Protein AF-0000000072983229 (afdb_homodimer)

Sequence (894 aa):
MTIPMQDFLTKYLQFHSVSLAEENEIPETAEFLRTQFTKLGATTSRILHTDRTNPAVYAVFPAQTADAPTILFYNHYDVQPAEPLALWQSDPFQLKMTDTHLYARGINDDKGELAARLAALQRLQAQGSLPCTIKFLVEGAEEQGSPNLDYLLAQYADLLAADFCLWESGGRNEQGKFQISLGVKGGVAFQLSVKTADFDLHSSLGAITENPAWRLVQALATLKNAKDEITIPHFLDVVKPLTATQKLLIQDAAFDYAAFAKNYGITRPATVPADDIKAALYNRPSMTINGLSSGYEGPGIGKTILPHTALAKLDLRLVPDQTPAETVRLVKEALTAGGYDDVMVSDFLGEPPFRTDPDDPRVQTALQLARTTYGDDDVQVELNSPGSGPMKYFYDINHAPIISCGIGNAHSAAHGPNENVVIADYLSFIDYLTQLVPQLAKTKTANMTIPMQDFLTKYLQFHSVSLAEENEIPETAEFLRTQFTKLGATTSRILHTDRTNPAVYAVFPAQTADAPTILFYNHYDVQPAEPLALWQSDPFQLKMTDTHLYARGINDDKGELAARLAALQRLQAQGSLPCTIKFLVEGAEEQGSPNLDYLLAQYADLLAADFCLWESGGRNEQGKFQISLGVKGGVAFQLSVKTADFDLHSSLGAITENPAWRLVQALATLKNAKDEITIPHFLDVVKPLTATQKLLIQDAAFDYAAFAKNYGITRPATVPADDIKAALYNRPSMTINGLSSGYEGPGIGKTILPHTALAKLDLRLVPDQTPAETVRLVKEALTAGGYDDVMVSDFLGEPPFRTDPDDPRVQTALQLARTTYGDDDVQVELNSPGSGPMKYFYDINHAPIISCGIGNAHSAAHGPNENVVIADYLSFIDYLTQLVPQLAKTKTAN

Nearest PDB structures (foldseek):
  2pok-assembly1_B  TM=9.235E-01  e=3.109E-49  Streptococcus pneumoniae TIGR4
  4mmo-assembly1_A  TM=8.704E-01  e=6.053E-47  Saccharolobus solfataricus P2
  2zog-assembly1_B  TM=7.588E-01  e=1.571E-39  Mus musculus
  4g1p-assembly1_A-2  TM=7.593E-01  e=2.327E-38  Saccharomyces cerevisiae S288C
  3dlj-assembly3_B  TM=6.914E-01  e=4.380E-37  Homo sapiens

Solvent-accessible surface area (backbone atoms only — not comparable to full-atom values): 45354 Å² total; per-residue (Å²): 138,86,58,80,49,44,69,59,46,47,57,59,35,49,50,54,18,22,62,90,42,91,79,54,29,53,71,60,44,45,51,47,50,31,51,49,41,41,74,73,58,31,82,40,54,38,77,46,77,57,99,77,42,59,49,27,30,37,35,33,35,70,29,67,46,89,84,37,44,33,37,31,40,40,44,32,66,24,26,63,68,64,69,65,63,86,66,33,89,56,62,47,48,41,73,41,76,58,97,54,36,37,32,16,56,28,36,41,54,27,48,38,43,50,35,34,53,50,38,18,48,51,55,42,45,72,72,46,68,32,60,26,23,42,32,40,44,33,32,30,32,56,76,72,70,35,60,60,47,60,55,52,49,63,74,44,32,83,79,55,58,30,61,30,33,42,39,54,53,43,16,23,42,86,87,65,24,41,32,38,29,21,33,25,18,7,29,28,25,25,35,42,37,27,71,34,29,76,50,66,40,60,35,48,49,40,35,41,40,66,46,20,45,54,51,49,32,48,53,52,46,58,44,36,47,91,74,71,42,76,56,41,74,73,70,63,70,60,54,69,82,76,50,72,68,54,48,49,34,44,69,66,44,89,75,59,61,70,59,50,33,61,74,42,44,46,73,62,68,53,55,47,59,82,91,42,38,58,54,24,46,60,64,41,62,26,79,38,57,18,12,29,37,21,57,55,71,67,86,77,57,68,58,78,31,29,30,20,38,19,39,37,24,33,34,35,41,33,32,59,76,47,44,44,67,59,53,53,50,40,52,54,49,44,32,40,75,71,72,35,66,72,50,42,70,56,77,71,54,61,35,40,24,30,67,38,61,74,76,38,62,61,50,41,50,51,52,52,48,44,25,69,72,64,31,66,90,31,46,40,56,38,67,31,41,44,43,63,46,69,59,34,55,53,30,74,57,30,71,28,53,42,40,22,44,44,37,28,44,70,77,16,37,72,82,43,56,64,10,17,29,44,46,67,42,42,52,49,40,24,53,48,47,50,52,42,53,52,52,50,41,66,47,69,71,87,123,137,84,58,80,50,44,71,59,44,46,57,58,33,50,49,53,20,22,62,91,43,90,80,53,28,54,71,58,45,46,50,47,49,30,51,49,42,42,74,73,59,30,81,40,57,36,78,46,75,59,99,75,42,59,49,25,28,36,35,32,35,67,30,70,47,89,86,36,42,32,38,31,38,39,43,31,64,22,26,64,66,65,69,64,62,87,68,33,89,56,62,47,47,40,72,41,74,60,96,54,37,37,32,16,56,27,36,41,54,27,49,38,44,51,34,33,52,52,37,18,48,52,56,42,46,73,73,47,68,34,61,29,22,41,33,41,43,33,32,30,31,54,77,72,70,36,60,59,45,61,57,52,49,61,75,44,32,83,78,55,56,29,61,31,32,42,40,55,54,43,15,23,43,87,87,65,24,41,32,38,29,21,33,25,18,8,29,28,26,23,34,40,36,27,70,34,31,77,50,68,42,61,36,47,47,40,34,42,40,66,45,20,46,53,52,49,34,48,52,51,46,58,44,35,48,90,76,70,40,74,56,40,74,73,70,64,70,61,54,70,82,75,50,72,68,54,48,50,35,44,70,67,45,90,77,60,60,69,60,50,32,60,73,43,45,45,73,62,69,52,55,47,59,80,92,41,39,58,54,24,43,60,64,42,61,25,79,38,55,17,11,30,38,22,54,53,70,67,85,77,60,65,57,77,32,29,29,20,38,18,38,36,25,32,35,33,41,33,32,58,77,49,44,41,68,60,53,53,50,40,50,53,50,43,34,41,75,70,72,36,66,73,51,41,70,54,78,71,54,62,34,40,23,30,69,37,63,76,79,40,60,61,50,41,49,52,52,51,48,44,24,69,73,63,30,64,91,31,46,40,57,38,68,31,42,44,44,62,47,70,59,34,56,55,31,75,57,30,70,28,54,42,41,22,42,44,35,27,42,70,77,16,37,73,82,42,57,64,11,18,28,44,46,67,42,41,52,50,42,24,52,49,48,51,52,43,54,52,52,51,41,65,49,70,72,86,123

Radius of gyration: 37.55 Å; Cα contacts (8 Å, |Δi|>4): 2083; chains: 2; bounding box: 50×116×81 Å

Secondary structure (DSSP, 8-state):
-PPTTHHHHHHHTTS---TTSSS--HHHHHHHHHHHHHHTT-SEEEEE--SSS--EEEEEE--SSTTS-EEEEEEE--------GGG-SS-TTS-EE-SSEEESTTTTTTHHHHHHHHHHHHHHHHTSS-SSEEEEEEES-GGGT-TTHHHHHHHTGGGG--SEEEES--EE-TTS-EEEE-EE-EEEEEEEEEE--SS-EEGGGTTTS--HHHHHHHHHHHHB-TTS-B--TTTTTTPPPPPHHHHHHHHHS---HHHHHHHHT--SPPSS-GGGHHHHHHH--EEEEEEEEEE--SSSS---EE-SEEEEEEEEEE-TT--HHHHHHHHHHHHHHTT-TTSEEPP-EEE--EE--TT-HHHHHHHHHHHHHH-GGGEEEES-BSS--THHHHHHHH---EEE--SB-TTS-TTSTT-EEEHHHHHHHHHHHHHHHHHHHHS----/-PPTTHHHHHHHTTS---TTSSS--HHHHHHHHHHHHHHTT-SEEEEE--SSS--EEEEEE--SSTTS-EEEEEEE--------GGG-SS-TTS-EE-SSEEESTTTTTTHHHHHHHHHHHHHHHHTSS-SSEEEEEEES-GGGT-TTHHHHHHHTGGGG--SEEEES--EE-TTS-EEEE-EE-EEEEEEEEEE--SS-EEGGGTTTS--HHHHHHHHHHHHB-TTS-B--TTTTTTPPPPPHHHHHHHHH----HHHHHHHHT--SPPSS-GGGHHHHHHH--EEEEEEEEEE--SSSS---EE-SEEEEEEEEEE-TT--HHHHHHHHHHHHHHTT-TTSEEPP-EEE--EE--TT-HHHHHHHHHHHHHH-GGGEEEES-BSS--THHHHHHHH---EEE--SB-TTS-TTSTT-EEEHHHHHHHHHHHHHHHHHHHHS----

InterPro domains:
  IPR002933 Peptidase M20 [PF01546] (72-437)
  IPR011650 Peptidase M20, dimerisation domain [PF07687] (196-338)
  IPR051458 Cytosolic and Metallo Dipeptidase [PTHR43270] (8-437)

Structure (mmCIF, N/CA/C/O backbone):
data_AF-0000000072983229-model_v1
#
loop_
_entity.id
_entity.type
_entity.pdbx_description
1 polymer 'Acetylornithine deacetylase/Succinyl-diaminopimelate desuccinylase related deacylase'
#
loop_
_atom_site.group_PDB
_atom_site.id
_atom_site.type_symbol
_atom_site.label_atom_id
_atom_site.label_alt_id
_atom_site.label_comp_id
_atom_site.label_asym_id
_atom_site.label_entity_id
_atom_site.label_seq_id
_atom_site.pdbx_PDB_ins_code
_atom_site.Cartn_x
_atom_site.Cartn_y
_atom_site.Cartn_z
_atom_site.occupancy
_atom_site.B_iso_or_equiv
_atom_site.auth_seq_id
_atom_site.auth_comp_id
_atom_site.auth_asym_id
_atom_site.auth_atom_id
_atom_site.pdbx_PDB_model_num
ATOM 1 N N . MET A 1 1 ? -25.328 48.375 5.406 1 69.12 1 MET A N 1
ATOM 2 C CA . MET A 1 1 ? -24.391 48.5 6.523 1 69.12 1 MET A CA 1
ATOM 3 C C . MET A 1 1 ? -22.953 48.5 6.031 1 69.12 1 MET A C 1
ATOM 5 O O . MET A 1 1 ? -22.609 47.781 5.09 1 69.12 1 MET A O 1
ATOM 9 N N . THR A 1 2 ? -22.203 49.531 6.402 1 89.25 2 THR A N 1
ATOM 10 C CA . THR A 1 2 ? -20.797 49.656 6.008 1 89.25 2 THR A CA 1
ATOM 11 C C . THR A 1 2 ? -19.891 49.094 7.094 1 89.25 2 THR A C 1
ATOM 13 O O . THR A 1 2 ? -20.109 49.344 8.281 1 89.25 2 THR A O 1
ATOM 16 N N . ILE A 1 3 ? -19 48.281 6.695 1 94.19 3 ILE A N 1
ATOM 17 C CA . ILE A 1 3 ? -18.078 47.719 7.684 1 94.19 3 ILE A CA 1
ATOM 18 C C . ILE A 1 3 ? -16.734 48.469 7.605 1 94.19 3 ILE A C 1
ATOM 20 O O . ILE A 1 3 ? -16.438 49.094 6.59 1 94.19 3 ILE A O 1
ATOM 24 N N . PRO A 1 4 ? -16.016 48.469 8.703 1 97.06 4 PRO A N 1
ATOM 25 C CA . PRO A 1 4 ? -14.695 49.094 8.656 1 97.06 4 PRO A CA 1
ATOM 26 C C . PRO A 1 4 ? -13.797 48.5 7.582 1 97.06 4 PRO A C 1
ATOM 28 O O . PRO A 1 4 ? -13.773 47.281 7.398 1 97.06 4 PRO A O 1
ATOM 31 N N . MET A 1 5 ? -13.07 49.406 6.82 1 97.12 5 MET A N 1
ATOM 32 C CA . MET A 1 5 ? -12.109 49.031 5.785 1 97.12 5 MET A CA 1
ATOM 33 C C . MET A 1 5 ? -12.812 48.406 4.598 1 97.12 5 MET A C 1
ATOM 35 O O . MET A 1 5 ? -12.211 47.594 3.873 1 97.12 5 MET A O 1
ATOM 39 N N . GLN A 1 6 ? -14.016 48.656 4.391 1 97.06 6 GLN A N 1
ATOM 40 C CA . GLN A 1 6 ? -14.805 48.031 3.346 1 97.06 6 GLN A CA 1
ATOM 41 C C . GLN A 1 6 ? -14.211 48.281 1.965 1 97.06 6 GLN A C 1
ATOM 43 O O . GLN A 1 6 ? -14.125 47.375 1.14 1 97.06 6 GLN A O 1
ATOM 48 N N . ASP A 1 7 ? -13.844 49.5 1.681 1 96.69 7 ASP A N 1
ATOM 49 C CA . ASP A 1 7 ? -13.297 49.844 0.37 1 96.69 7 ASP A CA 1
ATOM 50 C C . ASP A 1 7 ? -11.992 49.094 0.109 1 96.69 7 ASP A C 1
ATOM 52 O O . ASP A 1 7 ? -11.781 48.562 -0.979 1 96.69 7 ASP A O 1
ATOM 56 N N . PHE A 1 8 ? -11.164 49.125 1.067 1 97.25 8 PHE A N 1
ATOM 57 C CA . PHE A 1 8 ? -9.906 48.406 0.988 1 97.25 8 PHE A CA 1
ATOM 58 C C . PHE A 1 8 ? -10.172 46.906 0.72 1 97.25 8 PHE A C 1
ATOM 60 O O . PHE A 1 8 ? -9.586 46.344 -0.193 1 97.25 8 PHE A O 1
ATOM 67 N N . LEU A 1 9 ? -11.055 46.375 1.546 1 97.69 9 LEU A N 1
ATOM 68 C CA . LEU A 1 9 ? -11.344 44.938 1.492 1 97.69 9 LEU A CA 1
ATOM 69 C C . LEU A 1 9 ? -11.953 44.562 0.149 1 97.69 9 LEU A C 1
ATOM 71 O O . LEU A 1 9 ? -11.609 43.531 -0.422 1 97.69 9 LEU A O 1
ATOM 75 N N . THR A 1 10 ? -12.836 45.375 -0.368 1 97.38 10 THR A N 1
ATOM 76 C CA . THR A 1 10 ? -13.484 45.125 -1.651 1 97.38 10 THR A CA 1
ATOM 77 C C . THR A 1 10 ? -12.453 45.031 -2.773 1 97.38 10 THR A C 1
ATOM 79 O O . THR A 1 10 ? -12.516 44.125 -3.598 1 97.38 10 THR A O 1
ATOM 82 N N . LYS A 1 11 ? -11.555 45.938 -2.76 1 97.81 11 LYS A N 1
ATOM 83 C CA . LYS A 1 11 ? -10.508 45.938 -3.777 1 97.81 11 LYS A CA 1
ATOM 84 C C . LYS A 1 11 ? -9.531 44.781 -3.559 1 97.81 11 LYS A C 1
ATOM 86 O O . LYS A 1 11 ? -9.156 44.094 -4.508 1 97.81 11 LYS A O 1
ATOM 91 N N . TYR A 1 12 ? -9.172 44.625 -2.34 1 98.19 12 TYR A N 1
ATOM 92 C CA . TYR A 1 12 ? -8.203 43.594 -1.944 1 98.19 12 TYR A CA 1
ATOM 93 C C . TYR A 1 12 ? -8.664 42.219 -2.359 1 98.19 12 TYR A C 1
ATOM 95 O O . TYR A 1 12 ? -7.863 41.406 -2.852 1 98.19 12 TYR A O 1
ATOM 103 N N . LEU A 1 13 ? -9.945 41.938 -2.25 1 98.06 13 LEU A N 1
ATOM 104 C CA . LEU A 1 13 ? -10.516 40.594 -2.498 1 98.06 13 LEU A CA 1
ATOM 105 C C . LEU A 1 13 ? -10.641 40.344 -3.996 1 98.06 13 LEU A C 1
ATOM 107 O O . LEU A 1 13 ? -10.82 39.188 -4.414 1 98.06 13 LEU A O 1
ATOM 111 N N . GLN A 1 14 ? -10.492 41.312 -4.773 1 97.62 14 GLN A N 1
ATOM 112 C CA . GLN A 1 14 ? -10.617 41.188 -6.219 1 97.62 14 GLN A CA 1
ATOM 113 C C . GLN A 1 14 ? -9.336 40.625 -6.836 1 97.62 14 GLN A C 1
ATOM 115 O O . GLN A 1 14 ? -9.352 40.125 -7.961 1 97.62 14 GLN A O 1
ATOM 120 N N . PHE A 1 15 ? -8.25 40.781 -6.117 1 97.62 15 PHE A N 1
ATOM 121 C CA . PHE A 1 15 ? -6.984 40.312 -6.641 1 97.62 15 PHE A CA 1
ATOM 122 C C . PHE A 1 15 ? -6.941 38.781 -6.609 1 97.62 15 PHE A C 1
ATOM 124 O O . PHE A 1 15 ? -7.16 38.156 -5.559 1 97.62 15 PHE A O 1
ATOM 131 N N . HIS A 1 16 ? -6.586 38.156 -7.727 1 96.19 16 HIS A N 1
ATOM 132 C CA . HIS A 1 16 ? -6.434 36.719 -7.824 1 96.19 16 HIS A CA 1
ATOM 133 C C . HIS A 1 16 ? -5.035 36.281 -7.402 1 96.19 16 HIS A C 1
ATOM 135 O O . HIS A 1 16 ? -4.281 35.75 -8.211 1 96.19 16 HIS A O 1
ATOM 141 N N . SER A 1 17 ? -4.801 36.406 -6.18 1 96.81 17 SER A N 1
ATOM 142 C CA . SER A 1 17 ? -3.488 36.031 -5.664 1 96.81 17 SER A CA 1
ATOM 143 C C . SER A 1 17 ? -3.436 34.562 -5.309 1 96.81 17 SER A C 1
ATOM 145 O O . SER A 1 17 ? -3.027 34.188 -4.203 1 96.81 17 SER A O 1
ATOM 147 N N . VAL A 1 18 ? -3.852 33.719 -6.23 1 93.88 18 VAL A N 1
ATOM 148 C CA . VAL A 1 18 ? -3.848 32.25 -6.066 1 93.88 18 VAL A CA 1
ATOM 149 C C . VAL A 1 18 ? -2.443 31.719 -6.316 1 93.88 18 VAL A C 1
ATOM 151 O O . VAL A 1 18 ? -2.107 31.344 -7.445 1 93.88 18 VAL A O 1
ATOM 154 N N . SER A 1 19 ? -1.68 31.469 -5.273 1 88.62 19 SER A N 1
ATOM 155 C CA . SER A 1 19 ? -0.259 31.156 -5.391 1 88.62 19 SER A CA 1
ATOM 156 C C . SER A 1 19 ? -0.042 29.812 -6.07 1 88.62 19 SER A C 1
ATOM 158 O O . SER A 1 19 ? 1.003 29.578 -6.684 1 88.62 19 SER A O 1
ATOM 160 N N . LEU A 1 20 ? -0.971 28.891 -5.969 1 79.44 20 LEU A N 1
ATOM 161 C CA . LEU A 1 20 ? -0.858 27.562 -6.566 1 79.44 20 LEU A CA 1
ATOM 162 C C . LEU A 1 20 ? -1.102 27.625 -8.07 1 79.44 20 LEU A C 1
ATOM 164 O O . LEU A 1 20 ? -0.804 26.672 -8.789 1 79.44 20 LEU A O 1
ATOM 168 N N . ALA A 1 21 ? -1.672 28.766 -8.492 1 82.06 21 ALA A N 1
ATOM 169 C CA . ALA A 1 21 ? -1.978 28.922 -9.914 1 82.06 21 ALA A CA 1
ATOM 170 C C . ALA A 1 21 ? -0.768 29.438 -10.68 1 82.06 21 ALA A C 1
ATOM 172 O O . ALA A 1 21 ? 0.008 30.234 -10.156 1 82.06 21 ALA A O 1
ATOM 173 N N . GLU A 1 22 ? -0.617 28.922 -11.883 1 84.56 22 GLU A N 1
ATOM 174 C CA . GLU A 1 22 ? 0.457 29.406 -12.75 1 84.56 22 GLU A CA 1
ATOM 175 C C . GLU A 1 22 ? 0.325 30.906 -13 1 84.56 22 GLU A C 1
ATOM 177 O O . GLU A 1 22 ? 1.305 31.656 -12.898 1 84.56 22 GLU A O 1
ATOM 182 N N . GLU A 1 23 ? -0.824 31.219 -13.461 1 88.81 23 GLU A N 1
ATOM 183 C CA . GLU A 1 23 ? -1.134 32.625 -13.641 1 88.81 23 GLU A CA 1
ATOM 184 C C . GLU A 1 23 ? -1.874 33.188 -12.43 1 88.81 23 GLU A C 1
ATOM 186 O O . GLU A 1 23 ? -2.945 32.688 -12.07 1 88.81 23 GLU A O 1
ATOM 191 N N . ASN A 1 24 ? -1.234 34.156 -11.766 1 94.38 24 ASN A N 1
ATOM 192 C CA . ASN A 1 24 ? -1.824 34.781 -10.586 1 94.38 24 ASN A CA 1
ATOM 193 C C . ASN A 1 24 ? -1.477 36.281 -10.5 1 94.38 24 ASN A C 1
ATOM 195 O O . ASN A 1 24 ? -0.871 36.844 -11.414 1 94.38 24 ASN A O 1
ATOM 199 N N . GLU A 1 25 ? -1.958 36.969 -9.516 1 97 25 GLU A N 1
ATOM 200 C CA . GLU A 1 25 ? -1.75 38.406 -9.344 1 97 25 GLU A CA 1
ATOM 201 C C . GLU A 1 25 ? -0.96 38.688 -8.07 1 97 25 GLU A C 1
ATOM 203 O O . GLU A 1 25 ? -1.275 39.625 -7.348 1 97 25 GLU A O 1
ATOM 208 N N . ILE A 1 26 ? 0.047 37.844 -7.832 1 97 26 ILE A N 1
ATOM 209 C CA . ILE A 1 26 ? 0.876 37.969 -6.641 1 97 26 ILE A CA 1
ATOM 210 C C . ILE A 1 26 ? 1.609 39.312 -6.668 1 97 26 ILE A C 1
ATOM 212 O O . ILE A 1 26 ? 1.549 40.094 -5.707 1 97 26 ILE A O 1
ATOM 216 N N . PRO A 1 27 ? 2.266 39.719 -7.773 1 96.88 27 PRO A N 1
ATOM 217 C CA . PRO A 1 27 ? 2.973 41 -7.777 1 96.88 27 PRO A CA 1
ATOM 218 C C . PRO A 1 27 ? 2.033 42.188 -7.59 1 96.88 27 PRO A C 1
ATOM 220 O O . PRO A 1 27 ? 2.354 43.125 -6.852 1 96.88 27 PRO A O 1
ATOM 223 N N . GLU A 1 28 ? 0.924 42.094 -8.25 1 97.81 28 GLU A N 1
ATOM 224 C CA . GLU A 1 28 ? -0.054 43.156 -8.156 1 97.81 28 GLU A CA 1
ATOM 225 C C . GLU A 1 28 ? -0.607 43.281 -6.738 1 97.81 28 GLU A C 1
ATOM 227 O O . GLU A 1 28 ? -0.812 44.406 -6.238 1 97.81 28 GLU A O 1
ATOM 232 N N . THR A 1 29 ? -0.818 42.219 -6.137 1 98.38 29 THR A N 1
ATOM 233 C CA . THR A 1 29 ? -1.366 42.219 -4.785 1 98.38 29 THR A CA 1
ATOM 234 C C . THR A 1 29 ? -0.358 42.781 -3.793 1 98.38 29 THR A C 1
ATOM 236 O O . THR A 1 29 ? -0.718 43.562 -2.92 1 98.38 29 THR A O 1
ATOM 239 N N . ALA A 1 30 ? 0.899 42.312 -3.904 1 98.19 30 ALA A N 1
ATOM 240 C CA . ALA A 1 30 ? 1.954 42.844 -3.035 1 98.19 30 ALA A CA 1
ATOM 241 C C . ALA A 1 30 ? 2.092 44.344 -3.174 1 98.19 30 ALA A C 1
ATOM 243 O O . ALA A 1 30 ? 2.229 45.062 -2.176 1 98.19 30 ALA A O 1
ATOM 244 N N . GLU A 1 31 ? 2.084 44.781 -4.387 1 98.38 31 GLU A N 1
ATOM 245 C CA . GLU A 1 31 ? 2.197 46.219 -4.641 1 98.38 31 GLU A CA 1
ATOM 246 C C . GLU A 1 31 ? 0.997 46.969 -4.078 1 98.38 31 GLU A C 1
ATOM 248 O O . GLU A 1 31 ? 1.144 48.062 -3.553 1 98.38 31 GLU A O 1
ATOM 253 N N . PHE A 1 32 ? -0.074 46.406 -4.258 1 98.31 32 PHE A N 1
ATOM 254 C CA . PHE A 1 32 ? -1.278 47.031 -3.691 1 98.31 32 PHE A CA 1
ATOM 255 C C . PHE A 1 32 ? -1.14 47.188 -2.184 1 98.31 32 PHE A C 1
ATOM 257 O O . PHE A 1 32 ? -1.427 48.25 -1.65 1 98.31 32 PHE A O 1
ATOM 264 N N . LEU A 1 33 ? -0.731 46.156 -1.534 1 98.62 33 LEU A N 1
ATOM 265 C CA . LEU A 1 33 ? -0.589 46.188 -0.083 1 98.62 33 LEU A CA 1
ATOM 266 C C . LEU A 1 33 ? 0.466 47.219 0.331 1 98.62 33 LEU A C 1
ATOM 268 O O . LEU A 1 33 ? 0.263 47.969 1.282 1 98.62 33 LEU A O 1
ATOM 272 N N . ARG A 1 34 ? 1.597 47.156 -0.354 1 98.5 34 ARG A N 1
ATOM 273 C CA . ARG A 1 34 ? 2.639 48.125 -0.046 1 98.5 34 ARG A CA 1
ATOM 274 C C . ARG A 1 34 ? 2.1 49.531 -0.125 1 98.5 34 ARG A C 1
ATOM 276 O O . ARG A 1 34 ? 2.357 50.375 0.762 1 98.5 34 ARG A O 1
ATOM 283 N N . THR A 1 35 ? 1.353 49.812 -1.162 1 98.5 35 THR A N 1
ATOM 284 C CA . THR A 1 35 ? 0.78 51.156 -1.385 1 98.5 35 THR A CA 1
ATOM 285 C C . THR A 1 35 ? -0.23 51.5 -0.294 1 98.5 35 THR A C 1
ATOM 287 O O . THR A 1 35 ? -0.245 52.625 0.216 1 98.5 35 THR A O 1
ATOM 290 N N . GLN A 1 36 ? -1.041 50.531 -0.017 1 98.25 36 GLN A N 1
ATOM 291 C CA . GLN A 1 36 ? -2.061 50.781 1 1 98.25 36 GLN A CA 1
ATOM 292 C C . GLN A 1 36 ? -1.429 51.062 2.361 1 98.25 36 GLN A C 1
ATOM 294 O O . GLN A 1 36 ? -1.901 51.906 3.111 1 98.25 36 GLN A O 1
ATOM 299 N N . PHE A 1 37 ? -0.395 50.312 2.744 1 98.56 37 PHE A N 1
ATOM 300 C CA . PHE A 1 37 ? 0.301 50.562 4.004 1 98.56 37 PHE A CA 1
ATOM 301 C C . PHE A 1 37 ? 0.855 51.969 4.062 1 98.56 37 PHE A C 1
ATOM 303 O O . PHE A 1 37 ? 0.76 52.656 5.094 1 98.56 37 PHE A O 1
ATOM 310 N N . THR A 1 38 ? 1.38 52.406 2.975 1 98.06 38 THR A N 1
ATOM 311 C CA . THR A 1 38 ? 1.889 53.781 2.895 1 98.06 38 THR A CA 1
ATOM 312 C C . THR A 1 38 ? 0.761 54.781 3.09 1 98.06 38 THR A C 1
ATOM 314 O O . THR A 1 38 ? 0.902 55.75 3.855 1 98.06 38 THR A O 1
ATOM 317 N N . LYS A 1 39 ? -0.282 54.562 2.459 1 97.44 39 LYS A N 1
ATOM 318 C CA . LYS A 1 39 ? -1.429 55.469 2.551 1 97.44 39 LYS A CA 1
ATOM 319 C C . LYS A 1 39 ? -1.974 55.5 3.977 1 97.44 39 LYS A C 1
ATOM 321 O O . LYS A 1 39 ? -2.496 56.531 4.41 1 97.44 39 LYS A O 1
ATOM 326 N N . LEU A 1 40 ? -1.824 54.469 4.652 1 97 40 LEU A N 1
ATOM 327 C CA . LEU A 1 40 ? -2.363 54.375 6.008 1 97 40 LEU A CA 1
ATOM 328 C C . LEU A 1 40 ? -1.392 54.969 7.02 1 97 40 LEU A C 1
ATOM 330 O O . LEU A 1 40 ? -1.681 55 8.219 1 97 40 LEU A O 1
ATOM 334 N N . GLY A 1 41 ? -0.19 55.312 6.566 1 95.81 41 GLY A N 1
ATOM 335 C CA . GLY A 1 41 ? 0.692 56.094 7.438 1 95.81 41 GLY A CA 1
ATOM 336 C C . GLY A 1 41 ? 1.923 55.312 7.863 1 95.81 41 GLY A C 1
ATOM 337 O O . GLY A 1 41 ? 2.631 55.719 8.789 1 95.81 41 GLY A O 1
ATOM 338 N N . ALA A 1 42 ? 2.234 54.25 7.215 1 97.75 42 ALA A N 1
ATOM 339 C CA . ALA A 1 42 ? 3.459 53.531 7.535 1 97.75 42 ALA A CA 1
ATOM 340 C C . ALA A 1 42 ? 4.695 54.344 7.215 1 97.75 42 ALA A C 1
ATOM 342 O O . ALA A 1 42 ? 4.754 55.031 6.176 1 97.75 42 ALA A O 1
ATOM 343 N N . THR A 1 43 ? 5.633 54.281 8.117 1 97 43 THR A N 1
ATOM 344 C CA . THR A 1 43 ? 6.883 55 7.855 1 97 43 THR A CA 1
ATOM 345 C C . THR A 1 43 ? 7.805 54.156 6.98 1 97 43 THR A C 1
ATOM 347 O O . THR A 1 43 ? 8.727 54.656 6.355 1 97 43 THR A O 1
ATOM 350 N N . THR A 1 44 ? 7.613 52.875 7.094 1 97 44 THR A N 1
ATOM 351 C CA . THR A 1 44 ? 8.281 51.938 6.227 1 97 44 THR A CA 1
ATOM 352 C C . THR A 1 44 ? 7.266 51 5.574 1 97 44 THR A C 1
ATOM 354 O O . THR A 1 44 ? 6.398 50.438 6.254 1 97 44 THR A O 1
ATOM 357 N N . SER A 1 45 ? 7.32 50.875 4.32 1 97.38 45 SER A N 1
ATOM 358 C CA . SER A 1 45 ? 6.539 49.938 3.525 1 97.38 45 SER A CA 1
ATOM 359 C C . SER A 1 45 ? 7.371 49.344 2.398 1 97.38 45 SER A C 1
ATOM 361 O O . SER A 1 45 ? 7.809 50.031 1.493 1 97.38 45 SER A O 1
ATOM 363 N N . ARG A 1 46 ? 7.535 48 2.514 1 98.06 46 ARG A N 1
ATOM 364 C CA . ARG A 1 46 ? 8.461 47.344 1.593 1 98.06 46 ARG A CA 1
ATOM 365 C C . ARG A 1 46 ? 7.902 46.031 1.11 1 98.06 46 ARG A C 1
ATOM 367 O O . ARG A 1 46 ? 7.172 45.344 1.84 1 98.06 46 ARG A O 1
ATOM 374 N N . ILE A 1 47 ? 8.266 45.719 -0.113 1 98.06 47 ILE A N 1
ATOM 375 C CA . ILE A 1 47 ? 8.117 44.375 -0.597 1 98.06 47 ILE A CA 1
ATOM 376 C C . ILE A 1 47 ? 9.422 43.594 -0.382 1 98.06 47 ILE A C 1
ATOM 378 O O . ILE A 1 47 ? 10.477 44 -0.875 1 98.06 47 ILE A O 1
ATOM 382 N N . LEU A 1 48 ? 9.391 42.594 0.396 1 97.31 48 LEU A N 1
ATOM 383 C CA . LEU A 1 48 ? 10.555 41.75 0.703 1 97.31 48 LEU A CA 1
ATOM 384 C C . LEU A 1 48 ? 10.68 40.594 -0.285 1 97.31 48 LEU A C 1
ATOM 386 O O . LEU A 1 48 ? 9.758 39.812 -0.425 1 97.31 48 LEU A O 1
ATOM 390 N N . HIS A 1 49 ? 11.781 40.562 -0.9 1 95.62 49 HIS A N 1
ATOM 391 C CA . HIS A 1 49 ? 12.008 39.531 -1.918 1 95.62 49 HIS A CA 1
ATOM 392 C C . HIS A 1 49 ? 13.07 38.531 -1.467 1 95.62 49 HIS A C 1
ATOM 394 O O . HIS A 1 49 ? 14.008 38.906 -0.757 1 95.62 49 HIS A O 1
ATOM 400 N N . THR A 1 50 ? 12.781 37.312 -1.778 1 92.5 50 THR A N 1
ATOM 401 C CA . THR A 1 50 ? 13.812 36.281 -1.779 1 92.5 50 THR A CA 1
ATOM 402 C C . THR A 1 50 ? 13.867 35.594 -3.129 1 92.5 50 THR A C 1
ATOM 404 O O . THR A 1 50 ? 13.039 35.844 -4.008 1 92.5 50 THR A O 1
ATOM 407 N N . ASP A 1 51 ? 14.875 34.719 -3.352 1 90.5 51 ASP A N 1
ATOM 408 C CA . ASP A 1 51 ? 14.977 33.938 -4.586 1 90.5 51 ASP A CA 1
ATOM 409 C C . ASP A 1 51 ? 14.242 32.594 -4.461 1 90.5 51 ASP A C 1
ATOM 411 O O . ASP A 1 51 ? 14.281 31.781 -5.383 1 90.5 51 ASP A O 1
ATOM 415 N N . ARG A 1 52 ? 13.484 32.438 -3.398 1 87.94 52 ARG A N 1
ATOM 416 C CA . ARG A 1 52 ? 13.023 31.094 -3.129 1 87.94 52 ARG A CA 1
ATOM 417 C C . ARG A 1 52 ? 11.508 31.047 -2.98 1 87.94 52 ARG A C 1
ATOM 419 O O . ARG A 1 52 ? 10.898 29.984 -3.107 1 87.94 52 ARG A O 1
ATOM 426 N N . THR A 1 53 ? 10.898 32.188 -2.611 1 89.44 53 THR A N 1
ATOM 427 C CA . THR A 1 53 ? 9.469 32.188 -2.324 1 89.44 53 THR A CA 1
ATOM 428 C C . THR A 1 53 ? 8.82 33.469 -2.809 1 89.44 53 THR A C 1
ATOM 430 O O . THR A 1 53 ? 9.516 34.406 -3.234 1 89.44 53 THR A O 1
ATOM 433 N N . ASN A 1 54 ? 7.473 33.438 -2.879 1 92.62 54 ASN A N 1
ATOM 434 C CA . ASN A 1 54 ? 6.742 34.656 -3.195 1 92.62 54 ASN A CA 1
ATOM 435 C C . ASN A 1 54 ? 7.105 35.812 -2.238 1 92.62 54 ASN A C 1
ATOM 437 O O . ASN A 1 54 ? 7.445 35.562 -1.079 1 92.62 54 ASN A O 1
ATOM 441 N N . PRO A 1 55 ? 7.047 37 -2.729 1 96.12 55 PRO A N 1
ATOM 442 C CA . PRO A 1 55 ? 7.438 38.125 -1.879 1 96.12 55 PRO A CA 1
ATOM 443 C C . PRO A 1 55 ? 6.48 38.344 -0.709 1 96.12 55 PRO A C 1
ATOM 445 O O . PRO A 1 55 ? 5.312 37.938 -0.783 1 96.12 55 PRO A O 1
ATOM 448 N N . ALA A 1 56 ? 7.035 38.906 0.345 1 97.38 56 ALA A N 1
ATOM 449 C CA . ALA A 1 56 ? 6.23 39.375 1.479 1 97.38 56 ALA A CA 1
ATOM 450 C C . ALA A 1 56 ? 6.156 40.906 1.523 1 97.38 56 ALA A C 1
ATOM 452 O O . ALA A 1 56 ? 6.992 41.594 0.935 1 97.38 56 ALA A O 1
ATOM 453 N N . VAL A 1 57 ? 5.125 41.406 2.051 1 98.44 57 VAL A N 1
ATOM 454 C CA . VAL A 1 57 ? 4.984 42.844 2.254 1 98.44 57 VAL A CA 1
ATOM 455 C C . VAL A 1 57 ? 5.207 43.188 3.727 1 98.44 57 VAL A C 1
ATOM 457 O O . VAL A 1 57 ? 4.672 42.5 4.609 1 98.44 57 VAL A O 1
ATOM 460 N N . TYR A 1 58 ? 6.043 44.125 3.961 1 98.06 58 TYR A N 1
ATOM 461 C CA . TYR A 1 58 ? 6.453 44.562 5.293 1 98.06 58 TYR A CA 1
ATOM 462 C C . TYR A 1 58 ? 6.109 46.031 5.527 1 98.06 58 TYR A C 1
ATOM 464 O O . TYR A 1 58 ? 6.277 46.844 4.633 1 98.06 58 TYR A O 1
ATOM 472 N N . ALA A 1 59 ? 5.598 46.344 6.727 1 98.62 59 ALA A N 1
ATOM 473 C CA . ALA A 1 59 ? 5.27 47.719 7.047 1 98.62 59 ALA A CA 1
ATOM 474 C C . ALA A 1 59 ? 5.48 48 8.531 1 98.62 59 ALA A C 1
ATOM 476 O O . ALA A 1 59 ? 5.352 47.094 9.367 1 98.62 59 ALA A O 1
ATOM 477 N N . VAL A 1 60 ? 5.797 49.281 8.805 1 98.12 60 VAL A N 1
ATOM 478 C CA . VAL A 1 60 ? 6.02 49.719 10.18 1 98.12 60 VAL A CA 1
ATOM 479 C C . VAL A 1 60 ? 5.172 50.969 10.477 1 98.12 60 VAL A C 1
ATOM 481 O O . VAL A 1 60 ? 5.191 51.938 9.719 1 98.12 60 VAL A O 1
ATOM 484 N N . PHE A 1 61 ? 4.477 50.906 11.531 1 97.62 61 PHE A N 1
ATOM 485 C CA . PHE A 1 61 ? 3.789 52.031 12.141 1 97.62 61 PHE A CA 1
ATOM 486 C C . PHE A 1 61 ? 4.379 52.375 13.508 1 97.62 61 PHE A C 1
ATOM 488 O O . PHE A 1 61 ? 4.082 51.688 14.492 1 97.62 61 PHE A O 1
ATOM 495 N N . PRO A 1 62 ? 5.105 53.375 13.57 1 95.75 62 PRO A N 1
ATOM 496 C CA . PRO A 1 62 ? 5.887 53.625 14.781 1 95.75 62 PRO A CA 1
ATOM 497 C C . PRO A 1 62 ? 5.027 54.125 15.945 1 95.75 62 PRO A C 1
ATOM 499 O O . PRO A 1 62 ? 4.047 54.844 15.734 1 95.75 62 PRO A O 1
ATOM 502 N N . ALA A 1 63 ? 5.543 53.812 17.094 1 94.69 63 ALA A N 1
ATOM 503 C CA . ALA A 1 63 ? 4.953 54.344 18.328 1 94.69 63 ALA A CA 1
ATOM 504 C C . ALA A 1 63 ? 5.316 55.812 18.516 1 94.69 63 ALA A C 1
ATOM 506 O O . ALA A 1 63 ? 6.172 56.344 17.812 1 94.69 63 ALA A O 1
ATOM 507 N N . GLN A 1 64 ? 4.609 56.312 19.547 1 88.19 64 GLN A N 1
ATOM 508 C CA . GLN A 1 64 ? 4.891 57.688 19.922 1 88.19 64 GLN A CA 1
ATOM 509 C C . GLN A 1 64 ? 6.25 57.812 20.609 1 88.19 64 GLN A C 1
ATOM 511 O O . GLN A 1 64 ? 6.965 58.781 20.422 1 88.19 64 GLN A O 1
ATOM 516 N N . THR A 1 65 ? 6.418 56.781 21.359 1 88.06 65 THR A N 1
ATOM 517 C CA . THR A 1 65 ? 7.656 56.844 22.125 1 88.06 65 THR A CA 1
ATOM 518 C C . THR A 1 65 ? 8.609 55.719 21.672 1 88.06 65 THR A C 1
ATOM 520 O O . THR A 1 65 ? 8.18 54.625 21.328 1 88.06 65 THR A O 1
ATOM 523 N N . ALA A 1 66 ? 9.836 56 21.719 1 83.62 66 ALA A N 1
ATOM 524 C CA . ALA A 1 66 ? 10.859 55.094 21.188 1 83.62 66 ALA A CA 1
ATOM 525 C C . ALA A 1 66 ? 10.961 53.812 22.031 1 83.62 66 ALA A C 1
ATOM 527 O O . ALA A 1 66 ? 11.312 52.75 21.516 1 83.62 66 ALA A O 1
ATOM 528 N N . ASP A 1 67 ? 10.625 53.969 23.297 1 87.19 67 ASP A N 1
ATOM 529 C CA . ASP A 1 67 ? 10.805 52.812 24.188 1 87.19 67 ASP A CA 1
ATOM 530 C C . ASP A 1 67 ? 9.539 51.938 24.234 1 87.19 67 ASP A C 1
ATOM 532 O O . ASP A 1 67 ? 9.492 50.969 24.969 1 87.19 67 ASP A O 1
ATOM 536 N N . ALA A 1 68 ? 8.617 52.312 23.391 1 91.88 68 ALA A N 1
ATOM 537 C CA . ALA A 1 68 ? 7.379 51.531 23.359 1 91.88 68 ALA A CA 1
ATOM 538 C C . ALA A 1 68 ? 7.609 50.156 22.75 1 91.88 68 ALA A C 1
ATOM 540 O O . ALA A 1 68 ? 8.477 49.969 21.891 1 91.88 68 ALA A O 1
ATOM 541 N N . PRO A 1 69 ? 6.91 49.156 23.266 1 95.12 69 PRO A N 1
ATOM 542 C CA . PRO A 1 69 ? 7.074 47.812 22.703 1 95.12 69 PRO A CA 1
ATOM 543 C C . PRO A 1 69 ? 6.633 47.719 21.234 1 95.12 69 PRO A C 1
ATOM 545 O O . PRO A 1 69 ? 6.004 48.656 20.719 1 95.12 69 PRO A O 1
ATOM 548 N N . THR A 1 70 ? 7.031 46.656 20.578 1 96.06 70 THR A N 1
ATOM 549 C CA . THR A 1 70 ? 6.688 46.406 19.188 1 96.06 70 THR A CA 1
ATOM 550 C C . THR A 1 70 ? 5.82 45.156 19.078 1 96.06 70 THR A C 1
ATOM 552 O O . THR A 1 70 ? 6.141 44.094 19.656 1 96.06 70 THR A O 1
ATOM 555 N N . ILE A 1 71 ? 4.746 45.281 18.375 1 97 71 ILE A N 1
ATOM 556 C CA . ILE A 1 71 ? 3.873 44.125 18.062 1 97 71 ILE A CA 1
ATOM 557 C C . ILE A 1 71 ? 3.969 43.812 16.578 1 97 71 ILE A C 1
ATOM 559 O O . ILE A 1 71 ? 3.865 44.688 15.734 1 97 71 ILE A O 1
ATOM 563 N N . LEU A 1 72 ? 4.18 42.531 16.297 1 97.38 72 LEU A N 1
ATOM 564 C CA . LEU A 1 72 ? 4.23 42.062 14.914 1 97.38 72 LEU A CA 1
ATOM 565 C C . LEU A 1 72 ? 2.953 41.312 14.555 1 97.38 72 LEU A C 1
ATOM 567 O O . LEU A 1 72 ? 2.609 40.312 15.195 1 97.38 72 LEU A O 1
ATOM 571 N N . PHE A 1 73 ? 2.238 41.781 13.562 1 97.69 73 PHE A N 1
ATOM 572 C CA . PHE A 1 73 ? 1.105 41.062 12.977 1 97.69 73 PHE A CA 1
ATOM 573 C C . PHE A 1 73 ? 1.54 40.281 11.75 1 97.69 73 PHE A C 1
ATOM 575 O O . PHE A 1 73 ? 2.141 40.812 10.828 1 97.69 73 PHE A O 1
ATOM 582 N N . TYR A 1 74 ? 1.235 39 11.805 1 96.62 74 TYR A N 1
ATOM 583 C CA . TYR A 1 74 ? 1.533 38.125 10.672 1 96.62 74 TYR A CA 1
ATOM 584 C C . TYR A 1 74 ? 0.261 37.781 9.914 1 96.62 74 TYR A C 1
ATOM 586 O O . TYR A 1 74 ? -0.724 37.344 10.523 1 96.62 74 TYR A O 1
ATOM 594 N N . ASN A 1 75 ? 0.225 37.938 8.578 1 96.88 75 ASN A N 1
ATOM 595 C CA . ASN A 1 75 ? -0.846 37.531 7.668 1 96.88 75 ASN A CA 1
ATOM 596 C C . ASN A 1 75 ? -0.294 37 6.348 1 96.88 75 ASN A C 1
ATOM 598 O O . ASN A 1 75 ? 0.922 36.938 6.168 1 96.88 75 ASN A O 1
ATOM 602 N N . HIS A 1 76 ? -1.161 36.5 5.523 1 95.81 76 HIS A N 1
ATOM 603 C CA . HIS A 1 76 ? -0.786 36.188 4.148 1 95.81 76 HIS A CA 1
ATOM 604 C C . HIS A 1 76 ? -1.81 36.75 3.16 1 95.81 76 HIS A C 1
ATOM 606 O O . HIS A 1 76 ? -2.982 36.906 3.504 1 95.81 76 HIS A O 1
ATOM 612 N N . TYR A 1 77 ? -1.283 37.031 1.956 1 97.75 77 TYR A N 1
ATOM 613 C CA . TYR A 1 77 ? -2.186 37.656 0.989 1 97.75 77 TYR A CA 1
ATOM 614 C C . TYR A 1 77 ? -2.545 36.656 -0.12 1 97.75 77 TYR A C 1
ATOM 616 O O . TYR A 1 77 ? -3.438 36.938 -0.929 1 97.75 77 TYR A O 1
ATOM 624 N N . ASP A 1 78 ? -1.862 35.531 -0.218 1 95.31 78 ASP A N 1
ATOM 625 C CA . ASP A 1 78 ? -2.256 34.531 -1.209 1 95.31 78 ASP A CA 1
ATOM 626 C C . ASP A 1 78 ? -3.488 33.781 -0.75 1 95.31 78 ASP A C 1
ATOM 628 O O . ASP A 1 78 ? -3.783 33.719 0.447 1 95.31 78 ASP A O 1
ATOM 632 N N . VAL A 1 79 ? -4.312 33.188 -1.813 1 93.69 79 VAL A N 1
ATOM 633 C CA . VAL A 1 79 ? -5.551 32.469 -1.509 1 93.69 79 VAL A CA 1
ATOM 634 C C . VAL A 1 79 ? -5.57 31.156 -2.252 1 93.69 79 VAL A C 1
ATOM 636 O O . VAL A 1 79 ? -4.73 30.906 -3.121 1 93.69 79 VAL A O 1
ATOM 639 N N . GLN A 1 80 ? -6.418 30.266 -1.795 1 87.62 80 GLN A N 1
ATOM 640 C CA . GLN A 1 80 ? -6.625 28.984 -2.463 1 87.62 80 GLN A CA 1
ATOM 641 C C . GLN A 1 80 ? -7.426 29.156 -3.75 1 87.62 80 GLN A C 1
ATOM 643 O O . GLN A 1 80 ? -8.156 30.141 -3.904 1 87.62 80 GLN A O 1
ATOM 648 N N . PRO A 1 81 ? -7.27 28.188 -4.719 1 86.44 81 PRO A N 1
ATOM 649 C CA . PRO A 1 81 ? -8.156 28.219 -5.887 1 86.44 81 PRO A CA 1
ATOM 650 C C . PRO A 1 81 ? -9.633 28.219 -5.504 1 86.44 81 PRO A C 1
ATOM 652 O O . PRO A 1 81 ? -10.008 27.656 -4.473 1 86.44 81 PRO A O 1
ATOM 655 N N . ALA A 1 82 ? -10.469 28.875 -6.332 1 89.44 82 ALA A N 1
ATOM 656 C CA . ALA A 1 82 ? -11.891 29.016 -6.012 1 89.44 82 ALA A CA 1
ATOM 657 C C . ALA A 1 82 ? -12.68 27.797 -6.477 1 89.44 82 ALA A C 1
ATOM 659 O O . ALA A 1 82 ? -13.844 27.625 -6.09 1 89.44 82 ALA A O 1
ATOM 660 N N . GLU A 1 83 ? -12.102 26.938 -7.227 1 83.5 83 GLU A N 1
ATOM 661 C CA . GLU A 1 83 ? -12.789 25.75 -7.707 1 83.5 83 GLU A CA 1
ATOM 662 C C . GLU A 1 83 ? -13.18 24.828 -6.551 1 83.5 83 GLU A C 1
ATOM 664 O O . GLU A 1 83 ? -12.453 24.734 -5.559 1 83.5 83 GLU A O 1
ATOM 669 N N . PRO A 1 84 ? -14.367 24.172 -6.789 1 81.31 84 PRO A N 1
ATOM 670 C CA . PRO A 1 84 ? -15.266 24.188 -7.945 1 81.31 84 PRO A CA 1
ATOM 671 C C . PRO A 1 84 ? -16.188 25.406 -7.957 1 81.31 84 PRO A C 1
ATOM 673 O O . PRO A 1 84 ? -17.031 25.562 -7.07 1 81.31 84 PRO A O 1
ATOM 676 N N . LEU A 1 85 ? -16.25 26.109 -8.984 1 88.94 85 LEU A N 1
ATOM 677 C CA . LEU A 1 85 ? -16.906 27.406 -9.102 1 88.94 85 LEU A CA 1
ATOM 678 C C . LEU A 1 85 ? -18.422 27.234 -9.062 1 88.94 85 LEU A C 1
ATOM 680 O O . LEU A 1 85 ? -19.141 28.109 -8.555 1 88.94 85 LEU A O 1
ATOM 684 N N . ALA A 1 86 ? -18.875 26.062 -9.477 1 89.81 86 ALA A N 1
ATOM 685 C CA . ALA A 1 86 ? -20.312 25.812 -9.578 1 89.81 86 ALA A CA 1
ATOM 686 C C . ALA A 1 86 ? -20.969 25.797 -8.203 1 89.81 86 ALA A C 1
ATOM 688 O O . ALA A 1 86 ? -22.172 26.016 -8.086 1 89.81 86 ALA A O 1
ATOM 689 N N . LEU A 1 87 ? -20.172 25.641 -7.184 1 89.19 87 LEU A N 1
ATOM 690 C CA . LEU A 1 87 ? -20.719 25.516 -5.836 1 89.19 87 LEU A CA 1
ATOM 691 C C . LEU A 1 87 ? -20.812 26.891 -5.168 1 89.19 87 LEU A C 1
ATOM 693 O O . LEU A 1 87 ? -21.422 27.016 -4.102 1 89.19 87 LEU A O 1
ATOM 697 N N . TRP A 1 88 ? -20.328 27.891 -5.746 1 93.88 88 TRP A N 1
ATOM 698 C CA . TRP A 1 88 ? -20.391 29.25 -5.195 1 93.88 88 TRP A CA 1
ATOM 699 C C . TRP A 1 88 ? -21.75 29.891 -5.469 1 93.88 88 TRP A C 1
ATOM 701 O O . TRP A 1 88 ? -22.312 29.719 -6.555 1 93.88 88 TRP A O 1
ATOM 711 N N . GLN A 1 89 ? -22.219 30.5 -4.465 1 95.62 89 GLN A N 1
ATOM 712 C CA . GLN A 1 89 ? -23.484 31.203 -4.613 1 95.62 89 GLN A CA 1
ATOM 713 C C . GLN A 1 89 ? -23.281 32.625 -5.09 1 95.62 89 GLN A C 1
ATOM 715 O O . GLN A 1 89 ? -24.25 33.344 -5.371 1 95.62 89 GLN A O 1
ATOM 720 N N . SER A 1 90 ? -22.078 33.094 -5.117 1 96.56 90 SER A N 1
ATOM 721 C CA . SER A 1 90 ? -21.656 34.406 -5.629 1 96.56 90 SER A CA 1
ATOM 722 C C . SER A 1 90 ? -20.234 34.344 -6.184 1 96.56 90 SER A C 1
ATOM 724 O O . SER A 1 90 ? -19.531 33.312 -6.012 1 96.56 90 SER A O 1
ATOM 726 N N . ASP A 1 91 ? -19.891 35.375 -6.938 1 96.81 91 ASP A N 1
ATOM 727 C CA . ASP A 1 91 ? -18.531 35.406 -7.473 1 96.81 91 ASP A CA 1
ATOM 728 C C . ASP A 1 91 ? -17.5 35.344 -6.352 1 96.81 91 ASP A C 1
ATOM 730 O O . ASP A 1 91 ? -17.484 36.219 -5.465 1 96.81 91 ASP A O 1
ATOM 734 N N . PRO A 1 92 ? -16.656 34.344 -6.41 1 97.19 92 PRO A N 1
ATOM 735 C CA . PRO A 1 92 ? -15.711 34.156 -5.312 1 97.19 92 PRO A CA 1
ATOM 736 C C . PRO A 1 92 ? -14.797 35.375 -5.102 1 97.19 92 PRO A C 1
ATOM 738 O O . PRO A 1 92 ? -14.297 35.594 -3.996 1 97.19 92 PRO A O 1
ATOM 741 N N . PHE A 1 93 ? -14.531 36.219 -6.062 1 97.56 93 PHE A N 1
ATOM 742 C CA . PHE A 1 93 ? -13.555 37.281 -5.934 1 97.56 93 PHE A CA 1
ATOM 743 C C . PHE A 1 93 ? -14.234 38.656 -5.887 1 97.56 93 PHE A C 1
ATOM 745 O O . PHE A 1 93 ? -13.617 39.656 -6.176 1 97.56 93 PHE A O 1
ATOM 752 N N . GLN A 1 94 ? -15.438 38.562 -5.59 1 97.44 94 GLN A N 1
ATOM 753 C CA . GLN A 1 94 ? -16.219 39.781 -5.297 1 97.44 94 GLN A CA 1
ATOM 754 C C . GLN A 1 94 ? -16.875 39.656 -3.922 1 97.44 94 GLN A C 1
ATOM 756 O O . GLN A 1 94 ? -17.562 38.688 -3.627 1 97.44 94 GLN A O 1
ATOM 761 N N . LEU A 1 95 ? -16.656 40.688 -3.178 1 97.56 95 LEU A N 1
ATOM 762 C CA . LEU A 1 95 ? -17.234 40.688 -1.841 1 97.56 95 LEU A CA 1
ATOM 763 C C . LEU A 1 95 ? -18.766 40.75 -1.911 1 97.56 95 LEU A C 1
ATOM 765 O O . LEU A 1 95 ? -19.344 41.625 -2.527 1 97.56 95 LEU A O 1
ATOM 769 N N . LYS A 1 96 ? -19.344 39.719 -1.396 1 97.69 96 LYS A N 1
ATOM 770 C CA . LYS A 1 96 ? -20.781 39.719 -1.167 1 97.69 96 LYS A CA 1
ATOM 771 C C . LYS A 1 96 ? -21.109 39.938 0.309 1 97.69 96 LYS A C 1
ATOM 773 O O . LYS A 1 96 ? -20.609 39.219 1.17 1 97.69 96 LYS A O 1
ATOM 778 N N . MET A 1 97 ? -21.922 40.906 0.563 1 97 97 MET A N 1
ATOM 779 C CA . MET A 1 97 ? -22.328 41.219 1.934 1 97 97 MET A CA 1
ATOM 780 C C . MET A 1 97 ? -23.812 40.938 2.141 1 97 97 MET A C 1
ATOM 782 O O . MET A 1 97 ? -24.641 41.344 1.314 1 97 97 MET A O 1
ATOM 786 N N . THR A 1 98 ? -24.062 40.219 3.16 1 96.69 98 THR A N 1
ATOM 787 C CA . THR A 1 98 ? -25.438 40.125 3.656 1 96.69 98 THR A CA 1
ATOM 788 C C . THR A 1 98 ? -25.594 40.875 4.977 1 96.69 98 THR A C 1
ATOM 790 O O . THR A 1 98 ? -24.719 41.625 5.367 1 96.69 98 THR A O 1
ATOM 793 N N . ASP A 1 99 ? -26.734 40.562 5.656 1 95.62 99 ASP A N 1
ATOM 794 C CA . ASP A 1 99 ? -26.969 41.25 6.934 1 95.62 99 ASP A CA 1
ATOM 795 C C . ASP A 1 99 ? -26.047 40.688 8.023 1 95.62 99 ASP A C 1
ATOM 797 O O . ASP A 1 99 ? -25.766 41.375 9 1 95.62 99 ASP A O 1
ATOM 801 N N . THR A 1 100 ? -25.578 39.531 7.754 1 97.12 100 THR A N 1
ATOM 802 C CA . THR A 1 100 ? -24.875 38.906 8.875 1 97.12 100 THR A CA 1
ATOM 803 C C . THR A 1 100 ? -23.5 38.406 8.438 1 97.12 100 THR A C 1
ATOM 805 O O . THR A 1 100 ? -22.641 38.094 9.281 1 97.12 100 THR A O 1
ATOM 808 N N . HIS A 1 101 ? -23.344 38.219 7.043 1 97.38 101 HIS A N 1
ATOM 809 C CA . HIS A 1 101 ? -22.125 37.562 6.609 1 97.38 101 HIS A CA 1
ATOM 810 C C . HIS A 1 101 ? -21.438 38.312 5.484 1 97.38 101 HIS A C 1
ATOM 812 O O . HIS A 1 101 ? -22.094 39.062 4.742 1 97.38 101 HIS A O 1
ATOM 818 N N . LEU A 1 102 ? -20.141 38.156 5.43 1 97.94 102 LEU A N 1
ATOM 819 C CA . LEU A 1 102 ? -19.297 38.5 4.285 1 97.94 102 LEU A CA 1
ATOM 820 C C . LEU A 1 102 ? -18.859 37.25 3.543 1 97.94 102 LEU A C 1
ATOM 822 O O . LEU A 1 102 ? -18.438 36.25 4.164 1 97.94 102 LEU A O 1
ATOM 826 N N . TYR A 1 103 ? -19.016 37.281 2.186 1 97.44 103 TYR A N 1
ATOM 827 C CA . TYR A 1 103 ? -18.625 36.125 1.396 1 97.44 103 TYR A CA 1
ATOM 828 C C . TYR A 1 103 ? -17.609 36.5 0.329 1 97.44 103 TYR A C 1
ATOM 830 O O . TYR A 1 103 ? -17.781 37.469 -0.387 1 97.44 103 TYR A O 1
ATOM 838 N N . ALA A 1 104 ? -16.578 35.75 0.276 1 98 104 ALA A N 1
ATOM 839 C CA . ALA A 1 104 ? -15.578 35.812 -0.784 1 98 104 ALA A CA 1
ATOM 840 C C . ALA A 1 104 ? -14.445 34.844 -0.546 1 98 104 ALA A C 1
ATOM 842 O O . ALA A 1 104 ? -14.234 34.375 0.58 1 98 104 ALA A O 1
ATOM 843 N N . ARG A 1 105 ? -13.758 34.5 -1.685 1 96.5 105 ARG A N 1
ATOM 844 C CA . ARG A 1 105 ? -12.492 33.781 -1.496 1 96.5 105 ARG A CA 1
ATOM 845 C C . ARG A 1 105 ? -11.461 34.688 -0.816 1 96.5 105 ARG A C 1
ATOM 847 O O . ARG A 1 105 ? -11.203 35.781 -1.273 1 96.5 105 ARG A O 1
ATOM 854 N N . GLY A 1 106 ? -10.938 34.25 0.319 1 96.06 106 GLY A N 1
ATOM 855 C CA . GLY A 1 106 ? -9.938 35 1.057 1 96.06 106 GLY A CA 1
ATOM 856 C C . GLY A 1 106 ? -10.523 35.844 2.18 1 96.06 106 GLY A C 1
ATOM 857 O O . GLY A 1 106 ? -9.781 36.375 3.008 1 96.06 106 GLY A O 1
ATOM 858 N N . ILE A 1 107 ? -11.812 35.844 2.309 1 97.25 107 ILE A N 1
ATOM 859 C CA . ILE A 1 107 ? -12.445 36.688 3.303 1 97.25 107 ILE A CA 1
ATOM 860 C C . ILE A 1 107 ? -12.078 36.219 4.707 1 97.25 107 ILE A C 1
ATOM 862 O O . ILE A 1 107 ? -11.844 37.031 5.605 1 97.25 107 ILE A O 1
ATOM 866 N N . ASN A 1 108 ? -12.078 34.969 4.922 1 95.25 108 ASN A N 1
ATOM 867 C CA . ASN A 1 108 ? -11.672 34.406 6.203 1 95.25 108 ASN A CA 1
ATOM 868 C C . ASN A 1 108 ? -10.172 34.125 6.242 1 95.25 108 ASN A C 1
ATOM 870 O O . ASN A 1 108 ? -9.516 34.375 7.262 1 95.25 108 ASN A O 1
ATOM 874 N N . ASP A 1 109 ? -9.562 33.719 5.199 1 90.88 109 ASP A N 1
ATOM 875 C CA . ASP A 1 109 ? -8.211 33.188 5.117 1 90.88 109 ASP A CA 1
ATOM 876 C C . ASP A 1 109 ? -7.48 33.719 3.887 1 90.88 109 ASP A C 1
ATOM 878 O O . ASP A 1 109 ? -7.41 33.062 2.854 1 90.88 109 ASP A O 1
ATOM 882 N N . ASP A 1 110 ? -6.941 34.906 3.971 1 94 110 ASP A N 1
ATOM 883 C CA . ASP A 1 110 ? -6.609 35.656 5.188 1 94 110 ASP A CA 1
ATOM 884 C C . ASP A 1 110 ? -6.766 37.156 4.98 1 94 110 ASP A C 1
ATOM 886 O O . ASP A 1 110 ? -6.234 37.938 5.758 1 94 110 ASP A O 1
ATOM 890 N N . LYS A 1 111 ? -7.395 37.5 3.916 1 97.75 111 LYS A N 1
ATOM 891 C CA . LYS A 1 111 ? -7.473 38.906 3.527 1 97.75 111 LYS A CA 1
ATOM 892 C C . LYS A 1 111 ? -8.414 39.688 4.449 1 97.75 111 LYS A C 1
ATOM 894 O O . LYS A 1 111 ? -8.164 40.844 4.766 1 97.75 111 LYS A O 1
ATOM 899 N N . GLY A 1 112 ? -9.492 39.062 4.805 1 97.69 112 GLY A N 1
ATOM 900 C CA . GLY A 1 112 ? -10.391 39.688 5.758 1 97.69 112 GLY A CA 1
ATOM 901 C C . GLY A 1 112 ? -9.75 39.938 7.109 1 97.69 112 GLY A C 1
ATOM 902 O O . GLY A 1 112 ? -10.039 40.938 7.766 1 97.69 112 GLY A O 1
ATOM 903 N N . GLU A 1 113 ? -8.953 39.031 7.551 1 97 113 GLU A N 1
ATOM 904 C CA . GLU A 1 113 ? -8.258 39.188 8.82 1 97 113 GLU A CA 1
ATOM 905 C C . GLU A 1 113 ? -7.332 40.406 8.789 1 97 113 GLU A C 1
ATOM 907 O O . GLU A 1 113 ? -7.27 41.188 9.75 1 97 113 GLU A O 1
ATOM 912 N N . LEU A 1 114 ? -6.57 40.531 7.723 1 98.25 114 LEU A N 1
ATOM 913 C CA . LEU A 1 114 ? -5.719 41.719 7.574 1 98.25 114 LEU A CA 1
ATOM 914 C C . LEU A 1 114 ? -6.547 43 7.633 1 98.25 114 LEU A C 1
ATOM 916 O O . LEU A 1 114 ? -6.148 43.969 8.281 1 98.25 114 LEU A O 1
ATOM 920 N N . ALA A 1 115 ? -7.66 42.969 6.934 1 98.38 115 ALA A N 1
ATOM 921 C CA . ALA A 1 115 ? -8.539 44.156 6.949 1 98.38 115 ALA A CA 1
ATOM 922 C C . ALA A 1 115 ? -8.969 44.5 8.375 1 98.38 115 ALA A C 1
ATOM 924 O O . ALA A 1 115 ? -9.016 45.656 8.75 1 98.38 115 ALA A O 1
ATOM 925 N N . ALA A 1 116 ? -9.328 43.5 9.117 1 98.12 116 ALA A N 1
ATOM 926 C CA . ALA A 1 116 ? -9.727 43.719 10.508 1 98.12 116 ALA A CA 1
ATOM 927 C C . ALA A 1 116 ? -8.586 44.312 11.312 1 98.12 116 ALA A C 1
ATOM 929 O O . ALA A 1 116 ? -8.812 45.219 12.133 1 98.12 116 ALA A O 1
ATOM 930 N N . ARG A 1 117 ? -7.402 43.844 11.133 1 98.25 117 ARG A N 1
ATOM 931 C CA . ARG A 1 117 ? -6.234 44.375 11.836 1 98.25 117 ARG A CA 1
ATOM 932 C C . ARG A 1 117 ? -5.945 45.812 11.43 1 98.25 117 ARG A C 1
ATOM 934 O O . ARG A 1 117 ? -5.605 46.656 12.266 1 98.25 117 ARG A O 1
ATOM 941 N N . LEU A 1 118 ? -6.102 46.094 10.172 1 98.38 118 LEU A N 1
ATOM 942 C CA . LEU A 1 118 ? -5.914 47.469 9.688 1 98.38 118 LEU A CA 1
ATOM 943 C C . LEU A 1 118 ? -7 48.375 10.234 1 98.38 118 LEU A C 1
ATOM 945 O O . LEU A 1 118 ? -6.742 49.562 10.508 1 98.38 118 LEU A O 1
ATOM 949 N N . ALA A 1 119 ? -8.203 47.875 10.344 1 98.19 119 ALA A N 1
ATOM 950 C CA . ALA A 1 119 ? -9.273 48.656 10.953 1 98.19 119 ALA A CA 1
ATOM 951 C C . ALA A 1 119 ? -8.938 49.031 12.391 1 98.19 119 ALA A C 1
ATOM 953 O O . ALA A 1 119 ? -9.172 50.156 12.82 1 98.19 119 ALA A O 1
ATOM 954 N N . ALA A 1 120 ? -8.461 48.062 13.117 1 97.81 120 ALA A N 1
ATOM 955 C CA . ALA A 1 120 ? -8.031 48.344 14.492 1 97.81 120 ALA A CA 1
ATOM 956 C C . ALA A 1 120 ? -6.926 49.406 14.523 1 97.81 120 ALA A C 1
ATOM 958 O O . ALA A 1 120 ? -6.93 50.312 15.367 1 97.81 120 ALA A O 1
ATOM 959 N N . LEU A 1 121 ? -5.969 49.281 13.648 1 97.69 121 LEU A N 1
ATOM 960 C CA . LEU A 1 121 ? -4.887 50.25 13.531 1 97.69 121 LEU A CA 1
ATOM 961 C C . LEU A 1 121 ? -5.438 51.656 13.305 1 97.69 121 LEU A C 1
ATOM 963 O O . LEU A 1 121 ? -5.008 52.625 13.953 1 97.69 121 LEU A O 1
ATOM 967 N N . GLN A 1 122 ? -6.367 51.75 12.383 1 96.94 122 GLN A N 1
ATOM 968 C CA . GLN A 1 122 ? -6.95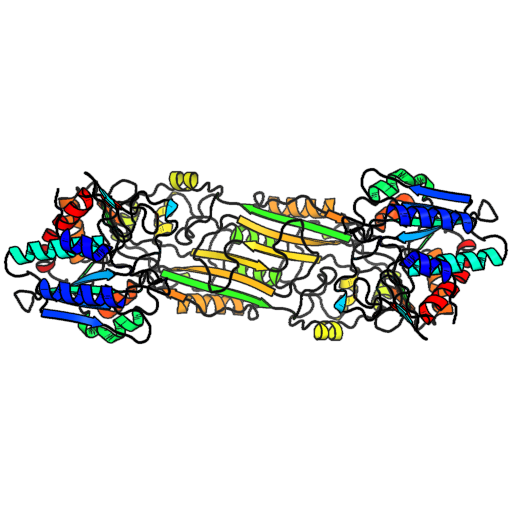7 53.031 12.086 1 96.94 122 GLN A CA 1
ATOM 969 C C . GLN A 1 122 ? -7.645 53.625 13.312 1 96.94 122 GLN A C 1
ATOM 971 O O . GLN A 1 122 ? -7.555 54.844 13.57 1 96.94 122 GLN A O 1
ATOM 976 N N . ARG A 1 123 ? -8.32 52.812 14.008 1 96.81 123 ARG A N 1
ATOM 977 C CA . ARG A 1 123 ? -8.969 53.281 15.234 1 96.81 123 ARG A CA 1
ATOM 978 C C . ARG A 1 123 ? -7.941 53.781 16.234 1 96.81 123 ARG A C 1
ATOM 980 O O . ARG A 1 123 ? -8.164 54.812 16.891 1 96.81 123 ARG A O 1
ATOM 987 N N . LEU A 1 124 ? -6.918 53.125 16.359 1 96.5 124 LEU A N 1
ATOM 988 C CA . LEU A 1 124 ? -5.859 53.5 17.281 1 96.5 124 LEU A CA 1
ATOM 989 C C . LEU A 1 124 ? -5.195 54.781 16.844 1 96.5 124 LEU A C 1
ATOM 991 O O . LEU A 1 124 ? -4.906 55.656 17.672 1 96.5 124 LEU A O 1
ATOM 995 N N . GLN A 1 125 ? -4.98 54.938 15.578 1 95.12 125 GLN A N 1
ATOM 996 C CA . GLN A 1 125 ? -4.383 56.156 15.039 1 95.12 125 GLN A CA 1
ATOM 997 C C . GLN A 1 125 ? -5.289 57.375 15.273 1 95.12 125 GLN A C 1
ATOM 999 O O . GLN A 1 125 ? -4.805 58.469 15.516 1 95.12 125 GLN A O 1
ATOM 1004 N N . ALA A 1 126 ? -6.531 57.094 15.195 1 94.25 126 ALA A N 1
ATOM 1005 C CA . ALA A 1 126 ? -7.504 58.156 15.367 1 94.25 126 ALA A CA 1
ATOM 1006 C C . ALA A 1 126 ? -7.5 58.688 16.797 1 94.25 126 ALA A C 1
ATOM 1008 O O . ALA A 1 126 ? -7.93 59.812 17.047 1 94.25 126 ALA A O 1
ATOM 1009 N N . GLN A 1 127 ? -7.043 57.875 17.625 1 91 127 GLN A N 1
ATOM 1010 C CA . GLN A 1 127 ? -6.965 58.281 19.031 1 91 127 GLN A CA 1
ATOM 1011 C C . GLN A 1 127 ? -5.699 59.094 19.312 1 91 127 GLN A C 1
ATOM 1013 O O . GLN A 1 127 ? -5.504 59.594 20.422 1 91 127 GLN A O 1
ATOM 1018 N N . GLY A 1 128 ? -4.883 59.312 18.297 1 87.31 128 GLY A N 1
ATOM 1019 C CA . GLY A 1 128 ? -3.637 60.031 18.422 1 87.31 128 GLY A CA 1
ATOM 1020 C C . GLY A 1 128 ? -2.416 59.219 18.062 1 87.31 128 GLY A C 1
ATOM 1021 O O . GLY A 1 128 ? -2.375 58.594 17 1 87.31 128 GLY A O 1
ATOM 1022 N N . SER A 1 129 ? -1.53 59.188 19.031 1 86.31 129 SER A N 1
ATOM 1023 C CA . SER A 1 129 ? -0.302 58.438 18.75 1 86.31 129 SER A CA 1
ATOM 1024 C C . SER A 1 129 ? -0.436 56.969 19.172 1 86.31 129 SER A C 1
ATOM 1026 O O . SER A 1 129 ? -1.154 56.656 20.125 1 86.31 129 SER A O 1
ATOM 1028 N N . LEU A 1 130 ? 0.209 56.125 18.438 1 94.88 130 LEU A N 1
ATOM 1029 C CA . LEU A 1 130 ? 0.192 54.719 18.734 1 94.88 130 LEU A CA 1
ATOM 1030 C C . LEU A 1 130 ? 0.968 54.406 20.016 1 94.88 130 LEU A C 1
ATOM 1032 O O . LEU A 1 130 ? 2.078 54.906 20.203 1 94.88 130 LEU A O 1
ATOM 1036 N N . PRO A 1 131 ? 0.357 53.625 20.844 1 93.75 131 PRO A N 1
ATOM 1037 C CA . PRO A 1 131 ? 1.025 53.281 22.109 1 93.75 131 PRO A CA 1
ATOM 1038 C C . PRO A 1 131 ? 2.184 52.312 21.922 1 93.75 131 PRO A C 1
ATOM 1040 O O . PRO A 1 131 ? 3.004 52.156 22.828 1 93.75 131 PRO A O 1
ATOM 1043 N N . CYS A 1 132 ? 2.258 51.688 20.891 1 95.25 132 CYS A N 1
ATOM 1044 C CA . CYS A 1 132 ? 3.354 50.781 20.531 1 95.25 132 CYS A CA 1
ATOM 1045 C C . CYS A 1 132 ? 3.613 50.812 19.031 1 95.25 132 CYS A C 1
ATOM 1047 O O . CYS A 1 132 ? 2.811 51.344 18.266 1 95.25 132 CYS A O 1
ATOM 1049 N N . THR A 1 133 ? 4.816 50.344 18.688 1 96.44 133 THR A N 1
ATOM 1050 C CA . THR A 1 133 ? 5.098 50.156 17.281 1 96.44 133 THR A CA 1
ATOM 1051 C C . THR A 1 133 ? 4.395 48.938 16.734 1 96.44 133 THR A C 1
ATOM 1053 O O . THR A 1 133 ? 4.395 47.875 17.375 1 96.44 133 THR A O 1
ATOM 1056 N N . ILE A 1 134 ? 3.748 49.062 15.641 1 97.62 134 ILE A N 1
ATOM 1057 C CA . ILE A 1 134 ? 3.072 47.938 14.992 1 97.62 134 ILE A CA 1
ATOM 1058 C C . ILE A 1 134 ? 3.768 47.625 13.672 1 97.62 134 ILE A C 1
ATOM 1060 O O . ILE A 1 134 ? 3.963 48.5 12.828 1 97.62 134 ILE A O 1
ATOM 1064 N N . LYS A 1 135 ? 4.18 46.406 13.578 1 97.94 135 LYS A N 1
ATOM 1065 C CA . LYS A 1 135 ? 4.754 45.875 12.336 1 97.94 135 LYS A CA 1
ATOM 1066 C C . LYS A 1 135 ? 3.83 44.875 11.68 1 97.94 135 LYS A C 1
ATOM 1068 O O . LYS A 1 135 ? 3.135 44.125 12.367 1 97.94 135 LYS A O 1
ATOM 1073 N N . PHE A 1 136 ? 3.812 44.906 10.359 1 98.25 136 PHE A N 1
ATOM 1074 C CA . PHE A 1 136 ? 3.098 43.906 9.57 1 98.25 136 PHE A CA 1
ATOM 1075 C C . PHE A 1 136 ? 4.066 43.094 8.719 1 98.25 136 PHE A C 1
ATOM 1077 O O . PHE A 1 136 ? 4.98 43.656 8.109 1 98.25 136 PHE A O 1
ATOM 1084 N N . LEU A 1 137 ? 3.965 41.812 8.781 1 97.81 137 LEU A N 1
ATOM 1085 C CA . LEU A 1 137 ? 4.527 40.906 7.789 1 97.81 137 LEU A CA 1
ATOM 1086 C C . LEU A 1 137 ? 3.428 40.125 7.098 1 97.81 137 LEU A C 1
ATOM 1088 O O . LEU A 1 137 ? 2.783 39.281 7.723 1 97.81 137 LEU A O 1
ATOM 1092 N N . VAL A 1 138 ? 3.217 40.312 5.816 1 97.75 138 VAL A N 1
ATOM 1093 C CA . VAL A 1 138 ? 2.166 39.688 5.035 1 97.75 138 VAL A CA 1
ATOM 1094 C C . VAL A 1 138 ? 2.787 38.844 3.918 1 97.75 138 VAL A C 1
ATOM 1096 O O . VAL A 1 138 ? 3.254 39.406 2.914 1 97.75 138 VAL A O 1
ATOM 1099 N N . GLU A 1 139 ? 2.756 37.562 4.062 1 95.44 139 GLU A N 1
ATOM 1100 C CA . GLU A 1 139 ? 3.492 36.719 3.129 1 95.44 139 GLU A CA 1
ATOM 1101 C C . GLU A 1 139 ? 2.611 36.312 1.959 1 95.44 139 GLU A C 1
ATOM 1103 O O . GLU A 1 139 ? 1.392 36.469 1.995 1 95.44 139 GLU A O 1
ATOM 1108 N N . GLY A 1 140 ? 3.281 35.688 0.885 1 94.75 140 GLY A N 1
ATOM 1109 C CA . GLY A 1 140 ? 2.568 35.375 -0.348 1 94.75 140 GLY A CA 1
ATOM 1110 C C . GLY A 1 140 ? 2.547 33.906 -0.686 1 94.75 140 GLY A C 1
ATOM 1111 O O . GLY A 1 140 ? 2.121 33.531 -1.776 1 94.75 140 GLY A O 1
ATOM 1112 N N . ALA A 1 141 ? 2.955 33.031 0.301 1 91.25 141 ALA A N 1
ATOM 1113 C CA . ALA A 1 141 ? 3.072 31.609 -0.059 1 91.25 141 ALA A CA 1
ATOM 1114 C C . ALA A 1 141 ? 2.516 30.719 1.045 1 91.25 141 ALA A C 1
ATOM 1116 O O . ALA A 1 141 ? 2.889 29.547 1.148 1 91.25 141 ALA A O 1
ATOM 1117 N N . GLU A 1 142 ? 1.679 31.219 1.898 1 86.62 142 GLU A N 1
ATOM 1118 C CA . GLU A 1 142 ? 1.124 30.453 3.008 1 86.62 142 GLU A CA 1
ATOM 1119 C C . GLU A 1 142 ? 0.289 29.266 2.502 1 86.62 142 GLU A C 1
ATOM 1121 O O . GLU A 1 142 ? 0.388 28.156 3.027 1 86.62 142 GLU A O 1
ATOM 1126 N N . GLU A 1 143 ? -0.42 29.5 1.419 1 79.62 143 GLU A N 1
ATOM 1127 C CA . GLU A 1 143 ? -1.348 28.5 0.894 1 79.62 143 GLU A CA 1
ATOM 1128 C C . GLU A 1 143 ? -0.603 27.375 0.188 1 79.62 143 GLU A C 1
ATOM 1130 O O . GLU A 1 143 ? -1.193 26.344 -0.136 1 79.62 143 GLU A O 1
ATOM 1135 N N . GLN A 1 144 ? 0.684 27.578 -0.023 1 75.94 144 GLN A N 1
ATOM 1136 C CA . GLN A 1 144 ? 1.562 26.531 -0.536 1 75.94 144 GLN A CA 1
ATOM 1137 C C . GLN A 1 144 ? 2.27 25.812 0.602 1 75.94 144 GLN A C 1
ATOM 1139 O O . GLN A 1 144 ? 3.158 24.984 0.363 1 75.94 144 GLN A O 1
ATOM 1144 N N . GLY A 1 145 ? 1.855 26.156 1.857 1 75.75 145 GLY A N 1
ATOM 1145 C CA . GLY A 1 145 ? 2.521 25.562 3.01 1 75.75 145 GLY A CA 1
ATOM 1146 C C . GLY A 1 145 ? 3.701 26.375 3.498 1 75.75 145 GLY A C 1
ATOM 1147 O O . GLY A 1 145 ? 4.535 25.875 4.258 1 75.75 145 GLY A O 1
ATOM 1148 N N . SER A 1 146 ? 3.846 27.641 2.924 1 85.56 146 SER A N 1
ATOM 1149 C CA . SER A 1 146 ? 4.93 28.547 3.279 1 85.56 146 SER A CA 1
ATOM 1150 C C . SER A 1 146 ? 6.289 27.891 3.062 1 85.56 146 SER A C 1
ATOM 1152 O O . SER A 1 146 ? 7.141 27.906 3.959 1 85.56 146 SER A O 1
ATOM 1154 N N . PRO A 1 147 ? 6.391 27.422 1.803 1 79.62 147 PRO A N 1
ATOM 1155 C CA . PRO A 1 147 ? 7.73 26.875 1.562 1 79.62 147 PRO A CA 1
ATOM 1156 C C . PRO A 1 147 ? 8.828 27.922 1.679 1 79.62 147 PRO A C 1
ATOM 1158 O O . PRO A 1 147 ? 8.688 29.047 1.16 1 79.62 147 PRO A O 1
ATOM 1161 N N . ASN A 1 148 ? 9.883 27.797 2.455 1 85.88 148 ASN A N 1
ATOM 1162 C CA . ASN A 1 148 ? 11.078 28.641 2.547 1 85.88 148 ASN A CA 1
ATOM 1163 C C . ASN A 1 148 ? 10.828 29.891 3.377 1 85.88 148 ASN A C 1
ATOM 1165 O O . ASN A 1 148 ? 11.531 30.891 3.223 1 85.88 148 ASN A O 1
ATOM 1169 N N . LEU A 1 149 ? 9.711 29.938 4.07 1 89.75 149 LEU A N 1
ATOM 1170 C CA . LEU A 1 149 ? 9.469 31.078 4.949 1 89.75 149 LEU A CA 1
ATOM 1171 C C . LEU A 1 149 ? 10.641 31.281 5.91 1 89.75 149 LEU A C 1
ATOM 1173 O O . LEU A 1 149 ? 10.977 32.406 6.258 1 89.75 149 LEU A O 1
ATOM 1177 N N . ASP A 1 150 ? 11.25 30.203 6.312 1 89.94 150 ASP A N 1
ATOM 1178 C CA . ASP A 1 150 ? 12.414 30.266 7.191 1 89.94 150 ASP A CA 1
ATOM 1179 C C . ASP A 1 150 ? 13.531 31.078 6.562 1 89.94 150 ASP A C 1
ATOM 1181 O O . ASP A 1 150 ? 14.203 31.859 7.25 1 89.94 150 ASP A O 1
ATOM 1185 N N . TYR A 1 151 ? 13.688 30.984 5.242 1 91.31 151 TYR A N 1
ATOM 1186 C CA . TYR A 1 151 ? 14.711 31.75 4.535 1 91.31 151 TYR A CA 1
ATOM 1187 C C . TYR A 1 151 ? 14.383 33.25 4.52 1 91.31 151 TYR A C 1
ATOM 1189 O O . TYR A 1 151 ? 15.258 34.062 4.754 1 91.31 151 TYR A O 1
ATOM 1197 N N . LEU A 1 152 ? 13.141 33.5 4.223 1 93.81 152 LEU A N 1
ATOM 1198 C CA . LEU A 1 152 ? 12.719 34.875 4.223 1 93.81 152 LEU A CA 1
ATOM 1199 C C . LEU A 1 152 ? 12.914 35.531 5.598 1 93.81 152 LEU A C 1
ATOM 1201 O O . LEU A 1 152 ? 13.461 36.625 5.711 1 93.81 152 LEU A O 1
ATOM 1205 N N . LEU A 1 153 ? 12.492 34.812 6.602 1 94.44 153 LEU A N 1
ATOM 1206 C CA . LEU A 1 153 ? 12.57 35.344 7.969 1 94.44 153 LEU A CA 1
ATOM 1207 C C . LEU A 1 153 ? 14.023 35.531 8.391 1 94.44 153 LEU A C 1
ATOM 1209 O O . LEU A 1 153 ? 14.352 36.531 9.023 1 94.44 153 LEU A O 1
ATOM 1213 N N . ALA A 1 154 ? 14.828 34.656 8.031 1 92.75 154 ALA A N 1
ATOM 1214 C CA . ALA A 1 154 ? 16.25 34.75 8.359 1 92.75 154 ALA A CA 1
ATOM 1215 C C . ALA A 1 154 ? 16.891 35.938 7.645 1 92.75 154 ALA A C 1
ATOM 1217 O O . ALA A 1 154 ? 17.672 36.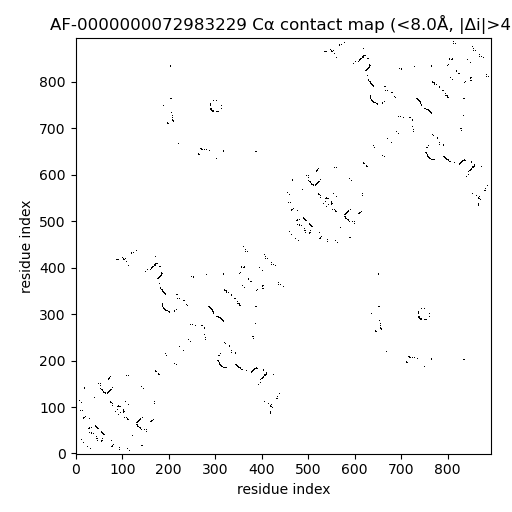688 8.242 1 92.75 154 ALA A O 1
ATOM 1218 N N . GLN A 1 155 ? 16.562 36.094 6.414 1 94.81 155 GLN A N 1
ATOM 1219 C CA . GLN A 1 155 ? 17.125 37.156 5.602 1 94.81 155 GLN A CA 1
ATOM 1220 C C . GLN A 1 155 ? 16.75 38.531 6.152 1 94.81 155 GLN A C 1
ATOM 1222 O O . GLN A 1 155 ? 17.531 39.469 6.078 1 94.81 155 GLN A O 1
ATOM 1227 N N . TYR A 1 156 ? 15.594 38.656 6.703 1 95.88 156 TYR A N 1
ATOM 1228 C CA . TYR A 1 156 ? 15.102 39.938 7.156 1 95.88 156 TYR A CA 1
ATOM 1229 C C . TYR A 1 156 ? 14.906 39.938 8.672 1 95.88 156 TYR A C 1
ATOM 1231 O O . TYR A 1 156 ? 14 40.625 9.18 1 95.88 156 TYR A O 1
ATOM 1239 N N . ALA A 1 157 ? 15.664 39.219 9.367 1 94.81 157 ALA A N 1
ATOM 1240 C CA . ALA A 1 157 ? 15.523 39.031 10.805 1 94.81 157 ALA A CA 1
ATOM 1241 C C . ALA A 1 157 ? 15.57 40.344 11.555 1 94.81 157 ALA A C 1
ATOM 1243 O O . ALA A 1 157 ? 14.82 40.562 12.516 1 94.81 157 ALA A O 1
ATOM 1244 N N . ASP A 1 158 ? 16.344 41.281 11.117 1 94.06 158 ASP A N 1
ATOM 1245 C CA . ASP A 1 158 ? 16.516 42.562 11.797 1 94.06 158 ASP A CA 1
ATOM 1246 C C . ASP A 1 158 ? 15.234 43.375 11.75 1 94.06 158 ASP A C 1
ATOM 1248 O O . ASP A 1 158 ? 14.945 44.156 12.672 1 94.06 158 ASP A O 1
ATOM 1252 N N . LEU A 1 159 ? 14.531 43.188 10.711 1 94.81 159 LEU A N 1
ATOM 1253 C CA . LEU A 1 159 ? 13.305 43.969 10.531 1 94.81 159 LEU A CA 1
ATOM 1254 C C . LEU A 1 159 ? 12.18 43.406 11.398 1 94.81 159 LEU A C 1
ATOM 1256 O O . LEU A 1 159 ? 11.195 44.094 11.664 1 94.81 159 LEU A O 1
ATOM 1260 N N . LEU A 1 160 ? 12.391 42.156 11.867 1 94.31 160 LEU A N 1
ATOM 1261 C CA . LEU A 1 160 ? 11.219 41.438 12.367 1 94.31 160 LEU A CA 1
ATOM 1262 C C . LEU A 1 160 ? 11.266 41.344 13.883 1 94.31 160 LEU A C 1
ATOM 1264 O O . LEU A 1 160 ? 10.43 40.656 14.484 1 94.31 160 LEU A O 1
ATOM 1268 N N . ALA A 1 161 ? 12.203 41.969 14.453 1 92.31 161 ALA A N 1
ATOM 1269 C CA . ALA A 1 161 ? 12.227 42.031 15.914 1 92.31 161 ALA A CA 1
ATOM 1270 C C . ALA A 1 161 ? 10.898 42.562 16.469 1 92.31 161 ALA A C 1
ATOM 1272 O O . ALA A 1 161 ? 10.328 43.5 15.93 1 92.31 161 ALA A O 1
ATOM 1273 N N . ALA A 1 162 ? 10.359 41.906 17.469 1 95.31 162 ALA A N 1
ATOM 1274 C CA . ALA A 1 162 ? 9.086 42.281 18.078 1 95.31 162 ALA A CA 1
ATOM 1275 C C . ALA A 1 162 ? 9 41.75 19.5 1 95.31 162 ALA A C 1
ATOM 1277 O O . ALA A 1 162 ? 9.773 40.875 19.906 1 95.31 162 ALA A O 1
ATOM 1278 N N . ASP A 1 163 ? 8.109 42.344 20.25 1 95.5 163 ASP A N 1
ATOM 1279 C CA . ASP A 1 163 ? 7.902 41.938 21.641 1 95.5 163 ASP A CA 1
ATOM 1280 C C . ASP A 1 163 ? 6.688 41.031 21.781 1 95.5 163 ASP A C 1
ATOM 1282 O O . ASP A 1 163 ? 6.512 40.375 22.812 1 95.5 163 ASP A O 1
ATOM 1286 N N . PHE A 1 164 ? 5.902 41 20.812 1 96.62 164 PHE A N 1
ATOM 1287 C CA . PHE A 1 164 ? 4.688 40.188 20.75 1 96.62 164 PHE A CA 1
ATOM 1288 C C . PHE A 1 164 ? 4.293 39.938 19.297 1 96.62 164 PHE A C 1
ATOM 1290 O O . PHE A 1 164 ? 4.457 40.812 18.438 1 96.62 164 PHE A O 1
ATOM 1297 N N . CYS A 1 165 ? 3.824 38.719 19.031 1 97.19 165 CYS A N 1
ATOM 1298 C CA . CYS A 1 165 ? 3.4 38.406 17.672 1 97.19 165 CYS A CA 1
ATOM 1299 C C . CYS A 1 165 ? 1.96 37.906 17.656 1 97.19 165 CYS A C 1
ATOM 1301 O O . CYS A 1 165 ? 1.594 37.031 18.438 1 97.19 165 CYS A O 1
ATOM 1303 N N . LEU A 1 166 ? 1.151 38.5 16.859 1 97.12 166 LEU A N 1
ATOM 1304 C CA . LEU A 1 166 ? -0.184 38 16.578 1 97.12 166 LEU A CA 1
ATOM 1305 C C . LEU A 1 166 ? -0.191 37.188 15.266 1 97.12 166 LEU A C 1
ATOM 1307 O O . LEU A 1 166 ? -0.017 37.781 14.188 1 97.12 166 LEU A O 1
ATOM 1311 N N . TRP A 1 167 ? -0.417 35.906 15.414 1 95.5 167 TRP A N 1
ATOM 1312 C CA . TRP A 1 167 ? -0.39 34.969 14.312 1 95.5 167 TRP A CA 1
ATOM 1313 C C . TRP A 1 167 ? -1.666 35.062 13.484 1 95.5 167 TRP A C 1
ATOM 1315 O O . TRP A 1 167 ? -2.682 35.562 13.945 1 95.5 167 TRP A O 1
ATOM 1325 N N . GLU A 1 168 ? -1.59 34.5 12.328 1 90.5 168 GLU A N 1
ATOM 1326 C CA . GLU A 1 168 ? -2.75 34.5 11.445 1 90.5 168 GLU A CA 1
ATOM 1327 C C . GLU A 1 168 ? -3.799 33.5 11.906 1 90.5 168 GLU A C 1
ATOM 1329 O O . GLU A 1 168 ? -3.525 32.656 12.766 1 90.5 168 GLU A O 1
ATOM 1334 N N . SER A 1 169 ? -4.918 33.656 11.438 1 86.44 169 SER A N 1
ATOM 1335 C CA . SER A 1 169 ? -6.012 32.719 11.547 1 86.44 169 SER A CA 1
ATOM 1336 C C . SER A 1 169 ? -6.508 32.594 12.984 1 86.44 169 SER A C 1
ATOM 1338 O O . SER A 1 169 ? -5.871 33.094 13.906 1 86.44 169 SER A O 1
ATOM 1340 N N . GLY A 1 170 ? -7.617 31.938 13.094 1 88.38 170 GLY A N 1
ATOM 1341 C CA . GLY A 1 170 ? -8.32 31.766 14.352 1 88.38 170 GLY A CA 1
ATOM 1342 C C . GLY A 1 170 ? -9.734 32.344 14.328 1 88.38 170 GLY A C 1
ATOM 1343 O O . GLY A 1 170 ? -10.18 32.875 13.312 1 88.38 170 GLY A O 1
ATOM 1344 N N . GLY A 1 171 ? -10.352 32.156 15.469 1 93.19 171 GLY A N 1
ATOM 1345 C CA . GLY A 1 171 ? -11.734 32.594 15.609 1 93.19 171 GLY A CA 1
ATOM 1346 C C . GLY A 1 171 ? -12.516 31.781 16.641 1 93.19 171 GLY A C 1
ATOM 1347 O O . GLY A 1 171 ? -12.039 31.562 17.75 1 93.19 171 GLY A O 1
ATOM 1348 N N . ARG A 1 172 ? -13.734 31.5 16.188 1 93.31 172 ARG A N 1
ATOM 1349 C CA . ARG A 1 172 ? -14.609 30.766 17.094 1 93.31 172 ARG A CA 1
ATOM 1350 C C . ARG A 1 172 ? -14.617 29.281 16.781 1 93.31 172 ARG A C 1
ATOM 1352 O O . ARG A 1 172 ? -14.641 28.891 15.609 1 93.31 172 ARG A O 1
ATOM 1359 N N . ASN A 1 173 ? -14.602 28.453 17.859 1 88.31 173 ASN A N 1
ATOM 1360 C CA . ASN A 1 173 ? -14.602 27 17.656 1 88.31 173 ASN A CA 1
ATOM 1361 C C . ASN A 1 173 ? -16 26.469 17.406 1 88.31 173 ASN A C 1
ATOM 1363 O O . ASN A 1 173 ? -16.938 27.25 17.188 1 88.31 173 ASN A O 1
ATOM 1367 N N . GLU A 1 174 ? -16.188 25.234 17.312 1 82.31 174 GLU A N 1
ATOM 1368 C CA . GLU A 1 174 ? -17.453 24.578 16.984 1 82.31 174 GLU A CA 1
ATOM 1369 C C . GLU A 1 174 ? -18.531 24.906 18 1 82.31 174 GLU A C 1
ATOM 1371 O O . GLU A 1 174 ? -19.719 24.891 17.688 1 82.31 174 GLU A O 1
ATOM 1376 N N . GLN A 1 175 ? -18.062 25.203 19.188 1 87.06 175 GLN A N 1
ATOM 1377 C CA . GLN A 1 175 ? -19.016 25.531 20.25 1 87.06 175 GLN A CA 1
ATOM 1378 C C . GLN A 1 175 ? -19.344 27.031 20.25 1 87.06 175 GLN A C 1
ATOM 1380 O O . GLN A 1 175 ? -20.078 27.5 21.109 1 87.06 175 GLN A O 1
ATOM 1385 N N . GLY A 1 176 ? -18.688 27.766 19.359 1 90.25 176 GLY A N 1
ATOM 1386 C CA . GLY A 1 176 ? -18.969 29.188 19.25 1 90.25 176 GLY A CA 1
ATOM 1387 C C . GLY A 1 176 ? -18.094 30.031 20.172 1 90.25 176 GLY A C 1
ATOM 1388 O O . GLY A 1 176 ? -18.297 31.25 20.266 1 90.25 176 GLY A O 1
ATOM 1389 N N . LYS A 1 177 ? -17.141 29.391 20.766 1 93.44 177 LYS A N 1
ATOM 1390 C CA . LYS A 1 177 ? -16.266 30.125 21.688 1 93.44 177 LYS A CA 1
ATOM 1391 C C . LYS A 1 177 ? -15.102 30.766 20.953 1 93.44 177 LYS A C 1
ATOM 1393 O O . LYS A 1 177 ? -14.531 30.188 20.031 1 93.44 177 LYS A O 1
ATOM 1398 N N . PHE A 1 178 ? -14.789 32 21.406 1 95.56 178 PHE A N 1
ATOM 1399 C CA . PHE A 1 178 ? -13.57 32.625 20.906 1 95.56 178 PHE A CA 1
ATOM 1400 C C . PHE A 1 178 ? -12.336 31.844 21.328 1 95.56 178 PHE A C 1
ATOM 1402 O O . PHE A 1 178 ? -12.117 31.625 22.531 1 95.56 178 PHE A O 1
ATOM 1409 N N . GLN A 1 179 ? -11.57 31.453 20.391 1 94.19 179 GLN A N 1
ATOM 1410 C CA . GLN A 1 179 ? -10.461 30.547 20.688 1 94.19 179 GLN A CA 1
ATOM 1411 C C . GLN A 1 179 ? -9.117 31.25 20.469 1 94.19 179 GLN A C 1
ATOM 1413 O O . GLN A 1 179 ? -8.922 31.922 19.469 1 94.19 179 GLN A O 1
ATOM 1418 N N . ILE A 1 180 ? -8.195 31.156 21.406 1 96 180 ILE A N 1
ATOM 1419 C CA . ILE A 1 180 ? -6.805 31.578 21.281 1 96 180 ILE A CA 1
ATOM 1420 C C . ILE A 1 180 ? -5.883 30.375 21.328 1 96 180 ILE A C 1
ATOM 1422 O O . ILE A 1 180 ? -5.922 29.594 22.281 1 96 180 ILE A O 1
ATOM 1426 N N . SER A 1 181 ? -5.117 30.188 20.328 1 95.62 181 SER A N 1
ATOM 1427 C CA . SER A 1 181 ? -4.141 29.109 20.297 1 95.62 181 SER A CA 1
ATOM 1428 C C . SER A 1 181 ? -2.746 29.609 20.656 1 95.62 181 SER A C 1
ATOM 1430 O O . SER A 1 181 ? -2.332 30.672 20.219 1 95.62 181 SER A O 1
ATOM 1432 N N . LEU A 1 182 ? -2.008 28.844 21.391 1 97.25 182 LEU A N 1
ATOM 1433 C CA . LEU A 1 182 ? -0.712 29.266 21.906 1 97.25 182 LEU A CA 1
ATOM 1434 C C . LEU A 1 182 ? 0.422 28.547 21.188 1 97.25 182 LEU A C 1
ATOM 1436 O O . LEU A 1 182 ? 1.58 28.625 21.609 1 97.25 182 LEU A O 1
ATOM 1440 N N . GLY A 1 183 ? 0.049 27.812 20.156 1 96.69 183 GLY A N 1
ATOM 1441 C CA . GLY A 1 183 ? 1.115 27.109 19.469 1 96.69 183 GLY A CA 1
ATOM 1442 C C . GLY A 1 183 ? 0.606 26.109 18.453 1 96.69 183 GLY A C 1
ATOM 1443 O O . GLY A 1 183 ? -0.577 26.109 18.094 1 96.69 183 GLY A O 1
ATOM 1444 N N . VAL A 1 184 ? 1.599 25.312 17.938 1 95.56 184 VAL A N 1
ATOM 1445 C CA . VAL A 1 184 ? 1.336 24.25 16.953 1 95.56 184 VAL A CA 1
ATOM 1446 C C . VAL A 1 184 ? 2.238 23.062 17.234 1 95.56 184 VAL A C 1
ATOM 1448 O O . VAL A 1 184 ? 3.387 23.219 17.656 1 95.56 184 VAL A O 1
ATOM 1451 N N . LYS A 1 185 ? 1.661 21.875 16.984 1 96 185 LYS A N 1
ATOM 1452 C CA . LYS A 1 185 ? 2.553 20.719 16.906 1 96 185 LYS A CA 1
ATOM 1453 C C . LYS A 1 185 ? 3.439 20.781 15.672 1 96 185 LYS A C 1
ATOM 1455 O O . LYS A 1 185 ? 3.127 21.5 14.711 1 96 185 LYS A O 1
ATOM 1460 N N . GLY A 1 186 ? 4.609 20.141 15.797 1 95.62 186 GLY A N 1
ATOM 1461 C CA . GLY A 1 186 ? 5.438 19.953 14.609 1 95.62 186 GLY A CA 1
ATOM 1462 C C . GLY A 1 186 ? 4.965 18.828 13.719 1 95.62 186 GLY A C 1
ATOM 1463 O O . GLY A 1 186 ? 4.062 18.078 14.086 1 95.62 186 GLY A O 1
ATOM 1464 N N . GLY A 1 187 ? 5.508 18.781 12.578 1 93.88 187 GLY A N 1
ATOM 1465 C CA . GLY A 1 187 ? 5.238 17.719 11.625 1 93.88 187 GLY A CA 1
ATOM 1466 C C . GLY A 1 187 ? 6.426 17.406 10.734 1 93.88 187 GLY A C 1
ATOM 1467 O O . GLY A 1 187 ? 7.191 18.297 10.367 1 93.88 187 GLY A O 1
ATOM 1468 N N . VAL A 1 188 ? 6.574 16.188 10.438 1 95.38 188 VAL A N 1
ATOM 1469 C CA . VAL A 1 188 ? 7.598 15.781 9.477 1 95.38 188 VAL A CA 1
ATOM 1470 C C . VAL A 1 188 ? 7.086 14.617 8.633 1 95.38 188 VAL A C 1
ATOM 1472 O O . VAL A 1 188 ? 6.445 13.695 9.156 1 95.38 188 VAL A O 1
ATOM 1475 N N . ALA A 1 189 ? 7.234 14.75 7.363 1 93.94 189 ALA A N 1
ATOM 1476 C CA . ALA A 1 189 ? 6.812 13.719 6.418 1 93.94 189 ALA A CA 1
ATOM 1477 C C . ALA A 1 189 ? 8.008 13.148 5.66 1 93.94 189 ALA A C 1
ATOM 1479 O O . ALA A 1 189 ? 8.922 13.883 5.281 1 93.94 189 ALA A O 1
ATOM 1480 N N . PHE A 1 190 ? 8.031 11.859 5.52 1 96.12 190 PHE A N 1
ATOM 1481 C CA . PHE A 1 190 ? 9.078 11.148 4.789 1 96.12 190 PHE A CA 1
ATOM 1482 C C . PHE A 1 190 ? 8.562 9.82 4.258 1 96.12 190 PHE A C 1
ATOM 1484 O O . PHE A 1 190 ? 7.395 9.477 4.449 1 96.12 190 PHE A O 1
ATOM 1491 N N . GLN A 1 191 ? 9.438 9.164 3.492 1 96.62 191 GLN A N 1
ATOM 1492 C CA . GLN A 1 191 ? 9.062 7.895 2.883 1 96.62 191 GLN A CA 1
ATOM 1493 C C . GLN A 1 191 ? 10.078 6.805 3.207 1 96.62 191 GLN A C 1
ATOM 1495 O O . GLN A 1 191 ? 11.281 7.066 3.277 1 96.62 191 GLN A O 1
ATOM 1500 N N . LEU A 1 192 ? 9.555 5.586 3.443 1 98 192 LEU A N 1
ATOM 1501 C CA . LEU A 1 192 ? 10.359 4.371 3.486 1 98 192 LEU A CA 1
ATOM 1502 C C . LEU A 1 192 ? 10.164 3.545 2.219 1 98 192 LEU A C 1
ATOM 1504 O O . LEU A 1 192 ? 9.047 3.408 1.728 1 98 192 LEU A O 1
ATOM 1508 N N . SER A 1 193 ? 11.258 3.082 1.652 1 97.62 193 SER A N 1
ATOM 1509 C CA . SER A 1 193 ? 11.148 2.275 0.442 1 97.62 193 SER A CA 1
ATOM 1510 C C . SER A 1 193 ? 12.102 1.089 0.48 1 97.62 193 SER A C 1
ATOM 1512 O O . SER A 1 193 ? 13.188 1.176 1.065 1 97.62 193 SER A O 1
ATOM 1514 N N . VAL A 1 194 ? 11.68 0.008 -0.074 1 98 194 VAL A N 1
ATOM 1515 C CA . VAL A 1 194 ? 12.477 -1.205 -0.226 1 98 194 VAL A CA 1
ATOM 1516 C C . VAL A 1 194 ? 12.43 -1.677 -1.677 1 98 194 VAL A C 1
ATOM 1518 O O . VAL A 1 194 ? 11.359 -1.718 -2.289 1 98 194 VAL A O 1
ATOM 1521 N N . LYS A 1 195 ? 13.523 -1.932 -2.283 1 97.06 195 LYS A N 1
ATOM 1522 C CA . LYS A 1 195 ? 13.664 -2.584 -3.582 1 97.06 195 LYS A CA 1
ATOM 1523 C C . LYS A 1 195 ? 14.539 -3.828 -3.48 1 97.06 195 LYS A C 1
ATOM 1525 O O . LYS A 1 195 ? 15.672 -3.76 -2.992 1 97.06 195 LYS A O 1
ATOM 1530 N N . THR A 1 196 ? 14.008 -4.953 -3.91 1 96.81 196 THR A N 1
ATOM 1531 C CA . THR A 1 196 ? 14.773 -6.176 -3.701 1 96.81 196 THR A CA 1
ATOM 1532 C C . THR A 1 196 ? 15.102 -6.844 -5.035 1 96.81 196 THR A C 1
ATOM 1534 O O . THR A 1 196 ? 15.836 -7.836 -5.074 1 96.81 196 THR A O 1
ATOM 1537 N N . ALA A 1 197 ? 14.562 -6.422 -6.152 1 95.25 197 ALA A N 1
ATOM 1538 C CA . ALA A 1 197 ? 14.812 -6.969 -7.484 1 95.25 197 ALA A CA 1
ATOM 1539 C C . ALA A 1 197 ? 14.523 -5.93 -8.57 1 95.25 197 ALA A C 1
ATOM 1541 O O . ALA A 1 197 ? 14.031 -4.84 -8.273 1 95.25 197 ALA A O 1
ATOM 1542 N N . ASP A 1 198 ? 14.891 -6.211 -9.773 1 90.88 198 ASP A N 1
ATOM 1543 C CA . ASP A 1 198 ? 14.727 -5.273 -10.875 1 90.88 198 ASP A CA 1
ATOM 1544 C C . ASP A 1 198 ? 13.305 -5.32 -11.43 1 90.88 198 ASP A C 1
ATOM 1546 O O . ASP A 1 198 ? 12.812 -4.336 -11.984 1 90.88 198 ASP A O 1
ATOM 1550 N N . PHE A 1 199 ? 12.648 -6.488 -11.273 1 84.56 199 PHE A N 1
ATOM 1551 C CA . PHE A 1 199 ? 11.289 -6.68 -11.773 1 84.56 199 PHE A CA 1
ATOM 1552 C C . PHE A 1 199 ? 10.492 -7.594 -10.852 1 84.56 199 PHE A C 1
ATOM 1554 O O . PHE A 1 199 ? 11.07 -8.281 -10.008 1 84.56 199 PHE A O 1
ATOM 1561 N N . ASP A 1 200 ? 9.203 -7.48 -11.031 1 87.31 200 ASP A N 1
ATOM 1562 C CA . ASP A 1 200 ? 8.359 -8.414 -10.297 1 87.31 200 ASP A CA 1
ATOM 1563 C C . ASP A 1 200 ? 8.648 -9.859 -10.711 1 87.31 200 ASP A C 1
ATOM 1565 O O . ASP A 1 200 ? 9.023 -10.117 -11.859 1 87.31 200 ASP A O 1
ATOM 1569 N N . LEU A 1 201 ? 8.531 -10.789 -9.781 1 87.5 201 LEU A N 1
ATOM 1570 C CA . LEU A 1 201 ? 8.695 -12.219 -10.031 1 87.5 201 LEU A CA 1
ATOM 1571 C C . LEU A 1 201 ? 7.371 -12.953 -9.844 1 87.5 201 LEU A C 1
ATOM 1573 O O . LEU A 1 201 ? 6.41 -12.391 -9.312 1 87.5 201 LEU A O 1
ATOM 1577 N N . HIS A 1 202 ? 7.297 -14.203 -10.398 1 86.19 202 HIS A N 1
ATOM 1578 C CA . HIS A 1 202 ? 6.168 -15.086 -10.117 1 86.19 202 HIS A CA 1
ATOM 1579 C C . HIS A 1 202 ? 6.148 -15.5 -8.648 1 86.19 202 HIS A C 1
ATOM 1581 O O . HIS A 1 202 ? 7.191 -15.812 -8.07 1 86.19 202 HIS A O 1
ATOM 1587 N N . SER A 1 203 ? 4.984 -15.5 -7.996 1 91.69 203 SER A N 1
ATOM 1588 C CA . SER A 1 203 ? 4.898 -15.75 -6.559 1 91.69 203 SER A CA 1
ATOM 1589 C C . SER A 1 203 ? 5.305 -17.188 -6.227 1 91.69 203 SER A C 1
ATOM 1591 O O . SER A 1 203 ? 5.551 -17.5 -5.062 1 91.69 203 SER A O 1
ATOM 1593 N N . SER A 1 204 ? 5.402 -18.094 -7.215 1 90.56 204 SER A N 1
ATOM 1594 C CA . SER A 1 204 ? 5.883 -19.453 -6.996 1 90.56 204 SER A CA 1
ATOM 1595 C C . SER A 1 204 ? 7.305 -19.453 -6.445 1 90.56 204 SER A C 1
ATOM 1597 O O . SER A 1 204 ? 7.773 -20.469 -5.918 1 90.56 204 SER A O 1
ATOM 1599 N N . LEU A 1 205 ? 7.98 -18.344 -6.582 1 92.56 205 LEU A N 1
ATOM 1600 C CA . LEU A 1 205 ? 9.359 -18.234 -6.121 1 92.56 205 LEU A CA 1
ATOM 1601 C C . LEU A 1 205 ? 9.414 -17.656 -4.707 1 92.56 205 LEU A C 1
ATOM 1603 O O . LEU A 1 205 ? 10.5 -17.406 -4.176 1 92.56 205 LEU A O 1
ATOM 1607 N N . GLY A 1 206 ? 8.289 -17.516 -4.066 1 95.94 206 GLY A N 1
ATOM 1608 C CA . GLY A 1 206 ? 8.188 -16.891 -2.762 1 95.94 206 GLY A CA 1
ATOM 1609 C C . GLY A 1 206 ? 8.883 -17.672 -1.665 1 95.94 206 GLY A C 1
ATOM 1610 O O . GLY A 1 206 ? 9.25 -17.109 -0.63 1 95.94 206 GLY A O 1
ATOM 1611 N N . ALA A 1 207 ? 9.109 -18.938 -1.904 1 96.88 207 ALA A N 1
ATOM 1612 C CA . ALA A 1 207 ? 9.75 -19.766 -0.887 1 96.88 207 ALA A CA 1
ATOM 1613 C C . ALA A 1 207 ? 11.242 -19.484 -0.803 1 96.88 207 ALA A C 1
ATOM 1615 O O . ALA A 1 207 ? 11.891 -19.812 0.198 1 96.88 207 ALA A O 1
ATOM 1616 N N . ILE A 1 208 ? 11.789 -18.859 -1.868 1 97.06 208 ILE A N 1
ATOM 1617 C CA . ILE A 1 208 ? 13.242 -18.75 -1.89 1 97.06 208 ILE A CA 1
ATOM 1618 C C . ILE A 1 208 ? 13.656 -17.297 -2.131 1 97.06 208 ILE A C 1
ATOM 1620 O O . ILE A 1 208 ? 14.844 -17 -2.234 1 97.06 208 ILE A O 1
ATOM 1624 N N . THR A 1 209 ? 12.719 -16.391 -2.264 1 96.38 209 THR A N 1
ATOM 1625 C CA . THR A 1 209 ? 13.016 -14.992 -2.572 1 96.38 209 THR A CA 1
ATOM 1626 C C . THR A 1 209 ? 12.352 -14.062 -1.561 1 96.38 209 THR A C 1
ATOM 1628 O O . THR A 1 209 ? 11.156 -14.195 -1.28 1 96.38 209 THR A O 1
ATOM 1631 N N . GLU A 1 210 ? 13.102 -13.117 -1.094 1 95.81 210 GLU A N 1
ATOM 1632 C CA . GLU A 1 210 ? 12.562 -12.156 -0.13 1 95.81 210 GLU A CA 1
ATOM 1633 C C . GLU A 1 210 ? 11.523 -11.242 -0.78 1 95.81 210 GLU A C 1
ATOM 1635 O O . GLU A 1 210 ? 11.68 -10.852 -1.938 1 95.81 210 GLU A O 1
ATOM 1640 N N . ASN A 1 211 ? 10.547 -10.945 -0.098 1 97.06 211 ASN A N 1
ATOM 1641 C CA . ASN A 1 211 ? 9.445 -10.062 -0.468 1 97.06 211 ASN A CA 1
ATOM 1642 C C . ASN A 1 211 ? 9.602 -8.68 0.154 1 97.06 211 ASN A C 1
ATOM 1644 O O . ASN A 1 211 ? 9.562 -8.539 1.377 1 97.06 211 ASN A O 1
ATOM 1648 N N . PRO A 1 212 ? 9.828 -7.641 -0.722 1 97.88 212 PRO A N 1
ATOM 1649 C CA . PRO A 1 212 ? 10.055 -6.309 -0.16 1 97.88 212 PRO A CA 1
ATOM 1650 C C . PRO A 1 212 ? 8.875 -5.816 0.679 1 97.88 212 PRO A C 1
ATOM 1652 O O . PRO A 1 212 ? 9.062 -5.039 1.619 1 97.88 212 PRO A O 1
ATOM 1655 N N . ALA A 1 213 ? 7.668 -6.199 0.321 1 98.19 213 ALA A N 1
ATOM 1656 C CA . ALA A 1 213 ? 6.504 -5.816 1.113 1 98.19 213 ALA A CA 1
ATOM 1657 C C . ALA A 1 213 ? 6.57 -6.418 2.514 1 98.19 213 ALA A C 1
ATOM 1659 O O . ALA A 1 213 ? 6.285 -5.742 3.502 1 98.19 213 ALA A O 1
ATOM 1660 N N . TRP A 1 214 ? 6.922 -7.699 2.619 1 98.44 214 TRP A N 1
ATOM 1661 C CA . TRP A 1 214 ? 7.129 -8.305 3.93 1 98.44 214 TRP A CA 1
ATOM 1662 C C . TRP A 1 214 ? 8.258 -7.605 4.684 1 98.44 214 TRP A C 1
ATOM 1664 O O . TRP A 1 214 ? 8.148 -7.367 5.887 1 98.44 214 TRP A O 1
ATOM 1674 N N . ARG A 1 215 ? 9.312 -7.336 3.969 1 98.19 215 ARG A N 1
ATOM 1675 C CA . ARG A 1 215 ? 10.438 -6.641 4.582 1 98.19 215 ARG A CA 1
ATOM 1676 C C . ARG A 1 215 ? 10 -5.305 5.172 1 98.19 215 ARG A C 1
ATOM 1678 O O . ARG A 1 215 ? 10.367 -4.965 6.297 1 98.19 215 ARG A O 1
ATOM 1685 N N . LEU A 1 216 ? 9.258 -4.57 4.398 1 98.56 216 LEU A N 1
ATOM 1686 C CA . LEU A 1 216 ? 8.734 -3.283 4.84 1 98.56 216 LEU A CA 1
ATOM 1687 C C . LEU A 1 216 ? 7.824 -3.451 6.055 1 98.56 216 LEU A C 1
ATOM 1689 O O . LEU A 1 216 ? 7.934 -2.699 7.023 1 98.56 216 LEU A O 1
ATOM 1693 N N . VAL A 1 217 ? 6.902 -4.41 6.008 1 98.62 217 VAL A N 1
ATOM 1694 C CA . VAL A 1 217 ? 5.977 -4.699 7.098 1 98.62 217 VAL A CA 1
ATOM 1695 C C . VAL A 1 217 ? 6.758 -4.996 8.375 1 98.62 217 VAL A C 1
ATOM 1697 O O . VAL A 1 217 ? 6.457 -4.445 9.438 1 98.62 217 VAL A O 1
ATOM 1700 N N . GLN A 1 218 ? 7.766 -5.824 8.281 1 98.06 218 GLN A N 1
ATOM 1701 C CA . GLN A 1 218 ? 8.57 -6.195 9.445 1 98.06 218 GLN A CA 1
ATOM 1702 C C . GLN A 1 218 ? 9.336 -4.996 9.992 1 98.06 218 GLN A C 1
ATOM 1704 O O . GLN A 1 218 ? 9.422 -4.805 11.203 1 98.06 218 GLN A O 1
ATOM 1709 N N . ALA A 1 219 ? 9.883 -4.23 9.102 1 98.44 219 ALA A N 1
ATOM 1710 C CA . ALA A 1 219 ? 10.586 -3.02 9.516 1 98.44 219 ALA A CA 1
ATOM 1711 C C . ALA A 1 219 ? 9.648 -2.062 10.25 1 98.44 219 ALA A C 1
ATOM 1713 O O . ALA A 1 219 ? 9.961 -1.592 11.344 1 98.44 219 ALA A O 1
ATOM 1714 N N . LEU A 1 220 ? 8.5 -1.769 9.672 1 98.62 220 LEU A N 1
ATOM 1715 C CA . LEU A 1 220 ? 7.516 -0.866 10.258 1 98.62 220 LEU A CA 1
ATOM 1716 C C . LEU A 1 220 ? 7.09 -1.351 11.641 1 98.62 220 LEU A C 1
ATOM 1718 O O . LEU A 1 220 ? 6.965 -0.552 12.57 1 98.62 220 LEU A O 1
ATOM 1722 N N . ALA A 1 221 ? 6.922 -2.627 11.758 1 97.94 221 ALA A N 1
ATOM 1723 C CA . ALA A 1 221 ? 6.426 -3.207 13 1 97.94 221 ALA A CA 1
ATOM 1724 C C . ALA A 1 221 ? 7.426 -3.014 14.133 1 97.94 221 ALA A C 1
ATOM 1726 O O . ALA A 1 221 ? 7.082 -3.17 15.305 1 97.94 221 ALA A O 1
ATOM 1727 N N . THR A 1 222 ? 8.656 -2.701 13.812 1 97.94 222 THR A N 1
ATOM 1728 C CA . THR A 1 222 ? 9.648 -2.443 14.859 1 97.94 222 THR A CA 1
ATOM 1729 C C . THR A 1 222 ? 9.531 -1.009 15.367 1 97.94 222 THR A C 1
ATOM 1731 O O . THR A 1 222 ? 10.055 -0.679 16.438 1 97.94 222 THR A O 1
ATOM 1734 N N . LEU A 1 223 ? 8.914 -0.119 14.625 1 98.5 223 LEU A N 1
ATOM 1735 C CA . LEU A 1 223 ? 8.93 1.31 14.922 1 98.5 223 LEU A CA 1
ATOM 1736 C C . LEU A 1 223 ? 7.766 1.685 15.828 1 98.5 223 LEU A C 1
ATOM 1738 O O . LEU A 1 223 ? 7.809 2.715 16.516 1 98.5 223 LEU A O 1
ATOM 1742 N N . LYS A 1 224 ? 6.684 0.922 15.82 1 97.88 224 LYS A N 1
ATOM 1743 C CA . LYS A 1 224 ? 5.469 1.118 16.609 1 97.88 224 LYS A CA 1
ATOM 1744 C C . LYS A 1 224 ? 4.805 -0.216 16.938 1 97.88 224 LYS A C 1
ATOM 1746 O O . LYS A 1 224 ? 4.727 -1.103 16.078 1 97.88 224 LYS A O 1
ATOM 1751 N N . ASN A 1 225 ? 4.344 -0.392 18.156 1 96.94 225 ASN A N 1
ATOM 1752 C CA . ASN A 1 225 ? 3.779 -1.681 18.531 1 96.94 225 ASN A CA 1
ATOM 1753 C C . ASN A 1 225 ? 2.254 -1.659 18.5 1 96.94 225 ASN A C 1
ATOM 1755 O O . ASN A 1 225 ? 1.651 -0.652 18.125 1 96.94 225 ASN A O 1
ATOM 1759 N N . ALA A 1 226 ? 1.592 -2.717 18.844 1 94.69 226 ALA A N 1
ATOM 1760 C CA . ALA A 1 226 ? 0.151 -2.91 18.688 1 94.69 226 ALA A CA 1
ATOM 1761 C C . ALA A 1 226 ? -0.621 -2.057 19.703 1 94.69 226 ALA A C 1
ATOM 1763 O O . ALA A 1 226 ? -1.836 -1.89 19.578 1 94.69 226 ALA A O 1
ATOM 1764 N N . LYS A 1 227 ? 0.039 -1.547 20.719 1 94.56 227 LYS A N 1
ATOM 1765 C CA . LYS A 1 227 ? -0.584 -0.654 21.688 1 94.56 227 LYS A CA 1
ATOM 1766 C C . LYS A 1 227 ? -0.47 0.803 21.25 1 94.56 227 LYS A C 1
ATOM 1768 O O . LYS A 1 227 ? -0.676 1.717 22.062 1 94.56 227 LYS A O 1
ATOM 1773 N N . ASP A 1 228 ? -0.015 1.025 20.016 1 95.75 228 ASP A N 1
ATOM 1774 C CA . ASP A 1 228 ? 0.131 2.33 19.375 1 95.75 228 ASP A CA 1
ATOM 1775 C C . ASP A 1 228 ? 1.286 3.117 19.984 1 95.75 228 ASP A C 1
ATOM 1777 O O . ASP A 1 228 ? 1.302 4.348 19.938 1 95.75 228 ASP A O 1
ATOM 1781 N N . GLU A 1 229 ? 2.232 2.449 20.562 1 97.12 229 GLU A N 1
ATOM 1782 C CA . GLU A 1 229 ? 3.406 3.094 21.141 1 97.12 229 GLU A CA 1
ATOM 1783 C C . GLU A 1 229 ? 4.559 3.139 20.141 1 97.12 229 GLU A C 1
ATOM 1785 O O . GLU A 1 229 ? 4.891 2.129 19.531 1 97.12 229 GLU A O 1
ATOM 1790 N N . ILE A 1 230 ? 5.113 4.316 19.984 1 98.12 230 ILE A N 1
ATOM 1791 C CA . ILE A 1 230 ? 6.348 4.449 19.219 1 98.12 230 ILE A CA 1
ATOM 1792 C C . ILE A 1 230 ? 7.5 3.797 19.969 1 98.12 230 ILE A C 1
ATOM 1794 O O . ILE A 1 230 ? 7.812 4.195 21.094 1 98.12 230 ILE A O 1
ATOM 1798 N N . THR A 1 231 ? 8.172 2.818 19.344 1 98.25 231 THR A N 1
ATOM 1799 C CA . THR A 1 231 ? 9.156 1.994 20.047 1 98.25 231 THR A CA 1
ATOM 1800 C C . THR A 1 231 ? 10.57 2.418 19.672 1 98.25 231 THR A C 1
ATOM 1802 O O . THR A 1 231 ? 11.539 1.726 20 1 98.25 231 THR A O 1
ATOM 1805 N N . ILE A 1 232 ? 10.758 3.459 19 1 98.5 232 ILE A N 1
ATOM 1806 C CA . ILE A 1 232 ? 12.047 3.988 18.578 1 98.5 232 ILE A CA 1
ATOM 1807 C C . ILE A 1 232 ? 12.844 4.449 19.797 1 98.5 232 ILE A C 1
ATOM 1809 O O . ILE A 1 232 ? 12.391 5.316 20.547 1 98.5 232 ILE A O 1
ATOM 1813 N N . PRO A 1 233 ? 14.062 3.949 19.984 1 98.31 233 PRO A N 1
ATOM 1814 C CA . PRO A 1 233 ? 14.867 4.344 21.141 1 98.31 233 PRO A CA 1
ATOM 1815 C C . PRO A 1 233 ? 15.125 5.848 21.203 1 98.31 233 PRO A C 1
ATOM 1817 O O . PRO A 1 233 ? 15.422 6.465 20.172 1 98.31 233 PRO A O 1
ATOM 1820 N N . HIS A 1 234 ? 14.945 6.445 22.359 1 97.88 234 HIS A N 1
ATOM 1821 C CA . HIS A 1 234 ? 15.297 7.824 22.672 1 97.88 234 HIS A CA 1
ATOM 1822 C C . HIS A 1 234 ? 14.32 8.805 22.031 1 97.88 234 HIS A C 1
ATOM 1824 O O . HIS A 1 234 ? 14.484 10.023 22.156 1 97.88 234 HIS A O 1
ATOM 1830 N N . PHE A 1 235 ? 13.258 8.289 21.406 1 98.12 235 PHE A N 1
ATOM 1831 C CA . PHE A 1 235 ? 12.336 9.125 20.641 1 98.12 235 PHE A CA 1
ATOM 1832 C C . PHE A 1 235 ? 11.633 10.125 21.547 1 98.12 235 PHE A C 1
ATOM 1834 O O . PHE A 1 235 ? 11.352 11.258 21.141 1 98.12 235 PHE A O 1
ATOM 1841 N N . LEU A 1 236 ? 11.367 9.711 22.781 1 97.12 236 LEU A N 1
ATOM 1842 C CA . LEU A 1 236 ? 10.57 10.531 23.688 1 97.12 236 LEU A CA 1
ATOM 1843 C C . LEU A 1 236 ? 11.461 11.203 24.734 1 97.12 236 LEU A C 1
ATOM 1845 O O . LEU A 1 236 ? 10.961 11.891 25.625 1 97.12 236 LEU A O 1
ATOM 1849 N N . ASP A 1 237 ? 12.781 11.086 24.672 1 97.44 237 ASP A N 1
ATOM 1850 C CA . ASP A 1 237 ? 13.703 11.5 25.719 1 97.44 237 ASP A CA 1
ATOM 1851 C C . ASP A 1 237 ? 13.617 13.008 25.953 1 97.44 237 ASP A C 1
ATOM 1853 O O . ASP A 1 237 ? 13.766 13.477 27.094 1 97.44 237 ASP A O 1
ATOM 1857 N N . VAL A 1 238 ? 13.352 13.789 24.906 1 96.62 238 VAL A N 1
ATOM 1858 C CA . VAL A 1 238 ? 13.477 15.242 25 1 96.62 238 VAL A CA 1
ATOM 1859 C C . VAL A 1 238 ? 12.125 15.852 25.391 1 96.62 238 VAL A C 1
ATOM 1861 O O . VAL A 1 238 ? 12.039 17.047 25.672 1 96.62 238 VAL A O 1
ATOM 1864 N N . VAL A 1 239 ? 11.07 15.055 25.359 1 95.69 239 VAL A N 1
ATOM 1865 C CA . VAL A 1 239 ? 9.727 15.555 25.641 1 95.69 239 VAL A CA 1
ATOM 1866 C C . VAL A 1 239 ? 9.602 15.844 27.141 1 95.69 239 VAL A C 1
ATOM 1868 O O . VAL A 1 239 ? 9.742 14.945 27.969 1 95.69 239 VAL A O 1
ATOM 1871 N N . LYS A 1 240 ? 9.266 17.062 27.5 1 93.25 240 LYS A N 1
ATOM 1872 C CA . LYS A 1 240 ? 9.164 17.484 28.891 1 93.25 240 LYS A CA 1
ATOM 1873 C C . LYS A 1 240 ? 7.738 17.297 29.406 1 93.25 240 LYS A C 1
ATOM 1875 O O . LYS A 1 240 ? 6.777 17.406 28.656 1 93.25 240 LYS A O 1
ATOM 1880 N N . PRO A 1 241 ? 7.645 17.062 30.703 1 94.5 241 PRO A N 1
ATOM 1881 C CA . PRO A 1 241 ? 6.301 17.016 31.281 1 94.5 241 PRO A CA 1
ATOM 1882 C C . PRO A 1 241 ? 5.57 18.359 31.188 1 94.5 241 PRO A C 1
ATOM 1884 O O . PRO A 1 241 ? 6.207 19.422 31.219 1 94.5 241 PRO A O 1
ATOM 1887 N N . LEU A 1 242 ? 4.305 18.297 31.141 1 96.25 242 LEU A N 1
ATOM 1888 C CA . LEU A 1 242 ? 3.473 19.5 31.141 1 96.25 242 LEU A CA 1
ATOM 1889 C C . LEU A 1 242 ? 3.521 20.203 32.469 1 96.25 242 LEU A C 1
ATOM 1891 O O . LEU A 1 242 ? 3.523 19.562 33.531 1 96.25 242 LEU A O 1
ATOM 1895 N N . THR A 1 243 ? 3.5 21.516 32.438 1 96.12 243 THR A N 1
ATOM 1896 C CA . THR A 1 243 ? 3.377 22.312 33.688 1 96.12 243 THR A CA 1
ATOM 1897 C C . THR A 1 243 ? 1.949 22.25 34.219 1 96.12 243 THR A C 1
ATOM 1899 O O . THR A 1 243 ? 1.039 21.797 33.531 1 96.12 243 THR A O 1
ATOM 1902 N N . ALA A 1 244 ? 1.791 22.703 35.438 1 96.38 244 ALA A N 1
ATOM 1903 C CA . ALA A 1 244 ? 0.462 22.734 36.062 1 96.38 244 ALA A CA 1
ATOM 1904 C C . ALA A 1 244 ? -0.493 23.594 35.219 1 96.38 244 ALA A C 1
ATOM 1906 O O . ALA A 1 244 ? -1.643 23.203 35 1 96.38 244 ALA A O 1
ATOM 1907 N N . THR A 1 245 ? -0.032 24.734 34.781 1 96.12 245 THR A N 1
ATOM 1908 C CA . THR A 1 245 ? -0.844 25.625 33.969 1 96.12 245 THR A CA 1
ATOM 1909 C C . THR A 1 245 ? -1.243 24.953 32.656 1 96.12 245 THR A C 1
ATOM 1911 O O . THR A 1 245 ? -2.4 25.031 32.219 1 96.12 245 THR A O 1
ATOM 1914 N N . GLN A 1 246 ? -0.345 24.281 32 1 96.44 246 GLN A N 1
ATOM 1915 C CA . GLN A 1 246 ? -0.611 23.594 30.75 1 96.44 246 GLN A CA 1
ATOM 1916 C C . GLN A 1 246 ? -1.635 22.469 30.938 1 96.44 246 GLN A C 1
ATOM 1918 O O . GLN A 1 246 ? -2.539 22.312 30.109 1 96.44 246 GLN A O 1
ATOM 1923 N N . LYS A 1 247 ? -1.507 21.781 32 1 96.69 247 LYS A N 1
ATOM 1924 C CA . LYS A 1 247 ? -2.465 20.719 32.312 1 96.69 247 LYS A CA 1
ATOM 1925 C C . LYS A 1 247 ? -3.871 21.281 32.469 1 96.69 247 LYS A C 1
ATOM 1927 O O . LYS A 1 247 ? -4.852 20.688 32.031 1 96.69 247 LYS A O 1
ATOM 1932 N N . LEU A 1 248 ? -3.918 22.359 33.156 1 95.38 248 LEU A N 1
ATOM 1933 C CA . LEU A 1 248 ? -5.211 23 33.375 1 95.38 248 LEU A CA 1
ATOM 1934 C C . LEU A 1 248 ? -5.836 23.438 32.062 1 95.38 248 LEU A C 1
ATOM 1936 O O . LEU A 1 248 ? -7.047 23.312 31.859 1 95.38 248 LEU A O 1
ATOM 1940 N N . LEU A 1 249 ? -5.031 23.984 31.172 1 94.5 249 LEU A N 1
ATOM 1941 C CA . LEU A 1 249 ? -5.531 24.391 29.859 1 94.5 249 LEU A CA 1
ATOM 1942 C C . LEU A 1 249 ? -6.094 23.203 29.094 1 94.5 249 LEU A C 1
ATOM 1944 O O . LEU A 1 249 ? -7.137 23.297 28.438 1 94.5 249 LEU A O 1
ATOM 1948 N N . ILE A 1 250 ? -5.43 22.094 29.156 1 95.5 250 ILE A N 1
ATOM 1949 C CA . ILE A 1 250 ? -5.863 20.875 28.484 1 95.5 250 ILE A CA 1
ATOM 1950 C C . ILE A 1 250 ? -7.191 20.406 29.078 1 95.5 250 ILE A C 1
ATOM 1952 O O . ILE A 1 250 ? -8.117 20.047 28.344 1 95.5 250 ILE A O 1
ATOM 1956 N N . GLN A 1 251 ? -7.25 20.406 30.359 1 93.25 251 GLN A N 1
ATOM 1957 C CA . GLN A 1 251 ? -8.461 19.984 31.047 1 93.25 251 GLN A CA 1
ATOM 1958 C C . GLN A 1 251 ? -9.648 20.859 30.641 1 93.25 251 GLN A C 1
ATOM 1960 O O . GLN A 1 251 ? -10.766 20.359 30.484 1 93.25 251 GLN A O 1
ATOM 1965 N N . ASP A 1 252 ? -9.406 22.094 30.453 1 90.38 252 ASP A N 1
ATOM 1966 C CA . ASP A 1 252 ? -10.469 23.062 30.172 1 90.38 252 ASP A CA 1
ATOM 1967 C C . ASP A 1 252 ? -10.875 23.016 28.703 1 90.38 252 ASP A C 1
ATOM 1969 O O . ASP A 1 252 ? -11.914 23.562 28.328 1 90.38 252 ASP A O 1
ATOM 1973 N N . ALA A 1 253 ? -10.047 22.438 27.906 1 88.56 253 ALA A N 1
ATOM 1974 C CA . ALA A 1 253 ? -10.328 22.406 26.469 1 88.56 253 ALA A CA 1
ATOM 1975 C C . ALA A 1 253 ? -11.609 21.625 26.188 1 88.56 253 ALA A C 1
ATOM 1977 O O . ALA A 1 253 ? -11.891 20.609 26.844 1 88.56 253 ALA A O 1
ATOM 1978 N N . ALA A 1 254 ? -12.383 22.125 25.297 1 82.56 254 ALA A N 1
ATOM 1979 C CA . ALA A 1 254 ? -13.609 21.438 24.891 1 82.56 254 ALA A CA 1
ATOM 1980 C C . ALA A 1 254 ? -13.359 20.516 23.703 1 82.56 254 ALA A C 1
ATOM 1982 O O . ALA A 1 254 ? -13.164 20.969 22.578 1 82.56 254 ALA A O 1
ATOM 1983 N N . PHE A 1 255 ? -13.367 19.219 23.953 1 86.44 255 PHE A N 1
ATOM 1984 C CA . PHE A 1 255 ? -13.289 18.219 22.891 1 86.44 255 PHE A CA 1
ATOM 1985 C C . PHE A 1 255 ? -14.141 17 23.219 1 86.44 255 PHE A C 1
ATOM 1987 O O . PHE A 1 255 ? -13.906 16.328 24.219 1 86.44 255 PHE A O 1
ATOM 1994 N N . ASP A 1 256 ? -15.102 16.828 22.375 1 88.75 256 ASP A N 1
ATOM 1995 C CA . ASP A 1 256 ? -15.984 15.68 22.531 1 88.75 256 ASP A CA 1
ATOM 1996 C C . ASP A 1 256 ? -15.594 14.555 21.578 1 88.75 256 ASP A C 1
ATOM 1998 O O . ASP A 1 256 ? -16.078 14.5 20.438 1 88.75 256 ASP A O 1
ATOM 2002 N N . TYR A 1 257 ? -14.828 13.625 22.125 1 92.62 257 TYR A N 1
ATOM 2003 C CA . TYR A 1 257 ? -14.328 12.562 21.266 1 92.62 257 TYR A CA 1
ATOM 2004 C C . TYR A 1 257 ? -15.469 11.695 20.734 1 92.62 257 TYR A C 1
ATOM 2006 O O . TYR A 1 257 ? -15.43 11.227 19.594 1 92.62 257 TYR A O 1
ATOM 2014 N N . ALA A 1 258 ? -16.406 11.414 21.578 1 93.19 258 ALA A N 1
ATOM 2015 C CA . ALA A 1 258 ? -17.516 10.562 21.156 1 93.19 258 ALA A CA 1
ATOM 2016 C C . ALA A 1 258 ? -18.25 11.172 19.969 1 93.19 258 ALA A C 1
ATOM 2018 O O . ALA A 1 258 ? -18.578 10.469 19 1 93.19 258 ALA A O 1
ATOM 2019 N N . ALA A 1 259 ? -18.484 12.43 20.094 1 88.75 259 ALA A N 1
ATOM 2020 C CA . ALA A 1 259 ? -19.141 13.125 18.984 1 88.75 259 ALA A CA 1
ATOM 2021 C C . ALA A 1 259 ? -18.25 13.117 17.734 1 88.75 259 ALA A C 1
ATOM 2023 O O . ALA A 1 259 ? -18.719 12.898 16.625 1 88.75 259 ALA A O 1
ATOM 2024 N N . PHE A 1 260 ? -17.047 13.352 18 1 87.62 260 PHE A N 1
ATOM 2025 C CA . PHE A 1 260 ? -16.062 13.328 16.922 1 87.62 260 PHE A CA 1
ATOM 2026 C C . PHE A 1 260 ? -16.047 11.977 16.234 1 87.62 260 PHE A C 1
ATOM 2028 O O . PHE A 1 260 ? -16.141 11.898 15.008 1 87.62 260 PHE A O 1
ATOM 2035 N N . ALA A 1 261 ? -15.961 10.914 16.969 1 93.81 261 ALA A N 1
ATOM 2036 C CA . ALA A 1 261 ? -15.914 9.555 16.438 1 93.81 261 ALA A CA 1
ATOM 2037 C C . ALA A 1 261 ? -17.172 9.227 15.648 1 93.81 261 ALA A C 1
ATOM 2039 O O . ALA A 1 261 ? -17.109 8.617 14.578 1 93.81 261 ALA A O 1
ATOM 2040 N N . LYS A 1 262 ? -18.234 9.578 16.156 1 91.38 262 LYS A N 1
ATOM 2041 C CA . LYS A 1 262 ? -19.516 9.352 15.484 1 91.38 262 LYS A CA 1
ATOM 2042 C C . LYS A 1 262 ? -19.562 10.07 14.141 1 91.38 262 LYS A C 1
ATOM 2044 O O . LYS A 1 262 ? -19.969 9.492 13.133 1 91.38 262 LYS A O 1
ATOM 2049 N N . ASN A 1 263 ? -19.125 11.273 14.172 1 85 263 ASN A N 1
ATOM 2050 C CA . ASN A 1 263 ? -19.172 12.109 12.977 1 85 263 ASN A CA 1
ATOM 2051 C C . ASN A 1 263 ? -18.281 11.539 11.867 1 85 263 ASN A C 1
ATOM 2053 O O . ASN A 1 263 ? -18.609 11.672 10.688 1 85 263 ASN A O 1
ATOM 2057 N N . TYR A 1 264 ? -17.234 10.906 12.211 1 89 264 TYR A N 1
ATOM 2058 C CA . TYR A 1 264 ? -16.297 10.414 11.219 1 89 264 TYR A CA 1
ATOM 2059 C C . TYR A 1 264 ? -16.469 8.914 11 1 89 264 TYR A C 1
ATOM 2061 O O . TYR A 1 264 ? -15.758 8.312 10.195 1 89 264 TYR A O 1
ATOM 2069 N N . GLY A 1 265 ? -17.375 8.305 11.688 1 92.81 265 GLY A N 1
ATOM 2070 C CA . GLY A 1 265 ? -17.609 6.875 11.555 1 92.81 265 GLY A CA 1
ATOM 2071 C C . GLY A 1 265 ? -16.453 6.027 12.047 1 92.81 265 GLY A C 1
ATOM 2072 O O . GLY A 1 265 ? -16.109 5.016 11.43 1 92.81 265 GLY A O 1
ATOM 2073 N N . ILE A 1 266 ? -15.797 6.496 13.078 1 95.44 266 ILE A N 1
ATOM 2074 C CA . ILE A 1 266 ? -14.664 5.766 13.633 1 95.44 266 ILE A CA 1
ATOM 2075 C C . ILE A 1 266 ? -15.164 4.508 14.344 1 95.44 266 ILE A C 1
ATOM 2077 O O . ILE A 1 266 ? -16.062 4.574 15.172 1 95.44 266 ILE A O 1
ATOM 2081 N N . THR A 1 267 ? -14.586 3.393 13.984 1 94.81 267 THR A N 1
ATOM 2082 C CA . THR A 1 267 ? -15.125 2.123 14.461 1 94.81 267 THR A CA 1
ATOM 2083 C C . THR A 1 267 ? -14.211 1.515 15.523 1 94.81 267 THR A C 1
ATOM 2085 O O . THR A 1 267 ? -14.617 0.603 16.25 1 94.81 267 THR A O 1
ATOM 2088 N N . ARG A 1 268 ? -13.008 1.98 15.648 1 94.88 268 ARG A N 1
ATOM 2089 C CA . ARG A 1 268 ? -12.055 1.476 16.625 1 94.88 268 ARG A CA 1
ATOM 2090 C C . ARG A 1 268 ? -11.953 2.418 17.828 1 94.88 268 ARG A C 1
ATOM 2092 O O . ARG A 1 268 ? -12.219 3.615 17.703 1 94.88 268 ARG A O 1
ATOM 2099 N N . PRO A 1 269 ? -11.555 1.856 18.953 1 94.44 269 PRO A N 1
ATOM 2100 C CA . PRO A 1 269 ? -11.328 2.732 20.109 1 94.44 269 PRO A CA 1
ATOM 2101 C C . PRO A 1 269 ? -10.195 3.729 19.875 1 94.44 269 PRO A C 1
ATOM 2103 O O . PRO A 1 269 ? -9.344 3.512 19 1 94.44 269 PRO A O 1
ATOM 2106 N N . ALA A 1 270 ? -10.258 4.824 20.672 1 96.69 270 ALA A N 1
ATOM 2107 C CA . ALA A 1 270 ? -9.141 5.762 20.656 1 96.69 270 ALA A CA 1
ATOM 2108 C C . ALA A 1 270 ? -7.832 5.059 21.016 1 96.69 270 ALA A C 1
ATOM 2110 O O . ALA A 1 270 ? -7.84 4.027 21.688 1 96.69 270 ALA A O 1
ATOM 2111 N N . THR A 1 271 ? -6.742 5.617 20.578 1 96.62 271 THR A N 1
ATOM 2112 C CA . THR A 1 271 ? -5.426 5.023 20.797 1 96.62 271 THR A CA 1
ATOM 2113 C C . THR A 1 271 ? -5.016 5.137 22.266 1 96.62 271 THR A C 1
ATOM 2115 O O . THR A 1 271 ? -4.051 4.504 22.688 1 96.62 271 THR A O 1
ATOM 2118 N N . VAL A 1 272 ? -5.719 6.004 23.031 1 97.06 272 VAL A N 1
ATOM 2119 C CA . VAL A 1 272 ? -5.461 6.199 24.453 1 97.06 272 VAL A CA 1
ATOM 2120 C C . VAL A 1 272 ? -6.77 6.102 25.25 1 97.06 272 VAL A C 1
ATOM 2122 O O . VAL A 1 272 ? -7.852 6.207 24.672 1 97.06 272 VAL A O 1
ATOM 2125 N N . PRO A 1 273 ? -6.652 5.91 26.594 1 96.38 273 PRO A N 1
ATOM 2126 C CA . PRO A 1 273 ? -7.871 5.922 27.406 1 96.38 273 PRO A CA 1
ATOM 2127 C C . PRO A 1 273 ? -8.625 7.25 27.328 1 96.38 273 PRO A C 1
ATOM 2129 O O . PRO A 1 273 ? -8.016 8.289 27.062 1 96.38 273 PRO A O 1
ATOM 2132 N N . ALA A 1 274 ? -9.875 7.188 27.594 1 94.81 274 ALA A N 1
ATOM 2133 C CA . ALA A 1 274 ? -10.781 8.32 27.438 1 94.81 274 ALA A CA 1
ATOM 2134 C C . ALA A 1 274 ? -10.266 9.539 28.203 1 94.81 274 ALA A C 1
ATOM 2136 O O . ALA A 1 274 ? -10.281 10.656 27.672 1 94.81 274 ALA A O 1
ATOM 2137 N N . ASP A 1 275 ? -9.688 9.336 29.328 1 94.81 275 ASP A N 1
ATOM 2138 C CA . ASP A 1 275 ? -9.266 10.43 30.203 1 94.81 275 ASP A CA 1
ATOM 2139 C C . ASP A 1 275 ? -7.984 11.086 29.688 1 94.81 275 ASP A C 1
ATOM 2141 O O . ASP A 1 275 ? -7.613 12.172 30.125 1 94.81 275 ASP A O 1
ATOM 2145 N N . ASP A 1 276 ? -7.348 10.438 28.719 1 96.06 276 ASP A N 1
ATOM 2146 C CA . ASP A 1 276 ? -6.059 10.922 28.234 1 96.06 276 ASP A CA 1
ATOM 2147 C C . ASP A 1 276 ? -6.18 11.523 26.844 1 96.06 276 ASP A C 1
ATOM 2149 O O . ASP A 1 276 ? -5.195 11.992 26.266 1 96.06 276 ASP A O 1
ATOM 2153 N N . ILE A 1 277 ? -7.363 11.531 26.297 1 96.5 277 ILE A N 1
ATOM 2154 C CA . ILE A 1 277 ? -7.562 11.883 24.891 1 96.5 277 ILE A CA 1
ATOM 2155 C C . ILE A 1 277 ? -7.133 13.328 24.656 1 96.5 277 ILE A C 1
ATOM 2157 O O . ILE A 1 277 ? -6.367 13.609 23.734 1 96.5 277 ILE A O 1
ATOM 2161 N N . LYS A 1 278 ? -7.52 14.273 25.5 1 94.88 278 LYS A N 1
ATOM 2162 C CA . LYS A 1 278 ? -7.16 15.672 25.312 1 94.88 278 LYS A CA 1
ATOM 2163 C C . LYS A 1 278 ? -5.656 15.883 25.453 1 94.88 278 LYS A C 1
ATOM 2165 O O . LYS A 1 278 ? -5.043 16.594 24.656 1 94.88 278 LYS A O 1
ATOM 2170 N N . ALA A 1 279 ? -5.102 15.266 26.438 1 96.25 279 ALA A N 1
ATOM 2171 C CA . ALA A 1 279 ? -3.66 15.375 26.641 1 96.25 279 ALA A CA 1
ATOM 2172 C C . ALA A 1 279 ? -2.9 14.844 25.422 1 96.25 279 ALA A C 1
ATOM 2174 O O . ALA A 1 279 ? -1.896 15.43 25.016 1 96.25 279 ALA A O 1
ATOM 2175 N N . ALA A 1 280 ? -3.391 13.742 24.875 1 96.44 280 ALA A N 1
ATOM 2176 C CA . ALA A 1 280 ? -2.746 13.148 23.703 1 96.44 280 ALA A CA 1
ATOM 2177 C C . ALA A 1 280 ? -2.879 14.047 22.484 1 96.44 280 ALA A C 1
ATOM 2179 O O . ALA A 1 280 ? -1.922 14.227 21.734 1 96.44 280 ALA A O 1
ATOM 2180 N N . LEU A 1 281 ? -4.012 14.578 22.375 1 94.81 281 LEU A N 1
ATOM 2181 C CA . LEU A 1 281 ? -4.262 15.469 21.25 1 94.81 281 LEU A CA 1
ATOM 2182 C C . LEU A 1 281 ? -3.244 16.609 21.219 1 94.81 281 LEU A C 1
ATOM 2184 O O . LEU A 1 281 ? -2.756 16.984 20.156 1 94.81 281 LEU A O 1
ATOM 2188 N N . TYR A 1 282 ? -2.795 17.109 22.344 1 94.56 282 TYR A N 1
ATOM 2189 C CA . TYR A 1 282 ? -1.988 18.328 22.406 1 94.56 282 TYR A CA 1
ATOM 2190 C C . TYR A 1 282 ? -0.515 17.984 22.609 1 94.56 282 TYR A C 1
ATOM 2192 O O . TYR A 1 282 ? 0.363 18.766 22.219 1 94.56 282 TYR A O 1
ATOM 2200 N N . ASN A 1 283 ? -0.258 16.844 23.234 1 96.44 283 ASN A N 1
ATOM 2201 C CA . ASN A 1 283 ? 1.111 16.719 23.719 1 96.44 283 ASN A CA 1
ATOM 2202 C C . ASN A 1 283 ? 1.653 15.305 23.5 1 96.44 283 ASN A C 1
ATOM 2204 O O . ASN A 1 283 ? 2.668 14.93 24.094 1 96.44 283 ASN A O 1
ATOM 2208 N N . ARG A 1 284 ? 1.023 14.438 22.797 1 96.75 284 ARG A N 1
ATOM 2209 C CA . ARG A 1 284 ? 1.558 13.125 22.438 1 96.75 284 ARG A CA 1
ATOM 2210 C C . ARG A 1 284 ? 2.002 13.102 20.969 1 96.75 284 ARG A C 1
ATOM 2212 O O . ARG A 1 284 ? 1.211 13.391 20.078 1 96.75 284 ARG A O 1
ATOM 2219 N N . PRO A 1 285 ? 3.311 12.766 20.734 1 97.81 285 PRO A N 1
ATOM 2220 C CA . PRO A 1 285 ? 3.693 12.562 19.344 1 97.81 285 PRO A CA 1
ATOM 2221 C C . PRO A 1 285 ? 2.973 11.383 18.703 1 97.81 285 PRO A C 1
ATOM 2223 O O . PRO A 1 285 ? 2.535 10.461 19.406 1 97.81 285 PRO A O 1
ATOM 2226 N N . SER A 1 286 ? 2.771 11.406 17.422 1 97.5 286 SER A N 1
ATOM 2227 C CA . SER A 1 286 ? 2.137 10.305 16.703 1 97.5 286 SER A CA 1
ATOM 2228 C C . SER A 1 286 ? 2.92 9.938 15.438 1 97.5 286 SER A C 1
ATOM 2230 O O . SER A 1 286 ? 3.691 10.75 14.93 1 97.5 286 SER A O 1
ATOM 2232 N N . MET A 1 287 ? 2.869 8.766 15.039 1 97.94 287 MET A N 1
ATOM 2233 C CA . MET A 1 287 ? 3.404 8.227 13.797 1 97.94 287 MET A CA 1
ATOM 2234 C C . MET A 1 287 ? 2.295 7.625 12.938 1 97.94 287 MET A C 1
ATOM 2236 O O . MET A 1 287 ? 1.711 6.602 13.305 1 97.94 287 MET A O 1
ATOM 2240 N N . THR A 1 288 ? 2.082 8.258 11.852 1 96.94 288 THR A N 1
ATOM 2241 C CA . THR A 1 288 ? 0.979 7.859 10.984 1 96.94 288 THR A CA 1
ATOM 2242 C C . THR A 1 288 ? 1.505 7.316 9.656 1 96.94 288 THR A C 1
ATOM 2244 O O . THR A 1 288 ? 2.441 7.875 9.078 1 96.94 288 THR A O 1
ATOM 2247 N N . ILE A 1 289 ? 0.984 6.172 9.242 1 97.88 289 ILE A N 1
ATOM 2248 C CA . ILE A 1 289 ? 1.163 5.773 7.852 1 97.88 289 ILE A CA 1
ATOM 2249 C C . ILE A 1 289 ? 0.139 6.484 6.973 1 97.88 289 ILE A C 1
ATOM 2251 O O . ILE A 1 289 ? -1.066 6.262 7.105 1 97.88 289 ILE A O 1
ATOM 2255 N N . ASN A 1 290 ? 0.662 7.297 6.043 1 95.75 290 ASN A N 1
ATOM 2256 C CA . ASN A 1 290 ? -0.192 8.086 5.164 1 95.75 290 ASN A CA 1
ATOM 2257 C C . ASN A 1 290 ? -0.508 7.348 3.869 1 95.75 290 ASN A C 1
ATOM 2259 O O . ASN A 1 290 ? -1.48 7.672 3.186 1 95.75 290 ASN A O 1
ATOM 2263 N N . GLY A 1 291 ? 0.376 6.438 3.598 1 95.25 291 GLY A N 1
ATOM 2264 C CA . GLY A 1 291 ? 0.261 5.668 2.367 1 95.25 291 GLY A CA 1
ATOM 2265 C C . GLY A 1 291 ? 1.04 4.367 2.402 1 95.25 291 GLY A C 1
ATOM 2266 O O . GLY A 1 291 ? 2.125 4.305 2.982 1 95.25 291 GLY A O 1
ATOM 2267 N N . LEU A 1 292 ? 0.515 3.359 1.811 1 96.62 292 LEU A N 1
ATOM 2268 C CA . LEU A 1 292 ? 1.147 2.064 1.577 1 96.62 292 LEU A CA 1
ATOM 2269 C C . LEU A 1 292 ? 0.987 1.635 0.123 1 96.62 292 LEU A C 1
ATOM 2271 O O . LEU A 1 292 ? -0.092 1.778 -0.456 1 96.62 292 LEU A O 1
ATOM 2275 N N . SER A 1 293 ? 2.131 1.172 -0.441 1 95.56 293 SER A N 1
ATOM 2276 C CA . SER A 1 293 ? 2.064 0.784 -1.847 1 95.56 293 SER A CA 1
ATOM 2277 C C . SER A 1 293 ? 3.057 -0.331 -2.16 1 95.56 293 SER A C 1
ATOM 2279 O O . SER A 1 293 ? 4.234 -0.24 -1.805 1 95.56 293 SER A O 1
ATOM 2281 N N . SER A 1 294 ? 2.574 -1.41 -2.791 1 96.69 294 SER A N 1
ATOM 2282 C CA . SER A 1 294 ? 3.404 -2.492 -3.309 1 96.69 294 SER A CA 1
ATOM 2283 C C . SER A 1 294 ? 2.621 -3.375 -4.277 1 96.69 294 SER A C 1
ATOM 2285 O O . SER A 1 294 ? 1.446 -3.668 -4.047 1 96.69 294 SER A O 1
ATOM 2287 N N . GLY A 1 295 ? 3.287 -3.768 -5.316 1 94 295 GLY A N 1
ATOM 2288 C CA . GLY A 1 295 ? 2.744 -4.785 -6.203 1 94 295 GLY A CA 1
ATOM 2289 C C . GLY A 1 295 ? 1.423 -4.383 -6.832 1 94 295 GLY A C 1
ATOM 2290 O O . GLY A 1 295 ? 1.29 -3.277 -7.359 1 94 295 GLY A O 1
ATOM 2291 N N . TYR A 1 296 ? 0.468 -5.301 -6.91 1 89.81 296 TYR A N 1
ATOM 2292 C CA . TYR A 1 296 ? -0.817 -5.102 -7.57 1 89.81 296 TYR A CA 1
ATOM 2293 C C . TYR A 1 296 ? -1.825 -4.461 -6.625 1 89.81 296 TYR A C 1
ATOM 2295 O O . TYR A 1 296 ? -2.209 -5.059 -5.617 1 89.81 296 TYR A O 1
ATOM 2303 N N . GLU A 1 297 ? -2.324 -3.348 -6.973 1 89.06 297 GLU A N 1
ATOM 2304 C CA . GLU A 1 297 ? -3.217 -2.578 -6.109 1 89.06 297 GLU A CA 1
ATOM 2305 C C . GLU A 1 297 ? -4.598 -2.422 -6.742 1 89.06 297 GLU A C 1
ATOM 2307 O O . GLU A 1 297 ? -5.445 -1.696 -6.219 1 89.06 297 GLU A O 1
ATOM 2312 N N . GLY A 1 298 ? -4.836 -3.107 -7.852 1 80.5 298 GLY A N 1
ATOM 2313 C CA . GLY A 1 298 ? -6.098 -3.014 -8.57 1 80.5 298 GLY A CA 1
ATOM 2314 C C . GLY A 1 298 ? -7.18 -3.908 -8 1 80.5 298 GLY A C 1
ATOM 2315 O O . GLY A 1 298 ? -7 -4.504 -6.938 1 80.5 298 GLY A O 1
ATOM 2316 N N . PRO A 1 299 ? -8.383 -3.969 -8.695 1 82.38 299 PRO A N 1
ATOM 2317 C CA . PRO A 1 299 ? -9.5 -4.762 -8.18 1 82.38 299 PRO A CA 1
ATOM 2318 C C . PRO A 1 299 ? -9.242 -6.266 -8.258 1 82.38 299 PRO A C 1
ATOM 2320 O O . PRO A 1 299 ? -8.383 -6.711 -9.016 1 82.38 299 PRO A O 1
ATOM 2323 N N . GLY A 1 300 ? -10.078 -7.062 -7.43 1 78.94 300 GLY A N 1
ATOM 2324 C CA . GLY A 1 300 ? -10 -8.516 -7.473 1 78.94 300 GLY A CA 1
ATOM 2325 C C . GLY A 1 300 ? -8.969 -9.086 -6.512 1 78.94 300 GLY A C 1
ATOM 2326 O O . GLY A 1 300 ? -8.344 -8.344 -5.754 1 78.94 300 GLY A O 1
ATOM 2327 N N . ILE A 1 301 ? -8.844 -10.453 -6.449 1 72 301 ILE A N 1
ATOM 2328 C CA . ILE A 1 301 ? -8.07 -11.148 -5.43 1 72 301 ILE A CA 1
ATOM 2329 C C . ILE A 1 301 ? -6.605 -11.203 -5.844 1 72 301 ILE A C 1
ATOM 2331 O O . ILE A 1 301 ? -5.766 -11.734 -5.109 1 72 301 ILE A O 1
ATOM 2335 N N . GLY A 1 302 ? -6.172 -10.586 -6.883 1 64.56 302 GLY A N 1
ATOM 2336 C CA . GLY A 1 302 ? -4.75 -10.312 -7.027 1 64.56 302 GLY A CA 1
ATOM 2337 C C . GLY A 1 302 ? -4.137 -10.969 -8.25 1 64.56 302 GLY A C 1
ATOM 2338 O O . GLY A 1 302 ? -4.848 -11.547 -9.07 1 64.56 302 GLY A O 1
ATOM 2339 N N . LYS A 1 303 ? -2.939 -10.602 -8.562 1 72.38 303 LYS A N 1
ATOM 2340 C CA . LYS A 1 303 ? -1.92 -11.133 -9.461 1 72.38 303 LYS A CA 1
ATOM 2341 C C . LYS A 1 303 ? -0.851 -11.898 -8.688 1 72.38 303 LYS A C 1
ATOM 2343 O O . LYS A 1 303 ? -0.267 -11.375 -7.734 1 72.38 303 LYS A O 1
ATOM 2348 N N . THR A 1 304 ? -0.731 -13.219 -8.828 1 83.12 304 THR A N 1
ATOM 2349 C CA . THR A 1 304 ? 0.219 -14.031 -8.07 1 83.12 304 THR A CA 1
ATOM 2350 C C . THR A 1 304 ? 1.654 -13.656 -8.43 1 83.12 304 THR A C 1
ATOM 2352 O O . THR A 1 304 ? 2.393 -14.461 -8.992 1 83.12 304 THR A O 1
ATOM 2355 N N . ILE A 1 305 ? 1.98 -12.43 -7.973 1 86.69 305 ILE A N 1
ATOM 2356 C CA . ILE A 1 305 ? 3.309 -11.891 -8.242 1 86.69 305 ILE A CA 1
ATOM 2357 C C . ILE A 1 305 ? 4.055 -11.68 -6.922 1 86.69 305 ILE A C 1
ATOM 2359 O O . ILE A 1 305 ? 3.438 -11.586 -5.859 1 86.69 305 ILE A O 1
ATOM 2363 N N . LEU A 1 306 ? 5.324 -11.719 -7.012 1 93.5 306 LEU A N 1
ATOM 2364 C CA . LEU A 1 306 ? 6.246 -11.203 -6 1 93.5 306 LEU A CA 1
ATOM 2365 C C . LEU A 1 306 ? 6.75 -9.82 -6.379 1 93.5 306 LEU A C 1
ATOM 2367 O O . LEU A 1 306 ? 7.551 -9.68 -7.309 1 93.5 306 LEU A O 1
ATOM 2371 N N . PRO A 1 307 ? 6.23 -8.781 -5.664 1 94.31 307 PRO A N 1
ATOM 2372 C CA . PRO A 1 307 ? 6.672 -7.438 -6.035 1 94.31 307 PRO A CA 1
ATOM 2373 C C . PRO A 1 307 ? 8.18 -7.246 -5.875 1 94.31 307 PRO A C 1
ATOM 2375 O O . PRO A 1 307 ? 8.828 -8.008 -5.16 1 94.31 307 PRO A O 1
ATOM 2378 N N . HIS A 1 308 ? 8.695 -6.227 -6.629 1 95.56 308 HIS A N 1
ATOM 2379 C CA . HIS A 1 308 ? 10.125 -5.973 -6.48 1 95.56 308 HIS A CA 1
ATOM 2380 C C . HIS A 1 308 ? 10.375 -4.723 -5.648 1 95.56 308 HIS A C 1
ATOM 2382 O O . HIS A 1 308 ? 11.516 -4.445 -5.273 1 95.56 308 HIS A O 1
ATOM 2388 N N . THR A 1 309 ? 9.289 -3.938 -5.32 1 96.94 309 THR A N 1
ATOM 2389 C CA . THR A 1 309 ? 9.406 -2.744 -4.492 1 96.94 309 THR A CA 1
ATOM 2390 C C . THR A 1 309 ? 8.242 -2.643 -3.514 1 96.94 309 THR A C 1
ATOM 2392 O O . THR A 1 309 ? 7.195 -3.256 -3.725 1 96.94 309 THR A O 1
ATOM 2395 N N . ALA A 1 310 ? 8.406 -1.97 -2.447 1 97.81 310 ALA A N 1
ATOM 2396 C CA . ALA A 1 310 ? 7.395 -1.591 -1.466 1 97.81 310 ALA A CA 1
ATOM 2397 C C . ALA A 1 310 ? 7.703 -0.224 -0.861 1 97.81 310 ALA A C 1
ATOM 2399 O O . ALA A 1 310 ? 8.867 0.133 -0.677 1 97.81 310 ALA A O 1
ATOM 2400 N N . LEU A 1 311 ? 6.625 0.505 -0.625 1 96.88 311 LEU A N 1
ATOM 2401 C CA . LEU A 1 311 ? 6.781 1.885 -0.176 1 96.88 311 LEU A CA 1
ATOM 2402 C C . LEU A 1 311 ? 5.77 2.219 0.915 1 96.88 311 LEU A C 1
ATOM 2404 O O . LEU A 1 311 ? 4.605 1.815 0.835 1 96.88 311 LEU A O 1
ATOM 2408 N N . ALA A 1 312 ? 6.223 2.951 1.939 1 97.81 312 ALA A N 1
ATOM 2409 C CA . ALA A 1 312 ? 5.352 3.537 2.957 1 97.81 312 ALA A CA 1
ATOM 2410 C C . ALA A 1 312 ? 5.617 5.031 3.107 1 97.81 312 ALA A C 1
ATOM 2412 O O . ALA A 1 312 ? 6.773 5.461 3.195 1 97.81 312 ALA A O 1
ATOM 2413 N N . LYS A 1 313 ? 4.605 5.785 3.047 1 96.5 313 LYS A N 1
ATOM 2414 C CA . LYS A 1 313 ? 4.66 7.207 3.375 1 96.5 313 LYS A CA 1
ATOM 2415 C C . LYS A 1 313 ? 4.219 7.457 4.812 1 96.5 313 LYS A C 1
ATOM 2417 O O . LYS A 1 313 ? 3.164 6.98 5.234 1 96.5 313 LYS A O 1
ATOM 2422 N N . LEU A 1 314 ? 5.066 8.164 5.555 1 97.38 314 LEU A N 1
ATOM 2423 C CA . LEU A 1 314 ? 4.828 8.367 6.98 1 97.38 314 LEU A CA 1
ATOM 2424 C C . LEU A 1 314 ? 4.879 9.852 7.328 1 97.38 314 LEU A C 1
ATOM 2426 O O . LEU A 1 314 ? 5.535 10.641 6.641 1 97.38 314 LEU A O 1
ATOM 2430 N N . ASP A 1 315 ? 4.156 10.188 8.336 1 95.81 315 ASP A N 1
ATOM 2431 C CA . ASP A 1 315 ? 4.43 11.461 9 1 95.81 315 ASP A CA 1
ATOM 2432 C C . ASP A 1 315 ? 4.449 11.297 10.516 1 95.81 315 ASP A C 1
ATOM 2434 O O . ASP A 1 315 ? 3.855 10.359 11.055 1 95.81 315 ASP A O 1
ATOM 2438 N N . LEU A 1 316 ? 5.195 12.156 11.164 1 97.12 316 LEU A N 1
ATOM 2439 C CA . LEU A 1 316 ? 5.242 12.297 12.609 1 97.12 316 LEU A CA 1
ATOM 2440 C C . LEU A 1 316 ? 4.652 13.641 13.039 1 97.12 316 LEU A C 1
ATOM 2442 O O . LEU A 1 316 ? 4.961 14.68 12.453 1 97.12 316 LEU A O 1
ATOM 2446 N N . ARG A 1 317 ? 3.75 13.625 13.93 1 97.06 317 ARG A N 1
ATOM 2447 C CA . ARG A 1 317 ? 3.438 14.844 14.664 1 97.06 317 ARG A CA 1
ATOM 2448 C C . ARG A 1 317 ? 4.332 14.992 15.891 1 97.06 317 ARG A C 1
ATOM 2450 O O . ARG A 1 317 ? 4.484 14.047 16.672 1 97.06 317 ARG A O 1
ATOM 2457 N N . LEU A 1 318 ? 4.906 16.125 16.016 1 97.94 318 LEU A N 1
ATOM 2458 C CA . LEU A 1 318 ? 5.941 16.344 17.016 1 97.94 318 LEU A CA 1
ATOM 2459 C C . LEU A 1 318 ? 5.457 17.312 18.094 1 97.94 318 LEU A C 1
ATOM 2461 O O . LEU A 1 318 ? 4.578 18.141 17.844 1 97.94 318 LEU A O 1
ATOM 2465 N N . VAL A 1 319 ? 6.062 17.25 19.25 1 97.81 319 VAL A N 1
ATOM 2466 C CA . VAL A 1 319 ? 5.766 18.141 20.359 1 97.81 319 VAL A CA 1
ATOM 2467 C C . VAL A 1 319 ? 7.016 18.922 20.75 1 97.81 319 VAL A C 1
ATOM 2469 O O . VAL A 1 319 ? 8.109 18.641 20.25 1 97.81 319 VAL A O 1
ATOM 2472 N N . PRO A 1 320 ? 6.879 19.953 21.578 1 96.38 320 PRO A N 1
ATOM 2473 C CA . PRO A 1 320 ? 8.016 20.844 21.859 1 96.38 320 PRO A CA 1
ATOM 2474 C C . PRO A 1 320 ? 9.273 20.078 22.266 1 96.38 320 PRO A C 1
ATOM 2476 O O . PRO A 1 320 ? 9.188 19.094 22.984 1 96.38 320 PRO A O 1
ATOM 2479 N N . ASP A 1 321 ? 10.414 20.5 21.781 1 96 321 ASP A N 1
ATOM 2480 C CA . ASP A 1 321 ? 11.773 20.031 22.016 1 96 321 ASP A CA 1
ATOM 2481 C C . ASP A 1 321 ? 12.133 18.875 21.078 1 96 321 ASP A C 1
ATOM 2483 O O . ASP A 1 321 ? 13.281 18.438 21.031 1 96 321 ASP A O 1
ATOM 2487 N N . GLN A 1 322 ? 11.188 18.344 20.312 1 97.56 322 GLN A N 1
ATOM 2488 C CA . GLN A 1 322 ? 11.492 17.469 19.188 1 97.56 322 GLN A CA 1
ATOM 2489 C C . GLN A 1 322 ? 11.734 18.281 17.922 1 97.56 322 GLN A C 1
ATOM 2491 O O . GLN A 1 322 ? 11.219 19.391 17.781 1 97.56 322 GLN A O 1
ATOM 2496 N N . THR A 1 323 ? 12.531 17.75 17 1 96.75 323 THR A N 1
ATOM 2497 C CA . THR A 1 323 ? 12.766 18.391 15.711 1 96.75 323 THR A CA 1
ATOM 2498 C C . THR A 1 323 ? 12.594 17.375 14.578 1 96.75 323 THR A C 1
ATOM 2500 O O . THR A 1 323 ? 12.852 16.188 14.758 1 96.75 323 THR A O 1
ATOM 2503 N N . PRO A 1 324 ? 12.211 17.875 13.422 1 96.06 324 PRO A N 1
ATOM 2504 C CA . PRO A 1 324 ? 12.094 16.969 12.273 1 96.06 324 PRO A CA 1
ATOM 2505 C C . PRO A 1 324 ? 13.391 16.219 11.984 1 96.06 324 PRO A C 1
ATOM 2507 O O . PRO A 1 324 ? 13.375 14.984 11.875 1 96.06 324 PRO A O 1
ATOM 2510 N N . ALA A 1 325 ? 14.469 16.922 11.992 1 97.12 325 ALA A N 1
ATOM 2511 C CA . ALA A 1 325 ? 15.75 16.312 11.633 1 97.12 325 ALA A CA 1
ATOM 2512 C C . ALA A 1 325 ? 16.141 15.219 12.625 1 97.12 325 ALA A C 1
ATOM 2514 O O . ALA A 1 325 ? 16.516 14.117 12.234 1 97.12 325 ALA A O 1
ATOM 2515 N N . GLU A 1 326 ? 16.016 15.492 13.883 1 98.19 326 GLU A N 1
ATOM 2516 C CA . GLU A 1 326 ? 16.422 14.531 14.906 1 98.19 326 GLU A CA 1
ATOM 2517 C C . GLU A 1 326 ? 15.5 13.305 14.906 1 98.19 326 GLU A C 1
ATOM 2519 O O . GLU A 1 326 ? 15.969 12.18 15.078 1 98.19 326 GLU A O 1
ATOM 2524 N N . THR A 1 327 ? 14.242 13.492 14.766 1 98.38 327 THR A N 1
ATOM 2525 C CA . THR A 1 327 ? 13.305 12.375 14.82 1 98.38 327 THR A CA 1
ATOM 2526 C C . THR A 1 327 ? 13.492 11.453 13.617 1 98.38 327 THR A C 1
ATOM 2528 O O . THR A 1 327 ? 13.445 10.227 13.75 1 98.38 327 THR A O 1
ATOM 2531 N N . VAL A 1 328 ? 13.734 11.992 12.414 1 98.12 328 VAL A N 1
ATOM 2532 C CA . VAL A 1 328 ? 13.992 11.172 11.234 1 98.12 328 VAL A CA 1
ATOM 2533 C C . VAL A 1 328 ? 15.32 10.43 11.398 1 98.12 328 VAL A C 1
ATOM 2535 O O . VAL A 1 328 ? 15.438 9.266 11.023 1 98.12 328 VAL A O 1
ATOM 2538 N N . ARG A 1 329 ? 16.312 11.133 11.969 1 98.38 329 ARG A N 1
ATOM 2539 C CA . ARG A 1 329 ? 17.594 10.469 12.258 1 98.38 329 ARG A CA 1
ATOM 2540 C C . ARG A 1 329 ? 17.375 9.266 13.172 1 98.38 329 ARG A C 1
ATOM 2542 O O . ARG A 1 329 ? 17.953 8.203 12.938 1 98.38 329 ARG A O 1
ATOM 2549 N N . LEU A 1 330 ? 16.578 9.422 14.234 1 98.69 330 LEU A N 1
ATOM 2550 C CA . LEU A 1 330 ? 16.312 8.336 15.172 1 98.69 330 LEU A CA 1
ATOM 2551 C C . LEU A 1 330 ? 15.602 7.18 14.469 1 98.69 330 LEU A C 1
ATOM 2553 O O . LEU A 1 330 ? 15.859 6.012 14.766 1 98.69 330 LEU A O 1
ATOM 2557 N N . VAL A 1 331 ? 14.672 7.457 13.531 1 98.62 331 VAL A N 1
ATOM 2558 C CA . VAL A 1 331 ? 14.008 6.43 12.742 1 98.62 331 VAL A CA 1
ATOM 2559 C C . VAL A 1 331 ? 15.039 5.629 11.953 1 98.62 331 VAL A C 1
ATOM 2561 O O . VAL A 1 331 ? 15.039 4.398 11.984 1 98.62 331 VAL A O 1
ATOM 2564 N N . LYS A 1 332 ? 15.906 6.375 11.25 1 98.44 332 LYS A N 1
ATOM 2565 C CA . LYS A 1 332 ? 16.938 5.73 10.453 1 98.44 332 LYS A CA 1
ATOM 2566 C C . LYS A 1 332 ? 17.828 4.844 11.32 1 98.44 332 LYS A C 1
ATOM 2568 O O . LYS A 1 332 ? 18.141 3.713 10.945 1 98.44 332 LYS A O 1
ATOM 2573 N N . GLU A 1 333 ? 18.219 5.359 12.453 1 98.5 333 GLU A N 1
ATOM 2574 C CA . GLU A 1 333 ? 19.062 4.609 13.375 1 98.5 333 GLU A CA 1
ATOM 2575 C C . GLU A 1 333 ? 18.359 3.355 13.883 1 98.5 333 GLU A C 1
ATOM 2577 O O . GLU A 1 333 ? 18.969 2.293 14 1 98.5 333 GLU A O 1
ATOM 2582 N N . ALA A 1 334 ? 17.109 3.477 14.242 1 98.56 334 ALA A N 1
ATOM 2583 C CA . ALA A 1 334 ? 16.328 2.338 14.727 1 98.56 334 ALA A CA 1
ATOM 2584 C C . ALA A 1 334 ? 16.234 1.246 13.664 1 98.56 334 ALA A C 1
ATOM 2586 O O . ALA A 1 334 ? 16.375 0.059 13.969 1 98.56 334 ALA A O 1
ATOM 2587 N N . LEU A 1 335 ? 15.992 1.641 12.383 1 98.44 335 LEU A N 1
ATOM 2588 C CA . LEU A 1 335 ? 15.93 0.686 11.281 1 98.44 335 LEU A CA 1
ATOM 2589 C C . LEU A 1 335 ? 17.266 -0.039 11.117 1 98.44 335 LEU A C 1
ATOM 2591 O O . LEU A 1 335 ? 17.297 -1.266 10.992 1 98.44 335 LEU A O 1
ATOM 2595 N N . THR A 1 336 ? 18.312 0.733 11.172 1 98 336 THR A N 1
ATOM 2596 C CA . THR A 1 336 ? 19.641 0.149 11.039 1 98 336 THR A CA 1
ATOM 2597 C C . THR A 1 336 ? 19.922 -0.824 12.18 1 98 336 THR A C 1
ATOM 2599 O O . THR A 1 336 ? 20.359 -1.951 11.953 1 98 336 THR A O 1
ATOM 2602 N N . ALA A 1 337 ? 19.641 -0.396 13.398 1 97.75 337 ALA A N 1
ATOM 2603 C CA . ALA A 1 337 ? 19.859 -1.232 14.578 1 97.75 337 ALA A CA 1
ATOM 2604 C C . ALA A 1 337 ? 19.031 -2.512 14.508 1 97.75 337 ALA A C 1
ATOM 2606 O O . ALA A 1 337 ? 19.453 -3.557 15.016 1 97.75 337 ALA A O 1
ATOM 2607 N N . GLY A 1 338 ? 17.922 -2.395 13.898 1 96.5 338 GLY A N 1
ATOM 2608 C CA . GLY A 1 338 ? 17.031 -3.537 13.789 1 96.5 338 GLY A CA 1
ATOM 2609 C C . GLY A 1 338 ? 17.359 -4.445 12.617 1 96.5 338 GLY A C 1
ATOM 2610 O O . GLY A 1 338 ? 16.688 -5.449 12.391 1 96.5 338 GLY A O 1
ATOM 2611 N N . GLY A 1 339 ? 18.391 -4.156 11.844 1 96.75 339 GLY A N 1
ATOM 2612 C CA . GLY A 1 339 ? 18.797 -4.969 10.711 1 96.75 339 GLY A CA 1
ATOM 2613 C C . GLY A 1 339 ? 18.078 -4.598 9.422 1 96.75 339 GLY A C 1
ATOM 2614 O O . GLY A 1 339 ? 17.984 -5.418 8.508 1 96.75 339 GLY A O 1
ATOM 2615 N N . TYR A 1 340 ? 17.531 -3.422 9.312 1 97.81 340 TYR A N 1
ATOM 2616 C CA . TYR A 1 340 ? 16.766 -2.971 8.148 1 97.81 340 TYR A CA 1
ATOM 2617 C C . TYR A 1 340 ? 17.453 -1.79 7.473 1 97.81 340 TYR A C 1
ATOM 2619 O O . TYR A 1 340 ? 16.812 -0.807 7.109 1 97.81 340 TYR A O 1
ATOM 2627 N N . ASP A 1 341 ? 18.734 -1.84 7.379 1 95.44 341 ASP A N 1
ATOM 2628 C CA . ASP A 1 341 ? 19.5 -0.756 6.773 1 95.44 341 ASP A CA 1
ATOM 2629 C C . ASP A 1 341 ? 19.234 -0.657 5.273 1 95.44 341 ASP A C 1
ATOM 2631 O O . ASP A 1 341 ? 19.562 0.345 4.641 1 95.44 341 ASP A O 1
ATOM 2635 N N . ASP A 1 342 ? 18.594 -1.678 4.703 1 96.19 342 ASP A N 1
ATOM 2636 C CA . ASP A 1 342 ? 18.234 -1.682 3.289 1 96.19 342 ASP A CA 1
ATOM 2637 C C . ASP A 1 342 ? 16.922 -0.949 3.057 1 96.19 342 ASP A C 1
ATOM 2639 O O . ASP A 1 342 ? 16.547 -0.693 1.912 1 96.19 342 ASP A O 1
ATOM 2643 N N . VAL A 1 343 ? 16.203 -0.686 4.086 1 97.94 343 VAL A N 1
ATOM 2644 C CA . VAL A 1 343 ? 15.039 0.177 3.977 1 97.94 343 VAL A CA 1
ATOM 2645 C C . VAL A 1 343 ? 15.477 1.633 3.846 1 97.94 343 VAL A C 1
ATOM 2647 O O . VAL A 1 343 ? 15.977 2.225 4.805 1 97.94 343 VAL A O 1
ATOM 2650 N N . MET A 1 344 ? 15.242 2.199 2.699 1 97.75 344 MET A N 1
ATOM 2651 C CA . MET A 1 344 ? 15.703 3.553 2.408 1 97.75 344 MET A CA 1
ATOM 2652 C C . MET A 1 344 ? 14.758 4.594 2.998 1 97.75 344 MET A C 1
ATOM 2654 O O . MET A 1 344 ? 13.539 4.496 2.83 1 97.75 344 MET A O 1
ATOM 2658 N N . VAL A 1 345 ? 15.336 5.531 3.713 1 97.69 345 VAL A N 1
ATOM 2659 C CA . VAL A 1 345 ? 14.602 6.676 4.238 1 97.69 345 VAL A CA 1
ATOM 2660 C C . VAL A 1 345 ? 14.844 7.898 3.354 1 97.69 345 VAL A C 1
ATOM 2662 O O . VAL A 1 345 ? 15.984 8.281 3.105 1 97.69 345 VAL A O 1
ATOM 2665 N N . SER A 1 346 ? 13.828 8.477 2.848 1 95.5 346 SER A N 1
ATOM 2666 C CA . SER A 1 346 ? 13.953 9.617 1.948 1 95.5 346 SER A CA 1
ATOM 2667 C C . SER A 1 346 ? 14.383 10.875 2.703 1 95.5 346 SER A C 1
ATOM 2669 O O . SER A 1 346 ? 14.445 10.875 3.934 1 95.5 346 SER A O 1
ATOM 2671 N N . ASP A 1 347 ? 14.648 11.891 1.915 1 94.31 347 ASP A N 1
ATOM 2672 C CA . ASP A 1 347 ? 14.625 13.227 2.508 1 94.31 347 ASP A CA 1
ATOM 2673 C C . ASP A 1 347 ? 13.242 13.547 3.074 1 94.31 347 ASP A C 1
ATOM 2675 O O . ASP A 1 347 ? 12.273 12.844 2.791 1 94.31 347 ASP A O 1
ATOM 2679 N N . PHE A 1 348 ? 13.289 14.539 3.957 1 92.75 348 PHE A N 1
ATOM 2680 C CA . PHE A 1 348 ? 12.031 14.836 4.637 1 92.75 348 PHE A CA 1
ATOM 2681 C C . PHE A 1 348 ? 11.68 16.312 4.5 1 92.75 348 PHE A C 1
ATOM 2683 O O . PHE A 1 348 ? 12.523 17.125 4.133 1 92.75 348 PHE A O 1
ATOM 2690 N N . LEU A 1 349 ? 10.406 16.578 4.629 1 86.81 349 LEU A N 1
ATOM 2691 C CA . LEU A 1 349 ? 9.859 17.922 4.801 1 86.81 349 LEU A CA 1
ATOM 2692 C C . LEU A 1 349 ? 9.164 18.047 6.152 1 86.81 349 LEU A C 1
ATOM 2694 O O . LEU A 1 349 ? 8.406 17.172 6.555 1 86.81 349 LEU A O 1
ATOM 2698 N N . GLY A 1 350 ? 9.594 19.078 6.875 1 90.06 350 GLY A N 1
ATOM 2699 C CA . GLY A 1 350 ? 8.961 19.172 8.18 1 90.06 350 GLY A CA 1
ATOM 2700 C C . GLY A 1 350 ? 9.062 20.547 8.797 1 90.06 350 GLY A C 1
ATOM 2701 O O . GLY A 1 350 ? 9.773 21.422 8.281 1 90.06 350 GLY A O 1
ATOM 2702 N N . GLU A 1 351 ? 8.266 20.828 9.766 1 91.12 351 GLU A N 1
ATOM 2703 C CA . GLU A 1 351 ? 8.219 22.047 10.586 1 91.12 351 GLU A CA 1
ATOM 2704 C C . GLU A 1 351 ? 8.328 21.703 12.07 1 91.12 351 GLU A C 1
ATOM 2706 O O . GLU A 1 351 ? 7.727 20.734 12.547 1 91.12 351 GLU A O 1
ATOM 2711 N N . PRO A 1 352 ? 9.133 22.453 12.742 1 94.94 352 PRO A N 1
ATOM 2712 C CA . PRO A 1 352 ? 9.25 22.203 14.18 1 94.94 352 PRO A CA 1
ATOM 2713 C C . PRO A 1 352 ? 8.016 22.656 14.953 1 94.94 352 PRO A C 1
ATOM 2715 O O . PRO A 1 352 ? 7.285 23.547 14.508 1 94.94 352 PRO A O 1
ATOM 2718 N N . PRO A 1 353 ? 7.84 22.031 16.125 1 97.06 353 PRO A N 1
ATOM 2719 C CA . PRO A 1 353 ? 6.766 22.469 17.016 1 97.06 353 PRO A CA 1
ATOM 2720 C C . PRO A 1 353 ? 7.098 23.781 17.734 1 97.06 353 PRO A C 1
ATOM 2722 O O . PRO A 1 353 ? 8.266 24.172 17.812 1 97.06 353 PRO A O 1
ATOM 2725 N N . PHE A 1 354 ? 6.035 24.469 18.141 1 96.44 354 PHE A N 1
ATOM 2726 C CA . PHE A 1 354 ? 6.211 25.672 18.938 1 96.44 354 PHE A CA 1
ATOM 2727 C C . PHE A 1 354 ? 5.062 25.844 19.922 1 96.44 354 PHE A C 1
ATOM 2729 O O . PHE A 1 354 ? 3.908 25.562 19.594 1 96.44 354 PHE A O 1
ATOM 2736 N N . ARG A 1 355 ? 5.422 26.281 21.141 1 96.81 355 ARG A N 1
ATOM 2737 C CA . ARG A 1 355 ? 4.441 26.625 22.172 1 96.81 355 ARG A CA 1
ATOM 2738 C C . ARG A 1 355 ? 4.859 27.891 22.922 1 96.81 355 ARG A C 1
ATOM 2740 O O . ARG A 1 355 ? 5.973 27.969 23.438 1 96.81 355 ARG A O 1
ATOM 2747 N N . THR A 1 356 ? 3.939 28.844 22.922 1 96.75 356 THR A N 1
ATOM 2748 C CA . THR A 1 356 ? 4.121 30.031 23.766 1 96.75 356 THR A CA 1
ATOM 2749 C C . THR A 1 356 ? 3.893 29.688 25.234 1 96.75 356 THR A C 1
ATOM 2751 O O . THR A 1 356 ? 3.014 28.875 25.547 1 96.75 356 THR A O 1
ATOM 2754 N N . ASP A 1 357 ? 4.711 30.266 26.094 1 95.5 357 ASP A N 1
ATOM 2755 C CA . ASP A 1 357 ? 4.484 30.125 27.531 1 95.5 357 ASP A CA 1
ATOM 2756 C C . ASP A 1 357 ? 3.158 30.75 27.938 1 95.5 357 ASP A C 1
ATOM 2758 O O . ASP A 1 357 ? 2.986 31.969 27.844 1 95.5 357 ASP A O 1
ATOM 2762 N N . PRO A 1 358 ? 2.252 29.891 28.406 1 96.44 358 PRO A N 1
ATOM 2763 C CA . PRO A 1 358 ? 0.947 30.453 28.766 1 96.44 358 PRO A CA 1
ATOM 2764 C C . PRO A 1 358 ? 1.025 31.438 29.938 1 96.44 358 PRO A C 1
ATOM 2766 O O . PRO A 1 358 ? 0.102 32.219 30.156 1 96.44 358 PRO A O 1
ATOM 2769 N N . ASP A 1 359 ? 2.109 31.406 30.641 1 95.75 359 ASP A N 1
ATOM 2770 C CA . ASP A 1 359 ? 2.229 32.25 31.844 1 95.75 359 ASP A CA 1
ATOM 2771 C C . ASP A 1 359 ? 2.918 33.562 31.516 1 95.75 359 ASP A C 1
ATOM 2773 O O . ASP A 1 359 ? 3.043 34.438 32.375 1 95.75 359 ASP A O 1
ATOM 2777 N N . ASP A 1 360 ? 3.406 33.688 30.281 1 96.44 360 ASP A N 1
ATOM 2778 C CA . ASP A 1 360 ? 3.957 35 29.875 1 96.44 360 ASP A CA 1
ATOM 2779 C C . ASP A 1 360 ? 2.975 36.125 30.172 1 96.44 360 ASP A C 1
ATOM 2781 O O . ASP A 1 360 ? 1.793 36.031 29.828 1 96.44 360 ASP A O 1
ATOM 2785 N N . PRO A 1 361 ? 3.43 37.188 30.781 1 96.38 361 PRO A N 1
ATOM 2786 C CA . PRO A 1 361 ? 2.521 38.281 31.172 1 96.38 361 PRO A CA 1
ATOM 2787 C C . PRO A 1 361 ? 1.779 38.875 29.984 1 96.38 361 PRO A C 1
ATOM 2789 O O . PRO A 1 361 ? 0.634 39.312 30.109 1 96.38 361 PRO A O 1
ATOM 2792 N N . ARG A 1 362 ? 2.404 38.938 28.828 1 96.62 362 ARG A N 1
ATOM 2793 C CA . ARG A 1 362 ? 1.747 39.469 27.641 1 96.62 362 ARG A CA 1
ATOM 2794 C C . ARG A 1 362 ? 0.635 38.531 27.172 1 96.62 362 ARG A C 1
ATOM 2796 O O . ARG A 1 362 ? -0.421 39 26.734 1 96.62 362 ARG A O 1
ATOM 2803 N N . VAL A 1 363 ? 0.893 37.312 27.266 1 97.06 363 VAL A N 1
ATOM 2804 C CA . VAL A 1 363 ? -0.115 36.312 26.906 1 97.06 363 VAL A CA 1
ATOM 2805 C C . VAL A 1 363 ? -1.288 36.406 27.891 1 97.06 363 VAL A C 1
ATOM 2807 O O . VAL A 1 363 ? -2.449 36.438 27.469 1 97.06 363 VAL A O 1
ATOM 2810 N N . GLN A 1 364 ? -0.951 36.531 29.141 1 96.5 364 GLN A N 1
ATOM 2811 C CA . GLN A 1 364 ? -1.992 36.656 30.156 1 96.5 364 GLN A CA 1
ATOM 2812 C C . GLN A 1 364 ? -2.842 37.906 29.922 1 96.5 364 GLN A C 1
ATOM 2814 O O . GLN A 1 364 ? -4.059 37.875 30.109 1 96.5 364 GLN A O 1
ATOM 2819 N N . THR A 1 365 ? -2.227 38.938 29.531 1 97.06 365 THR A N 1
ATOM 2820 C CA . THR A 1 365 ? -2.938 40.188 29.203 1 97.06 365 THR A CA 1
ATOM 2821 C C . THR A 1 365 ? -3.934 39.938 28.078 1 97.06 365 THR A C 1
ATOM 2823 O O . THR A 1 365 ? -5.094 40.344 28.172 1 97.06 365 THR A O 1
ATOM 2826 N N . ALA A 1 366 ? -3.49 39.312 27.047 1 97.31 366 ALA A N 1
ATOM 2827 C CA . ALA A 1 366 ? -4.344 39 25.906 1 97.31 366 ALA A CA 1
ATOM 2828 C C . ALA A 1 366 ? -5.512 38.094 26.297 1 97.31 366 ALA A C 1
ATOM 2830 O O . ALA A 1 366 ? -6.648 38.344 25.891 1 97.31 366 ALA A O 1
ATOM 2831 N N . LEU A 1 367 ? -5.23 37.094 27.141 1 96.38 367 LEU A N 1
ATOM 2832 C CA . LEU A 1 367 ? -6.246 36.156 27.562 1 96.38 367 LEU A CA 1
ATOM 2833 C C . LEU A 1 367 ? -7.281 36.812 28.453 1 96.38 367 LEU A C 1
ATOM 2835 O O . LEU A 1 367 ? -8.484 36.594 28.297 1 96.38 367 LEU A O 1
ATOM 2839 N N . GLN A 1 368 ? -6.832 37.594 29.328 1 96.19 368 GLN A N 1
ATOM 2840 C CA . GLN A 1 368 ? -7.734 38.312 30.234 1 96.19 368 GLN A CA 1
ATOM 2841 C C . GLN A 1 368 ? -8.633 39.281 29.484 1 96.19 368 GLN A C 1
ATOM 2843 O O . GLN A 1 368 ? -9.836 39.344 29.75 1 96.19 368 GLN A O 1
ATOM 2848 N N . LEU A 1 369 ? -8.047 39.938 28.578 1 97.25 369 LEU A N 1
ATOM 2849 C CA . LEU A 1 369 ? -8.844 40.875 27.781 1 97.25 369 LEU A CA 1
ATOM 2850 C C . LEU A 1 369 ? -9.891 40.125 26.969 1 97.25 369 LEU A C 1
ATOM 2852 O O . LEU A 1 369 ? -11.016 40.594 26.812 1 97.25 369 LEU A O 1
ATOM 2856 N N . ALA A 1 370 ? -9.508 39 26.406 1 97.31 370 ALA A N 1
ATOM 2857 C CA . ALA A 1 370 ? -10.453 38.188 25.641 1 97.31 370 ALA A CA 1
ATOM 2858 C C . ALA A 1 370 ? -11.648 37.781 26.5 1 97.31 370 ALA A C 1
ATOM 2860 O O . ALA A 1 370 ? -12.797 37.875 26.062 1 97.31 370 ALA A O 1
ATOM 2861 N N . ARG A 1 371 ? -11.336 37.406 27.672 1 95.75 371 ARG A N 1
ATOM 2862 C CA . ARG A 1 371 ? -12.398 37 28.594 1 95.75 371 ARG A CA 1
ATOM 2863 C C . ARG A 1 371 ? -13.312 38.188 28.922 1 95.75 371 ARG A C 1
ATOM 2865 O O . ARG A 1 371 ? -14.523 38 29.062 1 95.75 371 ARG A O 1
ATOM 2872 N N . THR A 1 372 ? -12.719 39.312 29.078 1 94.62 372 THR A N 1
ATOM 2873 C CA . THR A 1 372 ? -13.484 40.5 29.375 1 94.62 372 THR A CA 1
ATOM 2874 C C . THR A 1 372 ? -14.336 40.906 28.172 1 94.62 372 THR A C 1
ATOM 2876 O O . THR A 1 372 ? -15.477 41.344 28.328 1 94.62 372 THR A O 1
ATOM 2879 N N . THR A 1 373 ? -13.797 40.781 27.047 1 94.12 373 THR A N 1
ATOM 2880 C CA . THR A 1 373 ? -14.422 41.219 25.812 1 94.12 373 THR A CA 1
ATOM 2881 C C . THR A 1 373 ? -15.523 40.281 25.359 1 94.12 373 THR A C 1
ATOM 2883 O O . THR A 1 373 ? -16.594 40.688 24.953 1 94.12 373 THR A O 1
ATOM 2886 N N . TYR A 1 374 ? -15.273 39 25.422 1 95.19 374 TYR A N 1
ATOM 2887 C CA . TYR A 1 374 ? -16.172 38.031 24.844 1 95.19 374 TYR A CA 1
ATOM 2888 C C . TYR A 1 374 ? -16.984 37.312 25.906 1 95.19 374 TYR A C 1
ATOM 2890 O O . TYR A 1 374 ? -18 36.688 25.625 1 95.19 374 TYR A O 1
ATOM 2898 N N . GLY A 1 375 ? -16.531 37.375 27.109 1 93.38 375 GLY A N 1
ATOM 2899 C CA . GLY A 1 375 ? -17.109 36.625 28.203 1 93.38 375 GLY A CA 1
ATOM 2900 C C . GLY A 1 375 ? -16.266 35.438 28.625 1 93.38 375 GLY A C 1
ATOM 2901 O O . GLY A 1 375 ? -15.766 34.688 27.766 1 93.38 375 GLY A O 1
ATOM 2902 N N . ASP A 1 376 ? -16.188 35.25 29.906 1 88.5 376 ASP A N 1
ATOM 2903 C CA . ASP A 1 376 ? -15.305 34.25 30.469 1 88.5 376 ASP A CA 1
ATOM 2904 C C . ASP A 1 376 ? -15.672 32.844 29.938 1 88.5 376 ASP A C 1
ATOM 2906 O O . ASP A 1 376 ? -14.797 32.094 29.531 1 88.5 376 ASP A O 1
ATOM 2910 N N . ASP A 1 377 ? -16.938 32.625 29.875 1 89.81 377 ASP A N 1
ATOM 2911 C CA . ASP A 1 377 ? -17.406 31.312 29.453 1 89.81 377 ASP A CA 1
ATOM 2912 C C . ASP A 1 377 ? -17.375 31.172 27.938 1 89.81 377 ASP A C 1
ATOM 2914 O O . ASP A 1 377 ? -17.578 30.078 27.406 1 89.81 377 ASP A O 1
ATOM 2918 N N . ASP A 1 378 ? -16.984 32.188 27.266 1 93.31 378 ASP A N 1
ATOM 2919 C CA . ASP A 1 378 ? -17.062 32.188 25.797 1 93.31 378 ASP A CA 1
ATOM 2920 C C . ASP A 1 378 ? -15.688 32.281 25.172 1 93.31 378 ASP A C 1
ATOM 2922 O O . ASP A 1 378 ? -15.555 32.594 23.984 1 93.31 378 ASP A O 1
ATOM 2926 N N . VAL A 1 379 ? -14.656 32.062 26.031 1 95.12 379 VAL A N 1
ATOM 2927 C CA . VAL A 1 379 ? -13.281 32.062 25.547 1 95.12 379 VAL A CA 1
ATOM 2928 C C . VAL A 1 379 ? -12.648 30.688 25.812 1 95.12 379 VAL A C 1
ATOM 2930 O O . VAL A 1 379 ? -12.836 30.109 26.891 1 95.12 379 VAL A O 1
ATOM 2933 N N . GLN A 1 380 ? -12.039 30.156 24.812 1 94.12 380 GLN A N 1
ATOM 2934 C CA . GLN A 1 380 ? -11.289 28.922 24.938 1 94.12 380 GLN A CA 1
ATOM 2935 C C . GLN A 1 380 ? -9.82 29.125 24.562 1 94.12 380 GLN A C 1
ATOM 2937 O O . GLN A 1 380 ? -9.516 29.719 23.531 1 94.12 380 GLN A O 1
ATOM 2942 N N . VAL A 1 381 ? -8.922 28.703 25.469 1 95.19 381 VAL A N 1
ATOM 2943 C CA . VAL A 1 381 ? -7.496 28.75 25.188 1 95.19 381 VAL A CA 1
ATOM 2944 C C . VAL A 1 381 ? -7.012 27.359 24.781 1 95.19 381 VAL A C 1
ATOM 2946 O O . VAL A 1 381 ? -7.195 26.391 25.531 1 95.19 381 VAL A O 1
ATOM 2949 N N . GLU A 1 382 ? -6.484 27.25 23.672 1 93.69 382 GLU A N 1
ATOM 2950 C CA . GLU A 1 382 ? -5.883 26.016 23.188 1 93.69 382 GLU A CA 1
ATOM 2951 C C . GLU A 1 382 ? -4.371 26.016 23.406 1 93.69 382 GLU A C 1
ATOM 2953 O O . GLU A 1 382 ? -3.678 26.938 22.953 1 93.69 382 GLU A O 1
ATOM 2958 N N . LEU A 1 383 ? -3.869 25.016 24.078 1 95.44 383 LEU A N 1
ATOM 2959 C CA . LEU A 1 383 ? -2.441 24.938 24.375 1 95.44 383 LEU A CA 1
ATOM 2960 C C . LEU A 1 383 ? -1.618 25.016 23.094 1 95.44 383 LEU A C 1
ATOM 2962 O O . LEU A 1 383 ? -0.605 25.719 23.031 1 95.44 383 LEU A O 1
ATOM 2966 N N . ASN A 1 384 ? -1.973 24.281 22.141 1 94.62 384 ASN A N 1
ATOM 2967 C CA . ASN A 1 384 ? -1.467 24.312 20.781 1 94.62 384 ASN A CA 1
ATOM 2968 C C . ASN A 1 384 ? -2.395 23.578 19.812 1 94.62 384 ASN A C 1
ATOM 2970 O O . ASN A 1 384 ? -3.121 22.656 20.219 1 94.62 384 ASN A O 1
ATOM 2974 N N . SER A 1 385 ? -2.377 23.969 18.578 1 90.25 385 SER A N 1
ATOM 2975 C CA . SER A 1 385 ? -3.074 23.219 17.547 1 90.25 385 SER A CA 1
ATOM 2976 C C . SER A 1 385 ? -2.432 21.859 17.312 1 90.25 385 SER A C 1
ATOM 2978 O O . SER A 1 385 ? -1.205 21.734 17.344 1 90.25 385 SER A O 1
ATOM 2980 N N . PRO A 1 386 ? -3.273 20.812 17.078 1 89 386 PRO A N 1
ATOM 2981 C CA . PRO A 1 386 ? -2.693 19.516 16.719 1 89 386 PRO A CA 1
ATOM 2982 C C . PRO A 1 386 ? -2.031 19.531 15.344 1 89 386 PRO A C 1
ATOM 2984 O O . PRO A 1 386 ? -1.286 18.609 15 1 89 386 PRO A O 1
ATOM 2987 N N . GLY A 1 387 ? -2.352 20.484 14.594 1 84.62 387 GLY A N 1
ATOM 2988 C CA . GLY A 1 387 ? -1.709 20.672 13.305 1 84.62 387 GLY A CA 1
ATOM 2989 C C . GLY A 1 387 ? -0.374 21.375 13.398 1 84.62 387 GLY A C 1
ATOM 2990 O O . GLY A 1 387 ? 0.067 21.734 14.492 1 84.62 387 GLY A O 1
ATOM 2991 N N . SER A 1 388 ? 0.266 21.484 12.211 1 86.44 388 SER A N 1
ATOM 2992 C CA . SER A 1 388 ? 1.589 22.109 12.164 1 86.44 388 SER A CA 1
ATOM 2993 C C . SER A 1 388 ? 1.551 23.453 11.453 1 86.44 388 SER A C 1
ATOM 2995 O O . SER A 1 388 ? 0.532 23.828 10.867 1 86.44 388 SER A O 1
ATOM 2997 N N . GLY A 1 389 ? 2.678 24.203 11.656 1 85.75 389 GLY A N 1
ATOM 2998 C CA . GLY A 1 389 ? 2.891 25.5 11.023 1 85.75 389 GLY A CA 1
ATOM 2999 C C . GLY A 1 389 ?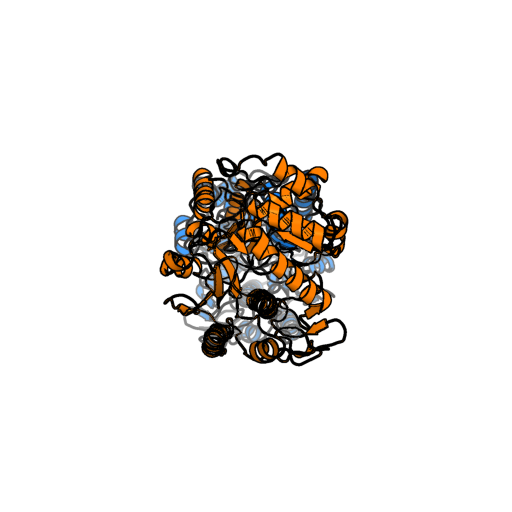 4.25 26.094 11.336 1 85.75 389 GLY A C 1
ATOM 3000 O O . GLY A 1 389 ? 4.988 25.578 12.164 1 85.75 389 GLY A O 1
ATOM 3001 N N . PRO A 1 390 ? 4.578 27.141 10.703 1 89 390 PRO A N 1
ATOM 3002 C CA . PRO A 1 390 ? 5.934 27.688 10.773 1 89 390 PRO A CA 1
ATOM 3003 C C . PRO A 1 390 ? 6.117 28.672 11.93 1 89 390 PRO A C 1
ATOM 3005 O O . PRO A 1 390 ? 6.938 29.594 11.844 1 89 390 PRO A O 1
ATOM 3008 N N . MET A 1 391 ? 5.383 28.531 13.031 1 92.81 391 MET A N 1
ATOM 3009 C CA . MET A 1 391 ? 5.438 29.469 14.156 1 92.81 391 MET A CA 1
ATOM 3010 C C . MET A 1 391 ? 6.836 29.5 14.766 1 92.81 391 MET A C 1
ATOM 3012 O O . MET A 1 391 ? 7.316 30.562 15.156 1 92.81 391 MET A O 1
ATOM 3016 N N . LYS A 1 392 ? 7.43 28.359 14.797 1 94.38 392 LYS A N 1
ATOM 3017 C CA . LYS A 1 392 ? 8.742 28.281 15.43 1 94.38 392 LYS A CA 1
ATOM 3018 C C . LYS A 1 392 ? 9.75 29.188 14.734 1 94.38 392 LYS A C 1
ATOM 3020 O O . LYS A 1 392 ? 10.633 29.75 15.383 1 94.38 392 LYS A O 1
ATOM 3025 N N . TYR A 1 393 ? 9.648 29.297 13.492 1 92.06 393 TYR A N 1
ATOM 3026 C CA . TYR A 1 393 ? 10.586 30.125 12.742 1 92.06 393 TYR A CA 1
ATOM 3027 C C . TYR A 1 393 ? 10.445 31.594 13.141 1 92.06 393 TYR A C 1
ATOM 3029 O O . TYR A 1 393 ? 11.438 32.344 13.195 1 92.06 393 TYR A O 1
ATOM 3037 N N . PHE A 1 394 ? 9.227 32.031 13.398 1 92.69 394 PHE A N 1
ATOM 3038 C CA . PHE A 1 394 ? 9.008 33.375 13.883 1 92.69 394 PHE A CA 1
ATOM 3039 C C . PHE A 1 394 ? 9.633 33.594 15.258 1 92.69 394 PHE A C 1
ATOM 3041 O O . PHE A 1 394 ? 10.336 34.562 15.484 1 92.69 394 PHE A O 1
ATOM 3048 N N . TYR A 1 395 ? 9.406 32.625 16.062 1 94.5 395 TYR A N 1
ATOM 3049 C CA . TYR A 1 395 ? 9.945 32.719 17.422 1 94.5 395 TYR A CA 1
ATOM 3050 C C . TYR A 1 395 ? 11.469 32.75 17.391 1 94.5 395 TYR A C 1
ATOM 3052 O O . TYR A 1 395 ? 12.094 33.438 18.188 1 94.5 395 TYR A O 1
ATOM 3060 N N . ASP A 1 396 ? 12.07 32 16.562 1 92.88 396 ASP A N 1
ATOM 3061 C CA . ASP A 1 396 ? 13.523 31.906 16.5 1 92.88 396 ASP A CA 1
ATOM 3062 C C . ASP A 1 396 ? 14.148 33.25 16.125 1 92.88 396 ASP A C 1
ATOM 3064 O O . ASP A 1 396 ? 15.312 33.5 16.438 1 92.88 396 ASP A O 1
ATOM 3068 N N . ILE A 1 397 ? 13.375 34.062 15.531 1 91 397 ILE A N 1
ATOM 3069 C CA . ILE A 1 397 ? 13.906 35.344 15.07 1 91 397 ILE A CA 1
ATOM 3070 C C . ILE A 1 397 ? 13.578 36.438 16.078 1 91 397 ILE A C 1
ATOM 3072 O O . ILE A 1 397 ? 14.414 37.281 16.375 1 91 397 ILE A O 1
ATOM 3076 N N . ASN A 1 398 ? 12.453 36.406 16.703 1 90.81 398 ASN A N 1
ATOM 3077 C CA . ASN A 1 398 ? 12.055 37.562 17.516 1 90.81 398 ASN A CA 1
ATOM 3078 C C . ASN A 1 398 ? 11.953 37.188 19 1 90.81 398 ASN A C 1
ATOM 3080 O O . ASN A 1 398 ? 11.914 38.062 19.859 1 90.81 398 ASN A O 1
ATOM 3084 N N . HIS A 1 399 ? 11.828 35.906 19.25 1 93.19 399 HIS A N 1
ATOM 3085 C CA . HIS A 1 399 ? 11.781 35.375 20.609 1 93.19 399 HIS A CA 1
ATOM 3086 C C . HIS A 1 399 ? 10.617 35.969 21.406 1 93.19 399 HIS A C 1
ATOM 3088 O O . HIS A 1 399 ? 10.742 36.219 22.609 1 93.19 399 HIS A O 1
ATOM 3094 N N . ALA A 1 400 ? 9.602 36.375 20.688 1 95.06 400 ALA A N 1
ATOM 3095 C CA . ALA A 1 400 ? 8.406 36.938 21.297 1 95.06 400 ALA A CA 1
ATOM 3096 C C . ALA A 1 400 ? 7.297 35.906 21.406 1 95.06 400 ALA A C 1
ATOM 3098 O O . ALA A 1 400 ? 7.207 35 20.594 1 95.06 400 ALA A O 1
ATOM 3099 N N . PRO A 1 401 ? 6.438 36.031 22.5 1 97 401 PRO A N 1
ATOM 3100 C CA . PRO A 1 401 ? 5.262 35.156 22.5 1 97 401 PRO A CA 1
ATOM 3101 C C . PRO A 1 401 ? 4.371 35.344 21.281 1 97 401 PRO A C 1
ATOM 3103 O O . PRO A 1 401 ? 4.25 36.469 20.766 1 97 401 PRO A O 1
ATOM 3106 N N . ILE A 1 402 ? 3.801 34.25 20.844 1 97.38 402 ILE A N 1
ATOM 3107 C CA . ILE A 1 402 ? 2.922 34.219 19.688 1 97.38 402 ILE A CA 1
ATOM 3108 C C . ILE A 1 402 ? 1.556 33.656 20.078 1 97.38 402 ILE A C 1
ATOM 3110 O O . ILE A 1 402 ? 1.468 32.625 20.719 1 97.38 402 ILE A O 1
ATOM 3114 N N . ILE A 1 403 ? 0.46 34.344 19.797 1 97.5 403 ILE A N 1
ATOM 3115 C CA . ILE A 1 403 ? -0.879 33.781 19.938 1 97.5 403 ILE A CA 1
ATOM 3116 C C . ILE A 1 403 ? -1.623 33.844 18.609 1 97.5 403 ILE A C 1
ATOM 3118 O O . ILE A 1 403 ? -1.335 34.719 17.781 1 97.5 403 ILE A O 1
ATOM 3122 N N . SER A 1 404 ? -2.498 32.938 18.422 1 96.19 404 SER A N 1
ATOM 3123 C CA . SER A 1 404 ? -3.336 32.938 17.234 1 96.19 404 SER A CA 1
ATOM 3124 C C . SER A 1 404 ? -4.805 33.125 17.594 1 96.19 404 SER A C 1
ATOM 3126 O O . SER A 1 404 ? -5.375 32.375 18.359 1 96.19 404 SER A O 1
ATOM 3128 N N . CYS A 1 405 ? -5.422 34.094 17.094 1 95.44 405 CYS A N 1
ATOM 3129 C CA . CYS A 1 405 ? -6.848 34.406 17.156 1 95.44 405 CYS A CA 1
ATOM 3130 C C . CYS A 1 405 ? -7.277 35.281 15.992 1 95.44 405 CYS A C 1
ATOM 3132 O O . CYS A 1 405 ? -6.445 35.906 15.359 1 95.44 405 CYS A O 1
ATOM 3134 N N . GLY A 1 406 ? -8.547 35.219 15.672 1 96.06 406 GLY A N 1
ATOM 3135 C CA . GLY A 1 406 ? -8.938 35.938 14.469 1 96.06 406 GLY A CA 1
ATOM 3136 C C . GLY A 1 406 ? -10.438 36.031 14.297 1 96.06 406 GLY A C 1
ATOM 3137 O O . GLY A 1 406 ? -11.18 36.125 15.273 1 96.06 406 GLY A O 1
ATOM 3138 N N . ILE A 1 407 ? -10.867 36.094 13.008 1 97 407 ILE A N 1
ATOM 3139 C CA . ILE A 1 407 ? -12.234 36.5 12.711 1 97 407 ILE A CA 1
ATOM 3140 C C . ILE A 1 407 ? -13.031 35.312 12.219 1 97 407 ILE A C 1
ATOM 3142 O O . ILE A 1 407 ? -14.227 35.406 11.938 1 97 407 ILE A O 1
ATOM 3146 N N . GLY A 1 408 ? -12.398 34.219 12.117 1 94.75 408 GLY A N 1
ATOM 3147 C CA . GLY A 1 408 ? -13.062 33.062 11.555 1 94.75 408 GLY A CA 1
ATOM 3148 C C . GLY A 1 408 ? -13.984 32.375 12.539 1 94.75 408 GLY A C 1
ATOM 3149 O O . GLY A 1 408 ? -14.117 32.812 13.68 1 94.75 408 GLY A O 1
ATOM 3150 N N . ASN A 1 409 ? -14.734 31.375 12.07 1 91.62 409 ASN A N 1
ATOM 3151 C CA . ASN A 1 409 ? -15.508 30.438 12.898 1 91.62 409 ASN A CA 1
ATOM 3152 C C . ASN A 1 409 ? -15.57 29.062 12.266 1 91.62 409 ASN A C 1
ATOM 3154 O O . ASN A 1 409 ? -15.086 28.844 11.156 1 91.62 409 ASN A O 1
ATOM 3158 N N . ALA A 1 410 ? -16.188 28.094 12.977 1 84.44 410 ALA A N 1
ATOM 3159 C CA . ALA A 1 410 ? -16.188 26.688 12.57 1 84.44 410 ALA A CA 1
ATOM 3160 C C . ALA A 1 410 ? -16.922 26.5 11.25 1 84.44 410 ALA A C 1
ATOM 3162 O O . ALA A 1 410 ? -16.75 25.5 10.562 1 84.44 410 ALA A O 1
ATOM 3163 N N . HIS A 1 411 ? -17.641 27.516 10.758 1 87.12 411 HIS A N 1
ATOM 3164 C CA . HIS A 1 411 ? -18.453 27.391 9.547 1 87.12 411 HIS A CA 1
ATOM 3165 C C . HIS A 1 411 ? -18 28.375 8.477 1 87.12 411 HIS A C 1
ATOM 3167 O O . HIS A 1 411 ? -18.734 28.641 7.512 1 87.12 411 HIS A O 1
ATOM 3173 N N . SER A 1 412 ? -16.828 28.859 8.594 1 92.88 412 SER A N 1
ATOM 3174 C CA . SER A 1 412 ? -16.328 29.875 7.676 1 92.88 412 SER A CA 1
ATOM 3175 C C . SER A 1 412 ? -15.977 29.281 6.32 1 92.88 412 SER A C 1
ATOM 3177 O O . SER A 1 412 ? -15.805 30 5.336 1 92.88 412 SER A O 1
ATOM 3179 N N . ALA A 1 413 ? -15.867 27.953 6.211 1 84 413 ALA A N 1
ATOM 3180 C CA . ALA A 1 413 ? -15.641 27.219 4.965 1 84 413 ALA A CA 1
ATOM 3181 C C . ALA A 1 413 ? -14.367 27.703 4.277 1 84 413 ALA A C 1
ATOM 3183 O O . ALA A 1 413 ? -14.359 27.922 3.062 1 84 413 ALA A O 1
ATOM 3184 N N . ALA A 1 414 ? -13.289 27.922 5.109 1 83.75 414 ALA A N 1
ATOM 3185 C CA . ALA A 1 414 ? -11.992 28.25 4.516 1 83.75 414 ALA A CA 1
ATOM 3186 C C . ALA A 1 414 ? -11.594 27.203 3.473 1 83.75 414 ALA A C 1
ATOM 3188 O O . ALA A 1 414 ? -11.828 26.016 3.658 1 83.75 414 ALA A O 1
ATOM 3189 N N . HIS A 1 415 ? -10.961 27.641 2.336 1 78 415 HIS A N 1
ATOM 3190 C CA . HIS A 1 415 ? -10.477 26.797 1.247 1 78 415 HIS A CA 1
ATOM 3191 C C . HIS A 1 415 ? -11.633 26.203 0.448 1 78 415 HIS A C 1
ATOM 3193 O O . HIS A 1 415 ? -11.422 25.516 -0.555 1 78 415 HIS A O 1
ATOM 3199 N N . GLY A 1 416 ? -12.977 26.484 0.919 1 80.38 416 GLY A N 1
ATOM 3200 C CA . GLY A 1 416 ? -14.133 25.938 0.23 1 80.38 416 GLY A CA 1
ATOM 3201 C C . GLY A 1 416 ? -15.031 27 -0.374 1 80.38 416 GLY A C 1
ATOM 3202 O O . GLY A 1 416 ? -14.82 28.203 -0.15 1 80.38 416 GLY A O 1
ATOM 3203 N N . PRO A 1 417 ? -16.031 26.469 -1.18 1 88.69 417 PRO A N 1
ATOM 3204 C CA . PRO A 1 417 ? -17 27.422 -1.712 1 88.69 417 PRO A CA 1
ATOM 3205 C C . PRO A 1 417 ? -17.797 28.141 -0.614 1 88.69 417 PRO A C 1
ATOM 3207 O O . PRO A 1 417 ? -18.016 27.562 0.458 1 88.69 417 PRO A O 1
ATOM 3210 N N . ASN A 1 418 ? -18.062 29.344 -0.874 1 95 418 ASN A N 1
ATOM 3211 C CA . ASN A 1 418 ? -18.859 30.172 0.023 1 95 418 ASN A CA 1
ATOM 3212 C C . ASN A 1 418 ? -18.125 30.453 1.331 1 95 418 ASN A C 1
ATOM 3214 O O . ASN A 1 418 ? -18.734 30.438 2.404 1 95 418 ASN A O 1
ATOM 3218 N N . GLU A 1 419 ? -16.797 30.516 1.208 1 94.81 419 GLU A N 1
ATOM 3219 C CA . GLU A 1 419 ? -16.016 31.031 2.33 1 94.81 419 GLU A CA 1
ATOM 3220 C C . GLU A 1 419 ? -16.625 32.312 2.895 1 94.81 419 GLU A C 1
ATOM 3222 O O . GLU A 1 419 ? -17.094 33.156 2.141 1 94.81 419 GLU A O 1
ATOM 3227 N N . ASN A 1 420 ? -16.641 32.375 4.258 1 96.75 420 ASN A N 1
ATOM 3228 C CA . ASN A 1 420 ? -17.391 33.5 4.824 1 96.75 420 ASN A CA 1
ATOM 3229 C C . ASN A 1 420 ? -16.859 33.906 6.199 1 96.75 420 ASN A C 1
ATOM 3231 O O . ASN A 1 420 ? -16.062 33.156 6.793 1 96.75 420 ASN A O 1
ATOM 3235 N N . VAL A 1 421 ? -17.25 35.031 6.637 1 97.06 421 VAL A N 1
ATOM 3236 C CA . VAL A 1 421 ? -17.016 35.562 7.977 1 97.06 421 VAL A CA 1
ATOM 3237 C C . VAL A 1 421 ? -18.297 36.219 8.492 1 97.06 421 VAL A C 1
ATOM 3239 O O . VAL A 1 421 ? -19 36.906 7.742 1 97.06 421 VAL A O 1
ATOM 3242 N N . VAL A 1 422 ? -18.594 35.938 9.742 1 97.38 422 VAL A N 1
ATOM 3243 C CA . VAL A 1 422 ? -19.719 36.625 10.383 1 97.38 422 VAL A CA 1
ATOM 3244 C C . VAL A 1 422 ? -19.328 38.062 10.695 1 97.38 422 VAL A C 1
ATOM 3246 O O . VAL A 1 422 ? -18.312 38.312 11.328 1 97.38 422 VAL A O 1
ATOM 3249 N N . ILE A 1 423 ? -20.188 38.969 10.312 1 97.88 423 ILE A N 1
ATOM 3250 C CA . ILE A 1 423 ? -19.891 40.406 10.492 1 97.88 423 ILE A CA 1
ATOM 3251 C C . ILE A 1 423 ? -19.688 40.688 11.977 1 97.88 423 ILE A C 1
ATOM 3253 O O . ILE A 1 423 ? -18.781 41.438 12.344 1 97.88 423 ILE A O 1
ATOM 3257 N N . ALA A 1 424 ? -20.422 40.062 12.781 1 96.81 424 ALA A N 1
ATOM 3258 C CA . ALA A 1 424 ? -20.297 40.281 14.219 1 96.81 424 ALA A CA 1
ATOM 3259 C C . ALA A 1 424 ? -18.906 39.875 14.711 1 96.81 424 ALA A C 1
ATOM 3261 O O . ALA A 1 424 ? -18.328 40.531 15.594 1 96.81 424 ALA A O 1
ATOM 3262 N N . ASP A 1 425 ? -18.422 38.812 14.227 1 96.81 425 ASP A N 1
ATOM 3263 C CA . ASP A 1 425 ? -17.094 38.344 14.594 1 96.81 425 ASP A CA 1
ATOM 3264 C C . ASP A 1 425 ? -16.016 39.312 14.102 1 96.81 425 ASP A C 1
ATOM 3266 O O . ASP A 1 425 ? -15.047 39.562 14.82 1 96.81 425 ASP A O 1
ATOM 3270 N N . TYR A 1 426 ? -16.203 39.781 12.922 1 97.5 426 TYR A N 1
ATOM 3271 C CA . TYR A 1 426 ? -15.32 40.781 12.336 1 97.5 426 TYR A CA 1
ATOM 3272 C C . TYR A 1 426 ? -15.25 42.031 13.203 1 97.5 426 TYR A C 1
ATOM 3274 O O . TYR A 1 426 ? -14.156 42.469 13.562 1 97.5 426 TYR A O 1
ATOM 3282 N N . LEU A 1 427 ? -16.328 42.5 13.594 1 97.56 427 LEU A N 1
ATOM 3283 C CA . LEU A 1 427 ? -16.406 43.719 14.375 1 97.56 427 LEU A CA 1
ATOM 3284 C C . LEU A 1 427 ? -15.875 43.5 15.781 1 97.56 427 LEU A C 1
ATOM 3286 O O . LEU A 1 427 ? -15.148 44.344 16.312 1 97.56 427 LEU A O 1
ATOM 3290 N N . SER A 1 428 ? -16.25 42.406 16.328 1 96.94 428 SER A N 1
ATOM 3291 C CA . SER A 1 428 ? -15.812 42.125 17.688 1 96.94 428 SER A CA 1
ATOM 3292 C C . SER A 1 428 ? -14.297 41.969 17.75 1 96.94 428 SER A C 1
ATOM 3294 O O . SER A 1 428 ? -13.664 42.344 18.75 1 96.94 428 SER A O 1
ATOM 3296 N N . PHE A 1 429 ? -13.734 41.406 16.766 1 97.56 429 PHE A N 1
ATOM 3297 C CA . PHE A 1 429 ? -12.289 41.219 16.734 1 97.56 429 PHE A CA 1
ATOM 3298 C C . PHE A 1 429 ? -11.578 42.562 16.625 1 97.56 429 PHE A C 1
ATOM 3300 O O . PHE A 1 429 ? -10.539 42.781 17.25 1 97.5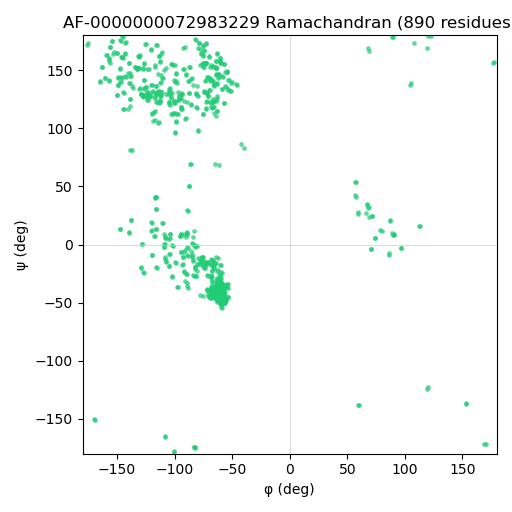6 429 PHE A O 1
ATOM 3307 N N . ILE A 1 430 ? -12.125 43.469 15.852 1 97.5 430 ILE A N 1
ATOM 3308 C CA . ILE A 1 430 ? -11.586 44.812 15.766 1 97.5 430 ILE A CA 1
ATOM 3309 C C . ILE A 1 430 ? -11.602 45.469 17.141 1 97.5 430 ILE A C 1
ATOM 3311 O O . ILE A 1 430 ? -10.617 46.062 17.562 1 97.5 430 ILE A O 1
ATOM 3315 N N . ASP A 1 431 ? -12.703 45.281 17.797 1 97.19 431 ASP A N 1
ATOM 3316 C CA . ASP A 1 431 ? -12.82 45.844 19.141 1 97.19 431 ASP A CA 1
ATOM 3317 C C . ASP A 1 431 ? -11.766 45.25 20.078 1 97.19 431 ASP A C 1
ATOM 3319 O O . ASP A 1 431 ? -11.117 45.969 20.828 1 97.19 431 ASP A O 1
ATOM 3323 N N . TYR A 1 432 ? -11.633 44.031 20.016 1 97.5 432 TYR A N 1
ATOM 3324 C CA . TYR A 1 432 ? -10.664 43.312 20.844 1 97.5 432 TYR A CA 1
ATOM 3325 C C . TYR A 1 432 ? -9.25 43.812 20.578 1 97.5 432 TYR A C 1
ATOM 3327 O O . TYR A 1 432 ? -8.523 44.156 21.516 1 97.5 432 TYR A O 1
ATOM 3335 N N . LEU A 1 433 ? -8.875 43.938 19.312 1 97.38 433 LEU A N 1
ATOM 3336 C CA . LEU A 1 433 ? -7.516 44.375 18.969 1 97.38 433 LEU A CA 1
ATOM 3337 C C . LEU A 1 433 ? -7.266 45.812 19.375 1 97.38 433 LEU A C 1
ATOM 3339 O O . LEU A 1 433 ? -6.164 46.156 19.812 1 97.38 433 LEU A O 1
ATOM 3343 N N . THR A 1 434 ? -8.281 46.625 19.203 1 97.06 434 THR A N 1
ATOM 3344 C CA . THR A 1 434 ? -8.156 48.031 19.562 1 97.06 434 THR A CA 1
ATOM 3345 C C . THR A 1 434 ? -7.863 48.188 21.047 1 97.06 434 THR A C 1
ATOM 3347 O O . THR A 1 434 ? -7.172 49.125 21.469 1 97.06 434 THR A O 1
ATOM 3350 N N . GLN A 1 435 ? -8.367 47.219 21.781 1 97.06 435 GLN A N 1
ATOM 3351 C CA . GLN A 1 435 ? -8.133 47.281 23.219 1 97.06 435 GLN A CA 1
ATOM 3352 C C . GLN A 1 435 ? -6.848 46.531 23.578 1 97.06 435 GLN A C 1
ATOM 3354 O O . GLN A 1 435 ? -6.172 46.906 24.547 1 97.06 435 GLN A O 1
ATOM 3359 N N . LEU A 1 436 ? -6.512 45.531 22.875 1 97.31 436 LEU A N 1
ATOM 3360 C CA . LEU A 1 436 ? -5.379 44.656 23.203 1 97.31 436 LEU A CA 1
ATOM 3361 C C . LEU A 1 436 ? -4.062 45.406 23.031 1 97.31 436 LEU A C 1
ATOM 3363 O O . LEU A 1 436 ? -3.172 45.312 23.875 1 97.31 436 LEU A O 1
ATOM 3367 N N . VAL A 1 437 ? -3.926 46.188 21.984 1 96.25 437 VAL A N 1
ATOM 3368 C CA . VAL A 1 437 ? -2.67 46.844 21.609 1 96.25 437 VAL A CA 1
ATOM 3369 C C . VAL A 1 437 ? -2.219 47.75 22.734 1 96.25 437 VAL A C 1
ATOM 3371 O O . VAL A 1 437 ? -1.107 47.625 23.25 1 96.25 437 VAL A O 1
ATOM 3374 N N . PRO A 1 438 ? -3.082 48.625 23.203 1 95.06 438 PRO A N 1
ATOM 3375 C CA . PRO A 1 438 ? -2.658 49.469 24.312 1 95.06 438 PRO A CA 1
ATOM 3376 C C . PRO A 1 438 ? -2.359 48.688 25.594 1 95.06 438 PRO A C 1
ATOM 3378 O O . PRO A 1 438 ? -1.481 49.094 26.375 1 95.06 438 PRO A O 1
ATOM 3381 N N . GLN A 1 439 ? -3.107 47.719 25.812 1 95.81 439 GLN A N 1
ATOM 3382 C CA . GLN A 1 439 ? -2.859 46.938 27.016 1 95.81 439 GLN A CA 1
ATOM 3383 C C . GLN A 1 439 ? -1.508 46.219 26.953 1 95.81 439 GLN A C 1
ATOM 3385 O O . GLN A 1 439 ? -0.797 46.125 27.953 1 95.81 439 GLN A O 1
ATOM 3390 N N . LEU A 1 440 ? -1.172 45.75 25.797 1 95.5 440 LEU A N 1
ATOM 3391 C CA . LEU A 1 440 ? 0.127 45.094 25.625 1 95.5 440 LEU A CA 1
ATOM 3392 C C . LEU A 1 440 ? 1.257 46.125 25.766 1 95.5 440 LEU A C 1
ATOM 3394 O O . LEU A 1 440 ? 2.33 45.781 26.281 1 95.5 440 LEU A O 1
ATOM 3398 N N . ALA A 1 441 ? 1.025 47.312 25.312 1 93.38 441 ALA A N 1
ATOM 3399 C CA . ALA A 1 441 ? 2.02 48.375 25.422 1 93.38 441 ALA A CA 1
ATOM 3400 C C . ALA A 1 441 ? 2.363 48.656 26.875 1 93.38 441 ALA A C 1
ATOM 3402 O O . ALA A 1 441 ? 3.484 49.062 27.188 1 93.38 441 ALA A O 1
ATOM 3403 N N . LYS A 1 442 ? 1.456 48.406 27.719 1 92.31 442 LYS A N 1
ATOM 3404 C CA . LYS A 1 442 ? 1.628 48.719 29.141 1 92.31 442 LYS A CA 1
ATOM 3405 C C . LYS A 1 442 ? 2.172 47.5 29.891 1 92.31 442 LYS A C 1
ATOM 3407 O O . LYS A 1 442 ? 2.629 47.656 31.031 1 92.31 442 LYS A O 1
ATOM 3412 N N . THR A 1 443 ? 2.035 46.406 29.266 1 89.62 443 THR A N 1
ATOM 3413 C CA . THR A 1 443 ? 2.424 45.188 29.938 1 89.62 443 THR A CA 1
ATOM 3414 C C . THR A 1 443 ? 3.943 45.062 30.031 1 89.62 443 THR A C 1
ATOM 3416 O O . THR A 1 443 ? 4.645 45.25 29.031 1 89.62 443 THR A O 1
ATOM 3419 N N . LYS A 1 444 ? 4.488 45.062 31.328 1 72.88 444 LYS A N 1
ATOM 3420 C CA . LYS A 1 444 ? 5.922 44.969 31.594 1 72.88 444 LYS A CA 1
ATOM 3421 C C . LYS A 1 444 ? 6.461 43.594 31.203 1 72.88 444 LYS A C 1
ATOM 3423 O O . LYS A 1 444 ? 5.824 42.562 31.469 1 72.88 444 LYS A O 1
ATOM 3428 N N . THR A 1 445 ? 7.387 43.562 30.234 1 66.38 445 THR A N 1
ATOM 3429 C CA . THR A 1 445 ? 8.031 42.312 29.859 1 66.38 445 THR A CA 1
ATOM 3430 C C . THR A 1 445 ? 8.844 41.75 31.016 1 66.38 445 THR A C 1
ATOM 3432 O O . THR A 1 445 ? 9.367 42.531 31.844 1 66.38 445 THR A O 1
ATOM 3435 N N . ALA A 1 446 ? 8.484 40.625 31.672 1 49.16 446 ALA A N 1
ATOM 3436 C CA . ALA A 1 446 ? 9.336 40.062 32.719 1 49.16 446 ALA A CA 1
ATOM 3437 C C . ALA A 1 446 ? 10.812 40.156 32.344 1 49.16 446 ALA A C 1
ATOM 3439 O O . ALA A 1 446 ? 11.227 39.656 31.297 1 49.16 446 ALA A O 1
ATOM 3440 N N . ASN A 1 447 ? 11.508 41.312 32.562 1 42.22 447 ASN A N 1
ATOM 3441 C CA . ASN A 1 447 ? 12.961 41.188 32.5 1 42.22 447 ASN A CA 1
ATOM 3442 C C . ASN A 1 447 ? 13.469 40.031 33.344 1 42.22 447 ASN A C 1
ATOM 3444 O O . ASN A 1 447 ? 12.984 39.781 34.469 1 42.22 447 ASN A O 1
ATOM 3448 N N . MET B 1 1 ? 10.008 -29.828 -45.75 1 69.75 1 MET B N 1
ATOM 3449 C CA . MET B 1 1 ? 9.875 -30.938 -44.812 1 69.75 1 MET B CA 1
ATOM 3450 C C . MET B 1 1 ? 8.477 -30.984 -44.219 1 69.75 1 MET B C 1
ATOM 3452 O O . MET B 1 1 ? 7.867 -29.938 -43.969 1 69.75 1 MET B O 1
ATOM 3456 N N . THR B 1 2 ? 7.816 -32.156 -44.344 1 89.25 2 THR B N 1
ATOM 3457 C CA . THR B 1 2 ? 6.469 -32.312 -43.812 1 89.25 2 THR B CA 1
ATOM 3458 C C . THR B 1 2 ? 6.52 -32.969 -42.438 1 89.25 2 THR B C 1
ATOM 3460 O O . THR B 1 2 ? 7.297 -33.875 -42.188 1 89.25 2 THR B O 1
ATOM 3463 N N . ILE B 1 3 ? 5.836 -32.375 -41.531 1 94.19 3 ILE B N 1
ATOM 3464 C CA . ILE B 1 3 ? 5.824 -32.938 -40.188 1 94.19 3 ILE B CA 1
ATOM 3465 C C . ILE B 1 3 ? 4.539 -33.75 -39.969 1 94.19 3 ILE B C 1
ATOM 3467 O O . ILE B 1 3 ? 3.553 -33.531 -40.688 1 94.19 3 ILE B O 1
ATOM 3471 N N . PRO B 1 4 ? 4.59 -34.688 -39.094 1 97.06 4 PRO B N 1
ATOM 3472 C CA . PRO B 1 4 ? 3.365 -35.438 -38.781 1 97.06 4 PRO B CA 1
ATOM 3473 C C . PRO B 1 4 ? 2.217 -34.531 -38.344 1 97.06 4 PRO B C 1
ATOM 3475 O O . PRO B 1 4 ? 2.426 -33.594 -37.562 1 97.06 4 PRO B O 1
ATOM 3478 N N . MET B 1 5 ? 0.977 -34.812 -38.906 1 97.12 5 MET B N 1
ATOM 3479 C CA . MET B 1 5 ? -0.258 -34.125 -38.594 1 97.12 5 MET B CA 1
ATOM 3480 C C . MET B 1 5 ? -0.203 -32.656 -39.062 1 97.12 5 MET B C 1
ATOM 3482 O O . MET B 1 5 ? -0.867 -31.797 -38.5 1 97.12 5 MET B O 1
ATOM 3486 N N . GLN B 1 6 ? 0.549 -32.375 -40.031 1 97.06 6 GLN B N 1
ATOM 3487 C CA . GLN B 1 6 ? 0.751 -31.031 -40.5 1 97.06 6 GLN B CA 1
ATOM 3488 C C . GLN B 1 6 ? -0.564 -30.406 -40.969 1 97.06 6 GLN B C 1
ATOM 3490 O O . GLN B 1 6 ? -0.852 -29.25 -40.656 1 97.06 6 GLN B O 1
ATOM 3495 N N . ASP B 1 7 ? -1.339 -31.109 -41.719 1 96.62 7 ASP B N 1
ATOM 3496 C CA . ASP B 1 7 ? -2.596 -30.578 -42.25 1 96.62 7 ASP B CA 1
ATOM 3497 C C . ASP B 1 7 ? -3.562 -30.25 -41.094 1 96.62 7 ASP B C 1
ATOM 3499 O O . ASP B 1 7 ? -4.191 -29.188 -41.094 1 96.62 7 ASP B O 1
ATOM 3503 N N . PHE B 1 8 ? -3.678 -31.172 -40.219 1 97.25 8 PHE B N 1
ATOM 3504 C CA . PHE B 1 8 ? -4.496 -30.953 -39.062 1 97.25 8 PHE B CA 1
ATOM 3505 C C . PHE B 1 8 ? -4.043 -29.703 -38.312 1 97.25 8 PHE B C 1
ATOM 3507 O O . PHE B 1 8 ? -4.855 -28.844 -37.969 1 97.25 8 PHE B O 1
ATOM 3514 N N . LEU B 1 9 ? -2.738 -29.688 -38.062 1 97.69 9 LEU B N 1
ATOM 3515 C CA . LEU B 1 9 ? -2.156 -28.609 -37.25 1 97.69 9 LEU B CA 1
ATOM 3516 C C . LEU B 1 9 ? -2.332 -27.266 -37.938 1 97.69 9 LEU B C 1
ATOM 3518 O O . LEU B 1 9 ? -2.641 -26.266 -37.281 1 97.69 9 LEU B O 1
ATOM 3522 N N . THR B 1 10 ? -2.16 -27.203 -39.219 1 97.31 10 THR B N 1
ATOM 3523 C CA . THR B 1 10 ? -2.311 -25.984 -40 1 97.31 10 THR B CA 1
ATOM 3524 C C . THR B 1 10 ? -3.721 -25.406 -39.844 1 97.31 10 THR B C 1
ATOM 3526 O O . THR B 1 10 ? -3.893 -24.219 -39.625 1 97.31 10 THR B O 1
ATOM 3529 N N . LYS B 1 11 ? -4.66 -26.266 -39.969 1 97.81 11 LYS B N 1
ATOM 3530 C CA . LYS B 1 11 ? -6.051 -25.844 -39.812 1 97.81 11 LYS B CA 1
ATOM 3531 C C . LYS B 1 11 ? -6.371 -25.469 -38.375 1 97.81 11 LYS B C 1
ATOM 3533 O O . LYS B 1 11 ? -7.012 -24.453 -38.094 1 97.81 11 LYS B O 1
ATOM 3538 N N . TYR B 1 12 ? -5.922 -26.312 -37.5 1 98.12 12 TYR B N 1
ATOM 3539 C CA . TYR B 1 12 ? -6.184 -26.172 -36.062 1 98.12 12 TYR B CA 1
ATOM 3540 C C . TYR B 1 12 ? -5.676 -24.828 -35.562 1 98.12 12 TYR B C 1
ATOM 3542 O O . TYR B 1 12 ? -6.359 -24.156 -34.781 1 98.12 12 TYR B O 1
ATOM 3550 N N . LEU B 1 13 ? -4.531 -24.359 -36.062 1 98 13 LEU B N 1
ATOM 3551 C CA . LEU B 1 13 ? -3.869 -23.156 -35.562 1 98 13 LEU B CA 1
ATOM 3552 C C . LEU B 1 13 ? -4.543 -21.906 -36.125 1 98 13 LEU B C 1
ATOM 3554 O O . LEU B 1 13 ? -4.328 -20.797 -35.625 1 98 13 LEU B O 1
ATOM 3558 N N . GLN B 1 14 ? -5.367 -22.062 -37.062 1 97.62 14 GLN B N 1
ATOM 3559 C CA . GLN B 1 14 ? -6.039 -20.922 -37.688 1 97.62 14 GLN B CA 1
ATOM 3560 C C . GLN B 1 14 ? -7.234 -20.469 -36.875 1 97.62 14 GLN B C 1
ATOM 3562 O O . GLN B 1 14 ? -7.719 -19.359 -37.031 1 97.62 14 GLN B O 1
ATOM 3567 N N . PHE B 1 15 ? -7.727 -21.375 -36.031 1 97.56 15 PHE B N 1
ATOM 3568 C CA . PHE B 1 15 ? -8.875 -21.031 -35.219 1 97.56 15 PHE B CA 1
ATOM 3569 C C . PHE B 1 15 ? -8.477 -20.047 -34.125 1 97.56 15 PHE B C 1
ATOM 3571 O O . PHE B 1 15 ? -7.539 -20.297 -33.375 1 97.56 15 PHE B O 1
ATOM 3578 N N . HIS B 1 16 ? -9.219 -18.969 -34 1 96.25 16 HIS B N 1
ATOM 3579 C CA . HIS B 1 16 ? -9 -17.969 -32.969 1 96.25 16 HIS B CA 1
ATOM 3580 C C . HIS B 1 16 ? -9.727 -18.344 -31.672 1 96.25 16 HIS B C 1
ATOM 3582 O O . HIS B 1 16 ? -10.617 -17.609 -31.219 1 96.25 16 HIS B O 1
ATOM 3588 N N . SER B 1 17 ? -9.258 -19.328 -31.078 1 96.88 17 SER B N 1
ATOM 3589 C CA . SER B 1 17 ? -9.891 -19.797 -29.844 1 96.88 17 SER B CA 1
ATOM 3590 C C . SER B 1 17 ? -9.328 -19.062 -28.641 1 96.88 17 SER B C 1
ATOM 3592 O O . SER B 1 17 ? -8.914 -19.688 -27.656 1 96.88 17 SER B O 1
ATOM 3594 N N . VAL B 1 18 ? -9.297 -17.734 -28.703 1 93.94 18 VAL B N 1
ATOM 3595 C CA . VAL B 1 18 ? -8.812 -16.875 -27.625 1 93.94 18 VAL B CA 1
ATOM 3596 C C . VAL B 1 18 ? -9.898 -16.719 -26.562 1 93.94 18 VAL B C 1
ATOM 3598 O O . VAL B 1 18 ? -10.703 -15.781 -26.625 1 93.94 18 VAL B O 1
ATOM 3601 N N . SER B 1 19 ? -9.836 -17.484 -25.484 1 88.62 19 SER B N 1
ATOM 3602 C CA . SER B 1 19 ? -10.93 -17.578 -24.531 1 88.62 19 SER B CA 1
ATOM 3603 C C . SER B 1 19 ? -11.109 -16.266 -23.766 1 88.62 19 SER B C 1
ATOM 3605 O O . SER B 1 19 ? -12.211 -15.969 -23.297 1 88.62 19 SER B O 1
ATOM 3607 N N . LEU B 1 20 ? -10.078 -15.469 -23.625 1 79.44 20 LEU B N 1
ATOM 3608 C CA . LEU B 1 20 ? -10.148 -14.195 -22.906 1 79.44 20 LEU B CA 1
ATOM 3609 C C . LEU B 1 20 ? -10.82 -13.125 -23.766 1 79.44 20 LEU B C 1
ATOM 3611 O O . LEU B 1 20 ? -11.195 -12.062 -23.25 1 79.44 20 LEU B O 1
ATOM 3615 N N . ALA B 1 21 ? -10.914 -13.438 -25.062 1 82.06 21 ALA B N 1
ATOM 3616 C CA . ALA B 1 21 ? -11.516 -12.469 -25.984 1 82.06 21 ALA B CA 1
ATOM 3617 C C . ALA B 1 21 ? -13.039 -12.609 -26 1 82.06 21 ALA B C 1
ATOM 3619 O O . ALA B 1 21 ? -13.562 -13.719 -25.891 1 82.06 21 ALA B O 1
ATOM 3620 N N . GLU B 1 22 ? -13.695 -11.469 -26.109 1 84.5 22 GLU B N 1
ATOM 3621 C CA . GLU B 1 22 ? -15.148 -11.484 -26.219 1 84.5 22 GLU B CA 1
ATOM 3622 C C . GLU B 1 22 ? -15.594 -12.273 -27.453 1 84.5 22 GLU B C 1
ATOM 3624 O O . GLU B 1 22 ? -16.5 -13.109 -27.359 1 84.5 22 GLU B O 1
ATOM 3629 N N . GLU B 1 23 ? -15.039 -11.859 -28.531 1 88.75 23 GLU B N 1
ATOM 3630 C CA . GLU B 1 23 ? -15.281 -12.602 -29.766 1 88.75 23 GLU B CA 1
ATOM 3631 C C . GLU B 1 23 ? -14.18 -13.617 -30.016 1 88.75 23 GLU B C 1
ATOM 3633 O O . GLU B 1 23 ? -13 -13.258 -30.125 1 88.75 23 GLU B O 1
ATOM 3638 N N . ASN B 1 24 ? -14.57 -14.906 -30.047 1 94.31 24 ASN B N 1
ATOM 3639 C CA . ASN B 1 24 ? -13.617 -15.984 -30.266 1 94.31 24 ASN B CA 1
ATOM 3640 C C . ASN B 1 24 ? -14.234 -17.125 -31.062 1 94.31 24 ASN B C 1
ATOM 3642 O O . ASN B 1 24 ? -15.375 -17.031 -31.531 1 94.31 24 ASN B O 1
ATOM 3646 N N . GLU B 1 25 ? -13.5 -18.141 -31.344 1 97 25 GLU B N 1
ATOM 3647 C CA . GLU B 1 25 ? -13.953 -19.281 -32.156 1 97 25 GLU B CA 1
ATOM 3648 C C . GLU B 1 25 ? -13.938 -20.578 -31.328 1 97 25 GLU B C 1
ATOM 3650 O O . GLU B 1 25 ? -13.539 -21.625 -31.844 1 97 25 GLU B O 1
ATOM 3655 N N . ILE B 1 26 ? -14.367 -20.453 -30.078 1 97.06 26 ILE B N 1
ATOM 3656 C CA . ILE B 1 26 ? -14.383 -21.594 -29.156 1 97.06 26 ILE B CA 1
ATOM 3657 C C . ILE B 1 26 ? -15.328 -22.656 -29.688 1 97.06 26 ILE B C 1
ATOM 3659 O O . ILE B 1 26 ? -14.953 -23.828 -29.828 1 97.06 26 ILE B O 1
ATOM 3663 N N . PRO B 1 27 ? -16.562 -22.312 -30.078 1 96.88 27 PRO B N 1
ATOM 3664 C CA . PRO B 1 27 ? -17.469 -23.359 -30.578 1 96.88 27 PRO B CA 1
ATOM 3665 C C . PRO B 1 27 ? -16.953 -24.031 -31.844 1 96.88 27 PRO B C 1
ATOM 3667 O O . PRO B 1 27 ? -17.031 -25.266 -31.969 1 96.88 27 PRO B O 1
ATOM 3670 N N . GLU B 1 28 ? -16.438 -23.219 -32.719 1 97.81 28 GLU B N 1
ATOM 3671 C CA . GLU B 1 28 ? -15.906 -23.75 -33.969 1 97.81 28 GLU B CA 1
ATOM 3672 C C . GLU B 1 28 ? -14.711 -24.672 -33.719 1 97.81 28 GLU B C 1
ATOM 3674 O O . GLU B 1 28 ? -14.57 -25.703 -34.375 1 97.81 28 GLU B O 1
ATOM 3679 N N . THR B 1 29 ? -13.914 -24.297 -32.812 1 98.38 29 THR B N 1
ATOM 3680 C CA . THR B 1 29 ? -12.727 -25.094 -32.531 1 98.38 29 THR B CA 1
ATOM 3681 C C . THR B 1 29 ? -13.109 -26.438 -31.891 1 98.38 29 THR B C 1
ATOM 3683 O O . THR B 1 29 ? -12.555 -27.469 -32.25 1 98.38 29 THR B O 1
ATOM 3686 N N . ALA B 1 30 ? -14.023 -26.391 -30.922 1 98.25 30 ALA B N 1
ATOM 3687 C CA . ALA B 1 30 ? -14.5 -27.609 -30.297 1 98.25 30 ALA B CA 1
ATOM 3688 C C . ALA B 1 30 ? -15.094 -28.562 -31.328 1 98.25 30 ALA B C 1
ATOM 3690 O O . ALA B 1 30 ? -14.82 -29.766 -31.297 1 98.25 30 ALA B O 1
ATOM 3691 N N . GLU B 1 31 ? -15.891 -28.016 -32.156 1 98.38 31 GLU B N 1
ATOM 3692 C CA . GLU B 1 31 ? -16.516 -28.828 -33.188 1 98.38 31 GLU B CA 1
ATOM 3693 C C . GLU B 1 31 ? -15.469 -29.406 -34.156 1 98.38 31 GLU B C 1
ATOM 3695 O O . GLU B 1 31 ? -15.578 -30.547 -34.594 1 98.38 31 GLU B O 1
ATOM 3700 N N . PHE B 1 32 ? -14.578 -28.625 -34.469 1 98.31 32 PHE B N 1
ATOM 3701 C CA . PHE B 1 32 ? -13.484 -29.094 -35.312 1 98.31 32 PHE B CA 1
ATOM 3702 C C . PHE B 1 32 ? -12.789 -30.297 -34.688 1 98.31 32 PHE B C 1
ATOM 3704 O O . PHE B 1 32 ? -12.562 -31.297 -35.344 1 98.31 32 PHE B O 1
ATOM 3711 N N . LEU B 1 33 ? -12.461 -30.156 -33.438 1 98.69 33 LEU B N 1
ATOM 3712 C CA . LEU B 1 33 ? -11.758 -31.219 -32.719 1 98.69 33 LEU B CA 1
ATOM 3713 C C . LEU B 1 33 ? -12.625 -32.469 -32.656 1 98.69 33 LEU B C 1
ATOM 3715 O O . LEU B 1 33 ? -12.141 -33.594 -32.875 1 98.69 33 LEU B O 1
ATOM 3719 N N . ARG B 1 34 ? -13.875 -32.25 -32.281 1 98.5 34 ARG B N 1
ATOM 3720 C CA . ARG B 1 34 ? -14.781 -33.406 -32.219 1 98.5 34 ARG B CA 1
ATOM 3721 C C . ARG B 1 34 ? -14.789 -34.156 -33.531 1 98.5 34 ARG B C 1
ATOM 3723 O O . ARG B 1 34 ? -14.703 -35.406 -33.562 1 98.5 34 ARG B O 1
ATOM 3730 N N . THR B 1 35 ? -14.875 -33.438 -34.625 1 98.5 35 THR B N 1
ATOM 3731 C CA . THR B 1 35 ? -14.914 -34 -35.969 1 98.5 35 THR B CA 1
ATOM 3732 C C . THR B 1 35 ? -13.602 -34.719 -36.281 1 98.5 35 THR B C 1
ATOM 3734 O O . THR B 1 35 ? -13.609 -35.812 -36.844 1 98.5 35 THR B O 1
ATOM 3737 N N . GLN B 1 36 ? -12.562 -34.062 -35.969 1 98.25 36 GLN B N 1
ATOM 3738 C CA . GLN B 1 36 ? -11.258 -34.656 -36.25 1 98.25 36 GLN B CA 1
ATOM 3739 C C . GLN B 1 36 ? -11.055 -35.938 -35.469 1 98.25 36 GLN B C 1
ATOM 3741 O O . GLN B 1 36 ? -10.5 -36.906 -35.969 1 98.25 36 GLN B O 1
ATOM 3746 N N . PHE B 1 37 ? -11.445 -36 -34.188 1 98.56 37 PHE B N 1
ATOM 3747 C CA . PHE B 1 37 ? -11.336 -37.219 -33.406 1 98.56 37 PHE B CA 1
ATOM 3748 C C . PHE B 1 37 ? -12.125 -38.344 -34.031 1 98.56 37 PHE B C 1
ATOM 3750 O O . PHE B 1 37 ? -11.641 -39.5 -34.094 1 98.56 37 PHE B O 1
ATOM 3757 N N . THR B 1 38 ? -13.273 -38.031 -34.562 1 98.06 38 THR B N 1
ATOM 3758 C CA . THR B 1 38 ? -14.086 -39.031 -35.25 1 98.06 38 THR B CA 1
ATOM 3759 C C . THR B 1 38 ? -13.367 -39.531 -36.5 1 98.06 38 THR B C 1
ATOM 3761 O O . THR B 1 38 ? -13.305 -40.75 -36.719 1 98.06 38 THR B O 1
ATOM 3764 N N . LYS B 1 39 ? -12.852 -38.656 -37.188 1 97.44 39 LYS B N 1
ATOM 3765 C CA . LYS B 1 39 ? -12.148 -39 -38.438 1 97.44 39 LYS B CA 1
ATOM 3766 C C . LYS B 1 39 ? -10.93 -39.875 -38.125 1 97.44 39 LYS B C 1
ATOM 3768 O O . LYS B 1 39 ? -10.562 -40.75 -38.938 1 97.44 39 LYS B O 1
ATOM 3773 N N . LEU B 1 40 ? -10.383 -39.688 -37 1 97 40 LEU B N 1
ATOM 3774 C CA . LEU B 1 40 ? -9.172 -40.438 -36.656 1 97 40 LEU B CA 1
ATOM 3775 C C . LEU B 1 40 ? -9.523 -41.781 -36.062 1 97 40 LEU B C 1
ATOM 3777 O O . LEU B 1 40 ? -8.633 -42.562 -35.688 1 97 40 LEU B O 1
ATOM 3781 N N . GLY B 1 41 ? -10.812 -42.031 -35.844 1 95.81 41 GLY B N 1
ATOM 3782 C CA . GLY B 1 41 ? -11.219 -43.406 -35.469 1 95.81 41 GLY B CA 1
ATOM 3783 C C . GLY B 1 41 ? -11.727 -43.5 -34.031 1 95.81 41 GLY B C 1
ATOM 3784 O O . GLY B 1 41 ? -11.867 -44.594 -33.5 1 95.81 41 GLY B O 1
ATOM 3785 N N . ALA B 1 42 ? -12.039 -42.438 -33.438 1 97.75 42 ALA B N 1
ATOM 3786 C CA . ALA B 1 42 ? -12.617 -42.5 -32.094 1 97.75 42 ALA B CA 1
ATOM 3787 C C . ALA B 1 42 ? -13.984 -43.156 -32.094 1 97.75 42 ALA B C 1
ATOM 3789 O O . ALA B 1 42 ? -14.797 -42.906 -33 1 97.75 42 ALA B O 1
ATOM 3790 N N . THR B 1 43 ? -14.195 -43.969 -31.125 1 97 43 THR B N 1
ATOM 3791 C CA . THR B 1 43 ? -15.508 -44.594 -31.031 1 97 43 THR B CA 1
ATOM 3792 C C . THR B 1 43 ? -16.5 -43.688 -30.312 1 97 43 THR B C 1
ATOM 3794 O O . THR B 1 43 ? -17.703 -43.844 -30.422 1 97 43 THR B O 1
ATOM 3797 N N . THR B 1 44 ? -15.938 -42.875 -29.5 1 97 44 THR B N 1
ATOM 3798 C CA . THR B 1 44 ? -16.688 -41.812 -28.844 1 97 44 THR B CA 1
ATOM 3799 C C . THR B 1 44 ? -16 -40.438 -29.062 1 97 44 THR B C 1
ATOM 3801 O O . THR B 1 44 ? -14.797 -40.312 -28.859 1 97 44 THR B O 1
ATOM 3804 N N . SER B 1 45 ? -16.719 -39.531 -29.531 1 97.44 45 SER B N 1
ATOM 3805 C CA . SER B 1 45 ? -16.297 -38.125 -29.656 1 97.44 45 SER B CA 1
ATOM 3806 C C . SER B 1 45 ? -17.422 -37.188 -29.266 1 97.44 45 SER B C 1
ATOM 3808 O O . SER B 1 45 ? -18.484 -37.156 -29.922 1 97.44 45 SER B O 1
ATOM 3810 N N . ARG B 1 46 ? -17.125 -36.406 -28.219 1 98.06 46 ARG B N 1
ATOM 3811 C CA . ARG B 1 46 ? -18.188 -35.594 -27.656 1 98.06 46 ARG B CA 1
ATOM 3812 C C . ARG B 1 46 ? -17.672 -34.219 -27.266 1 98.06 46 ARG B C 1
ATOM 3814 O O . ARG B 1 46 ? -16.5 -34.062 -26.891 1 98.06 46 ARG B O 1
ATOM 3821 N N . ILE B 1 47 ? -18.562 -33.281 -27.391 1 98.06 47 ILE B N 1
ATOM 3822 C CA . ILE B 1 47 ? -18.344 -31.984 -26.75 1 98.06 47 ILE B CA 1
ATOM 3823 C C . ILE B 1 47 ? -19.031 -31.969 -25.391 1 98.06 47 ILE B C 1
ATOM 3825 O O . ILE B 1 47 ? -20.25 -32.188 -25.297 1 98.06 47 ILE B O 1
ATOM 3829 N N . LEU B 1 48 ? -18.297 -31.812 -24.359 1 97.31 48 LEU B N 1
ATOM 3830 C CA . LEU B 1 48 ? -18.812 -31.797 -22.984 1 97.31 48 LEU B CA 1
ATOM 3831 C C . LEU B 1 48 ? -19.141 -30.359 -22.562 1 97.31 48 LEU B C 1
ATOM 3833 O O . LEU B 1 48 ? -18.281 -29.484 -22.594 1 97.31 48 LEU B O 1
ATOM 3837 N N . HIS B 1 49 ? -20.328 -30.203 -22.188 1 95.62 49 HIS B N 1
ATOM 3838 C CA . HIS B 1 49 ? -20.812 -28.875 -21.797 1 95.62 49 HIS B CA 1
ATOM 3839 C C . HIS B 1 49 ? -21.125 -28.812 -20.312 1 95.62 49 HIS B C 1
ATOM 3841 O O . HIS B 1 49 ? -21.562 -29.797 -19.719 1 95.62 49 HIS B O 1
ATOM 3847 N N . THR B 1 50 ? -20.75 -27.719 -19.766 1 92.56 50 THR B N 1
ATOM 3848 C CA . THR B 1 50 ? -21.281 -27.297 -18.469 1 92.56 50 THR B CA 1
ATOM 3849 C C . THR B 1 50 ? -21.875 -25.891 -18.562 1 92.56 50 THR B C 1
ATOM 3851 O O . THR B 1 50 ? -21.812 -25.25 -19.609 1 92.56 50 THR B O 1
ATOM 3854 N N . ASP B 1 51 ? -22.547 -25.422 -17.5 1 90.62 51 ASP B N 1
ATOM 3855 C CA . ASP B 1 51 ? -23.109 -24.078 -17.453 1 90.62 51 ASP B CA 1
ATOM 3856 C C . ASP B 1 51 ? -22.094 -23.078 -16.891 1 90.62 51 ASP B C 1
ATOM 3858 O O . ASP B 1 51 ? -22.422 -21.891 -16.703 1 90.62 51 ASP B O 1
ATOM 3862 N N . ARG B 1 52 ? -20.859 -23.516 -16.75 1 88.44 52 ARG B N 1
ATOM 3863 C CA . ARG B 1 52 ? -19.984 -22.672 -15.945 1 88.44 52 ARG B CA 1
ATOM 3864 C C . ARG B 1 52 ? -18.703 -22.344 -16.703 1 88.44 52 ARG B C 1
ATOM 3866 O O . ARG B 1 52 ? -18 -21.391 -16.359 1 88.44 52 ARG B O 1
ATOM 3873 N N . THR B 1 53 ? -18.344 -23.172 -17.656 1 89.56 53 THR B N 1
ATOM 3874 C CA . THR B 1 53 ? -17.062 -23 -18.344 1 89.56 53 THR B CA 1
ATOM 3875 C C . THR B 1 53 ? -17.188 -23.344 -19.828 1 89.56 53 THR B C 1
ATOM 3877 O O . THR B 1 53 ? -18.219 -23.844 -20.266 1 89.56 53 THR B O 1
ATOM 3880 N N . ASN B 1 54 ? -16.172 -22.906 -20.609 1 92.69 54 ASN B N 1
ATOM 3881 C CA . ASN B 1 54 ? -16.109 -23.312 -22 1 92.69 54 ASN B CA 1
ATOM 3882 C C . ASN B 1 54 ? -16.156 -24.828 -22.156 1 92.69 54 ASN B C 1
ATOM 3884 O O . ASN B 1 54 ? -15.695 -25.562 -21.266 1 92.69 54 ASN B O 1
ATOM 3888 N N . PRO B 1 55 ? -16.719 -25.281 -23.234 1 96.12 55 PRO B N 1
ATOM 3889 C CA . PRO B 1 55 ? -16.844 -26.734 -23.406 1 96.12 55 PRO B CA 1
ATOM 3890 C C . PRO B 1 55 ? -15.5 -27.438 -23.578 1 96.12 55 PRO B C 1
ATOM 3892 O O . PRO B 1 55 ? -14.523 -26.812 -24 1 96.12 55 PRO B O 1
ATOM 3895 N N . ALA B 1 56 ? -15.492 -28.703 -23.188 1 97.44 56 ALA B N 1
ATOM 3896 C CA . ALA B 1 56 ? -14.344 -29.562 -23.438 1 97.44 56 ALA B CA 1
ATOM 3897 C C . ALA B 1 56 ? -14.672 -30.609 -24.516 1 97.44 56 ALA B C 1
ATOM 3899 O O . ALA B 1 56 ? -15.844 -30.891 -24.766 1 97.44 56 ALA B O 1
ATOM 3900 N N . VAL B 1 57 ? -13.711 -31.016 -25.234 1 98.44 57 VAL B N 1
ATOM 3901 C CA . VAL B 1 57 ? -13.875 -32.094 -26.219 1 98.44 57 VAL B CA 1
ATOM 3902 C C . VAL B 1 57 ? -13.312 -33.375 -25.656 1 98.44 57 VAL B C 1
ATOM 3904 O O . VAL B 1 57 ? -12.219 -33.406 -25.094 1 98.44 57 VAL B O 1
ATOM 3907 N N . TYR B 1 58 ? -14.094 -34.406 -25.734 1 98.12 58 TYR B N 1
ATOM 3908 C CA . TYR B 1 58 ? -13.781 -35.719 -25.203 1 98.12 58 TYR B CA 1
ATOM 3909 C C . TYR B 1 58 ? -13.781 -36.781 -26.312 1 98.12 58 TYR B C 1
ATOM 3911 O O . TYR B 1 58 ? -14.641 -36.75 -27.188 1 98.12 58 TYR B O 1
ATOM 3919 N N . ALA B 1 59 ? -12.789 -37.688 -26.281 1 98.62 59 ALA B N 1
ATOM 3920 C CA . ALA B 1 59 ? -12.734 -38.75 -27.281 1 98.62 59 ALA B CA 1
ATOM 3921 C C . ALA B 1 59 ? -12.141 -40.031 -26.688 1 98.62 59 ALA B C 1
ATOM 3923 O O . ALA B 1 59 ? -11.328 -39.969 -25.766 1 98.62 59 ALA B O 1
ATOM 3924 N N . VAL B 1 60 ? -12.57 -41.156 -27.266 1 98.06 60 VAL B N 1
ATOM 3925 C CA . VAL B 1 60 ? -12.094 -42.469 -26.828 1 98.06 60 VAL B CA 1
ATOM 3926 C C . VAL B 1 60 ? -11.594 -43.281 -28.016 1 98.06 60 VAL B C 1
ATOM 3928 O O . VAL B 1 60 ? -12.297 -43.406 -29.031 1 98.06 60 VAL B O 1
ATOM 3931 N N . PHE B 1 61 ? -10.445 -43.781 -27.922 1 97.62 61 PHE B N 1
ATOM 3932 C CA . PHE B 1 61 ? -9.867 -44.781 -28.812 1 97.62 61 PHE B CA 1
ATOM 3933 C C . PHE B 1 61 ? -9.648 -46.094 -28.078 1 97.62 61 PHE B C 1
ATOM 3935 O O . PHE B 1 61 ? -8.672 -46.25 -27.344 1 97.62 61 PHE B O 1
ATOM 3942 N N . PRO B 1 62 ? -10.469 -47.031 -28.344 1 95.69 62 PRO B N 1
ATOM 3943 C CA . PRO B 1 62 ? -10.461 -48.219 -27.531 1 95.69 62 PRO B CA 1
ATOM 3944 C C . PRO B 1 62 ? -9.273 -49.156 -27.828 1 95.69 62 PRO B C 1
ATOM 3946 O O . PRO B 1 62 ? -8.82 -49.219 -28.984 1 95.69 62 PRO B O 1
ATOM 3949 N N . ALA B 1 63 ? -8.93 -49.875 -26.797 1 94.62 63 ALA B N 1
ATOM 3950 C CA . ALA B 1 63 ? -7.926 -50.906 -26.953 1 94.62 63 ALA B CA 1
ATOM 3951 C C . ALA B 1 63 ? -8.508 -52.125 -27.672 1 94.62 63 ALA B C 1
ATOM 3953 O O . ALA B 1 63 ? -9.727 -52.219 -27.859 1 94.62 63 ALA B O 1
ATOM 3954 N N . GLN B 1 64 ? -7.531 -52.969 -27.984 1 87.88 64 GLN B N 1
ATOM 3955 C CA . GLN B 1 64 ? -7.922 -54.25 -28.609 1 87.88 64 GLN B CA 1
ATOM 3956 C C . GLN B 1 64 ? -8.609 -55.156 -27.609 1 87.88 64 GLN B C 1
ATOM 3958 O O . GLN B 1 64 ? -9.555 -55.875 -27.953 1 87.88 64 GLN B O 1
ATOM 3963 N N . THR B 1 65 ? -8.023 -55.062 -26.469 1 87.75 65 THR B N 1
ATOM 3964 C CA . THR B 1 65 ? -8.547 -55.938 -25.453 1 87.75 65 THR B CA 1
ATOM 3965 C C . THR B 1 65 ? -9.258 -55.156 -24.359 1 87.75 65 THR B C 1
ATOM 3967 O O . THR B 1 65 ? -8.82 -54.062 -23.984 1 87.75 65 THR B O 1
ATOM 3970 N N . ALA B 1 66 ? -10.258 -55.719 -23.828 1 83.5 66 ALA B N 1
ATOM 3971 C CA . ALA B 1 66 ? -11.117 -55.031 -22.859 1 83.5 66 ALA B CA 1
ATOM 3972 C C . ALA B 1 66 ? -10.383 -54.781 -21.547 1 83.5 66 ALA B C 1
ATOM 3974 O O . ALA B 1 66 ? -10.664 -53.812 -20.844 1 83.5 66 ALA B O 1
ATOM 3975 N N . ASP B 1 67 ? -9.422 -55.625 -21.25 1 87 67 ASP B N 1
ATOM 3976 C CA . ASP B 1 67 ? -8.75 -55.531 -19.969 1 87 67 ASP B CA 1
ATOM 3977 C C . ASP B 1 67 ? -7.508 -54.656 -20.062 1 87 67 ASP B C 1
ATOM 3979 O O . ASP B 1 67 ? -6.789 -54.469 -19.078 1 87 67 ASP B O 1
ATOM 3983 N N . ALA B 1 68 ? -7.375 -54.031 -21.219 1 91.75 68 ALA B N 1
ATOM 3984 C CA . ALA B 1 68 ? -6.219 -53.156 -21.391 1 91.75 68 ALA B CA 1
ATOM 3985 C C . ALA B 1 68 ? -6.359 -51.875 -20.578 1 91.75 68 ALA B C 1
ATOM 3987 O O . ALA B 1 68 ? -7.477 -51.406 -20.359 1 91.75 68 ALA B O 1
ATOM 3988 N N . PRO B 1 69 ? -5.254 -51.375 -20.047 1 95 69 PRO B N 1
ATOM 3989 C CA . PRO B 1 69 ? -5.336 -50.125 -19.281 1 95 69 PRO B CA 1
ATOM 3990 C C . PRO B 1 69 ? -5.793 -48.938 -20.125 1 95 69 PRO B C 1
ATOM 3992 O O . PRO B 1 69 ? -5.848 -49.062 -21.359 1 95 69 PRO B O 1
ATOM 3995 N N . THR B 1 70 ? -6.188 -47.906 -19.469 1 96 70 THR B N 1
ATOM 3996 C CA . THR B 1 70 ? -6.637 -46.656 -20.094 1 96 70 THR B CA 1
ATOM 3997 C C . THR B 1 70 ? -5.684 -45.531 -19.766 1 96 70 THR B C 1
ATOM 3999 O O . THR B 1 70 ? -5.316 -45.312 -18.609 1 96 70 THR B O 1
ATOM 4002 N N . ILE B 1 71 ? -5.273 -44.812 -20.781 1 96.94 71 ILE B N 1
ATOM 4003 C CA . ILE B 1 71 ? -4.461 -43.625 -20.625 1 96.94 71 ILE B CA 1
ATOM 4004 C C . ILE B 1 71 ? -5.285 -42.375 -21.016 1 96.94 71 ILE B C 1
ATOM 4006 O O . ILE B 1 71 ? -5.926 -42.375 -22.062 1 96.94 71 ILE B O 1
ATOM 4010 N N . LEU B 1 72 ? -5.266 -41.406 -20.141 1 97.38 72 LEU B N 1
ATOM 4011 C CA . LEU B 1 72 ? -5.949 -40.125 -20.406 1 97.38 72 LEU B CA 1
ATOM 4012 C C . LEU B 1 72 ? -4.953 -39.031 -20.766 1 97.38 72 LEU B C 1
ATOM 4014 O O . LEU B 1 72 ? -4.051 -38.719 -19.984 1 97.38 72 LEU B O 1
ATOM 4018 N N . PHE B 1 73 ? -5.082 -38.469 -21.953 1 97.69 73 PHE B N 1
ATOM 4019 C CA . PHE B 1 73 ? -4.34 -37.281 -22.359 1 97.69 73 PHE B CA 1
ATOM 4020 C C . PHE B 1 73 ? -5.148 -36.031 -22.109 1 97.69 73 PHE B C 1
ATOM 4022 O O . PHE B 1 73 ? -6.289 -35.906 -22.562 1 97.69 73 PHE B O 1
ATOM 4029 N N . TYR B 1 74 ? -4.539 -35.125 -21.391 1 96.69 74 TYR B N 1
ATOM 4030 C CA . TYR B 1 74 ? -5.172 -33.844 -21.125 1 96.69 74 TYR B CA 1
ATOM 4031 C C . TYR B 1 74 ? -4.504 -32.75 -21.922 1 96.69 74 TYR B C 1
ATOM 4033 O O . TYR B 1 74 ? -3.275 -32.594 -21.922 1 96.69 74 TYR B O 1
ATOM 4041 N N . ASN B 1 75 ? -5.262 -31.906 -22.656 1 96.94 75 ASN B N 1
ATOM 4042 C CA . ASN B 1 75 ? -4.836 -30.734 -23.406 1 96.94 75 ASN B CA 1
ATOM 4043 C C . ASN B 1 75 ? -5.867 -29.609 -23.328 1 96.94 75 ASN B C 1
ATOM 4045 O O . ASN B 1 75 ? -6.895 -29.766 -22.656 1 96.94 75 ASN B O 1
ATOM 4049 N N . HIS B 1 76 ? -5.523 -28.484 -23.844 1 95.94 76 HIS B N 1
ATOM 4050 C CA . HIS B 1 76 ? -6.508 -27.422 -24.031 1 95.94 76 HIS B CA 1
ATOM 4051 C C . HIS B 1 76 ? -6.418 -26.828 -25.438 1 95.94 76 HIS B C 1
ATOM 4053 O O . HIS B 1 76 ? -5.355 -26.859 -26.062 1 95.94 76 HIS B O 1
ATOM 4059 N N . TYR B 1 77 ? -7.586 -26.328 -25.875 1 97.81 77 TYR B N 1
ATOM 4060 C CA . TYR B 1 77 ? -7.594 -25.828 -27.234 1 97.81 77 TYR B CA 1
ATOM 4061 C C . TYR B 1 77 ? -7.676 -24.297 -27.266 1 97.81 77 TYR B C 1
ATOM 4063 O O . TYR B 1 77 ? -7.508 -23.688 -28.312 1 97.81 77 TYR B O 1
ATOM 4071 N N . ASP B 1 78 ? -7.949 -23.672 -26.141 1 95.38 78 ASP B N 1
ATOM 4072 C CA . ASP B 1 78 ? -7.93 -22.203 -26.125 1 95.38 78 ASP B CA 1
ATOM 4073 C C . ASP B 1 78 ? -6.496 -21.672 -26.078 1 95.38 78 ASP B C 1
ATOM 4075 O O . ASP B 1 78 ? -5.578 -22.391 -25.672 1 95.38 78 ASP B O 1
ATOM 4079 N N . VAL B 1 79 ? -6.297 -20.344 -26.625 1 93.62 79 VAL B N 1
ATOM 4080 C CA . VAL B 1 79 ? -4.969 -19.734 -26.688 1 93.62 79 VAL B CA 1
ATOM 4081 C C . VAL B 1 79 ? -5.008 -18.328 -26.125 1 93.62 79 VAL B C 1
ATOM 4083 O O . VAL B 1 79 ? -6.086 -17.781 -25.875 1 93.62 79 VAL B O 1
ATOM 4086 N N . GLN B 1 80 ? -3.859 -17.828 -25.781 1 87.81 80 GLN B N 1
ATOM 4087 C CA . GLN B 1 80 ? -3.725 -16.438 -25.312 1 87.81 80 GLN B CA 1
ATOM 4088 C C . GLN B 1 80 ? -3.879 -15.453 -26.469 1 87.81 80 GLN B C 1
ATOM 4090 O O . GLN B 1 80 ? -3.662 -15.812 -27.625 1 87.81 80 GLN B O 1
ATOM 4095 N N . PRO B 1 81 ? -4.281 -14.172 -26.125 1 86.38 81 PRO B N 1
ATOM 4096 C CA . PRO B 1 81 ? -4.262 -13.148 -27.188 1 86.38 81 PRO B CA 1
ATOM 4097 C C . PRO B 1 81 ? -2.891 -13.008 -27.844 1 86.38 81 PRO B C 1
ATOM 4099 O O . PRO B 1 81 ? -1.864 -13.25 -27.203 1 86.38 81 PRO B O 1
ATOM 4102 N N . ALA B 1 82 ? -2.881 -12.656 -29.141 1 89.44 82 ALA B N 1
ATOM 4103 C CA . ALA B 1 82 ? -1.633 -12.594 -29.906 1 89.44 82 ALA B CA 1
ATOM 4104 C C . ALA B 1 82 ? -0.945 -11.242 -29.719 1 89.44 82 ALA B C 1
ATOM 4106 O O . ALA B 1 82 ? 0.223 -11.078 -30.078 1 89.44 82 ALA B O 1
ATOM 4107 N N . GLU B 1 83 ? -1.592 -10.305 -29.141 1 83.31 83 GLU B N 1
ATOM 4108 C CA . GLU B 1 83 ? -1 -8.984 -28.922 1 83.31 83 GLU B CA 1
ATOM 4109 C C . GLU B 1 83 ? 0.201 -9.062 -27.984 1 83.31 83 GLU B C 1
ATOM 4111 O O . GLU B 1 83 ? 0.22 -9.875 -27.062 1 83.31 83 GLU B O 1
ATOM 4116 N N . PRO B 1 84 ? 1.167 -8.125 -28.297 1 81.44 84 PRO B N 1
ATOM 4117 C CA . PRO B 1 84 ? 1.21 -7.098 -29.344 1 81.44 84 PRO B CA 1
ATOM 4118 C C . PRO B 1 84 ? 1.597 -7.66 -30.719 1 81.44 84 PRO B C 1
ATOM 4120 O O . PRO B 1 84 ? 2.715 -8.156 -30.891 1 81.44 84 PRO B O 1
ATOM 4123 N N . LEU B 1 85 ? 0.876 -7.414 -31.703 1 88.94 85 LEU B N 1
ATOM 4124 C CA . LEU B 1 85 ? 0.981 -8.016 -33.031 1 88.94 85 LEU B CA 1
ATOM 4125 C C . LEU B 1 85 ? 2.232 -7.523 -33.75 1 88.94 85 LEU B C 1
ATOM 4127 O O . LEU B 1 85 ? 2.838 -8.266 -34.531 1 88.94 85 LEU B O 1
ATOM 4131 N N . ALA B 1 86 ? 2.658 -6.32 -33.375 1 89.75 86 ALA B N 1
ATOM 4132 C CA . ALA B 1 86 ? 3.783 -5.695 -34.062 1 89.75 86 ALA B CA 1
ATOM 4133 C C . ALA B 1 86 ? 5.078 -6.465 -33.812 1 89.75 86 ALA B C 1
ATOM 4135 O O . ALA B 1 86 ? 6.027 -6.359 -34.594 1 89.75 86 ALA B O 1
ATOM 4136 N N . LEU B 1 87 ? 5.078 -7.281 -32.781 1 89 87 LEU B N 1
ATOM 4137 C CA . LEU B 1 87 ? 6.297 -7.988 -32.406 1 89 87 LEU B CA 1
ATOM 4138 C C . LEU B 1 87 ? 6.379 -9.344 -33.094 1 89 87 LEU B C 1
ATOM 4140 O O . LEU B 1 87 ? 7.414 -10.008 -33.062 1 89 87 LEU B O 1
ATOM 4144 N N . TRP B 1 88 ? 5.402 -9.75 -33.812 1 93.94 88 TRP B N 1
ATOM 4145 C CA . TRP B 1 88 ? 5.391 -11.023 -34.5 1 93.94 88 TRP B CA 1
ATOM 4146 C C . TRP B 1 88 ? 6.117 -10.898 -35.844 1 93.94 88 TRP B C 1
ATOM 4148 O O . TRP B 1 88 ? 5.984 -9.891 -36.562 1 93.94 88 TRP B O 1
ATOM 4158 N N . GLN B 1 89 ? 6.883 -11.883 -36.094 1 95.62 89 GLN B N 1
ATOM 4159 C CA . GLN B 1 89 ? 7.605 -11.906 -37.344 1 95.62 89 GLN B CA 1
ATOM 4160 C C . GLN B 1 89 ? 6.785 -12.594 -38.438 1 95.62 89 GLN B C 1
ATOM 4162 O O . GLN B 1 89 ? 7.188 -12.617 -39.594 1 95.62 89 GLN B O 1
ATOM 4167 N N . SER B 1 90 ? 5.707 -13.203 -38.094 1 96.5 90 SER B N 1
ATOM 4168 C CA . SER B 1 90 ? 4.73 -13.836 -38.969 1 96.5 90 SER B CA 1
ATOM 4169 C C . SER B 1 90 ? 3.328 -13.789 -38.375 1 96.5 90 SER B C 1
ATOM 4171 O O . SER B 1 90 ? 3.158 -13.414 -37.219 1 96.5 90 SER B O 1
ATOM 4173 N N . ASP B 1 91 ? 2.354 -14.062 -39.25 1 96.81 91 ASP B N 1
ATOM 4174 C CA . ASP B 1 91 ? 0.983 -14.086 -38.75 1 96.81 91 ASP B CA 1
ATOM 4175 C C . ASP B 1 91 ? 0.831 -15.086 -37.625 1 96.81 91 ASP B C 1
ATOM 4177 O O . ASP B 1 91 ? 1.09 -16.281 -37.781 1 96.81 91 ASP B O 1
ATOM 4181 N N . PRO B 1 92 ? 0.405 -14.609 -36.469 1 97.19 92 PRO B N 1
ATOM 4182 C CA . PRO B 1 92 ? 0.338 -15.5 -35.312 1 97.19 92 PRO B CA 1
ATOM 4183 C C . PRO B 1 92 ? -0.583 -16.688 -35.531 1 97.19 92 PRO B C 1
ATOM 4185 O O . PRO B 1 92 ? -0.407 -17.734 -34.906 1 97.19 92 PRO B O 1
ATOM 4188 N N . PHE B 1 93 ? -1.553 -16.672 -36.406 1 97.56 93 PHE B N 1
ATOM 4189 C CA . PHE B 1 93 ? -2.533 -17.734 -36.531 1 97.56 93 PHE B CA 1
ATOM 4190 C C . PHE B 1 93 ? -2.344 -18.5 -37.844 1 97.56 93 PHE B C 1
ATOM 4192 O O . PHE B 1 93 ? -3.27 -19.156 -38.312 1 97.56 93 PHE B O 1
ATOM 4199 N N . GLN B 1 94 ? -1.217 -18.328 -38.344 1 97.38 94 GLN B N 1
ATOM 4200 C CA . GLN B 1 94 ? -0.764 -19.125 -39.469 1 97.38 94 GLN B CA 1
ATOM 4201 C C . GLN B 1 94 ? 0.549 -19.844 -39.156 1 97.38 94 GLN B C 1
ATOM 4203 O O . GLN B 1 94 ? 1.521 -19.203 -38.75 1 97.38 94 GLN B O 1
ATOM 4208 N N . LEU B 1 95 ? 0.512 -21.094 -39.406 1 97.5 95 LEU B N 1
ATOM 4209 C CA . LEU B 1 95 ? 1.713 -21.875 -39.125 1 97.5 95 LEU B CA 1
ATOM 4210 C C . LEU B 1 95 ? 2.852 -21.438 -40.062 1 97.5 95 LEU B C 1
ATOM 4212 O O . LEU B 1 95 ? 2.711 -21.469 -41.281 1 97.5 95 LEU B O 1
ATOM 4216 N N . LYS B 1 96 ? 3.881 -20.953 -39.438 1 97.69 96 LYS B N 1
ATOM 4217 C CA . LYS B 1 96 ? 5.129 -20.734 -40.156 1 97.69 96 LYS B CA 1
ATOM 4218 C C . LYS B 1 96 ? 6.156 -21.812 -39.844 1 97.69 96 LYS B C 1
ATOM 4220 O O . LYS B 1 96 ? 6.438 -22.062 -38.656 1 97.69 96 LYS B O 1
ATOM 4225 N N . MET B 1 97 ? 6.68 -22.406 -40.844 1 97 97 MET B N 1
ATOM 4226 C CA . MET B 1 97 ? 7.684 -23.453 -40.656 1 97 97 MET B CA 1
ATOM 4227 C C . MET B 1 97 ? 9.031 -23.031 -41.25 1 97 97 MET B C 1
ATOM 4229 O O . MET B 1 97 ? 9.102 -22.484 -42.344 1 97 97 MET B O 1
ATOM 4233 N N . THR B 1 98 ? 10 -23.172 -40.438 1 96.69 98 THR B N 1
ATOM 4234 C CA . THR B 1 98 ? 11.375 -23.078 -40.906 1 96.69 98 THR B CA 1
ATOM 4235 C C . THR B 1 98 ? 12.047 -24.453 -40.906 1 96.69 98 THR B C 1
ATOM 4237 O O . THR B 1 98 ? 11.375 -25.469 -40.781 1 96.69 98 THR B O 1
ATOM 4240 N N . ASP B 1 99 ? 13.398 -24.422 -41.031 1 95.62 99 ASP B N 1
ATOM 4241 C CA . ASP B 1 99 ? 14.117 -25.703 -41.062 1 95.62 99 ASP B CA 1
ATOM 4242 C C . ASP B 1 99 ? 14.156 -26.328 -39.688 1 95.62 99 ASP B C 1
ATOM 4244 O O . ASP B 1 99 ? 14.281 -27.562 -39.562 1 95.62 99 ASP B O 1
ATOM 4248 N N . THR B 1 100 ? 13.953 -25.484 -38.719 1 97.06 100 THR B N 1
ATOM 4249 C CA . THR B 1 100 ? 14.203 -26.047 -37.375 1 97.06 100 THR B CA 1
ATOM 4250 C C . THR B 1 100 ? 13.016 -25.766 -36.469 1 97.06 100 THR B C 1
ATOM 4252 O O . THR B 1 100 ? 12.906 -26.375 -35.406 1 97.06 100 THR B O 1
ATOM 4255 N N . HIS B 1 101 ? 12.156 -24.734 -36.875 1 97.38 101 HIS B N 1
ATOM 4256 C CA . HIS B 1 101 ? 11.148 -24.312 -35.906 1 97.38 101 HIS B CA 1
ATOM 4257 C C . HIS B 1 101 ? 9.766 -24.219 -36.562 1 97.38 101 HIS B C 1
ATOM 4259 O O . HIS B 1 101 ? 9.664 -24.031 -37.781 1 97.38 101 HIS B O 1
ATOM 4265 N N . LEU B 1 102 ? 8.773 -24.422 -35.75 1 97.94 102 LEU B N 1
ATOM 4266 C CA . LEU B 1 102 ? 7.379 -24.094 -36 1 97.94 102 LEU B CA 1
ATOM 4267 C C . LEU B 1 102 ? 6.965 -22.844 -35.219 1 97.94 102 LEU B C 1
ATOM 4269 O O . LEU B 1 102 ? 7.242 -22.734 -34.031 1 97.94 102 LEU B O 1
ATOM 4273 N N . TYR B 1 103 ? 6.293 -21.906 -35.969 1 97.44 103 TYR B N 1
ATOM 4274 C CA . TYR B 1 103 ? 5.867 -20.672 -35.312 1 97.44 103 TYR B CA 1
ATOM 4275 C C . TYR B 1 103 ? 4.367 -20.469 -35.469 1 97.44 103 TYR B C 1
ATOM 4277 O O . TYR B 1 103 ? 3.834 -20.578 -36.562 1 97.44 103 TYR B O 1
ATOM 4285 N N . ALA B 1 104 ? 3.748 -20.188 -34.375 1 97.94 104 ALA B N 1
ATOM 4286 C CA . ALA B 1 104 ? 2.346 -19.781 -34.344 1 97.94 104 ALA B CA 1
ATOM 4287 C C . ALA B 1 104 ? 1.86 -19.594 -32.906 1 97.94 104 ALA B C 1
ATOM 4289 O O . ALA B 1 104 ? 2.455 -20.109 -31.969 1 97.94 104 ALA B O 1
ATOM 4290 N N . ARG B 1 105 ? 0.775 -18.75 -32.812 1 96.44 105 ARG B N 1
ATOM 4291 C CA . ARG B 1 105 ? 0.087 -18.75 -31.516 1 96.44 105 ARG B CA 1
ATOM 4292 C C . ARG B 1 105 ? -0.577 -20.094 -31.25 1 96.44 105 ARG B C 1
ATOM 4294 O O . ARG B 1 105 ? -1.339 -20.594 -32.062 1 96.44 105 ARG B O 1
ATOM 4301 N N . GLY B 1 106 ? -0.218 -20.734 -30.141 1 96.06 106 GLY B N 1
ATOM 4302 C CA . GLY B 1 106 ? -0.789 -22.016 -29.75 1 96.06 106 GLY B CA 1
ATOM 4303 C C . GLY B 1 106 ? 0.073 -23.188 -30.156 1 96.06 106 GLY B C 1
ATOM 4304 O O . GLY B 1 106 ? -0.188 -24.328 -29.75 1 96.06 106 GLY B O 1
ATOM 4305 N N . ILE B 1 107 ? 1.148 -22.938 -30.828 1 97.19 107 ILE B N 1
ATOM 4306 C CA . ILE B 1 107 ? 1.97 -24.031 -31.344 1 97.19 107 ILE B CA 1
ATOM 4307 C C . ILE B 1 107 ? 2.604 -24.781 -30.172 1 97.19 107 ILE B C 1
ATOM 4309 O O . ILE B 1 107 ? 2.705 -26.016 -30.188 1 97.19 107 ILE B O 1
ATOM 4313 N N . ASN B 1 108 ? 3.07 -24.109 -29.219 1 95.19 108 ASN B N 1
ATOM 4314 C CA . ASN B 1 108 ? 3.629 -24.719 -28.016 1 95.19 108 ASN B CA 1
ATOM 4315 C C . ASN B 1 108 ? 2.557 -24.969 -26.969 1 95.19 108 ASN B C 1
ATOM 4317 O O . ASN B 1 108 ? 2.535 -26.016 -26.328 1 95.19 108 ASN B O 1
ATOM 4321 N N . ASP B 1 109 ? 1.598 -24.125 -26.797 1 90.81 109 ASP B N 1
ATOM 4322 C CA . ASP B 1 109 ? 0.64 -24.062 -25.703 1 90.81 109 ASP B CA 1
ATOM 4323 C C . ASP B 1 109 ? -0.771 -23.781 -26.219 1 90.81 109 ASP B C 1
ATOM 4325 O O . ASP B 1 109 ? -1.236 -22.641 -26.172 1 90.81 109 ASP B O 1
ATOM 4329 N N . ASP B 1 110 ? -1.462 -24.797 -26.688 1 94 110 ASP B N 1
ATOM 4330 C CA . ASP B 1 110 ? -1.223 -26.219 -26.469 1 94 110 ASP B CA 1
ATOM 4331 C C . ASP B 1 110 ? -1.631 -27.031 -27.688 1 94 110 ASP B C 1
ATOM 4333 O O . ASP B 1 110 ? -1.831 -28.25 -27.594 1 94 110 ASP B O 1
ATOM 4337 N N . LYS B 1 111 ? -1.844 -26.359 -28.781 1 97.75 111 LYS B N 1
ATOM 4338 C CA . LYS B 1 111 ? -2.383 -27 -29.969 1 97.75 111 LYS B CA 1
ATOM 4339 C C . LYS B 1 111 ? -1.343 -27.906 -30.625 1 97.75 111 LYS B C 1
ATOM 4341 O O . LYS B 1 111 ? -1.68 -28.984 -31.141 1 97.75 111 LYS B O 1
ATOM 4346 N N . GLY B 1 112 ? -0.125 -27.453 -30.625 1 97.69 112 GLY B N 1
ATOM 4347 C CA . GLY B 1 112 ? 0.94 -28.281 -31.156 1 97.69 112 GLY B CA 1
ATOM 4348 C C . GLY B 1 112 ? 1.136 -29.562 -30.359 1 97.69 112 GLY B C 1
ATOM 4349 O O . GLY B 1 112 ? 1.446 -30.609 -30.922 1 97.69 112 GLY B O 1
ATOM 4350 N N . GLU B 1 113 ? 1.021 -29.469 -29.094 1 97 113 GLU B N 1
ATOM 4351 C CA . GLU B 1 113 ? 1.153 -30.656 -28.25 1 97 113 GLU B CA 1
ATOM 4352 C C . GLU B 1 113 ? 0.079 -31.688 -28.562 1 97 113 GLU B C 1
ATOM 4354 O O . GLU B 1 113 ? 0.361 -32.875 -28.625 1 97 113 GLU B O 1
ATOM 4359 N N . LEU B 1 114 ? -1.151 -31.25 -28.703 1 98.25 114 LEU B N 1
ATOM 4360 C CA . LEU B 1 114 ? -2.219 -32.156 -29.094 1 98.25 114 LEU B CA 1
ATOM 4361 C C . LEU B 1 114 ? -1.896 -32.844 -30.422 1 98.25 114 LEU B C 1
ATOM 4363 O O . LEU B 1 114 ? -2.098 -34.031 -30.562 1 98.25 114 LEU B O 1
ATOM 4367 N N . ALA B 1 115 ? -1.424 -32.031 -31.359 1 98.38 115 ALA B N 1
ATOM 4368 C CA . ALA B 1 115 ? -1.051 -32.594 -32.656 1 98.38 115 ALA B CA 1
ATOM 4369 C C . ALA B 1 115 ? -0.002 -33.688 -32.5 1 98.38 115 ALA B C 1
ATOM 4371 O O . ALA B 1 115 ? -0.078 -34.75 -33.156 1 98.38 115 ALA B O 1
ATOM 4372 N N . ALA B 1 116 ? 0.97 -33.438 -31.688 1 98.12 116 ALA B N 1
ATOM 4373 C CA . ALA B 1 116 ? 2.004 -34.438 -31.438 1 98.12 116 ALA B CA 1
ATOM 4374 C C . ALA B 1 116 ? 1.403 -35.719 -30.859 1 98.12 116 ALA B C 1
ATOM 4376 O O . ALA B 1 116 ? 1.796 -36.844 -31.234 1 98.12 116 ALA B O 1
ATOM 4377 N N . ARG B 1 117 ? 0.507 -35.594 -29.938 1 98.25 117 ARG B N 1
ATOM 4378 C CA . ARG B 1 117 ? -0.145 -36.75 -29.312 1 98.25 117 ARG B CA 1
ATOM 4379 C C . ARG B 1 117 ? -0.995 -37.5 -30.328 1 98.25 117 ARG B C 1
ATOM 4381 O O . ARG B 1 117 ? -1.006 -38.75 -30.344 1 98.25 117 ARG B O 1
ATOM 4388 N N . LEU B 1 118 ? -1.662 -36.781 -31.188 1 98.38 118 LEU B N 1
ATOM 4389 C CA . LEU B 1 118 ? -2.451 -37.406 -32.25 1 98.38 118 LEU B CA 1
ATOM 4390 C C . LEU B 1 118 ? -1.549 -38.125 -33.25 1 98.38 118 LEU B C 1
ATOM 4392 O O . LEU B 1 118 ? -1.917 -39.156 -33.781 1 98.38 118 LEU B O 1
ATOM 4396 N N . ALA B 1 119 ? -0.412 -37.531 -33.531 1 98.19 119 ALA B N 1
ATOM 4397 C CA . ALA B 1 119 ? 0.554 -38.188 -34.406 1 98.19 119 ALA B CA 1
ATOM 4398 C C . ALA B 1 119 ? 1.007 -39.531 -33.812 1 98.19 119 ALA B C 1
ATOM 4400 O O . ALA B 1 119 ? 1.117 -40.5 -34.531 1 98.19 119 ALA B O 1
ATOM 4401 N N . ALA B 1 120 ? 1.298 -39.531 -32.562 1 97.81 120 ALA B N 1
ATOM 4402 C CA . ALA B 1 120 ? 1.664 -40.75 -31.891 1 97.81 120 ALA B CA 1
ATOM 4403 C C . ALA B 1 120 ? 0.534 -41.781 -31.984 1 97.81 120 ALA B C 1
ATOM 4405 O O . ALA B 1 120 ? 0.774 -42.969 -32.219 1 97.81 120 ALA B O 1
ATOM 4406 N N . LEU B 1 121 ? -0.667 -41.344 -31.75 1 97.69 121 LEU B N 1
ATOM 4407 C CA . LEU B 1 121 ? -1.839 -42.219 -31.859 1 97.69 121 LEU B CA 1
ATOM 4408 C C . LEU B 1 121 ? -1.919 -42.844 -33.25 1 97.69 121 LEU B C 1
ATOM 4410 O O . LEU B 1 121 ? -2.141 -44.062 -33.375 1 97.69 121 LEU B O 1
ATOM 4414 N N . GLN B 1 122 ? -1.741 -42.031 -34.25 1 96.88 122 GLN B N 1
ATOM 4415 C CA . GLN B 1 122 ? -1.8 -42.531 -35.625 1 96.88 122 GLN B CA 1
ATOM 4416 C C . GLN B 1 122 ? -0.73 -43.594 -35.844 1 96.88 122 GLN B C 1
ATOM 4418 O O . GLN B 1 122 ? -0.985 -44.594 -36.531 1 96.88 122 GLN B O 1
ATOM 4423 N N . ARG B 1 123 ? 0.405 -43.344 -35.375 1 96.75 123 ARG B N 1
ATOM 4424 C CA . ARG B 1 123 ? 1.477 -44.344 -35.5 1 96.75 123 ARG B CA 1
ATOM 4425 C C . ARG B 1 123 ? 1.104 -45.656 -34.812 1 96.75 123 ARG B C 1
ATOM 4427 O O . ARG B 1 123 ? 1.363 -46.719 -35.344 1 96.75 123 ARG B O 1
ATOM 4434 N N . LEU B 1 124 ? 0.552 -45.531 -33.719 1 96.5 124 LEU B N 1
ATOM 4435 C CA . LEU B 1 124 ? 0.147 -46.719 -32.969 1 96.5 124 LEU B CA 1
ATOM 4436 C C . LEU B 1 124 ? -0.971 -47.469 -33.688 1 96.5 124 LEU B C 1
ATOM 4438 O O . LEU B 1 124 ? -0.96 -48.719 -33.75 1 96.5 124 LEU B O 1
ATOM 4442 N N . GLN B 1 125 ? -1.894 -46.75 -34.219 1 95.06 125 GLN B N 1
ATOM 4443 C CA . GLN B 1 125 ? -2.994 -47.344 -34.969 1 95.06 125 GLN B CA 1
ATOM 4444 C C . GLN B 1 125 ? -2.486 -48.094 -36.219 1 95.06 125 GLN B C 1
ATOM 4446 O O . GLN B 1 125 ? -3.033 -49.125 -36.594 1 95.06 125 GLN B O 1
ATOM 4451 N N . ALA B 1 126 ? -1.483 -47.5 -36.75 1 94.19 126 ALA B N 1
ATOM 4452 C CA . ALA B 1 126 ? -0.923 -48.094 -37.969 1 94.19 126 ALA B CA 1
ATOM 4453 C C . ALA B 1 126 ? -0.264 -49.438 -37.688 1 94.19 126 ALA B C 1
ATOM 4455 O O . ALA B 1 126 ? -0.085 -50.25 -38.594 1 94.19 126 ALA B O 1
ATOM 4456 N N . GLN B 1 127 ? 0.072 -49.594 -36.5 1 90.94 127 GLN B N 1
ATOM 4457 C CA . GLN B 1 127 ? 0.692 -50.844 -36.094 1 90.94 127 GLN B CA 1
ATOM 4458 C C . GLN B 1 127 ? -0.362 -51.906 -35.844 1 90.94 127 GLN B C 1
ATOM 4460 O O . GLN B 1 127 ? -0.025 -53.062 -35.562 1 90.94 127 GLN B O 1
ATOM 4465 N N . GLY B 1 128 ? -1.626 -51.594 -35.969 1 86.94 128 GLY B N 1
ATOM 4466 C CA . GLY B 1 128 ? -2.729 -52.5 -35.719 1 86.94 128 GLY B CA 1
ATOM 4467 C C . GLY B 1 128 ? -3.662 -52.031 -34.625 1 86.94 128 GLY B C 1
ATOM 4468 O O . GLY B 1 128 ? -4.137 -50.906 -34.656 1 86.94 128 GLY B O 1
ATOM 4469 N N . SER B 1 129 ? -3.777 -52.906 -33.656 1 86.06 129 SER B N 1
ATOM 4470 C CA . SER B 1 129 ? -4.684 -52.562 -32.562 1 86.06 129 SER B CA 1
ATOM 4471 C C . SER B 1 129 ? -3.949 -51.812 -31.453 1 86.06 129 SER B C 1
ATOM 4473 O O . SER B 1 129 ? -2.766 -52.062 -31.203 1 86.06 129 SER B O 1
ATOM 4475 N N . LEU B 1 130 ? -4.645 -50.906 -30.828 1 94.75 130 LEU B N 1
ATOM 4476 C CA . LEU B 1 130 ? -4.074 -50.156 -29.719 1 94.75 130 LEU B CA 1
ATOM 4477 C C . LEU B 1 130 ? -3.883 -51.062 -28.5 1 94.75 130 LEU B C 1
ATOM 4479 O O . LEU B 1 130 ? -4.781 -51.812 -28.125 1 94.75 130 LEU B O 1
ATOM 4483 N N . PRO B 1 131 ? -2.725 -50.969 -27.922 1 93.56 131 PRO B N 1
ATOM 4484 C CA . PRO B 1 131 ? -2.447 -51.781 -26.75 1 93.56 131 PRO B CA 1
ATOM 4485 C C . PRO B 1 131 ? -3.188 -51.312 -25.5 1 93.56 131 PRO B C 1
ATOM 4487 O O . PRO B 1 131 ? -3.271 -52.062 -24.516 1 93.56 131 PRO B O 1
ATOM 4490 N N . CYS B 1 132 ? -3.65 -50.188 -25.484 1 95.19 132 CYS B N 1
ATOM 4491 C CA . CYS B 1 132 ? -4.461 -49.625 -24.406 1 95.19 132 CYS B CA 1
ATOM 4492 C C . CYS B 1 132 ? -5.52 -48.688 -24.953 1 95.19 132 CYS B C 1
ATOM 4494 O O . CYS B 1 132 ? -5.473 -48.281 -26.125 1 95.19 132 CYS B O 1
ATOM 4496 N N . THR B 1 133 ? -6.516 -48.469 -24.109 1 96.38 133 THR B N 1
ATOM 4497 C CA . THR B 1 133 ? -7.492 -47.438 -24.453 1 96.38 133 THR B CA 1
ATOM 4498 C C . THR B 1 133 ? -6.914 -46.031 -24.25 1 96.38 133 THR B C 1
ATOM 4500 O O . THR B 1 133 ? -6.273 -45.781 -23.234 1 96.38 133 THR B O 1
ATOM 4503 N N . ILE B 1 134 ? -7.059 -45.188 -25.203 1 97.62 134 ILE B N 1
ATOM 4504 C CA . ILE B 1 134 ? -6.594 -43.812 -25.094 1 97.62 134 ILE B CA 1
ATOM 4505 C C . ILE B 1 134 ? -7.793 -42.875 -25.078 1 97.62 134 ILE B C 1
ATOM 4507 O O . ILE B 1 134 ? -8.664 -42.938 -25.938 1 97.62 134 ILE B O 1
ATOM 4511 N N . LYS B 1 135 ? -7.844 -42.094 -24.047 1 97.94 135 LYS B N 1
ATOM 4512 C CA . LYS B 1 135 ? -8.852 -41.062 -23.922 1 97.94 135 LYS B CA 1
ATOM 4513 C C . LYS B 1 135 ? -8.227 -39.656 -24.031 1 97.94 135 LYS B C 1
ATOM 4515 O O . LYS B 1 135 ? -7.094 -39.469 -23.594 1 97.94 135 LYS B O 1
ATOM 4520 N N . PHE B 1 136 ? -8.969 -38.781 -24.656 1 98.25 136 PHE B N 1
ATOM 4521 C CA . PHE B 1 136 ? -8.578 -37.375 -24.719 1 98.25 136 PHE B CA 1
ATOM 4522 C C . PHE B 1 136 ? -9.594 -36.5 -24 1 98.25 136 PHE B C 1
ATOM 4524 O O . PHE B 1 136 ? -10.805 -36.688 -24.125 1 98.25 136 PHE B O 1
ATOM 4531 N N . LEU B 1 137 ? -9.125 -35.656 -23.141 1 97.88 137 LEU B N 1
ATOM 4532 C CA . LEU B 1 137 ? -9.883 -34.5 -22.641 1 97.88 137 LEU B CA 1
ATOM 4533 C C . LEU B 1 137 ? -9.195 -33.219 -23.016 1 97.88 137 LEU B C 1
ATOM 4535 O O . LEU B 1 137 ? -8.109 -32.906 -22.516 1 97.88 137 LEU B O 1
ATOM 4539 N N . VAL B 1 138 ? -9.812 -32.406 -23.875 1 97.81 138 VAL B N 1
ATOM 4540 C CA . VAL B 1 138 ? -9.258 -31.156 -24.375 1 97.81 138 VAL B CA 1
ATOM 4541 C C . VAL B 1 138 ? -10.141 -29.984 -23.938 1 97.81 138 VAL B C 1
ATOM 4543 O O . VAL B 1 138 ? -11.227 -29.797 -24.5 1 97.81 138 VAL B O 1
ATOM 4546 N N . GLU B 1 139 ? -9.688 -29.219 -23.016 1 95.5 139 GLU B N 1
ATOM 4547 C CA . GLU B 1 139 ? -10.562 -28.203 -22.422 1 95.5 139 GLU B CA 1
ATOM 4548 C C . GLU B 1 139 ? -10.414 -26.875 -23.156 1 95.5 139 GLU B C 1
ATOM 4550 O O . GLU B 1 139 ? -9.492 -26.688 -23.953 1 95.5 139 GLU B O 1
ATOM 4555 N N . GLY B 1 140 ? -11.375 -25.891 -22.828 1 94.88 140 GLY B N 1
ATOM 4556 C CA . GLY B 1 140 ? -11.438 -24.656 -23.594 1 94.88 140 GLY B CA 1
ATOM 4557 C C . GLY B 1 140 ? -11.211 -23.422 -22.734 1 94.88 140 GLY B C 1
ATOM 4558 O O . GLY B 1 140 ? -11.391 -22.297 -23.188 1 94.88 140 GLY B O 1
ATOM 4559 N N . ALA B 1 141 ? -10.734 -23.625 -21.438 1 91.31 141 ALA B N 1
ATOM 4560 C CA . ALA B 1 141 ? -10.648 -22.469 -20.562 1 91.31 141 ALA B CA 1
ATOM 4561 C C . ALA B 1 141 ? -9.352 -22.484 -19.766 1 91.31 141 ALA B C 1
ATOM 4563 O O . ALA B 1 141 ? -9.266 -21.875 -18.688 1 91.31 141 ALA B O 1
ATOM 4564 N N . GLU B 1 142 ? -8.359 -23.188 -20.203 1 86.88 142 GLU B N 1
ATOM 4565 C CA . GLU B 1 142 ? -7.09 -23.297 -19.484 1 86.88 142 GLU B CA 1
ATOM 4566 C C . GLU B 1 142 ? -6.406 -21.938 -19.375 1 86.88 142 GLU B C 1
ATOM 4568 O O . GLU B 1 142 ? -5.891 -21.578 -18.312 1 86.88 142 GLU B O 1
ATOM 4573 N N . GLU B 1 143 ? -6.52 -21.141 -20.406 1 80 143 GLU B N 1
ATOM 4574 C CA . GLU B 1 143 ? -5.816 -19.859 -20.484 1 80 143 GLU B CA 1
ATOM 4575 C C . GLU B 1 143 ? -6.488 -18.812 -19.594 1 80 143 GLU B C 1
ATOM 4577 O O . GLU B 1 143 ? -5.93 -17.734 -19.344 1 80 143 GLU B O 1
ATOM 4582 N N . GLN B 1 144 ? -7.668 -19.156 -19.109 1 76.31 144 GLN B N 1
ATOM 4583 C CA . GLN B 1 144 ? -8.359 -18.328 -18.109 1 76.31 144 GLN B CA 1
ATOM 4584 C C . GLN B 1 144 ? -8.07 -18.828 -16.703 1 76.31 144 GLN B C 1
ATOM 4586 O O . GLN B 1 144 ? -8.672 -18.359 -15.734 1 76.31 144 GLN B O 1
ATOM 4591 N N . GLY B 1 145 ? -7.129 -19.812 -16.609 1 75.94 145 GLY B N 1
ATOM 4592 C CA . GLY B 1 145 ? -6.836 -20.391 -15.312 1 75.94 145 GLY B CA 1
ATOM 4593 C C . GLY B 1 145 ? -7.695 -21.609 -14.992 1 75.94 145 GLY B C 1
ATOM 4594 O O . GLY B 1 145 ? -7.781 -22.031 -13.836 1 75.94 145 GLY B O 1
ATOM 4595 N N . SER B 1 146 ? -8.469 -22.078 -16.031 1 85.94 146 SER B N 1
ATOM 4596 C CA . SER B 1 146 ? -9.359 -23.234 -15.891 1 85.94 146 SER B CA 1
ATOM 4597 C C . SER B 1 146 ? -10.367 -23.016 -14.766 1 85.94 146 SER B C 1
ATOM 4599 O O . SER B 1 146 ? -10.531 -23.875 -13.898 1 85.94 146 SER B O 1
ATOM 4601 N N . PRO B 1 147 ? -11.031 -21.859 -14.938 1 80 147 PRO B N 1
ATOM 4602 C CA . PRO B 1 147 ? -12.062 -21.688 -13.914 1 80 147 PRO B CA 1
ATOM 4603 C C . PRO B 1 147 ? -13.141 -22.766 -13.977 1 80 147 PRO B C 1
ATOM 4605 O O . PRO B 1 147 ? -13.617 -23.109 -15.062 1 80 147 PRO B O 1
ATOM 4608 N N . ASN B 1 148 ? -13.508 -23.484 -12.938 1 85.81 148 ASN B N 1
ATOM 4609 C CA . ASN B 1 148 ? -14.617 -24.422 -12.805 1 85.81 148 ASN B CA 1
ATOM 4610 C C . ASN B 1 148 ? -14.297 -25.766 -13.453 1 85.81 148 ASN B C 1
ATOM 4612 O O . ASN B 1 148 ? -15.203 -26.516 -13.82 1 85.81 148 ASN B O 1
ATOM 4616 N N . LEU B 1 149 ? -13.047 -25.984 -13.797 1 89.88 149 LEU B N 1
ATOM 4617 C CA . LEU B 1 149 ? -12.68 -27.297 -14.328 1 89.88 149 LEU B CA 1
ATOM 4618 C C . LEU B 1 149 ? -13.102 -28.406 -13.375 1 89.88 149 LEU B C 1
ATOM 4620 O O . LEU B 1 149 ? -13.469 -29.5 -13.812 1 89.88 149 LEU B O 1
ATOM 4624 N N . ASP B 1 150 ? -13.047 -28.141 -12.102 1 90.06 150 ASP B N 1
ATOM 4625 C CA . ASP B 1 150 ? -13.469 -29.109 -11.094 1 90.06 150 ASP B CA 1
ATOM 4626 C C . ASP B 1 150 ? -14.93 -29.516 -11.312 1 90.06 150 ASP B C 1
ATOM 4628 O O . ASP B 1 150 ? -15.273 -30.688 -11.164 1 90.06 150 ASP B O 1
ATOM 4632 N N . TYR B 1 151 ? -15.773 -28.562 -11.758 1 91.31 151 TYR B N 1
ATOM 4633 C CA . TYR B 1 151 ? -17.172 -28.859 -12.016 1 91.31 151 TYR B CA 1
ATOM 4634 C C . TYR B 1 151 ? -17.328 -29.766 -13.234 1 91.31 151 TYR B C 1
ATOM 4636 O O . TYR B 1 151 ? -18.109 -30.719 -13.211 1 91.31 151 TYR B O 1
ATOM 4644 N N . LEU B 1 152 ? -16.609 -29.391 -14.25 1 93.88 152 LEU B N 1
ATOM 4645 C CA . LEU B 1 152 ? -16.656 -30.219 -15.453 1 93.88 152 LEU B CA 1
ATOM 4646 C C . LEU B 1 152 ? -16.203 -31.641 -15.156 1 93.88 152 LEU B C 1
ATOM 4648 O O . LEU B 1 152 ? -16.875 -32.594 -15.547 1 93.88 152 LEU B O 1
ATOM 4652 N N . LEU B 1 153 ? -15.109 -31.766 -14.461 1 94.56 153 LEU B N 1
ATOM 4653 C CA . LEU B 1 153 ? -14.539 -33.062 -14.156 1 94.56 153 LEU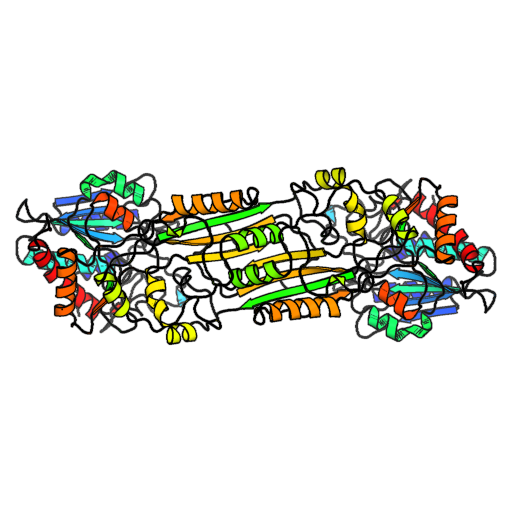 B CA 1
ATOM 4654 C C . LEU B 1 153 ? -15.492 -33.875 -13.281 1 94.56 153 LEU B C 1
ATOM 4656 O O . LEU B 1 153 ? -15.664 -35.094 -13.508 1 94.56 153 LEU B O 1
ATOM 4660 N N . ALA B 1 154 ? -16.078 -33.25 -12.383 1 92.81 154 ALA B N 1
ATOM 4661 C CA . ALA B 1 154 ? -17.031 -33.938 -11.508 1 92.81 154 ALA B CA 1
ATOM 4662 C C . ALA B 1 154 ? -18.266 -34.406 -12.289 1 92.81 154 ALA B C 1
ATOM 4664 O O . ALA B 1 154 ? -18.734 -35.531 -12.102 1 92.81 154 ALA B O 1
ATOM 4665 N N . GLN B 1 155 ? -18.734 -33.562 -13.125 1 94.81 155 GLN B N 1
ATOM 4666 C CA . GLN B 1 155 ? -19.938 -33.875 -13.906 1 94.81 155 GLN B CA 1
ATOM 4667 C C . GLN B 1 155 ? -19.688 -35.062 -14.82 1 94.81 155 GLN B C 1
ATOM 4669 O O . GLN B 1 155 ? -20.609 -35.875 -15.062 1 94.81 155 GLN B O 1
ATOM 4674 N N . TYR B 1 156 ? -18.516 -35.219 -15.312 1 95.88 156 TYR B N 1
ATOM 4675 C CA . TYR B 1 156 ? -18.219 -36.281 -16.281 1 95.88 156 TYR B CA 1
ATOM 4676 C C . TYR B 1 156 ? -17.219 -37.281 -15.719 1 95.88 156 TYR B C 1
ATOM 4678 O O . TYR B 1 156 ? -16.406 -37.844 -16.469 1 95.88 156 TYR B O 1
ATOM 4686 N N . ALA B 1 157 ? -17.219 -37.469 -14.477 1 94.81 157 ALA B N 1
ATOM 4687 C CA . ALA B 1 157 ? -16.25 -38.312 -13.773 1 94.81 157 ALA B CA 1
ATOM 4688 C C . ALA B 1 157 ? -16.219 -39.719 -14.336 1 94.81 157 ALA B C 1
ATOM 4690 O O . ALA B 1 157 ? -15.141 -40.312 -14.469 1 94.81 157 ALA B O 1
ATOM 4691 N N . ASP B 1 158 ? -17.312 -40.219 -14.727 1 93.94 158 ASP B N 1
ATOM 4692 C CA . ASP B 1 158 ? -17.406 -41.594 -15.211 1 93.94 158 ASP B CA 1
ATOM 4693 C C . ASP B 1 158 ? -16.656 -41.781 -16.531 1 93.94 158 ASP B C 1
ATOM 4695 O O . ASP B 1 158 ? -16.109 -42.844 -16.812 1 93.94 158 ASP B O 1
ATOM 4699 N N . LEU B 1 159 ? -16.656 -40.75 -17.266 1 94.75 159 LEU B N 1
ATOM 4700 C CA . LEU B 1 159 ? -16.016 -40.812 -18.562 1 94.75 159 LEU B CA 1
ATOM 4701 C C . LEU B 1 159 ? -14.5 -40.719 -18.438 1 94.75 159 LEU B C 1
ATOM 4703 O O . LEU B 1 159 ? -13.773 -41.094 -19.359 1 94.75 159 LEU B O 1
ATOM 4707 N N . LEU B 1 160 ? -14.062 -40.281 -17.25 1 94.38 160 LEU B N 1
ATOM 4708 C CA . LEU B 1 160 ? -12.68 -39.812 -17.188 1 94.38 160 LEU B CA 1
ATOM 4709 C C . LEU B 1 160 ? -11.82 -40.812 -16.406 1 94.38 160 LEU B C 1
ATOM 4711 O O . LEU B 1 160 ? -10.648 -40.531 -16.125 1 94.38 160 LEU B O 1
ATOM 4715 N N . ALA B 1 161 ? -12.406 -41.875 -16.062 1 92.25 161 ALA B N 1
ATOM 4716 C CA . ALA B 1 161 ? -11.617 -42.938 -15.422 1 92.25 161 ALA B CA 1
ATOM 4717 C C . ALA B 1 161 ? -10.414 -43.312 -16.281 1 92.25 161 ALA B C 1
ATOM 4719 O O . ALA B 1 161 ? -10.531 -43.438 -17.5 1 92.25 161 ALA B O 1
ATOM 4720 N N . ALA B 1 162 ? -9.25 -43.438 -15.695 1 95.31 162 ALA B N 1
ATOM 4721 C CA . ALA B 1 162 ? -8.016 -43.75 -16.391 1 95.31 162 ALA B CA 1
ATOM 4722 C C . ALA B 1 162 ? -6.996 -44.375 -15.438 1 95.31 162 ALA B C 1
ATOM 4724 O O . ALA B 1 162 ? -7.145 -44.281 -14.219 1 95.31 162 ALA B O 1
ATOM 4725 N N . ASP B 1 163 ? -6.051 -45.062 -16.016 1 95.44 163 ASP B N 1
ATOM 4726 C CA . ASP B 1 163 ? -5 -45.719 -15.234 1 95.44 163 ASP B CA 1
ATOM 4727 C C . ASP B 1 163 ? -3.727 -44.875 -15.227 1 95.44 163 ASP B C 1
ATOM 4729 O O . ASP B 1 163 ? -2.832 -45.094 -14.406 1 95.44 163 ASP B O 1
ATOM 4733 N N . PHE B 1 164 ? -3.645 -43.969 -16.078 1 96.62 164 PHE B N 1
ATOM 4734 C CA . PHE B 1 164 ? -2.52 -43.062 -16.234 1 96.62 164 PHE B CA 1
ATOM 4735 C C . PHE B 1 164 ? -2.955 -41.781 -16.938 1 96.62 164 PHE B C 1
ATOM 4737 O O . PHE B 1 164 ? -3.797 -41.812 -17.844 1 96.62 164 PHE B O 1
ATOM 4744 N N . CYS B 1 165 ? -2.42 -40.656 -16.484 1 97.19 165 CYS B N 1
ATOM 4745 C CA . CYS B 1 165 ? -2.762 -39.375 -17.109 1 97.19 165 CYS B CA 1
ATOM 4746 C C . CYS B 1 165 ? -1.511 -38.656 -17.578 1 97.19 165 CYS B C 1
ATOM 4748 O O . CYS B 1 165 ? -0.543 -38.531 -16.828 1 97.19 165 CYS B O 1
ATOM 4750 N N . LEU B 1 166 ? -1.485 -38.281 -18.797 1 97.19 166 LEU B N 1
ATOM 4751 C CA . LEU B 1 166 ? -0.469 -37.375 -19.328 1 97.19 166 LEU B CA 1
ATOM 4752 C C . LEU B 1 166 ? -0.984 -35.938 -19.375 1 97.19 166 LEU B C 1
ATOM 4754 O O . LEU B 1 166 ? -1.882 -35.625 -20.156 1 97.19 166 LEU B O 1
ATOM 4758 N N . TRP B 1 167 ? -0.383 -35.125 -18.547 1 95.5 167 TRP B N 1
ATOM 4759 C CA . TRP B 1 167 ? -0.768 -33.75 -18.375 1 95.5 167 TRP B CA 1
ATOM 4760 C C . TRP B 1 167 ? -0.268 -32.875 -19.531 1 95.5 167 TRP B C 1
ATOM 4762 O O . TRP B 1 167 ? 0.638 -33.281 -20.266 1 95.5 167 TRP B O 1
ATOM 4772 N N . GLU B 1 168 ? -0.824 -31.719 -19.625 1 90.81 168 GLU B N 1
ATOM 4773 C CA . GLU B 1 168 ? -0.418 -30.797 -20.672 1 90.81 168 GLU B CA 1
ATOM 4774 C C . GLU B 1 168 ? 0.924 -30.156 -20.344 1 90.81 168 GLU B C 1
ATOM 4776 O O . GLU B 1 168 ? 1.412 -30.25 -19.219 1 90.81 168 GLU B O 1
ATOM 4781 N N . SER B 1 169 ? 1.509 -29.641 -21.297 1 86.75 169 SER B N 1
ATOM 4782 C CA . SER B 1 169 ? 2.68 -28.781 -21.203 1 86.75 169 SER B CA 1
ATOM 4783 C C . SER B 1 169 ? 3.91 -29.562 -20.75 1 86.75 169 SER B C 1
ATOM 4785 O O . SER B 1 169 ? 3.795 -30.703 -20.297 1 86.75 169 SER B O 1
ATOM 4787 N N . GLY B 1 170 ? 5.008 -28.906 -20.922 1 88.62 170 GLY B N 1
ATOM 4788 C CA . GLY B 1 170 ? 6.316 -29.469 -20.625 1 88.62 170 GLY B CA 1
ATOM 4789 C C . GLY B 1 170 ? 7.25 -29.469 -21.828 1 88.62 170 GLY B C 1
ATOM 4790 O O . GLY B 1 170 ? 6.875 -29 -22.906 1 88.62 170 GLY B O 1
ATOM 4791 N N . GLY B 1 171 ? 8.422 -29.969 -21.547 1 93.12 171 GLY B N 1
ATOM 4792 C CA . GLY B 1 171 ? 9.461 -30 -22.562 1 93.12 171 GLY B CA 1
ATOM 4793 C C . GLY B 1 171 ? 10.867 -29.969 -22 1 93.12 171 GLY B C 1
ATOM 4794 O O . GLY B 1 171 ? 11.188 -30.719 -21.078 1 93.12 171 GLY B O 1
ATOM 4795 N N . ARG B 1 172 ? 11.641 -29.125 -22.688 1 93.31 172 ARG B N 1
ATOM 4796 C CA . ARG B 1 172 ? 13.039 -29.031 -22.266 1 93.31 172 ARG B CA 1
ATOM 4797 C C . ARG B 1 172 ? 13.273 -27.812 -21.391 1 93.31 172 ARG B C 1
ATOM 4799 O O . ARG B 1 172 ? 12.734 -26.734 -21.656 1 93.31 172 ARG B O 1
ATOM 4806 N N . ASN B 1 173 ? 14.094 -28 -20.328 1 88.25 173 ASN B N 1
ATOM 4807 C CA . ASN B 1 173 ? 14.375 -26.906 -19.422 1 88.25 173 ASN B CA 1
ATOM 4808 C C . ASN B 1 173 ? 15.469 -25.984 -19.953 1 88.25 173 ASN B C 1
ATOM 4810 O O . ASN B 1 173 ? 15.867 -26.109 -21.109 1 88.25 173 ASN B O 1
ATOM 4814 N N . GLU B 1 174 ? 15.898 -25.047 -19.234 1 82.25 174 GLU B N 1
ATOM 4815 C CA . GLU B 1 174 ? 16.875 -24.047 -19.656 1 82.25 174 GLU B CA 1
ATOM 4816 C C . GLU B 1 174 ? 18.203 -24.688 -20.031 1 82.25 174 GLU B C 1
ATOM 4818 O O . GLU B 1 174 ? 18.953 -24.141 -20.844 1 82.25 174 GLU B O 1
ATOM 4823 N N . GLN B 1 175 ? 18.422 -25.828 -19.453 1 87.12 175 GLN B N 1
ATOM 4824 C CA . GLN B 1 175 ? 19.672 -26.531 -19.734 1 87.12 175 GLN B CA 1
ATOM 4825 C C . GLN B 1 175 ? 19.516 -27.453 -20.953 1 87.12 175 GLN B C 1
ATOM 4827 O O . GLN B 1 175 ? 20.453 -28.156 -21.312 1 87.12 175 GLN B O 1
ATOM 4832 N N . GLY B 1 176 ? 18.312 -27.5 -21.5 1 90.25 176 GLY B N 1
ATOM 4833 C CA . GLY B 1 176 ? 18.078 -28.297 -22.688 1 90.25 176 GLY B CA 1
ATOM 4834 C C . GLY B 1 176 ? 17.688 -29.734 -22.359 1 90.25 176 GLY B C 1
ATOM 4835 O O . GLY B 1 176 ? 17.562 -30.562 -23.266 1 90.25 176 GLY B O 1
ATOM 4836 N N . LYS B 1 177 ? 17.438 -29.969 -21.109 1 93.44 177 LYS B N 1
ATOM 4837 C CA . LYS B 1 177 ? 17.094 -31.328 -20.703 1 93.44 177 LYS B CA 1
ATOM 4838 C C . LYS B 1 177 ? 15.586 -31.562 -20.812 1 93.44 177 LYS B C 1
ATOM 4840 O O . LYS B 1 177 ? 14.789 -30.688 -20.5 1 93.44 177 LYS B O 1
ATOM 4845 N N . PHE B 1 178 ? 15.266 -32.781 -21.281 1 95.5 178 PHE B N 1
ATOM 4846 C CA . PHE B 1 178 ? 13.859 -33.188 -21.266 1 95.5 178 PHE B CA 1
ATOM 4847 C C . PHE B 1 178 ? 13.359 -33.281 -19.828 1 95.5 178 PHE B C 1
ATOM 4849 O O . PHE B 1 178 ? 13.922 -34.031 -19.016 1 95.5 178 PHE B O 1
ATOM 4856 N N . GLN B 1 179 ? 12.344 -32.594 -19.531 1 94.12 179 GLN B N 1
ATOM 4857 C CA . GLN B 1 179 ? 11.891 -32.5 -18.156 1 94.12 179 GLN B CA 1
ATOM 4858 C C . GLN B 1 179 ? 10.531 -33.156 -17.969 1 94.12 179 GLN B C 1
ATOM 4860 O O . GLN B 1 179 ? 9.625 -32.969 -18.781 1 94.12 179 GLN B O 1
ATOM 4865 N N . ILE B 1 180 ? 10.359 -34 -16.969 1 96 180 ILE B N 1
ATOM 4866 C CA . ILE B 1 180 ? 9.094 -34.562 -16.531 1 96 180 ILE B CA 1
ATOM 4867 C C . ILE B 1 180 ? 8.727 -34.031 -15.148 1 96 180 ILE B C 1
ATOM 4869 O O . ILE B 1 180 ? 9.508 -34.156 -14.203 1 96 180 ILE B O 1
ATOM 4873 N N . SER B 1 181 ? 7.613 -33.438 -15.039 1 95.69 181 SER B N 1
ATOM 4874 C CA . SER B 1 181 ? 7.129 -32.969 -13.75 1 95.69 181 SER B CA 1
ATOM 4875 C C . SER B 1 181 ? 6.105 -33.906 -13.141 1 95.69 181 SER B C 1
ATOM 4877 O O . SER B 1 181 ? 5.246 -34.438 -13.852 1 95.69 181 SER B O 1
ATOM 4879 N N . LEU B 1 182 ? 6.148 -34.094 -11.867 1 97.25 182 LEU B N 1
ATOM 4880 C CA . LEU B 1 182 ? 5.312 -35.094 -11.203 1 97.25 182 LEU B CA 1
ATOM 4881 C C . LEU B 1 182 ? 4.219 -34.406 -10.375 1 97.25 182 LEU B C 1
ATOM 4883 O O . LEU B 1 182 ? 3.525 -35.062 -9.602 1 97.25 182 LEU B O 1
ATOM 4887 N N . GLY B 1 183 ? 4.117 -33.125 -10.555 1 96.69 183 GLY B N 1
ATOM 4888 C CA . GLY B 1 183 ? 3.092 -32.438 -9.773 1 96.69 183 GLY B CA 1
ATOM 4889 C C . GLY B 1 183 ? 3.189 -30.938 -9.812 1 96.69 183 GLY B C 1
ATOM 4890 O O . GLY B 1 183 ? 3.918 -30.375 -10.641 1 96.69 183 GLY B O 1
ATOM 4891 N N . VAL B 1 184 ? 2.34 -30.312 -8.938 1 95.69 184 VAL B N 1
ATOM 4892 C CA . VAL B 1 184 ? 2.281 -28.875 -8.789 1 95.69 184 VAL B CA 1
ATOM 4893 C C . VAL B 1 184 ? 2.059 -28.5 -7.328 1 95.69 184 VAL B C 1
ATOM 4895 O O . VAL B 1 184 ? 1.354 -29.219 -6.605 1 95.69 184 VAL B O 1
ATOM 4898 N N . LYS B 1 185 ? 2.691 -27.391 -6.938 1 96.06 185 LYS B N 1
ATOM 4899 C CA . LYS B 1 185 ? 2.268 -26.812 -5.664 1 96.06 185 LYS B CA 1
ATOM 4900 C C . LYS B 1 185 ? 0.858 -26.234 -5.766 1 96.06 185 LYS B C 1
ATOM 4902 O O . LYS B 1 185 ? 0.376 -25.938 -6.863 1 96.06 185 LYS B O 1
ATOM 4907 N N . GLY B 1 186 ? 0.192 -26.188 -4.609 1 95.75 186 GLY B N 1
ATOM 4908 C CA . GLY B 1 186 ? -1.073 -25.484 -4.547 1 95.75 186 GLY B CA 1
ATOM 4909 C C . GLY B 1 186 ? -0.903 -23.969 -4.434 1 95.75 186 GLY B C 1
ATOM 4910 O O . GLY B 1 186 ? 0.214 -23.484 -4.258 1 95.75 186 GLY B O 1
ATOM 4911 N N . GLY B 1 187 ? -1.964 -23.312 -4.598 1 94.06 187 GLY B N 1
ATOM 4912 C CA . GLY B 1 187 ? -2.006 -21.859 -4.445 1 94.06 187 GLY B CA 1
ATOM 4913 C C . GLY B 1 187 ? -3.348 -21.359 -3.959 1 94.06 187 GLY B C 1
ATOM 4914 O O . GLY B 1 187 ? -4.395 -21.906 -4.312 1 94.06 187 GLY B O 1
ATOM 4915 N N . VAL B 1 188 ? -3.299 -20.359 -3.166 1 95.38 188 VAL B N 1
ATOM 4916 C CA . VAL B 1 188 ? -4.531 -19.703 -2.742 1 95.38 188 VAL B CA 1
ATOM 4917 C C . VAL B 1 188 ? -4.293 -18.203 -2.602 1 95.38 188 VAL B C 1
ATOM 4919 O O . VAL B 1 188 ? -3.254 -17.781 -2.098 1 95.38 188 VAL B O 1
ATOM 4922 N N . ALA B 1 189 ? -5.168 -17.453 -3.184 1 93.88 189 ALA B N 1
ATOM 4923 C CA . ALA B 1 189 ? -5.094 -16 -3.137 1 93.88 189 ALA B CA 1
ATOM 4924 C C . ALA B 1 189 ? -6.301 -15.414 -2.406 1 93.88 189 ALA B C 1
ATOM 4926 O O . ALA B 1 189 ? -7.426 -15.891 -2.574 1 93.88 189 ALA B O 1
ATOM 4927 N N . PHE B 1 190 ? -6.051 -14.453 -1.557 1 96.12 190 PHE B N 1
ATOM 4928 C CA . PHE B 1 190 ? -7.09 -13.758 -0.807 1 96.12 190 PHE B CA 1
ATOM 4929 C C . PHE B 1 190 ? -6.629 -12.359 -0.413 1 96.12 190 PHE B C 1
ATOM 4931 O O . PHE B 1 190 ? -5.516 -11.945 -0.754 1 96.12 190 PHE B O 1
ATOM 4938 N N . GLN B 1 191 ? -7.566 -11.633 0.177 1 96.62 191 GLN B N 1
ATOM 4939 C CA . GLN B 1 191 ? -7.273 -10.258 0.566 1 96.62 191 GLN B CA 1
ATOM 4940 C C . GLN B 1 191 ? -7.59 -10.023 2.039 1 96.62 191 GLN B C 1
ATOM 4942 O O . GLN B 1 191 ? -8.562 -10.562 2.562 1 96.62 191 GLN B O 1
ATOM 4947 N N . LEU B 1 192 ? -6.719 -9.234 2.699 1 98 192 LEU B N 1
ATOM 4948 C CA . LEU B 1 192 ? -7 -8.664 4.016 1 98 192 LEU B CA 1
ATOM 4949 C C . LEU B 1 192 ? -7.344 -7.184 3.908 1 98 192 LEU B C 1
ATOM 4951 O O . LEU B 1 192 ? -6.711 -6.449 3.145 1 98 192 LEU B O 1
ATOM 4955 N N . SER B 1 193 ? -8.383 -6.773 4.594 1 97.62 193 SER B N 1
ATOM 4956 C CA . SER B 1 193 ? -8.766 -5.367 4.547 1 97.62 193 SER B CA 1
ATOM 4957 C C . SER B 1 193 ? -9.164 -4.855 5.926 1 97.62 193 SER B C 1
ATOM 4959 O O . SER B 1 193 ? -9.703 -5.613 6.738 1 97.62 193 SER B O 1
ATOM 4961 N N . VAL B 1 194 ? -8.859 -3.641 6.188 1 98 194 VAL B N 1
ATOM 4962 C CA . VAL B 1 194 ? -9.242 -2.941 7.41 1 98 194 VAL B CA 1
ATOM 4963 C C . VAL B 1 194 ? -9.898 -1.607 7.062 1 98 194 VAL B C 1
ATOM 4965 O O . VAL B 1 194 ? -9.398 -0.868 6.207 1 98 194 VAL B O 1
ATOM 4968 N N . LYS B 1 195 ? -11.016 -1.311 7.594 1 97.19 195 LYS B N 1
ATOM 4969 C CA . LYS B 1 195 ? -11.688 -0.013 7.543 1 97.19 195 LYS B CA 1
ATOM 4970 C C . LYS B 1 195 ? -11.977 0.513 8.945 1 97.19 195 LYS B C 1
ATOM 4972 O O . LYS B 1 195 ? -12.594 -0.176 9.758 1 97.19 195 LYS B O 1
ATOM 4977 N N . THR B 1 196 ? -11.5 1.703 9.227 1 96.88 196 THR B N 1
ATOM 4978 C CA . THR B 1 196 ? -11.648 2.172 10.602 1 96.88 196 THR B CA 1
ATOM 4979 C C . THR B 1 196 ? -12.477 3.451 10.648 1 96.88 196 THR B C 1
ATOM 4981 O O . THR B 1 196 ? -12.805 3.943 11.734 1 96.88 196 THR B O 1
ATOM 4984 N N . ALA B 1 197 ? -12.805 4.086 9.547 1 95.25 197 ALA B N 1
ATOM 4985 C CA . ALA B 1 197 ? -13.602 5.309 9.469 1 95.25 197 ALA B CA 1
ATOM 4986 C C . ALA B 1 197 ? -14.266 5.438 8.102 1 95.25 197 ALA B C 1
ATOM 4988 O O . ALA B 1 197 ? -14.008 4.637 7.195 1 95.25 197 ALA B O 1
ATOM 4989 N N . ASP B 1 198 ? -15.156 6.355 7.965 1 91 198 ASP B N 1
ATOM 4990 C CA . ASP B 1 198 ? -15.906 6.539 6.727 1 91 198 ASP B CA 1
ATOM 4991 C C . ASP B 1 198 ? -15.102 7.332 5.703 1 91 198 ASP B C 1
ATOM 4993 O O . ASP B 1 198 ? -15.305 7.191 4.496 1 91 198 ASP B O 1
ATOM 4997 N N . PHE B 1 199 ? -14.188 8.188 6.215 1 84.69 199 PHE B N 1
ATOM 4998 C CA . PHE B 1 199 ? -13.359 9.031 5.352 1 84.69 199 PHE B CA 1
ATOM 4999 C C . PHE B 1 199 ? -11.969 9.219 5.953 1 84.69 199 PHE B C 1
ATOM 5001 O O . PHE B 1 199 ? -11.758 8.945 7.133 1 84.69 199 PHE B O 1
ATOM 5008 N N . ASP B 1 200 ? -11.102 9.617 5.07 1 87.38 200 ASP B N 1
ATOM 5009 C CA . ASP B 1 200 ? -9.773 9.969 5.566 1 87.38 200 ASP B CA 1
ATOM 5010 C C . ASP B 1 200 ? -9.852 11.141 6.543 1 87.38 200 ASP B C 1
ATOM 5012 O O . ASP B 1 200 ? -10.719 12.008 6.422 1 87.38 200 ASP B O 1
ATOM 5016 N N . LEU B 1 201 ? -8.977 11.156 7.535 1 87.56 201 LEU B N 1
ATOM 5017 C CA . LEU B 1 201 ? -8.852 12.242 8.5 1 87.56 201 LEU B CA 1
ATOM 5018 C C . LEU B 1 201 ? -7.52 12.961 8.352 1 87.56 201 LEU B C 1
ATOM 5020 O O . LEU B 1 201 ? -6.625 12.477 7.652 1 87.56 201 LEU B O 1
ATOM 5024 N N . HIS B 1 202 ? -7.434 14.203 8.93 1 86.19 202 HIS B N 1
ATOM 5025 C CA . HIS B 1 202 ? -6.152 14.891 9.023 1 86.19 202 HIS B CA 1
ATOM 5026 C C . HIS B 1 202 ? -5.195 14.156 9.953 1 86.19 202 HIS B C 1
ATOM 5028 O O . HIS B 1 202 ? -5.598 13.688 11.023 1 86.19 202 HIS B O 1
ATOM 5034 N N . SER B 1 203 ? -3.92 14.016 9.586 1 91.69 203 SER B N 1
ATOM 5035 C CA . SER B 1 203 ? -2.975 13.211 10.359 1 91.69 203 SER B CA 1
ATOM 5036 C C . SER B 1 203 ? -2.715 13.828 11.727 1 91.69 203 SER B C 1
ATOM 5038 O O . SER B 1 203 ? -2.16 13.172 12.617 1 91.69 203 SER 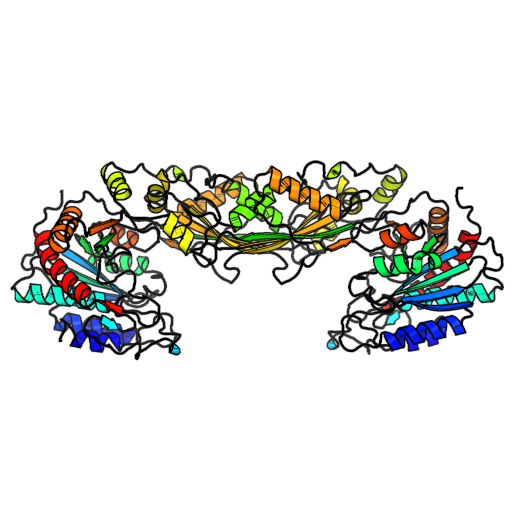B O 1
ATOM 5040 N N . SER B 1 204 ? -3.109 15.094 11.969 1 90.56 204 SER B N 1
ATOM 5041 C CA . SER B 1 204 ? -2.992 15.727 13.281 1 90.56 204 SER B CA 1
ATOM 5042 C C . SER B 1 204 ? -3.793 14.961 14.328 1 90.56 204 SER B C 1
ATOM 5044 O O . SER B 1 204 ? -3.586 15.148 15.531 1 90.56 204 SER B O 1
ATOM 5046 N N . LEU B 1 205 ? -4.695 14.133 13.883 1 92.5 205 LEU B N 1
ATOM 5047 C CA . LEU B 1 205 ? -5.539 13.367 14.797 1 92.5 205 LEU B CA 1
ATOM 5048 C C . LEU B 1 205 ? -4.941 11.992 15.062 1 92.5 205 LEU B C 1
ATOM 5050 O O . LEU B 1 205 ? -5.555 11.164 15.742 1 92.5 205 LEU B O 1
ATOM 5054 N N . GLY B 1 206 ? -3.734 11.766 14.609 1 95.94 206 GLY B N 1
ATOM 5055 C CA . GLY B 1 206 ? -3.088 10.469 14.703 1 95.94 206 GLY B CA 1
ATOM 5056 C C . GLY B 1 206 ? -2.797 10.047 16.125 1 95.94 206 GLY B C 1
ATOM 5057 O O . GLY B 1 206 ? -2.65 8.852 16.406 1 95.94 206 GLY B O 1
ATOM 5058 N N . ALA B 1 207 ? -2.771 11 17.031 1 96.88 207 ALA B N 1
ATOM 5059 C CA . ALA B 1 207 ? -2.467 10.68 18.422 1 96.88 207 ALA B CA 1
ATOM 5060 C C . ALA B 1 207 ? -3.662 10.023 19.109 1 96.88 207 ALA B C 1
ATOM 5062 O O . ALA B 1 207 ? -3.51 9.367 20.141 1 96.88 207 ALA B O 1
ATOM 5063 N N . ILE B 1 208 ? -4.863 10.18 18.516 1 97.12 208 ILE B N 1
ATOM 5064 C CA . ILE B 1 208 ? -6.039 9.734 19.25 1 97.12 208 ILE B CA 1
ATOM 5065 C C . ILE B 1 208 ? -6.887 8.82 18.375 1 97.12 208 ILE B C 1
ATOM 5067 O O . ILE B 1 208 ? -7.957 8.367 18.781 1 97.12 208 ILE B O 1
ATOM 5071 N N . THR B 1 209 ? -6.48 8.555 17.141 1 96.44 209 THR B N 1
ATOM 5072 C CA . THR B 1 209 ? -7.262 7.754 16.203 1 96.44 209 THR B CA 1
ATOM 5073 C C . THR B 1 209 ? -6.422 6.613 15.641 1 96.44 209 THR B C 1
ATOM 5075 O O . THR B 1 209 ? -5.305 6.832 15.172 1 96.44 209 THR B O 1
ATOM 5078 N N . GLU B 1 210 ? -7.004 5.453 15.617 1 95.81 210 GLU B N 1
ATOM 5079 C CA . GLU B 1 210 ? -6.297 4.293 15.086 1 95.81 210 GLU B CA 1
ATOM 5080 C C . GLU B 1 210 ? -6.105 4.41 13.578 1 95.81 210 GLU B C 1
ATOM 5082 O O . GLU B 1 210 ? -6.988 4.895 12.867 1 95.81 210 GLU B O 1
ATOM 5087 N N . ASN B 1 211 ? -5.023 4.02 13.125 1 97.12 211 ASN B N 1
ATOM 5088 C CA . ASN B 1 211 ? -4.613 3.984 11.719 1 97.12 211 ASN B CA 1
ATOM 5089 C C . ASN B 1 211 ? -4.758 2.584 11.133 1 97.12 211 ASN B C 1
ATOM 5091 O O . ASN B 1 211 ? -4.07 1.652 11.555 1 97.12 211 ASN B O 1
ATOM 5095 N N . PRO B 1 212 ? -5.707 2.432 10.156 1 97.88 212 PRO B N 1
ATOM 5096 C CA . PRO B 1 212 ? -5.922 1.089 9.609 1 97.88 212 PRO B CA 1
ATOM 5097 C C . PRO B 1 212 ? -4.664 0.499 8.984 1 97.88 212 PRO B C 1
ATOM 5099 O O . PRO B 1 212 ? -4.488 -0.722 8.969 1 97.88 212 PRO B O 1
ATOM 5102 N N . ALA B 1 213 ? -3.82 1.32 8.398 1 98.25 213 ALA B N 1
ATOM 5103 C CA . ALA B 1 213 ? -2.568 0.827 7.832 1 98.25 213 ALA B CA 1
ATOM 5104 C C . ALA B 1 213 ? -1.667 0.244 8.914 1 98.25 213 ALA B C 1
ATOM 5106 O O . ALA B 1 213 ? -1.068 -0.818 8.727 1 98.25 213 ALA B O 1
ATOM 5107 N N . TRP B 1 214 ? -1.534 0.938 10.047 1 98.44 214 TRP B N 1
ATOM 5108 C CA . TRP B 1 214 ? -0.793 0.381 11.172 1 98.44 214 TRP B CA 1
ATOM 5109 C C . TRP B 1 214 ? -1.438 -0.912 11.664 1 98.44 214 TRP B C 1
ATOM 5111 O O . TRP B 1 214 ? -0.742 -1.881 11.977 1 98.44 214 TRP B O 1
ATOM 5121 N N . ARG B 1 215 ? -2.738 -0.887 11.75 1 98.19 215 ARG B N 1
ATOM 5122 C CA . ARG B 1 215 ? -3.459 -2.08 12.18 1 98.19 215 ARG B CA 1
ATOM 5123 C C . ARG B 1 215 ? -3.148 -3.266 11.273 1 98.19 215 ARG B C 1
ATOM 5125 O O . ARG B 1 215 ? -2.887 -4.371 11.75 1 98.19 215 ARG B O 1
ATOM 5132 N N . LEU B 1 216 ? -3.201 -3.023 10 1 98.56 216 LEU B N 1
ATOM 5133 C CA . LEU B 1 216 ? -2.896 -4.055 9.016 1 98.56 216 LEU B CA 1
ATOM 5134 C C . LEU B 1 216 ? -1.457 -4.535 9.156 1 98.56 216 LEU B C 1
ATOM 5136 O O . LEU B 1 216 ? -1.197 -5.742 9.141 1 98.56 216 LEU B O 1
ATOM 5140 N N . VAL B 1 217 ? -0.494 -3.609 9.273 1 98.62 217 VAL B N 1
ATOM 5141 C CA . VAL B 1 217 ? 0.921 -3.926 9.438 1 98.62 217 VAL B CA 1
ATOM 5142 C C . VAL B 1 217 ? 1.113 -4.82 10.656 1 98.62 217 VAL B C 1
ATOM 5144 O O . VAL B 1 217 ? 1.799 -5.844 10.586 1 98.62 217 VAL B O 1
ATOM 5147 N N . GLN B 1 218 ? 0.496 -4.461 11.758 1 98.06 218 GLN B N 1
ATOM 5148 C CA . GLN B 1 218 ? 0.623 -5.23 12.992 1 98.06 218 GLN B CA 1
ATOM 5149 C C . GLN B 1 218 ? 0.01 -6.617 12.844 1 98.06 218 GLN B C 1
ATOM 5151 O O . GLN B 1 218 ? 0.577 -7.605 13.312 1 98.06 218 GLN B O 1
ATOM 5156 N N . ALA B 1 219 ? -1.12 -6.672 12.227 1 98.44 219 ALA B N 1
ATOM 5157 C CA . ALA B 1 219 ? -1.759 -7.961 11.977 1 98.44 219 ALA B CA 1
ATOM 5158 C C . ALA B 1 219 ? -0.871 -8.852 11.117 1 98.44 219 ALA B C 1
ATOM 5160 O O . ALA B 1 219 ? -0.623 -10.016 11.461 1 98.44 219 ALA B O 1
ATOM 5161 N N . LEU B 1 220 ? -0.381 -8.352 10.008 1 98.69 220 LEU B N 1
ATOM 5162 C CA . LEU B 1 220 ? 0.474 -9.094 9.086 1 98.69 220 LEU B CA 1
ATOM 5163 C C . LEU B 1 220 ? 1.717 -9.609 9.805 1 98.69 220 LEU B C 1
ATOM 5165 O O . LEU B 1 220 ? 2.123 -10.758 9.602 1 98.69 220 LEU B O 1
ATOM 5169 N N . ALA B 1 221 ? 2.258 -8.789 10.641 1 97.94 221 ALA B N 1
ATOM 5170 C CA . ALA B 1 221 ? 3.504 -9.133 11.32 1 97.94 221 ALA B CA 1
ATOM 5171 C C . ALA B 1 221 ? 3.311 -10.32 12.266 1 97.94 221 ALA B C 1
ATOM 5173 O O . ALA B 1 221 ? 4.285 -10.93 12.711 1 97.94 221 ALA B O 1
ATOM 5174 N N . THR B 1 222 ? 2.086 -10.633 12.602 1 97.94 222 THR B N 1
ATOM 5175 C CA . THR B 1 222 ? 1.834 -11.789 13.445 1 97.94 222 THR B CA 1
ATOM 5176 C C . THR B 1 222 ? 1.82 -13.07 12.625 1 97.94 222 THR B C 1
ATOM 5178 O O . THR B 1 222 ? 1.924 -14.172 13.172 1 97.94 222 THR B O 1
ATOM 5181 N N . LEU B 1 223 ? 1.644 -12.992 11.328 1 98.5 223 LEU B N 1
ATOM 5182 C CA . LEU B 1 223 ? 1.417 -14.156 10.477 1 98.5 223 LEU B CA 1
ATOM 5183 C C . LEU B 1 223 ? 2.738 -14.727 9.969 1 98.5 223 LEU B C 1
ATOM 5185 O O . LEU B 1 223 ? 2.809 -15.891 9.578 1 98.5 223 LEU B O 1
ATOM 5189 N N . LYS B 1 224 ? 3.783 -13.922 9.875 1 97.94 224 LYS B N 1
ATOM 5190 C CA . LYS B 1 224 ? 5.121 -14.266 9.398 1 97.94 224 LYS B CA 1
ATOM 5191 C C . LYS B 1 224 ? 6.184 -13.414 10.094 1 97.94 224 LYS B C 1
ATOM 5193 O O . LYS B 1 224 ? 6 -12.211 10.281 1 97.94 224 LYS B O 1
ATOM 5198 N N . ASN B 1 225 ? 7.289 -14.008 10.492 1 96.94 225 ASN B N 1
ATOM 5199 C CA . ASN B 1 225 ? 8.297 -13.25 11.242 1 96.94 225 ASN B CA 1
ATOM 5200 C C . ASN B 1 225 ? 9.453 -12.828 10.344 1 96.94 225 ASN B C 1
ATOM 5202 O O . ASN B 1 225 ? 9.438 -13.078 9.141 1 96.94 225 ASN B O 1
ATOM 5206 N N . ALA B 1 226 ? 10.445 -12.18 10.859 1 94.69 226 ALA B N 1
ATOM 5207 C CA . ALA B 1 226 ? 11.539 -11.562 10.117 1 94.69 226 ALA B CA 1
ATOM 5208 C C . ALA B 1 226 ? 12.477 -12.617 9.539 1 94.69 226 ALA B C 1
ATOM 5210 O O . ALA B 1 226 ? 13.305 -12.312 8.68 1 94.69 226 ALA B O 1
ATOM 5211 N N . LYS B 1 227 ? 12.406 -13.844 10.016 1 94.56 227 LYS B N 1
ATOM 5212 C CA . LYS B 1 227 ? 13.195 -14.953 9.477 1 94.56 227 LYS B CA 1
ATOM 5213 C C . LYS B 1 227 ? 12.469 -15.656 8.344 1 94.56 227 LYS B C 1
ATOM 5215 O O . LYS B 1 227 ? 12.828 -16.766 7.957 1 94.56 227 LYS B O 1
ATOM 5220 N N . ASP B 1 228 ? 11.352 -15.07 7.887 1 95.75 228 ASP B N 1
ATOM 5221 C CA . ASP B 1 228 ? 10.523 -15.539 6.781 1 95.75 228 ASP B CA 1
ATOM 5222 C C . ASP B 1 228 ? 9.758 -16.812 7.168 1 95.75 228 ASP B C 1
ATOM 5224 O O . ASP B 1 228 ? 9.391 -17.609 6.305 1 95.75 228 ASP B O 1
ATOM 5228 N N . GLU B 1 229 ? 9.531 -17.016 8.43 1 97.19 229 GLU B N 1
ATOM 5229 C CA . GLU B 1 229 ? 8.766 -18.156 8.906 1 97.19 229 GLU B CA 1
ATOM 5230 C C . GLU B 1 229 ? 7.293 -17.812 9.078 1 97.19 229 GLU B C 1
ATOM 5232 O O . GLU B 1 229 ? 6.953 -16.797 9.695 1 97.19 229 GLU B O 1
ATOM 5237 N N . ILE B 1 230 ? 6.449 -18.641 8.508 1 98.12 230 ILE B N 1
ATOM 5238 C CA . ILE B 1 230 ? 5.02 -18.531 8.766 1 98.12 230 ILE B CA 1
ATOM 5239 C C . ILE B 1 230 ? 4.723 -18.938 10.211 1 98.12 230 ILE B C 1
ATOM 5241 O O . ILE B 1 230 ? 5.008 -20.062 10.617 1 98.12 230 ILE B O 1
ATOM 5245 N N . THR B 1 231 ? 4.105 -18.016 10.984 1 98.25 231 THR B N 1
ATOM 5246 C CA . THR B 1 231 ? 3.951 -18.219 12.422 1 98.25 231 THR B CA 1
ATOM 5247 C C . THR B 1 231 ? 2.52 -18.625 12.758 1 98.25 231 THR B C 1
ATOM 5249 O O . THR B 1 231 ? 2.139 -18.641 13.93 1 98.25 231 THR B O 1
ATOM 5252 N N . ILE B 1 232 ? 1.72 -18.906 11.844 1 98.5 232 ILE B N 1
ATOM 5253 C CA . ILE B 1 232 ? 0.33 -19.312 12.016 1 98.5 232 ILE B CA 1
ATOM 5254 C C . ILE B 1 232 ? 0.273 -20.688 12.695 1 98.5 232 ILE B C 1
ATOM 5256 O O . ILE B 1 232 ? 0.813 -21.656 12.18 1 98.5 232 ILE B O 1
ATOM 5260 N N . PRO B 1 233 ? -0.443 -20.797 13.812 1 98.31 233 PRO B N 1
ATOM 5261 C CA . PRO B 1 233 ? -0.515 -22.078 14.516 1 98.31 233 PRO B CA 1
ATOM 5262 C C . PRO B 1 233 ? -1.091 -23.203 13.648 1 98.31 233 PRO B C 1
ATOM 5264 O O . PRO B 1 233 ? -2.068 -22.984 12.922 1 98.31 233 PRO B O 1
ATOM 5267 N N . HIS B 1 234 ? -0.474 -24.344 13.648 1 97.88 234 HIS B N 1
ATOM 5268 C CA . HIS B 1 234 ? -0.942 -25.594 13.031 1 97.88 234 HIS B CA 1
ATOM 5269 C C . HIS B 1 234 ? -0.802 -25.531 11.516 1 97.88 234 HIS B C 1
ATOM 5271 O O . HIS B 1 234 ? -1.194 -26.484 10.82 1 97.88 234 HIS B O 1
ATOM 5277 N N . PHE B 1 235 ? -0.201 -24.484 10.984 1 98.06 235 PHE B N 1
ATOM 5278 C CA . PHE B 1 235 ? -0.138 -24.266 9.547 1 98.06 235 PHE B CA 1
ATOM 5279 C C . PHE B 1 235 ? 0.655 -25.375 8.859 1 98.06 235 PHE B C 1
ATOM 5281 O O . PHE B 1 235 ? 0.343 -25.766 7.738 1 98.06 235 PHE B O 1
ATOM 5288 N N . LEU B 1 236 ? 1.669 -25.859 9.562 1 97.19 236 LEU B N 1
ATOM 5289 C CA . LEU B 1 236 ? 2.58 -26.828 8.953 1 97.19 236 LEU B CA 1
ATOM 5290 C C . LEU B 1 236 ? 2.297 -28.234 9.461 1 97.19 236 LEU B C 1
ATOM 5292 O O . LEU B 1 236 ? 2.996 -29.188 9.094 1 97.19 236 LEU B O 1
ATOM 5296 N N . ASP B 1 237 ? 1.269 -28.469 10.25 1 97.44 237 ASP B N 1
ATOM 5297 C CA . ASP B 1 237 ? 1.031 -29.734 10.961 1 97.44 237 ASP B CA 1
ATOM 5298 C C . ASP B 1 237 ? 0.822 -30.875 9.977 1 97.44 237 ASP B C 1
ATOM 5300 O O . ASP B 1 237 ? 1.227 -32 10.25 1 97.44 237 ASP B O 1
ATOM 5304 N N . VAL B 1 238 ? 0.222 -30.609 8.812 1 96.69 238 VAL B N 1
ATOM 5305 C CA . VAL B 1 238 ? -0.213 -31.688 7.93 1 96.69 238 VAL B CA 1
ATOM 5306 C C . VAL B 1 238 ? 0.89 -32 6.922 1 96.69 238 VAL B C 1
ATOM 5308 O O . VAL B 1 238 ? 0.8 -32.969 6.184 1 96.69 238 VAL B O 1
ATOM 5311 N N . VAL B 1 239 ? 1.909 -31.156 6.855 1 95.75 239 VAL B N 1
ATOM 5312 C CA . VAL B 1 239 ? 2.98 -31.344 5.879 1 95.75 239 VAL B CA 1
ATOM 5313 C C . VAL B 1 239 ? 3.842 -32.531 6.277 1 95.75 239 VAL B C 1
ATOM 5315 O O . VAL B 1 239 ? 4.445 -32.531 7.352 1 95.75 239 VAL B O 1
ATOM 5318 N N . LYS B 1 240 ? 3.979 -33.5 5.414 1 93.56 240 LYS B N 1
ATOM 5319 C CA . LYS B 1 240 ? 4.734 -34.719 5.688 1 93.56 240 LYS B CA 1
ATOM 5320 C C . LYS B 1 240 ? 6.188 -34.594 5.234 1 93.56 240 LYS B C 1
ATOM 5322 O O . LYS B 1 240 ? 6.477 -33.844 4.277 1 93.56 240 LYS B O 1
ATOM 5327 N N . PRO B 1 241 ? 7.055 -35.312 5.926 1 94.62 241 PRO B N 1
ATOM 5328 C CA . PRO B 1 241 ? 8.445 -35.312 5.457 1 94.62 241 PRO B CA 1
ATOM 5329 C C . PRO B 1 241 ? 8.602 -35.938 4.074 1 94.62 241 PRO B C 1
ATOM 5331 O O . PRO B 1 241 ? 7.832 -36.844 3.711 1 94.62 241 PRO B O 1
ATOM 5334 N N . LEU B 1 242 ? 9.57 -35.531 3.377 1 96.25 242 LEU B N 1
ATOM 5335 C CA . LEU B 1 242 ? 9.883 -36.094 2.07 1 96.25 242 LEU B CA 1
ATOM 5336 C C . LEU B 1 242 ? 10.414 -37.5 2.209 1 96.25 242 LEU B C 1
ATOM 5338 O O . LEU B 1 242 ? 11.172 -37.812 3.131 1 96.25 242 LEU B O 1
ATOM 5342 N N . THR B 1 243 ? 10.055 -38.344 1.271 1 96.12 243 THR B N 1
ATOM 5343 C CA . THR B 1 243 ? 10.633 -39.688 1.207 1 96.12 243 THR B CA 1
ATOM 5344 C C . THR B 1 243 ? 12.062 -39.656 0.677 1 96.12 243 THR B C 1
ATOM 5346 O O . THR B 1 243 ? 12.508 -38.625 0.173 1 96.12 243 THR B O 1
ATOM 5349 N N . ALA B 1 244 ? 12.758 -40.75 0.841 1 96.44 244 ALA B N 1
ATOM 5350 C CA . ALA B 1 244 ? 14.133 -40.844 0.338 1 96.44 244 ALA B CA 1
ATOM 5351 C C . ALA B 1 244 ? 14.18 -40.594 -1.166 1 96.44 244 ALA B C 1
ATOM 5353 O O . ALA B 1 244 ? 15.047 -39.875 -1.651 1 96.44 244 ALA B O 1
ATOM 5354 N N . THR B 1 245 ? 13.258 -41.156 -1.896 1 96.12 245 THR B N 1
ATOM 5355 C CA . THR B 1 245 ? 13.195 -40.969 -3.34 1 96.12 245 THR B CA 1
ATOM 5356 C C . THR B 1 245 ? 12.953 -39.5 -3.686 1 96.12 245 THR B C 1
ATOM 5358 O O . THR B 1 245 ? 13.602 -38.969 -4.582 1 96.12 245 THR B O 1
ATOM 5361 N N . GLN B 1 246 ? 12.062 -38.875 -3.01 1 96.44 246 GLN B N 1
ATOM 5362 C CA . GLN B 1 246 ? 11.75 -37.469 -3.252 1 96.44 246 GLN B CA 1
ATOM 5363 C C . GLN B 1 246 ? 12.953 -36.562 -2.973 1 96.44 246 GLN B C 1
ATOM 5365 O O . GLN B 1 246 ? 13.242 -35.656 -3.736 1 96.44 246 GLN B O 1
ATOM 5370 N N . LYS B 1 247 ? 13.648 -36.875 -1.935 1 96.69 247 LYS B N 1
ATOM 5371 C CA . LYS B 1 247 ? 14.852 -36.125 -1.604 1 96.69 247 LYS B CA 1
ATOM 5372 C C . LYS B 1 247 ? 15.898 -36.25 -2.713 1 96.69 247 LYS B C 1
ATOM 5374 O O . LYS B 1 247 ? 16.562 -35.281 -3.051 1 96.69 247 LYS B O 1
ATOM 5379 N N . LEU B 1 248 ? 16.016 -37.406 -3.191 1 95.38 248 LEU B N 1
ATOM 5380 C CA . LEU B 1 248 ? 16.984 -37.656 -4.262 1 95.38 248 LEU B CA 1
ATOM 5381 C C . LEU B 1 248 ? 16.609 -36.844 -5.512 1 95.38 248 LEU B C 1
ATOM 5383 O O . LEU B 1 248 ? 17.484 -36.312 -6.191 1 95.38 248 LEU B O 1
ATOM 5387 N N . LEU B 1 249 ? 15.328 -36.812 -5.832 1 94.5 249 LEU B N 1
ATOM 5388 C CA . LEU B 1 249 ? 14.875 -36.062 -6.98 1 94.5 249 LEU B CA 1
ATOM 5389 C C . LEU B 1 249 ? 15.203 -34.562 -6.812 1 94.5 249 LEU B C 1
ATOM 5391 O O . LEU B 1 249 ? 15.625 -33.906 -7.766 1 94.5 249 LEU B O 1
ATOM 5395 N N . ILE B 1 250 ? 15.023 -34.062 -5.641 1 95.5 250 ILE B N 1
ATOM 5396 C CA . ILE B 1 250 ? 15.32 -32.656 -5.34 1 95.5 250 ILE B CA 1
ATOM 5397 C C . ILE B 1 250 ? 16.812 -32.406 -5.504 1 95.5 250 ILE B C 1
ATOM 5399 O O . ILE B 1 250 ? 17.219 -31.406 -6.105 1 95.5 250 ILE B O 1
ATOM 5403 N N . GLN B 1 251 ? 17.578 -33.25 -4.977 1 93.19 251 GLN B N 1
ATOM 5404 C CA . GLN B 1 251 ? 19.031 -33.156 -5.066 1 93.19 251 GLN B CA 1
ATOM 5405 C C . GLN B 1 251 ? 19.484 -33.125 -6.523 1 93.19 251 GLN B C 1
ATOM 5407 O O . GLN B 1 251 ? 20.406 -32.375 -6.879 1 93.19 251 GLN B O 1
ATOM 5412 N N . ASP B 1 252 ? 18.859 -33.906 -7.324 1 90.44 252 ASP B N 1
ATOM 5413 C CA . ASP B 1 252 ? 19.266 -34.062 -8.719 1 90.44 252 ASP B CA 1
ATOM 5414 C C . ASP B 1 252 ? 18.766 -32.906 -9.578 1 90.44 252 ASP B C 1
ATOM 5416 O O . ASP B 1 252 ? 19.203 -32.719 -10.711 1 90.44 252 ASP B O 1
ATOM 5420 N N . ALA B 1 253 ? 17.828 -32.188 -9.062 1 88.5 253 ALA B N 1
ATOM 5421 C CA . ALA B 1 253 ? 17.25 -31.078 -9.844 1 88.5 253 ALA B CA 1
ATOM 5422 C C . ALA B 1 253 ? 18.297 -30.016 -10.148 1 88.5 253 ALA B C 1
ATOM 5424 O O . ALA B 1 253 ? 19.156 -29.719 -9.312 1 88.5 253 ALA B O 1
ATOM 5425 N N . ALA B 1 254 ? 18.281 -29.531 -11.328 1 82.81 254 ALA B N 1
ATOM 5426 C CA . ALA B 1 254 ? 19.188 -28.453 -11.727 1 82.81 254 ALA B CA 1
ATOM 5427 C C . ALA B 1 254 ? 18.562 -27.094 -11.477 1 82.81 254 ALA B C 1
ATOM 5429 O O . ALA B 1 254 ? 17.641 -26.688 -12.188 1 82.81 254 ALA B O 1
ATOM 5430 N N . PHE B 1 255 ? 19.062 -26.375 -10.477 1 86.5 255 PHE B N 1
ATOM 5431 C CA . PHE B 1 255 ? 18.672 -25 -10.219 1 86.5 255 PHE B CA 1
ATOM 5432 C C . PHE B 1 255 ? 19.859 -24.188 -9.711 1 86.5 255 PHE B C 1
ATOM 5434 O O . PHE B 1 255 ? 20.422 -24.484 -8.656 1 86.5 255 PHE B O 1
ATOM 5441 N N . ASP B 1 256 ? 20.172 -23.234 -10.516 1 88.62 256 ASP B N 1
ATOM 5442 C CA . ASP B 1 256 ? 21.266 -22.328 -10.148 1 88.62 256 ASP B CA 1
ATOM 5443 C C . ASP B 1 256 ? 20.719 -21.016 -9.578 1 88.62 256 ASP B C 1
ATOM 5445 O O . ASP B 1 256 ? 20.469 -20.062 -10.32 1 88.62 256 ASP B O 1
ATOM 5449 N N . TYR B 1 257 ? 20.672 -20.984 -8.266 1 92.56 257 TYR B N 1
ATOM 5450 C CA . TYR B 1 257 ? 20.078 -19.812 -7.629 1 92.56 257 TYR B CA 1
ATOM 5451 C C . TYR B 1 257 ? 20.906 -18.562 -7.906 1 92.56 257 TYR B C 1
ATOM 5453 O O . TYR B 1 257 ? 20.359 -17.469 -8.078 1 92.56 257 TYR B O 1
ATOM 5461 N N . ALA B 1 258 ? 22.188 -18.688 -7.859 1 93.12 258 ALA B N 1
ATOM 5462 C CA . ALA B 1 258 ? 23.047 -17.531 -8.086 1 93.12 258 ALA B CA 1
ATOM 5463 C C . ALA B 1 258 ? 22.781 -16.922 -9.461 1 93.12 258 ALA B C 1
ATOM 5465 O O . ALA B 1 258 ? 22.672 -15.695 -9.586 1 93.12 258 ALA B O 1
ATOM 5466 N N . ALA B 1 259 ? 22.703 -17.781 -10.414 1 88.69 259 ALA B N 1
ATOM 5467 C CA . ALA B 1 259 ? 22.391 -17.297 -11.758 1 88.69 259 ALA B CA 1
ATOM 5468 C C . ALA B 1 259 ? 20.984 -16.672 -11.805 1 88.69 259 ALA B C 1
ATOM 5470 O O . ALA B 1 259 ? 20.797 -15.625 -12.422 1 88.69 259 ALA B O 1
ATOM 5471 N N . PHE B 1 260 ? 20.141 -17.344 -11.172 1 87.5 260 PHE B N 1
ATOM 5472 C CA . PHE B 1 260 ? 18.766 -16.859 -11.086 1 87.5 260 PHE B CA 1
ATOM 5473 C C . PHE B 1 260 ? 18.734 -15.469 -10.453 1 87.5 260 PHE B C 1
ATOM 5475 O O . PHE B 1 260 ? 18.141 -14.539 -11.008 1 87.5 260 PHE B O 1
ATOM 5482 N N . ALA B 1 261 ? 19.359 -15.281 -9.336 1 93.75 261 ALA B N 1
ATOM 5483 C CA . ALA B 1 261 ? 19.391 -14.023 -8.602 1 93.75 261 ALA B CA 1
ATOM 5484 C C . ALA B 1 261 ? 20.016 -12.914 -9.445 1 93.75 261 ALA B C 1
ATOM 5486 O O . ALA B 1 261 ? 19.531 -11.781 -9.469 1 93.75 261 ALA B O 1
ATOM 5487 N N . LYS B 1 262 ? 21.031 -13.211 -10.062 1 91.31 262 LYS B N 1
ATOM 5488 C CA . LYS B 1 262 ? 21.703 -12.242 -10.93 1 91.31 262 LYS B CA 1
ATOM 5489 C C . LYS B 1 262 ? 20.781 -11.789 -12.055 1 91.31 262 LYS B C 1
ATOM 5491 O O . LYS B 1 262 ? 20.688 -10.586 -12.336 1 91.31 262 LYS B O 1
ATOM 5496 N N . ASN B 1 263 ? 20.141 -12.734 -12.633 1 85 263 ASN B N 1
ATOM 5497 C CA . ASN B 1 263 ? 19.281 -12.453 -13.766 1 85 263 ASN B CA 1
ATOM 5498 C C . ASN B 1 263 ? 18.125 -11.539 -13.375 1 85 263 ASN B C 1
ATOM 5500 O O . ASN B 1 263 ? 17.672 -10.719 -14.18 1 85 263 ASN B O 1
ATOM 5504 N N . TYR B 1 264 ? 17.672 -11.641 -12.195 1 89 264 TYR B N 1
ATOM 5505 C CA . TYR B 1 264 ? 16.516 -10.875 -11.758 1 89 264 TYR B CA 1
ATOM 5506 C C . TYR B 1 264 ? 16.938 -9.664 -10.93 1 89 264 TYR B C 1
ATOM 5508 O O . TYR B 1 264 ? 16.094 -8.891 -10.477 1 89 264 TYR B O 1
ATOM 5516 N N . GLY B 1 265 ? 18.188 -9.5 -10.711 1 92.75 265 GLY B N 1
ATOM 5517 C CA . GLY B 1 265 ? 18.688 -8.383 -9.914 1 92.75 265 GLY B CA 1
ATOM 5518 C C . GLY B 1 265 ? 18.297 -8.469 -8.453 1 92.75 265 GLY B C 1
ATOM 5519 O O . GLY B 1 265 ? 17.953 -7.453 -7.84 1 92.75 265 GLY B O 1
ATOM 5520 N N . ILE B 1 266 ? 18.234 -9.68 -7.945 1 95.44 266 ILE B N 1
ATOM 5521 C CA . ILE B 1 266 ? 17.859 -9.875 -6.547 1 95.44 266 ILE B CA 1
ATOM 5522 C C . ILE B 1 266 ? 19 -9.398 -5.641 1 95.44 266 ILE B C 1
ATOM 5524 O O . ILE B 1 266 ? 20.156 -9.781 -5.828 1 95.44 266 ILE B O 1
ATOM 5528 N N . THR B 1 267 ? 18.656 -8.555 -4.707 1 94.81 267 THR B N 1
ATOM 5529 C CA . THR B 1 267 ? 19.688 -7.898 -3.922 1 94.81 267 THR B CA 1
ATOM 5530 C C . THR B 1 267 ? 19.734 -8.469 -2.51 1 94.81 267 THR B C 1
ATOM 5532 O O . THR B 1 267 ? 20.719 -8.258 -1.786 1 94.81 267 THR B O 1
ATOM 5535 N N . ARG B 1 268 ? 18.75 -9.203 -2.098 1 94.88 268 ARG B N 1
ATOM 5536 C CA . ARG B 1 268 ? 18.703 -9.805 -0.768 1 94.88 268 ARG B CA 1
ATOM 5537 C C . ARG B 1 268 ? 19.031 -11.289 -0.827 1 94.88 268 ARG B C 1
ATOM 5539 O O . ARG B 1 268 ? 18.844 -11.938 -1.86 1 94.88 268 ARG B O 1
ATOM 5546 N N . PRO B 1 269 ? 19.516 -11.789 0.3 1 94.31 269 PRO B N 1
ATOM 5547 C CA . PRO B 1 269 ? 19.75 -13.234 0.337 1 94.31 269 PRO B CA 1
ATOM 5548 C C . PRO B 1 269 ? 18.469 -14.047 0.192 1 94.31 269 PRO B C 1
ATOM 5550 O O . PRO B 1 269 ? 17.375 -13.531 0.435 1 94.31 269 PRO B O 1
ATOM 5553 N N . ALA B 1 270 ? 18.672 -15.32 -0.242 1 96.69 270 ALA B N 1
ATOM 5554 C CA . ALA B 1 270 ? 17.531 -16.25 -0.259 1 96.69 270 ALA B CA 1
ATOM 5555 C C . ALA B 1 270 ? 16.922 -16.375 1.13 1 96.69 270 ALA B C 1
ATOM 5557 O O . ALA B 1 270 ? 17.594 -16.141 2.139 1 96.69 270 ALA B O 1
ATOM 5558 N N . THR B 1 271 ? 15.672 -16.734 1.157 1 96.62 271 THR B N 1
ATOM 5559 C CA . THR B 1 271 ? 14.93 -16.844 2.412 1 96.62 271 THR B CA 1
ATOM 5560 C C . THR B 1 271 ? 15.406 -18.047 3.221 1 96.62 271 THR B C 1
ATOM 5562 O O . THR B 1 271 ? 15.07 -18.172 4.398 1 96.62 271 THR B O 1
ATOM 5565 N N . VAL B 1 272 ? 16.156 -18.969 2.574 1 97.06 272 VAL B N 1
ATOM 5566 C CA . VAL B 1 272 ? 16.703 -20.156 3.223 1 97.06 272 VAL B CA 1
ATOM 5567 C C . VAL B 1 272 ? 18.188 -20.281 2.896 1 97.06 272 VAL B C 1
ATOM 5569 O O . VAL B 1 272 ? 18.688 -19.656 1.951 1 97.06 272 VAL B O 1
ATOM 5572 N N . PRO B 1 273 ? 18.922 -21.109 3.705 1 96.38 273 PRO B N 1
ATOM 5573 C CA . PRO B 1 273 ? 20.328 -21.359 3.373 1 96.38 273 PRO B CA 1
ATOM 5574 C C . PRO B 1 273 ? 20.5 -21.984 1.996 1 96.38 273 PRO B C 1
ATOM 5576 O O . PRO B 1 273 ? 19.594 -22.672 1.501 1 96.38 273 PRO B O 1
ATOM 5579 N N . ALA B 1 274 ? 21.656 -21.797 1.447 1 94.81 274 ALA B N 1
ATOM 5580 C CA . ALA B 1 274 ? 21.969 -22.203 0.082 1 94.81 274 ALA B CA 1
ATOM 5581 C C . ALA B 1 274 ? 21.656 -23.688 -0.131 1 94.81 274 ALA B C 1
ATOM 5583 O O . ALA B 1 274 ? 21.062 -24.062 -1.147 1 94.81 274 ALA B O 1
ATOM 5584 N N . ASP B 1 275 ? 21.906 -24.5 0.858 1 94.81 275 ASP B N 1
ATOM 5585 C CA . ASP B 1 275 ? 21.766 -25.953 0.73 1 94.81 275 ASP B CA 1
ATOM 5586 C C . ASP B 1 275 ? 20.297 -26.375 0.767 1 94.81 275 ASP B C 1
ATOM 5588 O O . ASP B 1 275 ? 19.953 -27.5 0.42 1 94.81 275 ASP B O 1
ATOM 5592 N N . ASP B 1 276 ? 19.438 -25.422 1.13 1 96.12 276 ASP B N 1
ATOM 5593 C CA . ASP B 1 276 ? 18.031 -25.766 1.31 1 96.12 276 ASP B CA 1
ATOM 5594 C C . ASP B 1 276 ? 17.172 -25.172 0.195 1 96.12 276 ASP B C 1
ATOM 5596 O O . ASP B 1 276 ? 15.953 -25.359 0.168 1 96.12 276 ASP B O 1
ATOM 5600 N N . ILE B 1 277 ? 17.781 -24.484 -0.719 1 96.5 277 ILE B N 1
ATOM 5601 C CA . ILE B 1 277 ? 17.047 -23.703 -1.699 1 96.5 277 ILE B CA 1
ATOM 5602 C C . ILE B 1 277 ? 16.188 -24.609 -2.564 1 96.5 277 ILE B C 1
ATOM 5604 O O . ILE B 1 277 ? 14.992 -24.359 -2.74 1 96.5 277 ILE B O 1
ATOM 5608 N N . LYS B 1 278 ? 16.703 -25.719 -3.062 1 94.88 278 LYS B N 1
ATOM 5609 C CA . LYS B 1 278 ? 15.938 -26.625 -3.916 1 94.88 278 LYS B CA 1
ATOM 5610 C C . LYS B 1 278 ? 14.789 -27.266 -3.143 1 94.88 278 LYS B C 1
ATOM 5612 O O . LYS B 1 278 ? 13.672 -27.359 -3.646 1 94.88 278 LYS B O 1
ATOM 5617 N N . ALA B 1 279 ? 15.086 -27.688 -1.962 1 96.31 279 ALA B N 1
ATOM 5618 C CA . ALA B 1 279 ? 14.047 -28.297 -1.134 1 96.31 279 ALA B CA 1
ATOM 5619 C C . ALA B 1 279 ? 12.914 -27.297 -0.88 1 96.31 279 ALA B C 1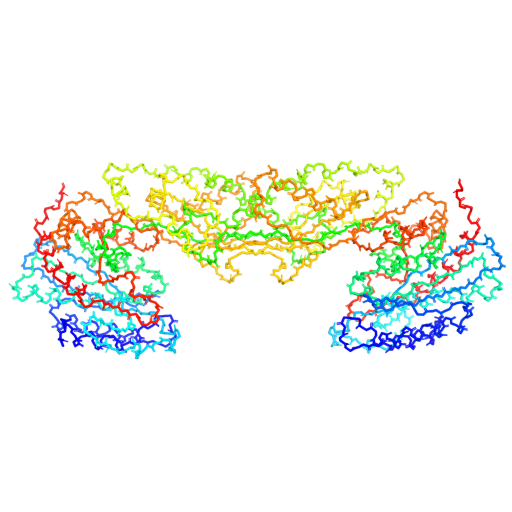
ATOM 5621 O O . ALA B 1 279 ? 11.734 -27.672 -0.899 1 96.31 279 ALA B O 1
ATOM 5622 N N . ALA B 1 280 ? 13.281 -26.047 -0.628 1 96.5 280 ALA B N 1
ATOM 5623 C CA . ALA B 1 280 ? 12.281 -25.016 -0.373 1 96.5 280 ALA B CA 1
ATOM 5624 C C . ALA B 1 280 ? 11.453 -24.734 -1.621 1 96.5 280 ALA B C 1
ATOM 5626 O O . ALA B 1 280 ? 10.227 -24.594 -1.541 1 96.5 280 ALA B O 1
ATOM 5627 N N . LEU B 1 281 ? 12.133 -24.703 -2.682 1 94.88 281 LEU B N 1
ATOM 5628 C CA . LEU B 1 281 ? 11.453 -24.438 -3.947 1 94.88 281 LEU B CA 1
ATOM 5629 C C . LEU B 1 281 ? 10.328 -25.453 -4.172 1 94.88 281 LEU B C 1
ATOM 5631 O O . LEU B 1 281 ? 9.242 -25.094 -4.621 1 94.88 281 LEU B O 1
ATOM 5635 N N . TYR B 1 282 ? 10.484 -26.688 -3.762 1 94.56 282 TYR B N 1
ATOM 5636 C CA . TYR B 1 282 ? 9.562 -27.766 -4.121 1 94.56 282 TYR B CA 1
ATOM 5637 C C . TYR B 1 282 ? 8.617 -28.078 -2.963 1 94.56 282 TYR B C 1
ATOM 5639 O O . TYR B 1 282 ? 7.504 -28.562 -3.178 1 94.56 282 TYR B O 1
ATOM 5647 N N . ASN B 1 283 ? 9.078 -27.828 -1.751 1 96.5 283 ASN B N 1
ATOM 5648 C CA . ASN B 1 283 ? 8.32 -28.438 -0.668 1 96.5 283 ASN B CA 1
ATOM 5649 C C . ASN B 1 283 ? 8.164 -27.484 0.516 1 96.5 283 ASN B C 1
ATOM 5651 O O . ASN B 1 283 ? 7.816 -27.922 1.618 1 96.5 283 ASN B O 1
ATOM 5655 N N . ARG B 1 284 ? 8.477 -26.25 0.444 1 96.81 284 ARG B N 1
ATOM 5656 C CA . ARG B 1 284 ? 8.211 -25.266 1.492 1 96.81 284 ARG B CA 1
ATOM 5657 C C . ARG B 1 284 ? 7.047 -24.359 1.113 1 96.81 284 ARG B C 1
ATOM 5659 O O . ARG B 1 284 ? 7.074 -23.703 0.064 1 96.81 284 ARG B O 1
ATOM 5666 N N . PRO B 1 285 ? 5.984 -24.328 1.981 1 97.81 285 PRO B N 1
ATOM 5667 C CA . PRO B 1 285 ? 4.949 -23.328 1.718 1 97.81 285 PRO B CA 1
ATOM 5668 C C . PRO B 1 285 ? 5.465 -21.891 1.838 1 97.81 285 PRO B C 1
ATOM 5670 O O . PRO B 1 285 ? 6.453 -21.656 2.535 1 97.81 285 PRO B O 1
ATOM 5673 N N . SER B 1 286 ? 4.887 -20.969 1.13 1 97.5 286 SER B N 1
ATOM 5674 C CA . SER B 1 286 ? 5.273 -19.562 1.205 1 97.5 286 SER B CA 1
ATOM 5675 C C . SER B 1 286 ? 4.051 -18.656 1.343 1 97.5 286 SER B C 1
ATOM 5677 O O . SER B 1 286 ? 2.938 -19.062 1 1 97.5 286 SER B O 1
ATOM 5679 N N . MET B 1 287 ? 4.191 -17.594 1.936 1 98 287 MET B N 1
ATOM 5680 C CA . MET B 1 287 ? 3.217 -16.5 2.059 1 98 287 MET B CA 1
ATOM 5681 C C . MET B 1 287 ? 3.762 -15.211 1.465 1 98 287 MET B C 1
ATOM 5683 O O . MET B 1 287 ? 4.695 -14.617 2.01 1 98 287 MET B O 1
ATOM 5687 N N . THR B 1 288 ? 3.146 -14.828 0.41 1 97 288 THR B N 1
ATOM 5688 C CA . THR B 1 288 ? 3.625 -13.664 -0.328 1 97 288 THR B CA 1
ATOM 5689 C C . THR B 1 288 ? 2.613 -12.523 -0.252 1 97 288 THR B C 1
ATOM 5691 O O . THR B 1 288 ? 1.407 -12.742 -0.366 1 97 288 THR B O 1
ATOM 5694 N N . ILE B 1 289 ? 3.092 -11.336 0.073 1 97.94 289 ILE B N 1
ATOM 5695 C CA . ILE B 1 289 ? 2.275 -10.148 -0.173 1 97.94 289 ILE B CA 1
ATOM 5696 C C . ILE B 1 289 ? 2.385 -9.742 -1.641 1 97.94 289 ILE B C 1
ATOM 5698 O O . ILE B 1 289 ? 3.459 -9.359 -2.107 1 97.94 289 ILE B O 1
ATOM 5702 N N . ASN B 1 290 ? 1.243 -9.781 -2.326 1 95.88 290 ASN B N 1
ATOM 5703 C CA . ASN B 1 290 ? 1.199 -9.477 -3.752 1 95.88 290 ASN B CA 1
ATOM 5704 C C . ASN B 1 290 ? 0.917 -7.996 -4 1 95.88 290 ASN B C 1
ATOM 5706 O O . ASN B 1 290 ? 1.199 -7.477 -5.082 1 95.88 290 ASN B O 1
ATOM 5710 N N . GLY B 1 291 ? 0.309 -7.43 -2.994 1 95.31 291 GLY B N 1
ATOM 5711 C CA . GLY B 1 291 ? -0.085 -6.031 -3.082 1 95.31 291 GLY B CA 1
ATOM 5712 C C . GLY B 1 291 ? -0.327 -5.395 -1.727 1 95.31 291 GLY B C 1
ATOM 5713 O O . GLY B 1 291 ? -0.838 -6.043 -0.812 1 95.31 291 GLY B O 1
ATOM 5714 N N . LEU B 1 292 ? 0.029 -4.164 -1.584 1 96.56 292 LEU B N 1
ATOM 5715 C CA . LEU B 1 292 ? -0.255 -3.305 -0.44 1 96.56 292 LEU B CA 1
ATOM 5716 C C . LEU B 1 292 ? -0.843 -1.973 -0.895 1 96.56 292 LEU B C 1
ATOM 5718 O O . LEU B 1 292 ? -0.372 -1.382 -1.869 1 96.56 292 LEU B O 1
ATOM 5722 N N . SER B 1 293 ? -1.922 -1.579 -0.182 1 95.56 293 SER B N 1
ATOM 5723 C CA . SER B 1 293 ? -2.561 -0.331 -0.587 1 95.56 293 SER B CA 1
ATOM 5724 C C . SER B 1 293 ? -3.215 0.366 0.601 1 95.56 293 SER B C 1
ATOM 5726 O O . SER B 1 293 ? -3.963 -0.257 1.358 1 95.56 293 SER B O 1
ATOM 5728 N N . SER B 1 294 ? -2.898 1.654 0.792 1 96.75 294 SER B N 1
ATOM 5729 C CA . SER B 1 294 ? -3.547 2.516 1.775 1 96.75 294 SER B CA 1
ATOM 5730 C C . SER B 1 294 ? -3.244 3.986 1.507 1 96.75 294 SER B C 1
ATOM 5732 O O . SER B 1 294 ? -2.121 4.336 1.139 1 96.75 294 SER B O 1
ATOM 5734 N N . GLY B 1 295 ? -4.234 4.789 1.694 1 93.94 295 GLY B N 1
ATOM 5735 C CA . GLY B 1 295 ? -4.039 6.23 1.69 1 93.94 295 GLY B CA 1
ATOM 5736 C C . GLY B 1 295 ? -3.475 6.754 0.382 1 93.94 295 GLY B C 1
ATOM 5737 O O . GLY B 1 295 ? -3.969 6.406 -0.693 1 93.94 295 GLY B O 1
ATOM 5738 N N . TYR B 1 296 ? -2.537 7.68 0.439 1 89.88 296 TYR B N 1
ATOM 5739 C CA . TYR B 1 296 ? -1.963 8.352 -0.725 1 89.88 296 TYR B CA 1
ATOM 5740 C C . TYR B 1 296 ? -0.815 7.535 -1.31 1 89.88 296 TYR B C 1
ATOM 5742 O O . TYR B 1 296 ? 0.216 7.348 -0.66 1 89.88 296 TYR B O 1
ATOM 5750 N N . GLU B 1 297 ? -0.918 7.148 -2.516 1 89.19 297 GLU B N 1
ATOM 5751 C CA . GLU B 1 297 ? 0.058 6.273 -3.156 1 89.19 297 GLU B CA 1
ATOM 5752 C C . GLU B 1 297 ? 0.743 6.973 -4.328 1 89.19 297 GLU B C 1
ATOM 5754 O O . GLU B 1 297 ? 1.515 6.355 -5.062 1 89.19 297 GLU B O 1
ATOM 5759 N N . GLY B 1 298 ? 0.484 8.258 -4.5 1 80.44 298 GLY B N 1
ATOM 5760 C CA . GLY B 1 298 ? 1.044 9.031 -5.598 1 80.44 298 GLY B CA 1
ATOM 5761 C C . GLY B 1 298 ? 2.447 9.531 -5.32 1 80.44 298 GLY B C 1
ATOM 5762 O O . GLY B 1 298 ? 3.059 9.156 -4.316 1 80.44 298 GLY B O 1
ATOM 5763 N N . PRO B 1 299 ? 3.018 10.375 -6.262 1 82.62 299 PRO B N 1
ATOM 5764 C CA . PRO B 1 299 ? 4.391 10.852 -6.105 1 82.62 299 PRO B CA 1
ATOM 5765 C C . PRO B 1 299 ? 4.539 11.852 -4.961 1 82.62 299 PRO B C 1
ATOM 5767 O O . PRO B 1 299 ? 3.551 12.438 -4.52 1 82.62 299 PRO B O 1
ATOM 5770 N N . GLY B 1 300 ? 5.867 12.039 -4.488 1 79.12 300 GLY B N 1
ATOM 5771 C CA . GLY B 1 300 ? 6.164 13.031 -3.469 1 79.12 300 GLY B CA 1
ATOM 5772 C C . GLY B 1 300 ? 6.062 12.484 -2.059 1 79.12 300 GLY B C 1
ATOM 5773 O O . GLY B 1 300 ? 5.816 11.289 -1.865 1 79.12 300 GLY B O 1
ATOM 5774 N N . ILE B 1 301 ? 6.352 13.359 -1.006 1 72.94 301 ILE B N 1
ATOM 5775 C CA . ILE B 1 301 ? 6.5 12.938 0.383 1 72.94 301 ILE B CA 1
ATOM 5776 C C . ILE B 1 301 ? 5.125 12.844 1.044 1 72.94 301 ILE B C 1
ATOM 5778 O O . ILE B 1 301 ? 5.023 12.547 2.236 1 72.94 301 ILE B O 1
ATOM 5782 N N . GLY B 1 302 ? 4.02 12.891 0.369 1 64.81 302 GLY B N 1
ATOM 5783 C CA . GLY B 1 302 ? 2.727 12.438 0.861 1 64.81 302 GLY B CA 1
ATOM 5784 C C . GLY B 1 302 ? 1.773 13.586 1.16 1 64.81 302 GLY B C 1
ATOM 5785 O O . GLY B 1 302 ? 2.061 14.734 0.838 1 64.81 302 GLY B O 1
ATOM 5786 N N . LYS B 1 303 ? 0.547 13.219 1.479 1 72.62 303 LYS B N 1
ATOM 5787 C CA . LYS B 1 303 ? -0.584 13.969 2.021 1 72.62 303 LYS B CA 1
ATOM 5788 C C . LYS B 1 303 ? -0.765 13.688 3.51 1 72.62 303 LYS B C 1
ATOM 5790 O O . LYS B 1 303 ? -0.756 12.531 3.936 1 72.62 303 LYS B O 1
ATOM 5795 N N . THR B 1 304 ? -0.552 14.617 4.414 1 82.69 304 THR B N 1
ATOM 5796 C CA . THR B 1 304 ? -0.658 14.414 5.855 1 82.69 304 THR B CA 1
ATOM 5797 C C . THR B 1 304 ? -2.078 14.016 6.242 1 82.69 304 THR B C 1
ATOM 5799 O O . THR B 1 304 ? -2.762 14.742 6.961 1 82.69 304 THR B O 1
ATOM 5802 N N . ILE B 1 305 ? -2.4 12.781 5.785 1 86.62 305 ILE B N 1
ATOM 5803 C CA . ILE B 1 305 ? -3.732 12.234 6.035 1 86.62 305 ILE B CA 1
ATOM 5804 C C . ILE B 1 305 ? -3.625 10.977 6.895 1 86.62 305 ILE B C 1
ATOM 5806 O O . ILE B 1 305 ? -2.568 10.344 6.953 1 86.62 305 ILE B O 1
ATOM 5810 N N . LEU B 1 306 ? -4.652 10.719 7.609 1 93.44 306 LEU B N 1
ATOM 5811 C CA . LEU B 1 306 ? -4.934 9.43 8.227 1 93.44 306 LEU B CA 1
ATOM 5812 C C . LEU B 1 306 ? -5.918 8.625 7.383 1 93.44 306 LEU B C 1
ATOM 5814 O O . LEU B 1 306 ? -7.105 8.953 7.324 1 93.44 306 LEU B O 1
ATOM 5818 N N . PRO B 1 307 ? -5.379 7.586 6.691 1 94.31 307 PRO B N 1
ATOM 5819 C CA . PRO B 1 307 ? -6.297 6.824 5.84 1 94.31 307 PRO B CA 1
ATOM 5820 C C . PRO B 1 307 ? -7.43 6.172 6.629 1 94.31 307 PRO B C 1
ATOM 5822 O O . PRO B 1 307 ? -7.32 6 7.848 1 94.31 307 PRO B O 1
ATOM 5825 N N . HIS B 1 308 ? -8.539 5.879 5.875 1 95.62 308 HIS B N 1
ATOM 5826 C CA . HIS B 1 308 ? -9.641 5.223 6.574 1 95.62 308 HIS B CA 1
ATOM 5827 C C . HIS B 1 308 ? -9.703 3.74 6.227 1 95.62 308 HIS B C 1
ATOM 5829 O O . HIS B 1 308 ? -10.453 2.984 6.852 1 95.62 308 HIS B O 1
ATOM 5835 N N . THR B 1 309 ? -8.883 3.285 5.223 1 97 309 THR B N 1
ATOM 5836 C CA . THR B 1 309 ? -8.828 1.881 4.832 1 97 309 THR B CA 1
ATOM 5837 C C . THR B 1 309 ? -7.395 1.45 4.543 1 97 309 THR B C 1
ATOM 5839 O O . THR B 1 309 ? -6.531 2.289 4.277 1 97 309 THR B O 1
ATOM 5842 N N . ALA B 1 310 ? -7.109 0.218 4.645 1 97.75 310 ALA B N 1
ATOM 5843 C CA . ALA B 1 310 ? -5.867 -0.442 4.246 1 97.75 310 ALA B CA 1
ATOM 5844 C C . ALA B 1 310 ? -6.137 -1.858 3.746 1 97.75 310 ALA B C 1
ATOM 5846 O O . ALA B 1 310 ? -7.039 -2.539 4.242 1 97.75 310 ALA B O 1
ATOM 5847 N N . LEU B 1 311 ? -5.352 -2.219 2.744 1 96.88 311 LEU B N 1
ATOM 5848 C CA . LEU B 1 311 ? -5.59 -3.494 2.08 1 96.88 311 LEU B CA 1
ATOM 5849 C C . LEU B 1 311 ? -4.273 -4.199 1.771 1 96.88 311 LEU B C 1
ATOM 5851 O O . LEU B 1 311 ? -3.303 -3.561 1.359 1 96.88 311 LEU B O 1
ATOM 5855 N N . ALA B 1 312 ? -4.246 -5.527 1.974 1 97.75 312 ALA B N 1
ATOM 5856 C CA . ALA B 1 312 ? -3.152 -6.391 1.535 1 97.75 312 ALA B CA 1
ATOM 5857 C C . ALA B 1 312 ? -3.678 -7.57 0.717 1 97.75 312 ALA B C 1
ATOM 5859 O O . ALA B 1 312 ? -4.641 -8.234 1.116 1 97.75 312 ALA B O 1
ATOM 5860 N N . LYS B 1 313 ? -3.129 -7.746 -0.408 1 96.44 313 LYS B N 1
ATOM 5861 C CA . LYS B 1 313 ? -3.371 -8.938 -1.212 1 96.44 313 LYS B CA 1
ATOM 5862 C C . LYS B 1 313 ? -2.279 -9.984 -0.99 1 96.44 313 LYS B C 1
ATOM 5864 O O . LYS B 1 313 ? -1.09 -9.672 -1.07 1 96.44 313 LYS B O 1
ATOM 5869 N N . LEU B 1 314 ? -2.713 -11.211 -0.667 1 97.31 314 LEU B N 1
ATOM 5870 C CA . LEU B 1 314 ? -1.778 -12.266 -0.307 1 97.31 314 LEU B CA 1
ATOM 5871 C C . LEU B 1 314 ? -2.02 -13.516 -1.151 1 97.31 314 LEU B C 1
ATOM 5873 O O . LEU B 1 314 ? -3.135 -13.742 -1.632 1 97.31 314 LEU B O 1
ATOM 5877 N N . ASP B 1 315 ? -0.973 -14.234 -1.328 1 95.88 315 ASP B N 1
ATOM 5878 C CA . ASP B 1 315 ? -1.16 -15.617 -1.757 1 95.88 315 ASP B CA 1
ATOM 5879 C C . ASP B 1 315 ? -0.277 -16.562 -0.95 1 95.88 315 ASP B C 1
ATOM 5881 O O . ASP B 1 315 ? 0.741 -16.156 -0.392 1 95.88 315 ASP B O 1
ATOM 5885 N N . LEU B 1 316 ? -0.73 -17.781 -0.83 1 97.19 316 LEU B N 1
ATOM 5886 C CA . LEU B 1 316 ? 0.015 -18.906 -0.253 1 97.19 316 LEU B CA 1
ATOM 5887 C C . LEU B 1 316 ? 0.354 -19.938 -1.319 1 97.19 316 LEU B C 1
ATOM 5889 O O . LEU B 1 316 ? -0.501 -20.312 -2.127 1 97.19 316 LEU B O 1
ATOM 5893 N N . ARG B 1 317 ? 1.565 -20.312 -1.428 1 97.06 317 ARG B N 1
ATOM 5894 C CA . ARG B 1 317 ? 1.893 -21.562 -2.119 1 97.06 317 ARG B CA 1
ATOM 5895 C C . ARG B 1 317 ? 1.852 -22.734 -1.161 1 97.06 317 ARG B C 1
ATOM 5897 O O . ARG B 1 317 ? 2.432 -22.688 -0.075 1 97.06 317 ARG B O 1
ATOM 5904 N N . LEU B 1 318 ? 1.166 -23.734 -1.567 1 98 318 LEU B N 1
ATOM 5905 C CA . LEU B 1 318 ? 0.871 -24.859 -0.681 1 98 318 LEU B CA 1
ATOM 5906 C C . LEU B 1 318 ? 1.593 -26.125 -1.141 1 98 318 LEU B C 1
ATOM 5908 O O . LEU B 1 318 ? 1.914 -26.266 -2.324 1 98 318 LEU B O 1
ATOM 5912 N N . VAL B 1 319 ? 1.787 -27.047 -0.238 1 97.88 319 VAL B N 1
ATOM 5913 C CA . VAL B 1 319 ? 2.414 -28.328 -0.518 1 97.88 319 VAL B CA 1
ATOM 5914 C C . VAL B 1 319 ? 1.444 -29.453 -0.18 1 97.88 319 VAL B C 1
ATOM 5916 O O . VAL B 1 319 ? 0.387 -29.219 0.409 1 97.88 319 VAL B O 1
ATOM 5919 N N . PRO B 1 320 ? 1.733 -30.688 -0.604 1 96.38 320 PRO B N 1
ATOM 5920 C CA . PRO B 1 320 ? 0.77 -31.781 -0.452 1 96.38 320 PRO B CA 1
ATOM 5921 C C . PRO B 1 320 ? 0.229 -31.891 0.972 1 96.38 320 PRO B C 1
ATOM 5923 O O . PRO B 1 320 ? 0.972 -31.703 1.937 1 96.38 320 PRO B O 1
ATOM 5926 N N . ASP B 1 321 ? -1.054 -32.156 1.11 1 95.94 321 ASP B N 1
ATOM 5927 C CA . ASP B 1 321 ? -1.847 -32.375 2.316 1 95.94 321 ASP B CA 1
ATOM 5928 C C . ASP B 1 321 ? -2.344 -31.031 2.889 1 95.94 321 ASP B C 1
ATOM 5930 O O . ASP B 1 321 ? -3.146 -31.016 3.824 1 95.94 321 ASP B O 1
ATOM 5934 N N . GLN B 1 322 ? -1.895 -29.906 2.391 1 97.56 322 GLN B N 1
ATOM 5935 C CA . GLN B 1 322 ? -2.535 -28.625 2.658 1 97.56 322 GLN B CA 1
ATOM 5936 C C . GLN B 1 322 ? -3.664 -28.359 1.666 1 97.56 322 GLN B C 1
ATOM 5938 O O . GLN B 1 322 ? -3.645 -28.859 0.544 1 97.56 322 GLN B O 1
ATOM 5943 N N . THR B 1 323 ? -4.656 -27.578 2.061 1 96.81 323 THR B N 1
ATOM 5944 C CA . THR B 1 323 ? -5.738 -27.156 1.172 1 96.81 323 THR B CA 1
ATOM 5945 C C . THR B 1 323 ? -5.973 -25.656 1.265 1 96.81 323 THR B C 1
ATOM 5947 O O . THR B 1 323 ? -5.754 -25.062 2.318 1 96.81 323 THR B O 1
ATOM 5950 N N . PRO B 1 324 ? -6.461 -25.109 0.191 1 96.06 324 PRO B N 1
ATOM 5951 C CA . PRO B 1 324 ? -6.781 -23.672 0.228 1 96.06 324 PRO B CA 1
ATOM 5952 C C . PRO B 1 324 ? -7.75 -23.312 1.354 1 96.06 324 PRO B C 1
ATOM 5954 O O . PRO B 1 324 ? -7.473 -22.406 2.146 1 96.06 324 PRO B O 1
ATOM 5957 N N . ALA B 1 325 ? -8.789 -24.078 1.477 1 97.12 325 ALA B N 1
ATOM 5958 C CA . ALA B 1 325 ? -9.82 -23.766 2.461 1 97.12 325 ALA B CA 1
ATOM 5959 C C . ALA B 1 325 ? -9.266 -23.828 3.879 1 97.12 325 ALA B C 1
ATOM 5961 O O . ALA B 1 325 ? -9.484 -22.906 4.68 1 97.12 325 ALA B O 1
ATOM 5962 N N . GLU B 1 326 ? -8.531 -24.844 4.188 1 98.19 326 GLU B N 1
ATOM 5963 C CA . GLU B 1 326 ? -8.016 -25.016 5.543 1 98.19 326 GLU B CA 1
ATOM 5964 C C . GLU B 1 326 ? -6.969 -23.953 5.871 1 98.19 326 GLU B C 1
ATOM 5966 O O . GLU B 1 326 ? -6.93 -23.438 6.992 1 98.19 326 GLU B O 1
ATOM 5971 N N . THR B 1 327 ? -6.113 -23.641 4.957 1 98.38 327 THR B N 1
ATOM 5972 C CA . THR B 1 327 ? -5.051 -22.672 5.23 1 98.38 327 THR B CA 1
ATOM 5973 C C . THR B 1 327 ? -5.629 -21.281 5.434 1 98.38 327 THR B C 1
ATOM 5975 O O . THR B 1 327 ? -5.188 -20.531 6.316 1 98.38 327 THR B O 1
ATOM 5978 N N . VAL B 1 328 ? -6.645 -20.875 4.656 1 98.12 328 VAL B N 1
ATOM 5979 C CA . VAL B 1 328 ? -7.289 -19.578 4.84 1 98.12 328 VAL B CA 1
ATOM 5980 C C . VAL B 1 328 ? -8.031 -19.547 6.176 1 98.12 328 VAL B C 1
ATOM 5982 O O . VAL B 1 328 ? -8.023 -18.531 6.879 1 98.12 328 VAL B O 1
ATOM 5985 N N . ARG B 1 329 ? -8.672 -20.672 6.512 1 98.38 329 ARG B N 1
ATOM 5986 C CA . ARG B 1 329 ? -9.32 -20.781 7.816 1 98.38 329 ARG B CA 1
ATOM 5987 C C . ARG B 1 329 ? -8.32 -20.547 8.945 1 98.38 329 ARG B C 1
ATOM 5989 O O . ARG B 1 329 ? -8.617 -19.828 9.906 1 98.38 329 ARG B O 1
ATOM 5996 N N . LEU B 1 330 ? -7.141 -21.172 8.867 1 98.69 330 LEU B N 1
ATOM 5997 C CA . LEU B 1 330 ? -6.109 -21.016 9.883 1 98.69 330 LEU B CA 1
ATOM 5998 C C . LEU B 1 330 ? -5.641 -19.562 9.969 1 98.69 330 LEU B C 1
ATOM 6000 O O . LEU B 1 330 ? -5.359 -19.062 11.062 1 98.69 330 LEU B O 1
ATOM 6004 N N . VAL B 1 331 ? -5.523 -18.859 8.828 1 98.62 331 VAL B N 1
ATOM 6005 C CA . VAL B 1 331 ? -5.168 -17.453 8.805 1 98.62 331 VAL B CA 1
ATOM 6006 C C . VAL B 1 331 ? -6.203 -16.641 9.586 1 98.62 331 VAL B C 1
ATOM 6008 O O . VAL B 1 331 ? -5.852 -15.836 10.453 1 98.62 331 VAL B O 1
ATOM 6011 N N . LYS B 1 332 ? -7.465 -16.875 9.25 1 98.44 332 LYS B N 1
ATOM 6012 C CA . LYS B 1 332 ? -8.555 -16.172 9.93 1 98.44 332 LYS B CA 1
ATOM 6013 C C . LYS B 1 332 ? -8.516 -16.422 11.43 1 98.44 332 LYS B C 1
ATOM 6015 O O . LYS B 1 332 ? -8.672 -15.492 12.227 1 98.44 332 LYS B O 1
ATOM 6020 N N . GLU B 1 333 ? -8.328 -17.656 11.797 1 98.5 333 GLU B N 1
ATOM 6021 C CA . GLU B 1 333 ? -8.266 -18.016 13.211 1 98.5 333 GLU B CA 1
ATOM 6022 C C . GLU B 1 333 ? -7.09 -17.344 13.906 1 98.5 333 GLU B C 1
ATOM 6024 O O . GLU B 1 333 ? -7.215 -16.875 15.039 1 98.5 333 GLU B O 1
ATOM 6029 N N . ALA B 1 334 ? -5.938 -17.344 13.273 1 98.56 334 ALA B N 1
ATOM 6030 C CA . ALA B 1 334 ? -4.754 -16.703 13.836 1 98.56 334 ALA B CA 1
ATOM 6031 C C . ALA B 1 334 ? -4.988 -15.211 14.07 1 98.56 334 ALA B C 1
ATOM 6033 O O . ALA B 1 334 ? -4.598 -14.664 15.102 1 98.56 334 ALA B O 1
ATOM 6034 N N . LEU B 1 335 ? -5.625 -14.523 13.086 1 98.44 335 LEU B N 1
ATOM 6035 C CA . LEU B 1 335 ? -5.938 -13.109 13.219 1 98.44 335 LEU B CA 1
ATOM 6036 C C . LEU B 1 335 ? -6.875 -12.859 14.398 1 98.44 335 LEU B C 1
ATOM 6038 O O . LEU B 1 335 ? -6.641 -11.961 15.203 1 98.44 335 LEU B O 1
ATOM 6042 N N . THR B 1 336 ? -7.863 -13.695 14.484 1 98 336 THR B N 1
ATOM 6043 C CA . THR B 1 336 ? -8.82 -13.57 15.578 1 98 336 THR B CA 1
ATOM 6044 C C . THR B 1 336 ? -8.125 -13.789 16.922 1 98 336 THR B C 1
ATOM 6046 O O . THR B 1 336 ? -8.305 -12.992 17.844 1 98 336 THR B O 1
ATOM 6049 N N . ALA B 1 337 ? -7.336 -14.836 17.016 1 97.75 337 ALA B N 1
ATOM 6050 C CA . ALA B 1 337 ? -6.621 -15.156 18.25 1 97.75 337 ALA B CA 1
ATOM 6051 C C . ALA B 1 337 ? -5.668 -14.031 18.641 1 97.75 337 ALA B C 1
ATOM 6053 O O . ALA B 1 337 ? -5.43 -13.789 19.828 1 97.75 337 ALA B O 1
ATOM 6054 N N . GLY B 1 338 ? -5.176 -13.383 17.656 1 96.56 338 GLY B N 1
ATOM 6055 C CA . GLY B 1 338 ? -4.238 -12.305 17.891 1 96.56 338 GLY B CA 1
ATOM 6056 C C . GLY B 1 338 ? -4.918 -10.977 18.188 1 96.56 338 GLY B C 1
ATOM 6057 O O . GLY B 1 338 ? -4.25 -9.961 18.406 1 96.56 338 GLY B O 1
ATOM 6058 N N . GLY B 1 339 ? -6.23 -10.906 18.219 1 96.75 339 GLY B N 1
ATOM 6059 C CA . GLY B 1 339 ? -6.973 -9.688 18.5 1 96.75 339 GLY B CA 1
ATOM 6060 C C . GLY B 1 339 ? -7.238 -8.852 17.266 1 96.75 339 GLY B C 1
ATOM 6061 O O . GLY B 1 339 ? -7.445 -7.641 17.359 1 96.75 339 GLY B O 1
ATOM 6062 N N . TYR B 1 340 ? -7.18 -9.414 16.078 1 97.81 340 TYR B N 1
ATOM 6063 C CA . TYR B 1 340 ? -7.367 -8.703 14.812 1 97.81 340 TYR B CA 1
ATOM 6064 C C . TYR B 1 340 ? -8.609 -9.211 14.086 1 97.81 340 TYR B C 1
ATOM 6066 O O . TYR B 1 340 ? -8.57 -9.438 12.875 1 97.81 340 TYR B O 1
ATOM 6074 N N . ASP B 1 341 ? -9.648 -9.453 14.812 1 95.44 341 ASP B N 1
ATOM 6075 C CA . ASP B 1 341 ? -10.883 -9.961 14.219 1 95.44 341 ASP B CA 1
ATOM 6076 C C . ASP B 1 341 ? -11.539 -8.914 13.32 1 95.44 341 ASP B C 1
ATOM 6078 O O . ASP B 1 341 ? -12.43 -9.234 12.531 1 95.44 341 ASP B O 1
ATOM 6082 N N . ASP B 1 342 ? -11.094 -7.676 13.406 1 96.25 342 ASP B N 1
ATOM 6083 C CA . ASP B 1 342 ? -11.602 -6.594 12.57 1 96.25 342 ASP B CA 1
ATOM 6084 C C . ASP B 1 342 ? -10.906 -6.57 11.211 1 96.25 342 ASP B C 1
ATOM 6086 O O . ASP B 1 342 ? -11.32 -5.848 10.305 1 96.25 342 ASP B O 1
ATOM 6090 N N . VAL B 1 343 ? -9.844 -7.266 11.094 1 97.94 343 VAL B N 1
ATOM 6091 C CA . VAL B 1 343 ? -9.219 -7.457 9.789 1 97.94 343 VAL B CA 1
ATOM 6092 C C . VAL B 1 343 ? -10.031 -8.461 8.977 1 97.94 343 VAL B C 1
ATOM 6094 O O . VAL B 1 343 ? -10.039 -9.656 9.281 1 97.94 343 VAL B O 1
ATOM 6097 N N . MET B 1 344 ? -10.648 -7.98 7.93 1 97.75 344 MET B N 1
ATOM 6098 C CA . MET B 1 344 ? -11.539 -8.812 7.133 1 97.75 344 MET B CA 1
ATOM 6099 C C . MET B 1 344 ? -10.75 -9.664 6.141 1 97.75 344 MET B C 1
ATOM 6101 O O . MET B 1 344 ? -9.875 -9.148 5.438 1 97.75 344 MET B O 1
ATOM 6105 N N . VAL B 1 345 ? -11.062 -10.945 6.137 1 97.62 345 VAL B N 1
ATOM 6106 C CA . VAL B 1 345 ? -10.5 -11.875 5.164 1 97.62 345 VAL B CA 1
ATOM 6107 C C . VAL B 1 345 ? -11.516 -12.141 4.055 1 97.62 345 VAL B C 1
ATOM 6109 O O . VAL B 1 345 ? -12.648 -12.531 4.324 1 97.62 345 VAL B O 1
ATOM 6112 N N . SER B 1 346 ? -11.164 -11.914 2.852 1 95.5 346 SER B N 1
ATOM 6113 C CA . SER B 1 346 ? -12.078 -12.086 1.727 1 95.5 346 SER B CA 1
ATOM 6114 C C . SER B 1 346 ? -12.328 -13.562 1.436 1 95.5 346 SER B C 1
ATOM 6116 O O . SER B 1 346 ? -11.688 -14.43 2.025 1 95.5 346 SER B O 1
ATOM 6118 N N . ASP B 1 347 ? -13.258 -13.758 0.527 1 94.25 347 ASP B N 1
ATOM 6119 C CA . ASP B 1 347 ? -13.266 -15.047 -0.146 1 94.25 347 ASP B CA 1
ATOM 6120 C C . ASP B 1 347 ? -11.953 -15.289 -0.893 1 94.25 347 ASP B C 1
ATOM 6122 O O . ASP B 1 347 ? -11.172 -14.359 -1.09 1 94.25 347 ASP B O 1
ATOM 6126 N N . PHE B 1 348 ? -11.766 -16.578 -1.157 1 92.69 348 PHE B N 1
ATOM 6127 C CA . PHE B 1 348 ? -10.477 -16.922 -1.764 1 92.69 348 PHE B CA 1
ATOM 6128 C C . PHE B 1 348 ? -10.68 -17.719 -3.043 1 92.69 348 PHE B C 1
ATOM 6130 O O . PHE B 1 348 ? -11.766 -18.25 -3.291 1 92.69 348 PHE B O 1
ATOM 6137 N N . LEU B 1 349 ? -9.688 -17.641 -3.889 1 86.88 349 LEU B N 1
ATOM 6138 C CA . LEU B 1 349 ? -9.531 -18.516 -5.047 1 86.88 349 LEU B CA 1
ATOM 6139 C C . LEU B 1 349 ? -8.258 -19.344 -4.926 1 86.88 349 LEU B C 1
ATOM 6141 O O . LEU B 1 349 ? -7.195 -18.812 -4.578 1 86.88 349 LEU B O 1
ATOM 6145 N N . GLY B 1 350 ? -8.453 -20.656 -5.055 1 90 350 GLY B N 1
ATOM 6146 C CA . GLY B 1 350 ? -7.246 -21.453 -4.891 1 90 350 GLY B CA 1
ATOM 6147 C C . GLY B 1 350 ? -7.352 -22.828 -5.52 1 90 350 GLY B C 1
ATOM 6148 O O . GLY B 1 350 ? -8.43 -23.234 -5.949 1 90 350 GLY B O 1
ATOM 6149 N N . GLU B 1 351 ? -6.254 -23.469 -5.723 1 91.19 351 GLU B N 1
ATOM 6150 C CA . GLU B 1 351 ? -6.082 -24.828 -6.219 1 91.19 351 GLU B CA 1
ATOM 6151 C C . GLU B 1 351 ? -5.238 -25.656 -5.258 1 91.19 351 GLU B C 1
ATOM 6153 O O . GLU B 1 351 ? -4.23 -25.188 -4.727 1 91.19 351 GLU B O 1
ATOM 6158 N N . PRO B 1 352 ? -5.688 -26.844 -5.02 1 95.06 352 PRO B N 1
ATOM 6159 C CA . PRO B 1 352 ? -4.898 -27.703 -4.141 1 95.06 352 PRO B CA 1
ATOM 6160 C C . PRO B 1 352 ? -3.621 -28.219 -4.805 1 95.06 352 PRO B C 1
ATOM 6162 O O . PRO B 1 352 ? -3.549 -28.297 -6.031 1 95.06 352 PRO B O 1
ATOM 6165 N N . PRO B 1 353 ? -2.648 -28.562 -3.938 1 97.06 353 PRO B N 1
ATOM 6166 C CA . PRO B 1 353 ? -1.433 -29.188 -4.461 1 97.06 353 PRO B CA 1
ATOM 6167 C C . PRO B 1 353 ? -1.645 -30.641 -4.859 1 97.06 353 PRO B C 1
ATOM 6169 O O . PRO B 1 353 ? -2.613 -31.266 -4.422 1 97.06 353 PRO B O 1
ATOM 6172 N N . PHE B 1 354 ? -0.778 -31.094 -5.762 1 96.5 354 PHE B N 1
ATOM 6173 C CA . PHE B 1 354 ? -0.789 -32.5 -6.133 1 96.5 354 PHE B CA 1
ATOM 6174 C C . PHE B 1 354 ? 0.619 -32.969 -6.461 1 96.5 354 PHE B C 1
ATOM 6176 O O . PHE B 1 354 ? 1.406 -32.25 -7.066 1 96.5 354 PHE B O 1
ATOM 6183 N N . ARG B 1 355 ? 0.91 -34.219 -6.004 1 96.75 355 ARG B N 1
ATOM 6184 C CA . ARG B 1 355 ? 2.158 -34.906 -6.336 1 96.75 355 ARG B CA 1
ATOM 6185 C C . ARG B 1 355 ? 1.914 -36.375 -6.641 1 96.75 355 ARG B C 1
ATOM 6187 O O . ARG B 1 355 ? 1.315 -37.094 -5.832 1 96.75 355 ARG B O 1
ATOM 6194 N N . THR B 1 356 ? 2.369 -36.781 -7.832 1 96.69 356 THR B N 1
ATOM 6195 C CA . THR B 1 356 ? 2.383 -38.188 -8.164 1 96.69 356 THR B CA 1
ATOM 6196 C C . THR B 1 356 ? 3.479 -38.906 -7.395 1 96.69 356 THR B C 1
ATOM 6198 O O . THR B 1 356 ? 4.562 -38.375 -7.18 1 96.69 356 THR B O 1
ATOM 6201 N N . ASP B 1 357 ? 3.168 -40.125 -6.953 1 95.5 357 ASP B N 1
ATOM 6202 C CA . ASP B 1 357 ? 4.191 -40.969 -6.336 1 95.5 357 ASP B CA 1
ATOM 6203 C C . ASP B 1 357 ? 5.289 -41.312 -7.34 1 95.5 357 ASP B C 1
ATOM 6205 O O . ASP B 1 357 ? 5.043 -42.031 -8.32 1 95.5 357 ASP B O 1
ATOM 6209 N N . PRO B 1 358 ? 6.492 -40.812 -7.039 1 96.44 358 PRO B N 1
ATOM 6210 C CA . PRO B 1 358 ? 7.562 -41.094 -8 1 96.44 358 PRO B CA 1
ATOM 6211 C C . PRO B 1 358 ? 7.891 -42.594 -8.117 1 96.44 358 PRO B C 1
ATOM 6213 O O . PRO B 1 358 ? 8.516 -43 -9.094 1 96.44 358 PRO B O 1
ATOM 6216 N N . ASP B 1 359 ? 7.445 -43.344 -7.164 1 95.75 359 ASP B N 1
ATOM 6217 C CA . ASP B 1 359 ? 7.797 -44.75 -7.148 1 95.75 359 ASP B CA 1
ATOM 6218 C C . ASP B 1 359 ? 6.719 -45.594 -7.824 1 95.75 359 ASP B C 1
ATOM 6220 O O . ASP B 1 359 ? 6.871 -46.812 -7.965 1 95.75 359 ASP B O 1
ATOM 6224 N N . ASP B 1 360 ? 5.605 -44.969 -8.195 1 96.44 360 ASP B N 1
ATOM 6225 C CA . ASP B 1 360 ? 4.598 -45.719 -8.953 1 96.44 360 ASP B CA 1
ATOM 6226 C C . ASP B 1 360 ? 5.219 -46.406 -10.164 1 96.44 360 ASP B C 1
ATOM 6228 O O . ASP B 1 360 ? 5.977 -45.781 -10.922 1 96.44 360 ASP B O 1
ATOM 6232 N N . PRO B 1 361 ? 4.938 -47.656 -10.359 1 96.38 361 PRO B N 1
ATOM 6233 C CA . PRO B 1 361 ? 5.57 -48.406 -11.445 1 96.38 361 PRO B CA 1
ATOM 6234 C C . PRO B 1 361 ? 5.312 -47.781 -12.82 1 96.38 361 PRO B C 1
ATOM 6236 O O . PRO B 1 361 ? 6.164 -47.844 -13.703 1 96.38 361 PRO B O 1
ATOM 6239 N N . ARG B 1 362 ? 4.16 -47.219 -13.023 1 96.56 362 ARG B N 1
ATOM 6240 C CA . ARG B 1 362 ? 3.857 -46.562 -14.297 1 96.56 362 ARG B CA 1
ATOM 6241 C C . ARG B 1 362 ? 4.711 -45.312 -14.5 1 96.56 362 ARG B C 1
ATOM 6243 O O . ARG B 1 362 ? 5.164 -45.031 -15.609 1 96.56 362 ARG B O 1
ATOM 6250 N N . VAL B 1 363 ? 4.898 -44.625 -13.453 1 97 363 VAL B N 1
ATOM 6251 C CA . VAL B 1 363 ? 5.754 -43.438 -13.492 1 97 363 VAL B CA 1
ATOM 6252 C C . VAL B 1 363 ? 7.195 -43.875 -13.781 1 97 363 VAL B C 1
ATOM 6254 O O . VAL B 1 363 ? 7.855 -43.281 -14.648 1 97 363 VAL B O 1
ATOM 6257 N N . GLN B 1 364 ? 7.605 -44.906 -13.117 1 96.44 364 GLN B N 1
ATOM 6258 C CA . GLN B 1 364 ? 8.953 -45.406 -13.336 1 96.44 364 GLN B CA 1
ATOM 6259 C C . GLN B 1 364 ? 9.148 -45.844 -14.781 1 96.44 364 GLN B C 1
ATOM 6261 O O . GLN B 1 364 ? 10.219 -45.656 -15.367 1 96.44 364 GLN B O 1
ATOM 6266 N N . THR B 1 365 ? 8.164 -46.438 -15.336 1 97 365 THR B N 1
ATOM 6267 C CA . THR B 1 365 ? 8.203 -46.844 -16.734 1 97 365 THR B CA 1
ATOM 6268 C C . THR B 1 365 ? 8.406 -45.656 -17.641 1 97 365 THR B C 1
ATOM 6270 O O . THR B 1 365 ? 9.25 -45.656 -18.531 1 97 365 THR B O 1
ATOM 6273 N N . ALA B 1 366 ? 7.656 -44.625 -17.406 1 97.25 366 ALA B N 1
ATOM 6274 C CA . ALA B 1 366 ? 7.754 -43.406 -18.203 1 97.25 366 ALA B CA 1
ATOM 6275 C C . ALA B 1 366 ? 9.133 -42.75 -18.062 1 97.25 366 ALA B C 1
ATOM 6277 O O . ALA B 1 366 ? 9.727 -42.312 -19.047 1 97.25 366 ALA B O 1
ATOM 6278 N N . LEU B 1 367 ? 9.656 -42.75 -16.844 1 96.31 367 LEU B N 1
ATOM 6279 C CA . LEU B 1 367 ? 10.953 -42.125 -16.562 1 96.31 367 LEU B CA 1
ATOM 6280 C C . LEU B 1 367 ? 12.086 -42.906 -17.203 1 96.31 367 LEU B C 1
ATOM 6282 O O . LEU B 1 367 ? 12.992 -42.344 -17.797 1 96.31 367 LEU B O 1
ATOM 6286 N N . GLN B 1 368 ? 12.016 -44.156 -17.094 1 96.19 368 GLN B N 1
ATOM 6287 C CA . GLN B 1 368 ? 13.039 -45.031 -17.688 1 96.19 368 GLN B CA 1
ATOM 6288 C C . GLN B 1 368 ? 13.055 -44.906 -19.203 1 96.19 368 GLN B C 1
ATOM 6290 O O . GLN B 1 368 ? 14.117 -44.812 -19.812 1 96.19 368 GLN B O 1
ATOM 6295 N N . LEU B 1 369 ? 11.906 -44.906 -19.734 1 97.19 369 LEU B N 1
ATOM 6296 C CA . LEU B 1 369 ? 11.828 -44.75 -21.188 1 97.19 369 LEU B CA 1
ATOM 6297 C C . LEU B 1 369 ? 12.383 -43.406 -21.625 1 97.19 369 LEU B C 1
ATOM 6299 O O . LEU B 1 369 ? 13.047 -43.281 -22.656 1 97.19 369 LEU B O 1
ATOM 6303 N N . ALA B 1 370 ? 12.062 -42.375 -20.891 1 97.25 370 ALA B N 1
ATOM 6304 C CA . ALA B 1 370 ? 12.594 -41.031 -21.219 1 97.25 370 ALA B CA 1
ATOM 6305 C C . ALA B 1 370 ? 14.117 -41.031 -21.219 1 97.25 370 ALA B C 1
ATOM 6307 O O . ALA B 1 370 ? 14.742 -40.5 -22.125 1 97.25 370 ALA B O 1
ATOM 6308 N N . ARG B 1 371 ? 14.648 -41.688 -20.25 1 95.81 371 ARG B N 1
ATOM 6309 C CA . ARG B 1 371 ? 16.109 -41.75 -20.172 1 95.81 371 ARG B CA 1
ATOM 6310 C C . ARG B 1 371 ? 16.688 -42.531 -21.344 1 95.81 371 ARG B C 1
ATOM 6312 O O . ARG B 1 371 ? 17.75 -42.188 -21.859 1 95.81 371 ARG B O 1
ATOM 6319 N N . THR B 1 372 ? 16 -43.562 -21.719 1 94.69 372 THR B N 1
ATOM 6320 C CA . THR B 1 372 ? 16.438 -44.344 -22.859 1 94.69 372 THR B CA 1
ATOM 6321 C C . THR B 1 372 ? 16.312 -43.562 -24.156 1 94.69 372 THR B C 1
ATOM 6323 O O . THR B 1 372 ? 17.172 -43.656 -25.031 1 94.69 372 THR B O 1
ATOM 6326 N N . THR B 1 373 ? 15.297 -42.844 -24.25 1 94.12 373 THR B N 1
ATOM 6327 C CA . THR B 1 373 ? 14.961 -42.125 -25.484 1 94.12 373 THR B CA 1
ATOM 6328 C C . THR B 1 373 ? 15.82 -40.875 -25.641 1 94.12 373 THR B C 1
ATOM 6330 O O . THR B 1 373 ? 16.328 -40.594 -26.734 1 94.12 373 THR B O 1
ATOM 6333 N N . TYR B 1 374 ? 16 -40.156 -24.594 1 95.19 374 TYR B N 1
ATOM 6334 C CA . TYR B 1 374 ? 16.641 -38.844 -24.688 1 95.19 374 TYR B CA 1
ATOM 6335 C C . TYR B 1 374 ? 18.062 -38.875 -24.172 1 95.19 374 TYR B C 1
ATOM 6337 O O . TYR B 1 374 ? 18.875 -37.969 -24.438 1 95.19 374 TYR B O 1
ATOM 6345 N N . GLY B 1 375 ? 18.375 -39.875 -23.422 1 93.44 375 GLY B N 1
ATOM 6346 C CA . GLY B 1 375 ? 19.656 -39.969 -22.734 1 93.44 375 GLY B CA 1
ATOM 6347 C C . GLY B 1 375 ? 19.562 -39.688 -21.25 1 93.44 375 GLY B C 1
ATOM 6348 O O . GLY B 1 375 ? 18.891 -38.75 -20.844 1 93.44 375 GLY B O 1
ATOM 6349 N N . ASP B 1 376 ? 20.25 -40.5 -20.516 1 88.62 376 ASP B N 1
ATOM 6350 C CA . ASP B 1 376 ? 20.172 -40.438 -19.062 1 88.62 376 ASP B CA 1
ATOM 6351 C C . ASP B 1 376 ? 20.531 -39.031 -18.547 1 88.62 376 ASP B C 1
ATOM 6353 O O . ASP B 1 376 ? 19.828 -38.5 -17.703 1 88.62 376 ASP B O 1
ATOM 6357 N N . ASP B 1 377 ? 21.547 -38.5 -19.125 1 89.81 377 ASP B N 1
ATOM 6358 C CA . ASP B 1 377 ? 22.047 -37.219 -18.656 1 89.81 377 ASP B CA 1
ATOM 6359 C C . ASP B 1 377 ? 21.203 -36.062 -19.234 1 89.81 377 ASP B C 1
ATOM 6361 O O . ASP B 1 377 ? 21.359 -34.906 -18.828 1 89.81 377 ASP B O 1
ATOM 6365 N N . ASP B 1 378 ? 20.234 -36.375 -20.031 1 93.25 378 ASP B N 1
ATOM 6366 C CA . ASP B 1 378 ? 19.484 -35.344 -20.719 1 93.25 378 ASP B CA 1
ATOM 6367 C C . ASP B 1 378 ? 18.016 -35.344 -20.281 1 93.25 378 ASP B C 1
ATOM 6369 O O . ASP B 1 378 ? 17.172 -34.781 -20.969 1 93.25 378 ASP B O 1
ATOM 6373 N N . VAL B 1 379 ? 17.75 -36.062 -19.172 1 95.06 379 VAL B N 1
ATOM 6374 C CA . VAL B 1 379 ? 16.406 -36.094 -18.594 1 95.06 379 VAL B CA 1
ATOM 6375 C C . VAL B 1 379 ? 16.453 -35.531 -17.172 1 95.06 379 VAL B C 1
ATOM 6377 O O . VAL B 1 379 ? 17.344 -35.875 -16.391 1 95.06 379 VAL B O 1
ATOM 6380 N N . GLN B 1 380 ? 15.547 -34.656 -16.922 1 94.12 380 GLN B N 1
ATOM 6381 C CA . GLN B 1 380 ? 15.367 -34.125 -15.586 1 94.12 380 GLN B CA 1
ATOM 6382 C C . GLN B 1 380 ? 13.953 -34.375 -15.062 1 94.12 380 GLN B C 1
ATOM 6384 O O . GLN B 1 380 ? 12.977 -34.156 -15.773 1 94.12 380 GLN B O 1
ATOM 6389 N N . VAL B 1 381 ? 13.875 -34.969 -13.859 1 95.19 381 VAL B N 1
ATOM 6390 C CA . VAL B 1 381 ? 12.594 -35.188 -13.203 1 95.19 381 VAL B CA 1
ATOM 6391 C C . VAL B 1 381 ? 12.367 -34.094 -12.148 1 95.19 381 VAL B C 1
ATOM 6393 O O . VAL B 1 381 ? 13.195 -33.906 -11.258 1 95.19 381 VAL B O 1
ATOM 6396 N N . GLU B 1 382 ? 11.359 -33.406 -12.281 1 93.69 382 GLU B N 1
ATOM 6397 C CA . GLU B 1 382 ? 10.945 -32.406 -11.305 1 93.69 382 GLU B CA 1
ATOM 6398 C C . GLU B 1 382 ? 9.891 -32.969 -10.359 1 93.69 382 GLU B C 1
ATOM 6400 O O . GLU B 1 382 ? 8.852 -33.438 -10.797 1 93.69 382 GLU B O 1
ATOM 6405 N N . LEU B 1 383 ? 10.148 -32.906 -9.07 1 95.44 383 LEU B N 1
ATOM 6406 C CA . LEU B 1 383 ? 9.227 -33.438 -8.086 1 95.44 383 LEU B CA 1
ATOM 6407 C C . LEU B 1 383 ? 7.836 -32.812 -8.25 1 95.44 383 LEU B C 1
ATOM 6409 O O . LEU B 1 383 ? 6.832 -33.531 -8.188 1 95.44 383 LEU B O 1
ATOM 6413 N N . ASN B 1 384 ? 7.777 -31.578 -8.359 1 94.69 384 ASN B N 1
ATOM 6414 C CA . ASN B 1 384 ? 6.598 -30.797 -8.711 1 94.69 384 ASN B CA 1
ATOM 6415 C C . ASN B 1 384 ? 6.973 -29.375 -9.156 1 94.69 384 ASN B C 1
ATOM 6417 O O . ASN B 1 384 ? 8.016 -28.859 -8.75 1 94.69 384 ASN B O 1
ATOM 6421 N N . SER B 1 385 ? 6.172 -28.797 -9.969 1 90.19 385 SER B N 1
ATOM 6422 C CA . SER B 1 385 ? 6.332 -27.375 -10.305 1 90.19 385 SER B CA 1
ATOM 6423 C C . SER B 1 385 ? 6.07 -26.484 -9.094 1 90.19 385 SER B C 1
ATOM 6425 O O . SER B 1 385 ? 5.16 -26.75 -8.305 1 90.19 385 SER B O 1
ATOM 6427 N N . PRO B 1 386 ? 6.871 -25.406 -8.945 1 89.19 386 PRO B N 1
ATOM 6428 C CA . PRO B 1 386 ? 6.559 -24.453 -7.879 1 89.19 386 PRO B CA 1
ATOM 6429 C C . PRO B 1 386 ? 5.266 -23.672 -8.141 1 89.19 386 PRO B C 1
ATOM 6431 O O . PRO B 1 386 ? 4.738 -23.031 -7.23 1 89.19 386 PRO B O 1
ATOM 6434 N N . GLY B 1 387 ? 4.848 -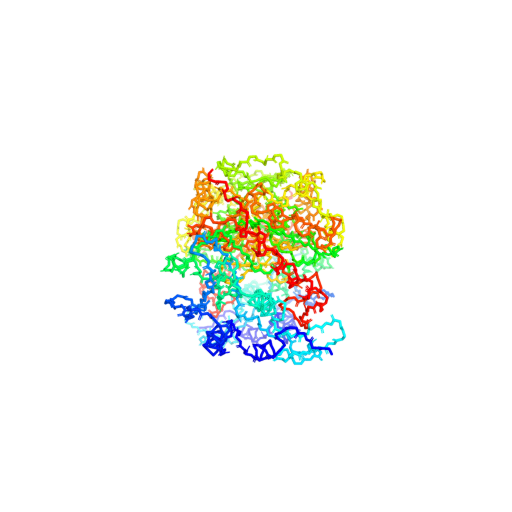23.703 -9.32 1 84.5 387 GLY B N 1
ATOM 6435 C CA . GLY B 1 387 ? 3.568 -23.109 -9.664 1 84.5 387 GLY B CA 1
ATOM 6436 C C . GLY B 1 387 ? 2.385 -24.016 -9.367 1 84.5 387 GLY B C 1
ATOM 6437 O O . GLY B 1 387 ? 2.559 -25.125 -8.875 1 84.5 387 GLY B O 1
ATOM 6438 N N . SER B 1 388 ? 1.189 -23.438 -9.617 1 86.31 388 SER B N 1
ATOM 6439 C CA . SER B 1 388 ? -0.034 -24.156 -9.305 1 86.31 388 SER B CA 1
ATOM 6440 C C . SER B 1 388 ? -0.782 -24.547 -10.578 1 86.31 388 SER B C 1
ATOM 6442 O O . SER B 1 388 ? -0.43 -24.094 -11.672 1 86.31 388 SER B O 1
ATOM 6444 N N . GLY B 1 389 ? -1.748 -25.516 -10.375 1 85.88 389 GLY B N 1
ATOM 6445 C CA . GLY B 1 389 ? -2.627 -25.984 -11.43 1 85.88 389 GLY B CA 1
ATOM 6446 C C . GLY B 1 389 ? -3.674 -26.969 -10.945 1 85.88 389 GLY B C 1
ATOM 6447 O O . GLY B 1 389 ? -3.635 -27.406 -9.789 1 85.88 389 GLY B O 1
ATOM 6448 N N . PRO B 1 390 ? -4.562 -27.328 -11.766 1 89.19 390 PRO B N 1
ATOM 6449 C CA . PRO B 1 390 ? -5.73 -28.109 -11.344 1 89.19 390 PRO B CA 1
ATOM 6450 C C . PRO B 1 390 ? -5.484 -29.609 -11.406 1 89.19 390 PRO B C 1
ATOM 6452 O O . PRO B 1 390 ? -6.418 -30.391 -11.617 1 89.19 390 PRO B O 1
ATOM 6455 N N . MET B 1 391 ? -4.25 -30.078 -11.227 1 93 391 MET B N 1
ATOM 6456 C CA . MET B 1 391 ? -3.906 -31.5 -11.328 1 93 391 MET B CA 1
ATOM 6457 C C . MET B 1 391 ? -4.668 -32.312 -10.297 1 93 391 MET B C 1
ATOM 6459 O O . MET B 1 391 ? -5.105 -33.438 -10.586 1 93 391 MET B O 1
ATOM 6463 N N . LYS B 1 392 ? -4.805 -31.734 -9.156 1 94.44 392 LYS B N 1
ATOM 6464 C CA . LYS B 1 392 ? -5.449 -32.469 -8.07 1 94.44 392 LYS B CA 1
ATOM 6465 C C . LYS B 1 392 ? -6.875 -32.875 -8.445 1 94.44 392 LYS B C 1
ATOM 6467 O O . LYS B 1 392 ? -7.352 -33.938 -8.055 1 94.44 392 LYS B O 1
ATOM 6472 N N . TYR B 1 393 ? -7.523 -32.062 -9.141 1 92.25 393 TYR B N 1
ATOM 6473 C CA . TYR B 1 393 ? -8.898 -32.344 -9.523 1 92.25 393 TYR B CA 1
ATOM 6474 C C . TYR B 1 393 ? -8.969 -33.562 -10.445 1 92.25 393 TYR B C 1
ATOM 6476 O O . TYR B 1 393 ? -9.906 -34.375 -10.367 1 92.25 393 TYR B O 1
ATOM 6484 N N . PHE B 1 394 ? -7.992 -33.719 -11.312 1 92.75 394 PHE B N 1
ATOM 6485 C CA . PHE B 1 394 ? -7.914 -34.875 -12.164 1 92.75 394 PHE B CA 1
ATOM 6486 C C . PHE B 1 394 ? -7.684 -36.125 -11.328 1 92.75 394 PHE B C 1
ATOM 6488 O O . PHE B 1 394 ? -8.367 -37.156 -11.516 1 92.75 394 PHE B O 1
ATOM 6495 N N . TYR B 1 395 ? -6.785 -36 -10.43 1 94.56 395 TYR B N 1
ATOM 6496 C CA . TYR B 1 395 ? -6.469 -37.156 -9.586 1 94.56 395 TYR B CA 1
ATOM 6497 C C . TYR B 1 395 ? -7.68 -37.562 -8.758 1 94.56 395 TYR B C 1
ATOM 6499 O O . TYR B 1 395 ? -7.906 -38.75 -8.531 1 94.56 395 TYR B O 1
ATOM 6507 N N . ASP B 1 396 ? -8.414 -36.656 -8.281 1 92.88 396 ASP B N 1
ATOM 6508 C CA . ASP B 1 396 ? -9.562 -36.938 -7.426 1 92.88 396 ASP B CA 1
ATOM 6509 C C . ASP B 1 396 ? -10.625 -37.75 -8.172 1 92.88 396 ASP B C 1
ATOM 6511 O O . ASP B 1 396 ? -11.43 -38.438 -7.555 1 92.88 396 ASP B O 1
ATOM 6515 N N . ILE B 1 397 ? -10.57 -37.656 -9.438 1 91 397 ILE B N 1
ATOM 6516 C CA . ILE B 1 397 ? -11.594 -38.344 -10.219 1 91 397 ILE B CA 1
ATOM 6517 C C . ILE B 1 397 ? -11.062 -39.688 -10.703 1 91 397 ILE B C 1
ATOM 6519 O O . ILE B 1 397 ? -11.789 -40.688 -10.695 1 91 397 ILE B O 1
ATOM 6523 N N . ASN B 1 398 ? -9.828 -39.781 -11.039 1 90.69 398 ASN B N 1
ATOM 6524 C CA . ASN B 1 398 ? -9.367 -41.031 -11.688 1 90.69 398 ASN B CA 1
ATOM 6525 C C . ASN B 1 398 ? -8.359 -41.75 -10.82 1 90.69 398 ASN B C 1
ATOM 6527 O O . ASN B 1 398 ? -8.07 -42.938 -11.062 1 90.69 398 ASN B O 1
ATOM 6531 N N . HIS B 1 399 ? -7.77 -41.062 -9.922 1 93.12 399 HIS B N 1
ATOM 6532 C CA . HIS B 1 399 ? -6.824 -41.625 -8.961 1 93.12 399 HIS B CA 1
ATOM 6533 C C . HIS B 1 399 ? -5.633 -42.281 -9.672 1 93.12 399 HIS B C 1
ATOM 6535 O O . HIS B 1 399 ? -5.109 -43.281 -9.227 1 93.12 399 HIS B O 1
ATOM 6541 N N . ALA B 1 400 ? -5.352 -41.781 -10.836 1 95 400 ALA B N 1
ATOM 6542 C CA . ALA B 1 400 ? -4.23 -42.25 -11.641 1 95 400 ALA B CA 1
ATOM 6543 C C . ALA B 1 400 ? -3.016 -41.344 -11.492 1 95 400 ALA B C 1
ATOM 6545 O O . ALA B 1 400 ? -3.16 -40.125 -11.266 1 95 400 ALA B O 1
ATOM 6546 N N . PRO B 1 401 ? -1.77 -41.938 -11.57 1 97 401 PRO B N 1
ATOM 6547 C CA . PRO B 1 401 ? -0.606 -41.062 -11.625 1 97 401 PRO B CA 1
ATOM 6548 C C . PRO B 1 401 ? -0.651 -40.094 -12.812 1 97 401 PRO B C 1
ATOM 6550 O O . PRO B 1 401 ? -1.151 -40.469 -13.883 1 97 401 PRO B O 1
ATOM 6553 N N . ILE B 1 402 ? -0.155 -38.906 -12.578 1 97.44 402 ILE B N 1
ATOM 6554 C CA . ILE B 1 402 ? -0.119 -37.844 -13.578 1 97.44 402 ILE B CA 1
ATOM 6555 C C . ILE B 1 402 ? 1.32 -37.406 -13.781 1 97.44 402 ILE B C 1
ATOM 6557 O O . ILE B 1 402 ? 2.033 -37.125 -12.82 1 97.44 402 ILE B O 1
ATOM 6561 N N . ILE B 1 403 ? 1.833 -37.344 -14.992 1 97.5 403 ILE B N 1
ATOM 6562 C CA . ILE B 1 403 ? 3.115 -36.719 -15.289 1 97.5 403 ILE B CA 1
ATOM 6563 C C . ILE B 1 403 ? 2.924 -35.625 -16.359 1 97.5 403 ILE B C 1
ATOM 6565 O O . ILE B 1 403 ? 1.996 -35.719 -17.172 1 97.5 403 ILE B O 1
ATOM 6569 N N . SER B 1 404 ? 3.752 -34.656 -16.297 1 96.19 404 SER B N 1
ATOM 6570 C CA . SER B 1 404 ? 3.73 -33.594 -17.312 1 96.19 404 SER B CA 1
ATOM 6571 C C . SER B 1 404 ? 5.02 -33.594 -18.125 1 96.19 404 SER B C 1
ATOM 6573 O O . SER B 1 404 ? 6.113 -33.469 -17.562 1 96.19 404 SER B O 1
ATOM 6575 N N . CYS B 1 405 ? 4.961 -33.719 -19.359 1 95.44 405 CYS B N 1
ATOM 6576 C CA . CYS B 1 405 ? 6.031 -33.562 -20.344 1 95.44 405 CYS B CA 1
ATOM 6577 C C . CYS B 1 405 ? 5.469 -33.25 -21.719 1 95.44 405 CYS B C 1
ATOM 6579 O O . CYS B 1 405 ? 4.281 -33.469 -21.969 1 95.44 405 CYS B O 1
ATOM 6581 N N . GLY B 1 406 ? 6.285 -32.656 -22.547 1 96.06 406 GLY B N 1
ATOM 6582 C CA . GLY B 1 406 ? 5.719 -32.188 -23.812 1 96.06 406 GLY B CA 1
ATOM 6583 C C . GLY B 1 406 ? 6.766 -31.75 -24.812 1 96.06 406 GLY B C 1
ATOM 6584 O O . GLY B 1 406 ? 7.871 -32.281 -24.844 1 96.06 406 GLY B O 1
ATOM 6585 N N . ILE B 1 407 ? 6.355 -30.781 -25.672 1 96.94 407 ILE B N 1
ATOM 6586 C CA . ILE B 1 407 ? 7.145 -30.484 -26.859 1 96.94 407 ILE B CA 1
ATOM 6587 C C . ILE B 1 407 ? 7.82 -29.125 -26.703 1 96.94 407 ILE B C 1
ATOM 6589 O O . ILE B 1 407 ? 8.57 -28.688 -27.578 1 96.94 407 ILE B O 1
ATOM 6593 N N . GLY B 1 408 ? 7.566 -28.5 -25.641 1 94.56 408 GLY B N 1
ATOM 6594 C CA . GLY B 1 408 ? 8.078 -27.156 -25.469 1 94.56 408 GLY B CA 1
ATOM 6595 C C . GLY B 1 408 ? 9.539 -27.109 -25.062 1 94.56 408 GLY B C 1
ATOM 6596 O O . GLY B 1 408 ? 10.172 -28.156 -24.922 1 94.56 408 GLY B O 1
ATOM 6597 N N . ASN B 1 409 ? 10.141 -25.922 -25.016 1 91.5 409 ASN B N 1
ATOM 6598 C CA . ASN B 1 409 ? 11.453 -25.672 -24.453 1 91.5 409 ASN B CA 1
ATOM 6599 C C . ASN B 1 409 ? 11.531 -24.281 -23.812 1 91.5 409 ASN B C 1
ATOM 6601 O O . ASN B 1 409 ? 10.586 -23.5 -23.891 1 91.5 409 ASN B O 1
ATOM 6605 N N . ALA B 1 410 ? 12.672 -23.969 -23.156 1 84.19 410 ALA B N 1
ATOM 6606 C CA . ALA B 1 410 ? 12.828 -22.75 -22.375 1 84.19 410 ALA B CA 1
ATOM 6607 C C . ALA B 1 410 ? 12.703 -21.516 -23.25 1 84.19 410 ALA B C 1
ATOM 6609 O O . ALA B 1 410 ? 12.445 -20.406 -22.766 1 84.19 410 ALA B O 1
ATOM 6610 N N . HIS B 1 411 ? 12.711 -21.656 -24.594 1 86.94 411 HIS B N 1
ATOM 6611 C CA . HIS B 1 411 ? 12.695 -20.516 -25.516 1 86.94 411 HIS B CA 1
ATOM 6612 C C . HIS B 1 411 ? 11.469 -20.547 -26.406 1 86.94 411 HIS B C 1
ATOM 6614 O O . HIS B 1 411 ? 11.43 -19.875 -27.438 1 86.94 411 HIS B O 1
ATOM 6620 N N . SER B 1 412 ? 10.492 -21.266 -26.031 1 92.75 412 SER B N 1
ATOM 6621 C CA . SER B 1 412 ? 9.312 -21.453 -26.875 1 92.75 412 SER B CA 1
ATOM 6622 C C . SER B 1 412 ? 8.43 -20.203 -26.859 1 92.75 412 SER B C 1
ATOM 6624 O O . SER B 1 412 ? 7.535 -20.062 -27.703 1 92.75 412 SER B O 1
ATOM 6626 N N . ALA B 1 413 ? 8.656 -19.266 -25.938 1 84 413 ALA B N 1
ATOM 6627 C CA . ALA B 1 413 ? 7.973 -17.969 -25.875 1 84 413 ALA B CA 1
ATOM 6628 C C . ALA B 1 413 ? 6.461 -18.156 -25.781 1 84 413 ALA B C 1
ATOM 6630 O O . ALA B 1 413 ? 5.703 -17.469 -26.469 1 84 413 ALA B O 1
ATOM 6631 N N . ALA B 1 414 ? 6.027 -19.188 -24.938 1 83.44 414 ALA B N 1
ATOM 6632 C CA . ALA B 1 414 ? 4.598 -19.328 -24.688 1 83.44 414 ALA B CA 1
ATOM 6633 C C . ALA B 1 414 ? 3.98 -18.016 -24.219 1 83.44 414 ALA B C 1
ATOM 6635 O O . ALA B 1 414 ? 4.598 -17.281 -23.453 1 83.44 414 ALA B O 1
ATOM 6636 N N . HIS B 1 415 ? 2.723 -17.688 -24.672 1 78.06 415 HIS B N 1
ATOM 6637 C CA . HIS B 1 415 ? 1.962 -16.5 -24.312 1 78.06 415 HIS B CA 1
ATOM 6638 C C . HIS B 1 415 ? 2.574 -15.242 -24.922 1 78.06 415 HIS B C 1
ATOM 6640 O O . HIS B 1 415 ? 2.031 -14.148 -24.781 1 78.06 415 HIS B O 1
ATOM 6646 N N . GLY B 1 416 ? 3.816 -15.398 -25.656 1 80.25 416 GLY B N 1
ATOM 6647 C CA . GLY B 1 416 ? 4.48 -14.25 -26.25 1 80.25 416 GLY B CA 1
ATOM 6648 C C . GLY B 1 416 ? 4.551 -14.297 -27.766 1 80.25 416 GLY B C 1
ATOM 6649 O O . GLY B 1 416 ? 4.195 -15.312 -28.375 1 80.25 416 GLY B O 1
ATOM 6650 N N . PRO B 1 417 ? 5.023 -13.109 -28.328 1 88.62 417 PRO B N 1
ATOM 6651 C CA . PRO B 1 417 ? 5.223 -13.125 -29.781 1 88.62 417 PRO B CA 1
ATOM 6652 C C . PRO B 1 417 ? 6.27 -14.141 -30.219 1 88.62 417 PRO B C 1
ATOM 6654 O O . PRO B 1 417 ? 7.199 -14.445 -29.469 1 88.62 417 PRO B O 1
ATOM 6657 N N . ASN B 1 418 ? 5.992 -14.703 -31.312 1 94.94 418 ASN B N 1
ATOM 6658 C CA . ASN B 1 418 ? 6.895 -15.672 -31.938 1 94.94 418 ASN B CA 1
ATOM 6659 C C . ASN B 1 418 ? 6.98 -16.953 -31.141 1 94.94 418 ASN B C 1
ATOM 6661 O O . ASN B 1 418 ? 8.062 -17.531 -30.984 1 94.94 418 ASN B O 1
ATOM 6665 N N . GLU B 1 419 ? 5.852 -17.266 -30.5 1 94.81 419 GLU B N 1
ATOM 6666 C CA . GLU B 1 419 ? 5.734 -18.594 -29.906 1 94.81 419 GLU B CA 1
ATOM 6667 C C . GLU B 1 419 ? 6.18 -19.688 -30.875 1 94.81 419 GLU B C 1
ATOM 6669 O O . GLU B 1 419 ? 5.887 -19.609 -32.062 1 94.81 419 GLU B O 1
ATOM 6674 N N . ASN B 1 420 ? 6.941 -20.688 -30.312 1 96.69 420 ASN B N 1
ATOM 6675 C CA . ASN B 1 420 ? 7.547 -21.625 -31.25 1 96.69 420 ASN B CA 1
ATOM 6676 C C . ASN B 1 420 ? 7.797 -22.984 -30.609 1 96.69 420 ASN B C 1
ATOM 6678 O O . ASN B 1 420 ? 7.711 -23.109 -29.375 1 96.69 420 ASN B O 1
ATOM 6682 N N . VAL B 1 421 ? 8.031 -23.953 -31.422 1 97.06 421 VAL B N 1
ATOM 6683 C CA . VAL B 1 421 ? 8.469 -25.297 -31.062 1 97.06 421 VAL B CA 1
ATOM 6684 C C . VAL B 1 421 ? 9.57 -25.766 -32 1 97.06 421 VAL B C 1
ATOM 6686 O O . VAL B 1 421 ? 9.516 -25.5 -33.219 1 97.06 421 VAL B O 1
ATOM 6689 N N . VAL B 1 422 ? 10.602 -26.344 -31.406 1 97.31 422 VAL B N 1
ATOM 6690 C CA . VAL B 1 422 ? 11.656 -26.938 -32.219 1 97.31 422 VAL B CA 1
ATOM 6691 C C . VAL B 1 422 ? 11.141 -28.219 -32.875 1 97.31 422 VAL B C 1
ATOM 6693 O O . VAL B 1 422 ? 10.625 -29.109 -32.188 1 97.31 422 VAL B O 1
ATOM 6696 N N . ILE B 1 423 ? 11.336 -28.344 -34.156 1 97.81 423 ILE B N 1
ATOM 6697 C CA . ILE B 1 423 ? 10.82 -29.5 -34.906 1 97.81 423 ILE B CA 1
ATOM 6698 C C . ILE B 1 423 ? 11.414 -30.781 -34.312 1 97.81 423 ILE B C 1
ATOM 6700 O O . ILE B 1 423 ? 10.703 -31.781 -34.156 1 97.81 423 ILE B O 1
ATOM 6704 N N . ALA B 1 424 ? 12.617 -30.734 -33.938 1 96.75 424 ALA B N 1
ATOM 6705 C CA . ALA B 1 424 ? 13.258 -31.906 -33.375 1 96.75 424 ALA B CA 1
ATOM 6706 C C . ALA B 1 424 ? 12.562 -32.344 -32.062 1 96.75 424 ALA B C 1
ATOM 6708 O O . ALA B 1 424 ? 12.43 -33.531 -31.797 1 96.75 424 ALA B O 1
ATOM 6709 N N . ASP B 1 425 ? 12.203 -31.406 -31.281 1 96.81 425 ASP B N 1
ATOM 6710 C CA . ASP B 1 425 ? 11.5 -31.703 -30.031 1 96.81 425 ASP B CA 1
ATOM 6711 C C . ASP B 1 425 ? 10.117 -32.312 -30.312 1 96.81 425 ASP B C 1
ATOM 6713 O O . ASP B 1 425 ? 9.695 -33.25 -29.641 1 96.81 425 ASP B O 1
ATOM 6717 N N . TYR B 1 426 ? 9.477 -31.75 -31.281 1 97.5 426 TYR B N 1
ATOM 6718 C CA . TYR B 1 426 ? 8.18 -32.25 -31.734 1 97.5 426 TYR B CA 1
ATOM 6719 C C . TYR B 1 426 ? 8.281 -33.719 -32.156 1 97.5 426 TYR B C 1
ATOM 6721 O O . TYR B 1 426 ? 7.508 -34.562 -31.703 1 97.5 426 TYR B O 1
ATOM 6729 N N . LEU B 1 427 ? 9.219 -34 -32.938 1 97.56 427 LEU B N 1
ATOM 6730 C CA . LEU B 1 427 ? 9.383 -35.344 -33.469 1 97.56 427 LEU B CA 1
ATOM 6731 C C . LEU B 1 427 ? 9.828 -36.312 -32.375 1 97.56 427 LEU B C 1
ATOM 6733 O O . LEU B 1 427 ? 9.32 -37.438 -32.312 1 97.56 427 LEU B O 1
ATOM 6737 N N . SER B 1 428 ? 10.727 -35.875 -31.594 1 96.88 428 SER B N 1
ATOM 6738 C CA . SER B 1 428 ? 11.219 -36.75 -30.531 1 96.88 428 SER B CA 1
ATOM 6739 C C . SER B 1 428 ? 10.117 -37.094 -29.547 1 96.88 428 SER B C 1
ATOM 6741 O O . SER B 1 428 ? 10.078 -38.188 -29 1 96.88 428 SER B O 1
ATOM 6743 N N . PHE B 1 429 ? 9.281 -36.156 -29.281 1 97.56 429 PHE B N 1
ATOM 6744 C CA . PHE B 1 429 ? 8.18 -36.406 -28.344 1 97.56 429 PHE B CA 1
ATOM 6745 C C . PHE B 1 429 ? 7.199 -37.406 -28.922 1 97.56 429 PHE B C 1
ATOM 6747 O O . PHE B 1 429 ? 6.688 -38.281 -28.203 1 97.56 429 PHE B O 1
ATOM 6754 N N . ILE B 1 430 ? 6.953 -37.344 -30.203 1 97.44 430 ILE B N 1
ATOM 6755 C CA . ILE B 1 430 ? 6.113 -38.312 -30.875 1 97.44 430 ILE B CA 1
ATOM 6756 C C . ILE B 1 430 ? 6.727 -39.719 -30.719 1 97.44 430 ILE B C 1
ATOM 6758 O O . ILE B 1 430 ? 6.023 -40.688 -30.391 1 97.44 430 ILE B O 1
ATOM 6762 N N . ASP B 1 431 ? 7.996 -39.75 -30.922 1 97.19 431 ASP B N 1
ATOM 6763 C CA . ASP B 1 431 ? 8.703 -41.031 -30.766 1 97.19 431 ASP B CA 1
ATOM 6764 C C . ASP B 1 431 ? 8.562 -41.562 -29.328 1 97.19 431 ASP B C 1
ATOM 6766 O O . ASP B 1 431 ? 8.266 -42.75 -29.141 1 97.19 431 ASP B O 1
ATOM 6770 N N . TYR B 1 432 ? 8.773 -40.75 -28.438 1 97.5 432 TYR B N 1
ATOM 6771 C CA . TYR B 1 432 ? 8.672 -41.094 -27.031 1 97.5 432 TYR B CA 1
ATOM 6772 C C . TYR B 1 432 ? 7.285 -41.656 -26.703 1 97.5 432 TYR B C 1
ATOM 6774 O O . TYR B 1 432 ? 7.148 -42.719 -26.109 1 97.5 432 TYR B O 1
ATOM 6782 N N . LEU B 1 433 ? 6.23 -40.938 -27.156 1 97.38 433 LEU B N 1
ATOM 6783 C CA . LEU B 1 433 ? 4.867 -41.344 -26.812 1 97.38 433 LEU B CA 1
ATOM 6784 C C . LEU B 1 433 ? 4.512 -42.656 -27.5 1 97.38 433 LEU B C 1
ATOM 6786 O O . LEU B 1 433 ? 3.807 -43.5 -26.922 1 97.38 433 LEU B O 1
ATOM 6790 N N . THR B 1 434 ? 4.98 -42.812 -28.703 1 97 434 THR B N 1
ATOM 6791 C CA . THR B 1 434 ? 4.707 -44.031 -29.453 1 97 434 THR B CA 1
ATOM 6792 C C . THR B 1 434 ? 5.273 -45.25 -28.719 1 97 434 THR B C 1
ATOM 6794 O O . THR B 1 434 ? 4.711 -46.344 -28.797 1 97 434 THR B O 1
ATOM 6797 N N . GLN B 1 435 ? 6.332 -44.969 -28.031 1 97 435 GLN B N 1
ATOM 6798 C CA . GLN B 1 435 ? 6.949 -46.062 -27.266 1 97 435 GLN B CA 1
ATOM 6799 C C . GLN B 1 435 ? 6.355 -46.156 -25.875 1 97 435 GLN B C 1
ATOM 6801 O O . GLN B 1 435 ? 6.277 -47.25 -25.312 1 97 435 GLN B O 1
ATOM 6806 N N . LEU B 1 436 ? 5.973 -45.094 -25.297 1 97.25 436 LEU B N 1
ATOM 6807 C CA . LEU B 1 436 ? 5.504 -45.062 -23.922 1 97.25 436 LEU B CA 1
ATOM 6808 C C . LEU B 1 436 ? 4.176 -45.781 -23.766 1 97.25 436 LEU B C 1
ATOM 6810 O O . LEU B 1 436 ? 3.99 -46.562 -22.828 1 97.25 436 LEU B O 1
ATOM 6814 N N . VAL B 1 437 ? 3.266 -45.594 -24.703 1 96.19 437 VAL B N 1
ATOM 6815 C CA . VAL B 1 437 ? 1.903 -46.125 -24.594 1 96.19 437 VAL B CA 1
ATOM 6816 C C . VAL B 1 437 ? 1.933 -47.656 -24.484 1 96.19 437 VAL B C 1
ATOM 6818 O O . VAL B 1 437 ? 1.398 -48.219 -23.531 1 96.19 437 VAL B O 1
ATOM 6821 N N . PRO B 1 438 ? 2.65 -48.312 -25.344 1 94.94 438 PRO B N 1
ATOM 6822 C CA . PRO B 1 438 ? 2.713 -49.781 -25.203 1 94.94 438 PRO B CA 1
ATOM 6823 C C . PRO B 1 438 ? 3.41 -50.219 -23.922 1 94.94 438 PRO B C 1
ATOM 6825 O O . PRO B 1 438 ? 3.057 -51.25 -23.344 1 94.94 438 PRO B O 1
ATOM 6828 N N . GLN B 1 439 ? 4.379 -49.5 -23.578 1 95.69 439 GLN B N 1
ATOM 6829 C CA . GLN B 1 439 ? 5.078 -49.875 -22.344 1 95.69 439 GLN B CA 1
ATOM 6830 C C . GLN B 1 439 ? 4.176 -49.719 -21.125 1 95.69 439 GLN B C 1
ATOM 6832 O O . GLN B 1 439 ? 4.215 -50.531 -20.219 1 95.69 439 GLN B O 1
ATOM 6837 N N . LEU B 1 440 ? 3.396 -48.688 -21.125 1 95.38 440 LEU B N 1
ATOM 6838 C CA . LEU B 1 440 ? 2.457 -48.5 -20.031 1 95.38 440 LEU B CA 1
ATOM 6839 C C . LEU B 1 440 ? 1.388 -49.594 -20.031 1 95.38 440 LEU B C 1
ATOM 6841 O O . LEU B 1 440 ? 0.932 -50 -18.953 1 95.38 440 LEU B O 1
ATOM 6845 N N . ALA B 1 441 ? 0.996 -50 -21.172 1 93.25 441 ALA B N 1
ATOM 6846 C CA . ALA B 1 441 ? -0.006 -51.062 -21.297 1 93.25 441 ALA B CA 1
ATOM 6847 C C . ALA B 1 441 ? 0.474 -52.344 -20.641 1 93.25 441 ALA B C 1
ATOM 6849 O O . ALA B 1 441 ? -0.334 -53.156 -20.156 1 93.25 441 ALA B O 1
ATOM 6850 N N . LYS B 1 442 ? 1.722 -52.5 -20.625 1 92.06 442 LYS B N 1
ATOM 6851 C CA . LYS B 1 442 ? 2.309 -53.75 -20.094 1 92.06 442 LYS B CA 1
ATOM 6852 C C . LYS B 1 442 ? 2.643 -53.625 -18.609 1 92.06 442 LYS B C 1
ATOM 6854 O O . LYS B 1 442 ? 2.906 -54.594 -17.938 1 92.06 442 LYS B O 1
ATOM 6859 N N . THR B 1 443 ? 2.678 -52.406 -18.234 1 89.38 443 THR B N 1
ATOM 6860 C CA . THR B 1 443 ? 3.096 -52.156 -16.859 1 89.38 443 THR B CA 1
ATOM 6861 C C . THR B 1 443 ? 1.999 -52.562 -15.875 1 89.38 443 THR B C 1
ATOM 6863 O O . THR B 1 443 ? 0.838 -52.188 -16.047 1 89.38 443 THR B O 1
ATOM 6866 N N . LYS B 1 444 ? 2.316 -53.594 -14.984 1 73.31 444 LYS B N 1
ATOM 6867 C CA . LYS B 1 444 ? 1.38 -54.125 -13.992 1 73.31 444 LYS B CA 1
ATOM 6868 C C . LYS B 1 444 ? 1.103 -53.062 -12.914 1 73.31 444 LYS B C 1
ATOM 6870 O O . LYS B 1 444 ? 2.02 -52.406 -12.453 1 73.31 444 LYS B O 1
ATOM 6875 N N . THR B 1 445 ? -0.172 -52.656 -12.805 1 66.19 445 THR B N 1
ATOM 6876 C CA . THR B 1 445 ? -0.55 -51.719 -11.742 1 66.19 445 THR B CA 1
ATOM 6877 C C . THR B 1 445 ? -0.381 -52.375 -10.367 1 66.19 445 THR B C 1
ATOM 6879 O O . THR B 1 445 ? -0.528 -53.594 -10.234 1 66.19 445 THR B O 1
ATOM 6882 N N . ALA B 1 446 ? 0.565 -51.938 -9.492 1 49.12 446 ALA B N 1
ATOM 6883 C CA . ALA B 1 446 ? 0.639 -52.531 -8.156 1 49.12 446 ALA B CA 1
ATOM 6884 C C . ALA B 1 446 ? -0.755 -52.719 -7.566 1 49.12 446 ALA B C 1
ATOM 6886 O O . ALA B 1 446 ? -1.535 -51.781 -7.461 1 49.12 446 ALA B O 1
ATOM 6887 N N . ASN B 1 447 ? -1.464 -53.875 -7.84 1 42.38 447 ASN B N 1
ATOM 6888 C CA . ASN B 1 447 ? -2.605 -54.125 -6.973 1 42.38 447 ASN B CA 1
ATOM 6889 C C . ASN B 1 447 ? -2.23 -54 -5.5 1 42.38 447 ASN B C 1
ATOM 6891 O O . ASN B 1 447 ? -1.16 -54.469 -5.086 1 42.38 447 ASN B O 1
#

pLDDT: mean 93.89, std 6.14, range [42.22, 98.69]

Organism: Lacticaseibacillus paracasei (strain ATCC 334 / BCRC 17002 / CCUG 31169 / CIP 107868 / KCTC 3260 / NRRL B-441) (NCBI:txid321967)

Foldseek 3Di:
DDAACNVVLQVLLLFFLAVVDPDGCLVVNLVSVLVVLVVLPFPDWDWFDDPWFRIKIKTKAAFPDPPFFEEEEEAASHFHDAPPVVPFPDAQSGWDDDPWKTWHTCCQRASVFVSLLSSLVSVQVVVPGFLGMYMYIYHRCVVVQCPCVLVRCVVCLVRQAGAEYEYTHAAAEPVRFFEKEFWAWKKKKWKWKFFADPFKAFLVCVVPGDFQQVLVVVLVCCQADPLQDGNQPCLCVQQDDDDPVLVVLLVPADDDVVVVCVVVVPDDDDSDDPVCVSVCLARNKHKDFPDWDWADDDDDPHDRIRTRMIMTMMMMTHHPPDDNVVNLVSSCVSCVVVVNNSTDMGDMDMEHIDGFDCPFQLNVLLQVLSCVLQNVVRYHYHRHHSHDGNVVSSCVSHVHGYMYGGFDYPPQQGSHHGRMGTSVSSVSVSVSSSVSSNSSSPGDGPD/DDAACNVVLQVLLLFFLAVVDPDGCLVVNLVSVLVVLVVLPFPDWDWFDDPWFRIKIKTKAAFPDPPFFEEEEEAASHFHDAPPPVPFPDAQSGWDDDPWKTWHTCCQRASVFVSLLSSLVSVQVVVPGFLHMYMYIYHRCVVVQCPCVLVSCVVCLVRQAGQEYEYTHAAAEPVRFFEKEQWAWKKKKWKWKFFQDPFKAFLVCVVPGDFQQVLVVVLVCCQADPLQDGNQPCLCVQQDDDDPVRVVLLVPDDDDVVVVCVVVVPDDDDSDDPVCVSVCLARNKHKDFPDWDWADDDDDPHDSIRTRMIMTMMMMTHHPPDDNVVNLVSSCVSCVVVVNNSTDMDDMDMEHIDGFDCPFQLNVLLQVLSCVLVNVVRYHYHRHHSHDGNVVSSCVSHVHRYMYGGFDYPPQQGSHHGRMGTSVSSVSVSVSSSVSSNSSSPGDGPD